Protein 7COI (pdb70)

Structure (mmCIF, N/CA/C/O backbone):
data_7COI
#
_entry.id   7COI
#
_cell.length_a   66.656
_cell.length_b   88.713
_cell.length_c   144.215
_cell.angle_alpha   90.000
_cell.angle_beta   90.000
_cell.angle_gamma   90.000
#
_symmetry.space_group_name_H-M   'P 2 21 21'
#
loop_
_entity.id
_entity.type
_entity.pdbx_description
1 polymer 'Carbonic anhydrase'
2 non-polymer 'ACETATE ION'
3 non-polymer 'ZINC ION'
4 water water
#
loop_
_atom_site.group_PDB
_atom_site.id
_atom_site.type_symbol
_atom_site.label_atom_id
_atom_site.label_alt_id
_atom_site.label_comp_id
_atom_site.label_asym_id
_atom_site.label_entity_id
_atom_site.label_seq_id
_atom_site.pdbx_PDB_ins_code
_atom_site.Cartn_x
_atom_site.Cartn_y
_atom_site.Cartn_z
_atom_site.occupancy
_atom_site.B_iso_or_equiv
_atom_site.auth_seq_id
_atom_site.auth_comp_id
_atom_site.auth_asym_id
_atom_site.auth_atom_id
_atom_site.pdbx_PDB_model_num
ATOM 1 N N . LEU A 1 77 ? -29.576 1.723 16.921 1.00 46.36 77 LEU A N 1
ATOM 2 C CA . LEU A 1 77 ? -28.450 0.809 16.521 1.00 42.32 77 LEU A CA 1
ATOM 3 C C . LEU A 1 77 ? -28.744 -0.564 17.160 1.00 42.63 77 LEU A C 1
ATOM 4 O O . LEU A 1 77 ? -29.678 -0.662 18.022 1.00 43.25 77 LEU A O 1
ATOM 9 N N . SER A 1 78 ? -28.056 -1.614 16.718 1.00 35.09 78 SER A N 1
ATOM 10 C CA . SER A 1 78 ? -28.603 -2.994 16.811 1.00 31.93 78 SER A CA 1
ATOM 11 C C . SER A 1 78 ? -28.497 -3.493 18.260 1.00 24.71 78 SER A C 1
ATOM 12 O O . SER A 1 78 ? -27.455 -3.310 18.928 1.00 24.95 78 SER A O 1
ATOM 15 N N . ASP A 1 79 ? -29.561 -4.109 18.725 1.00 24.50 79 ASP A N 1
ATOM 16 C CA . ASP A 1 79 ? -29.573 -4.950 19.943 1.00 23.14 79 ASP A CA 1
ATOM 17 C C . ASP A 1 79 ? -28.660 -6.155 19.666 1.00 19.82 79 ASP A C 1
ATOM 18 O O . ASP A 1 79 ? -29.015 -6.958 18.765 1.00 18.79 79 ASP A O 1
ATOM 23 N N . LYS A 1 80 ? -27.528 -6.295 20.352 1.00 19.78 80 LYS A N 1
ATOM 24 C CA . LYS A 1 80 ? -26.554 -7.395 20.071 1.00 20.14 80 LYS A CA 1
ATOM 25 C C . LYS A 1 80 ? -27.128 -8.764 20.436 1.00 16.85 80 LYS A C 1
ATOM 26 O O . LYS A 1 80 ? -26.712 -9.788 19.813 1.00 17.81 80 LYS A O 1
ATOM 32 N N . PHE A 1 81 ? -28.024 -8.814 21.404 1.00 17.35 81 PHE A N 1
ATOM 33 C CA . PHE A 1 81 ? -28.695 -10.081 21.798 1.00 18.18 81 PHE A CA 1
ATOM 34 C C . PHE A 1 81 ? -29.592 -10.549 20.639 1.00 16.94 81 PHE A C 1
ATOM 35 O O . PHE A 1 81 ? -29.484 -11.725 20.216 1.00 13.95 81 PHE A O 1
ATOM 43 N N . SER A 1 82 ? -30.504 -9.700 20.150 1.00 16.44 82 SER A N 1
ATOM 44 C CA . SER A 1 82 ? -31.366 -10.064 19.010 1.00 17.81 82 SER A CA 1
ATOM 45 C C . SER A 1 82 ? -30.508 -10.414 17.804 1.00 16.63 82 SER A C 1
ATOM 46 O O . SER A 1 82 ? -30.835 -11.399 17.100 1.00 16.27 82 SER A O 1
ATOM 49 N N . ALA A 1 83 ? -29.449 -9.637 17.534 1.00 16.70 83 ALA A N 1
ATOM 50 C CA . ALA A 1 83 ? -28.557 -9.885 16.377 1.00 15.12 83 ALA A CA 1
ATOM 51 C C . ALA A 1 83 ? -27.930 -11.286 16.526 1.00 16.06 83 ALA A C 1
ATOM 52 O O . ALA A 1 83 ? -27.819 -11.992 15.517 1.00 13.85 83 ALA A O 1
ATOM 54 N N . ALA A 1 84 ? -27.543 -11.670 17.755 1.00 14.10 84 ALA A N 1
ATOM 55 C CA . ALA A 1 84 ? -26.906 -12.985 18.020 1.00 15.02 84 ALA A CA 1
ATOM 56 C C . ALA A 1 84 ? -27.895 -14.119 17.742 1.00 12.48 84 ALA A C 1
ATOM 57 O O . ALA A 1 84 ? -27.469 -15.124 17.154 1.00 13.16 84 ALA A O 1
ATOM 59 N N . LEU A 1 85 ? -29.159 -13.982 18.132 1.00 14.02 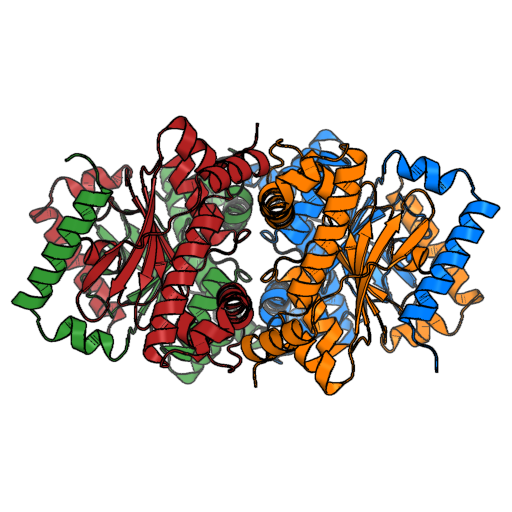85 LEU A N 1
ATOM 60 C CA . LEU A 1 85 ? -30.157 -15.074 17.894 1.00 14.94 85 LEU A CA 1
ATOM 61 C C . LEU A 1 85 ? -30.363 -15.221 16.366 1.00 16.44 85 LEU A C 1
ATOM 62 O O . LEU A 1 85 ? -30.501 -16.345 15.892 1.00 14.70 85 LEU A O 1
ATOM 67 N N . ALA A 1 86 ? -30.403 -14.132 15.605 1.00 15.88 86 ALA A N 1
ATOM 68 C CA . ALA A 1 86 ? -30.558 -14.185 14.133 1.00 16.80 86 ALA A CA 1
ATOM 69 C C . ALA A 1 86 ? -29.336 -14.846 13.501 1.00 14.85 86 ALA A C 1
ATOM 70 O O . ALA A 1 86 ? -29.525 -15.695 12.611 1.00 14.05 86 ALA A O 1
ATOM 72 N N . LYS A 1 87 ? -28.126 -14.541 13.984 1.00 12.85 87 LYS A N 1
ATOM 73 C CA . LYS A 1 87 ? -26.883 -15.159 13.462 1.00 13.57 87 LYS A CA 1
ATOM 74 C C . LYS A 1 87 ? -26.856 -16.642 13.851 1.00 13.50 87 LYS A C 1
ATOM 75 O O . LYS A 1 87 ? -26.366 -17.450 13.047 1.00 14.16 87 LYS A O 1
ATOM 81 N N . ASN A 1 88 ? -27.394 -16.990 15.014 1.00 13.14 88 ASN A N 1
ATOM 82 C CA . ASN A 1 88 ? -27.512 -18.426 15.400 1.00 13.15 88 ASN A CA 1
ATOM 83 C C . ASN A 1 88 ? -28.379 -19.162 14.339 1.00 11.98 88 ASN A C 1
ATOM 84 O O . ASN A 1 88 ? -28.017 -20.300 13.941 1.00 13.73 88 ASN A O 1
ATOM 89 N N . LYS A 1 89 ? -29.516 -18.595 13.960 1.00 13.33 89 LYS A N 1
ATOM 90 C CA . LYS A 1 89 ? -30.419 -19.261 12.983 1.00 14.22 89 LYS A CA 1
ATOM 91 C C . LYS A 1 89 ? -29.692 -19.416 11.646 1.00 14.68 89 LYS A C 1
ATOM 92 O O . LYS A 1 89 ? -29.846 -20.456 10.994 1.00 15.41 89 LYS A O 1
ATOM 98 N N . GLU A 1 90 ? -28.915 -18.418 11.241 1.00 15.27 90 GLU A N 1
ATOM 99 C CA . GLU A 1 90 ? -28.120 -18.466 9.983 1.00 16.87 90 GLU A CA 1
ATOM 100 C C . GLU A 1 90 ? -27.072 -19.574 10.094 1.00 16.72 90 GLU A C 1
ATOM 101 O O . GLU A 1 90 ? -26.882 -20.316 9.136 1.00 17.09 90 GLU A O 1
ATOM 107 N N . TRP A 1 91 ? -26.423 -19.689 11.262 1.00 16.34 91 TRP A N 1
ATOM 108 C CA . TRP A 1 91 ? -25.425 -20.751 11.496 1.00 16.01 91 TRP A CA 1
ATOM 109 C C . TRP A 1 91 ? -26.077 -22.143 11.432 1.00 17.49 91 TRP A C 1
ATOM 110 O O . TRP A 1 91 ? -25.502 -23.054 10.799 1.00 16.27 91 TRP A O 1
ATOM 121 N N . ALA A 1 92 ? -27.241 -22.327 12.046 1.00 15.17 92 ALA A N 1
ATOM 122 C CA . ALA A 1 92 ? -28.007 -23.599 12.008 1.00 17.36 92 ALA A CA 1
ATOM 123 C C . ALA A 1 92 ? -28.391 -23.920 10.547 1.00 16.78 92 ALA A C 1
ATOM 124 O O . ALA A 1 92 ? -28.301 -25.065 10.144 1.00 16.27 92 ALA A O 1
ATOM 126 N N . ALA A 1 93 ? -28.772 -22.919 9.768 1.00 15.89 93 ALA A N 1
ATOM 127 C CA . ALA A 1 93 ? -29.126 -23.117 8.338 1.00 16.68 93 ALA A CA 1
ATOM 128 C C . ALA A 1 93 ? -27.881 -23.590 7.587 1.00 16.53 93 ALA A C 1
ATOM 129 O O . ALA A 1 93 ? -27.988 -24.600 6.857 1.00 17.04 93 ALA A O 1
ATOM 131 N N . LYS A 1 94 ? -26.729 -22.964 7.827 1.00 17.56 94 LYS A N 1
ATOM 132 C CA . LYS A 1 94 ? -25.454 -23.321 7.155 1.00 20.93 94 LYS A CA 1
ATOM 133 C C . LYS A 1 94 ? -25.076 -24.767 7.518 1.00 22.33 94 LYS A C 1
ATOM 134 O O . LYS A 1 94 ? -24.681 -25.548 6.582 1.00 20.36 94 LYS A O 1
ATOM 140 N N . CYS A 1 95 ? -25.201 -25.152 8.795 1.00 20.94 95 CYS A N 1
ATOM 141 C CA . CYS A 1 95 ? -24.946 -26.547 9.244 1.00 22.19 95 CYS A CA 1
ATOM 142 C C . CYS A 1 95 ? -25.826 -27.537 8.462 1.00 17.76 95 CYS A C 1
ATOM 143 O O . CYS A 1 95 ? -25.303 -28.575 7.963 1.00 20.04 95 CYS A O 1
ATOM 146 N N . SER A 1 96 ? -27.119 -27.257 8.382 1.00 18.62 96 SER A N 1
ATOM 147 C CA . SER A 1 96 ? -28.131 -28.126 7.728 1.00 18.39 96 SER A CA 1
ATOM 148 C C . SER A 1 96 ? -27.783 -28.280 6.236 1.00 19.06 96 SER A C 1
ATOM 149 O O . SER A 1 96 ? -27.906 -29.434 5.698 1.00 19.63 96 SER A O 1
ATOM 152 N N . GLN A 1 97 ? -27.306 -27.218 5.608 1.00 18.75 97 GLN A N 1
ATOM 153 C CA . GLN A 1 97 ? -27.008 -27.160 4.153 1.00 21.55 97 GLN A CA 1
ATOM 154 C C . GLN A 1 97 ? -25.670 -27.840 3.860 1.00 25.46 97 GLN A C 1
ATOM 155 O O . GLN A 1 97 ? -25.637 -28.626 2.870 1.00 23.51 97 GLN A O 1
ATOM 161 N N . GLU A 1 98 ? -24.628 -27.576 4.645 1.00 23.81 98 GLU A N 1
ATOM 162 C CA . GLU A 1 98 ? -23.249 -27.973 4.291 1.00 28.54 98 GLU A CA 1
ATOM 163 C C . GLU A 1 98 ? -22.900 -29.292 4.970 1.00 34.63 98 GLU A C 1
ATOM 164 O O . GLU A 1 98 ? -22.100 -30.034 4.374 1.00 33.64 98 GLU A O 1
ATOM 170 N N . HIS A 1 99 ? -23.403 -29.585 6.178 1.00 29.46 99 HIS A N 1
ATOM 171 C CA . HIS A 1 99 ? -22.949 -30.770 6.956 1.00 33.32 99 HIS A CA 1
ATOM 172 C C . HIS A 1 99 ? -24.140 -31.354 7.690 1.00 29.86 99 HIS A C 1
ATOM 173 O O . HIS A 1 99 ? -24.179 -31.328 8.915 1.00 25.92 99 HIS A O 1
ATOM 180 N N . PRO A 1 100 ? -25.173 -31.844 6.964 1.00 27.74 100 PRO A N 1
ATOM 181 C CA . PRO A 1 100 ? -26.452 -32.163 7.587 1.00 28.34 100 PRO A CA 1
ATOM 182 C C . PRO A 1 100 ? -26.370 -33.297 8.629 1.00 26.92 100 PRO A C 1
ATOM 183 O O . PRO A 1 100 ? -27.260 -33.387 9.415 1.00 25.25 100 PRO A O 1
ATOM 187 N N . GLU A 1 101 ? -25.325 -34.120 8.578 1.00 31.82 101 GLU A N 1
ATOM 188 C CA . GLU A 1 101 ? -25.109 -35.236 9.528 1.00 35.08 101 GLU A CA 1
ATOM 189 C C . GLU A 1 101 ? -24.444 -34.748 10.828 1.00 30.85 101 GLU A C 1
ATOM 190 O O . GLU A 1 101 ? -24.569 -35.479 11.790 1.00 30.25 101 GLU A O 1
ATOM 196 N N . LEU A 1 102 ? -23.765 -33.590 10.860 1.00 27.08 102 LEU A N 1
ATOM 197 C CA . LEU A 1 102 ? -22.888 -33.219 11.988 1.00 26.76 102 LEU A CA 1
ATOM 198 C C . LEU A 1 102 ? -23.722 -33.107 13.280 1.00 24.30 102 LEU A C 1
ATOM 199 O O . LEU A 1 102 ? -23.454 -33.885 14.229 1.00 22.64 102 LEU A O 1
ATOM 204 N N . LEU A 1 103 ? -24.670 -32.174 13.351 1.00 21.78 103 LEU A N 1
ATOM 205 C CA . LEU A 1 103 ? -25.376 -31.892 14.630 1.00 20.51 103 LEU A CA 1
ATOM 206 C C . LEU A 1 103 ? -26.171 -33.122 15.074 1.00 22.96 103 LEU A C 1
ATOM 207 O O . LEU A 1 103 ? -26.064 -33.530 16.236 1.00 21.58 103 LEU A O 1
ATOM 212 N N . PRO A 1 104 ? -26.941 -33.813 14.203 1.00 22.22 104 PRO A N 1
ATOM 213 C CA . PRO A 1 104 ? -27.637 -35.032 14.618 1.00 25.09 104 PRO A CA 1
ATOM 214 C C . PRO A 1 104 ? -26.686 -36.120 15.144 1.00 22.44 104 PRO A C 1
ATOM 215 O O . PRO A 1 104 ? -27.067 -36.793 16.074 1.00 24.73 104 PRO A O 1
ATOM 219 N N . THR A 1 105 ? -25.487 -36.262 14.586 1.00 23.86 105 THR A N 1
ATOM 220 C CA . THR A 1 105 ? -24.525 -37.292 15.087 1.00 24.66 105 THR A CA 1
ATOM 221 C C . THR A 1 105 ? -23.978 -36.834 16.446 1.00 24.32 105 THR A C 1
ATOM 222 O O . THR A 1 105 ? -23.955 -37.672 17.371 1.00 21.69 105 THR A O 1
ATOM 226 N N . LEU A 1 106 ? -23.659 -35.540 16.602 1.00 21.99 106 LEU A N 1
ATOM 227 C CA . LEU A 1 106 ? -23.209 -35.020 17.924 1.00 22.32 106 LEU A CA 1
ATOM 228 C C . LEU A 1 106 ? -24.311 -35.165 18.978 1.00 19.26 106 LEU A C 1
ATOM 229 O O . LEU A 1 106 ? -23.945 -35.396 20.151 1.00 21.11 106 LEU A O 1
ATOM 234 N N . ALA A 1 107 ? -25.589 -35.061 18.618 1.00 18.47 107 ALA A N 1
ATOM 235 C CA . ALA A 1 107 ? -26.704 -35.174 19.592 1.00 20.37 107 ALA A CA 1
ATOM 236 C C . ALA A 1 107 ? -26.717 -36.575 20.233 1.00 23.38 107 ALA A C 1
ATOM 237 O O . ALA A 1 107 ? -27.289 -36.740 21.300 1.00 22.00 107 ALA A O 1
ATOM 239 N N . VAL A 1 108 ? -26.137 -37.564 19.566 1.00 24.08 108 VAL A N 1
ATOM 240 C CA . VAL A 1 108 ? -26.155 -38.956 20.110 1.00 25.62 108 VAL A CA 1
ATOM 241 C C . VAL A 1 108 ? -25.166 -39.034 21.266 1.00 23.22 108 VAL A C 1
ATOM 242 O O . VAL A 1 108 ? -25.402 -39.818 22.173 1.00 26.13 108 VAL A O 1
ATOM 246 N N . GLY A 1 109 ? -24.074 -38.283 21.221 1.00 20.94 109 GLY A N 1
ATOM 247 C CA . GLY A 1 109 ? -23.168 -38.186 22.385 1.00 22.70 109 GLY A CA 1
ATOM 248 C C . GLY A 1 109 ? -21.901 -37.461 22.019 1.00 22.22 109 GLY A C 1
ATOM 249 O O . GLY A 1 109 ? -21.454 -37.597 20.854 1.00 25.20 109 GLY A O 1
ATOM 250 N N . GLN A 1 110 ? -21.357 -36.676 22.946 1.00 20.90 110 GLN A N 1
ATOM 251 C CA . GLN A 1 110 ? -20.073 -35.994 22.710 1.00 18.52 110 GLN A CA 1
ATOM 252 C C . GLN A 1 110 ? -18.916 -36.943 23.036 1.00 18.99 110 GLN A C 1
ATOM 253 O O . GLN A 1 110 ? -19.052 -37.735 23.989 1.00 19.67 110 GLN A O 1
ATOM 259 N N . HIS A 1 111 ? -17.810 -36.792 22.330 1.00 18.97 111 HIS A N 1
ATOM 260 C CA . HIS A 1 111 ? -16.548 -37.547 22.534 1.00 22.11 111 HIS A CA 1
ATOM 261 C C . HIS A 1 111 ? -15.366 -36.616 22.348 1.00 20.22 111 HIS A C 1
ATOM 262 O O . HIS A 1 111 ? -14.457 -36.904 21.584 1.00 21.21 111 HIS A O 1
ATOM 269 N N . PRO A 1 112 ? -15.285 -35.459 23.046 1.00 18.29 112 PRO A N 1
ATOM 270 C CA . PRO A 1 112 ? -14.139 -34.587 22.872 1.00 17.61 112 PRO A CA 1
ATOM 271 C C . PRO A 1 112 ? -12.899 -35.259 23.457 1.00 17.89 112 PRO A C 1
ATOM 272 O O . PRO A 1 112 ? -13.010 -35.926 24.471 1.00 20.45 112 PRO A O 1
ATOM 276 N N . GLU A 1 113 ? -11.752 -34.982 22.883 1.00 18.57 113 GLU A N 1
ATOM 277 C CA . GLU A 1 113 ? -10.464 -35.529 23.377 1.00 22.30 113 GLU A CA 1
ATOM 278 C C . GLU A 1 113 ? -9.708 -34.472 24.184 1.00 19.93 113 GLU A C 1
ATOM 279 O O . GLU A 1 113 ? -8.614 -34.797 24.712 1.00 19.07 113 GLU A O 1
ATOM 285 N N . ILE A 1 114 ? -10.233 -33.231 24.219 1.00 19.23 114 ILE A N 1
ATOM 286 C CA . ILE A 1 114 ? -9.549 -32.065 24.825 1.00 17.21 114 ILE A CA 1
ATOM 287 C C . ILE A 1 114 ? -10.475 -31.446 25.883 1.00 15.98 114 ILE A C 1
ATOM 288 O O . ILE A 1 114 ? -11.665 -31.180 25.558 1.00 16.77 114 ILE A O 1
ATOM 293 N N . LEU A 1 115 ? -9.930 -31.241 27.080 1.00 14.48 115 LEU A N 1
ATOM 294 C CA . LEU A 1 115 ? -10.472 -30.302 28.090 1.00 15.34 115 LEU A CA 1
ATOM 295 C C . LEU A 1 115 ? -9.652 -29.030 27.990 1.00 15.34 115 LEU A C 1
ATOM 296 O O . LEU A 1 115 ? -8.416 -29.089 28.150 1.00 15.51 115 LEU A O 1
ATOM 301 N N . TRP A 1 116 ? -10.322 -27.898 27.778 1.00 14.71 116 TRP A N 1
ATOM 302 C CA . TRP A 1 116 ? -9.700 -26.562 27.737 1.00 14.35 116 TRP A CA 1
ATOM 303 C C . TRP A 1 116 ? -10.102 -25.809 28.998 1.00 15.77 116 TRP A C 1
ATOM 304 O O . TRP A 1 116 ? -11.295 -25.712 29.264 1.00 14.76 116 TRP A O 1
ATOM 315 N N . ILE A 1 117 ? -9.122 -25.334 29.750 1.00 15.28 117 ILE A N 1
ATOM 316 C CA . ILE A 1 117 ? -9.334 -24.396 30.877 1.00 15.40 117 ILE A CA 1
ATOM 317 C C . ILE A 1 117 ? -8.675 -23.091 30.449 1.00 15.25 117 ILE A C 1
ATOM 318 O O . ILE A 1 117 ? -7.430 -23.052 30.276 1.00 14.23 117 ILE A O 1
ATOM 323 N N . GLY A 1 118 ? -9.488 -22.082 30.187 1.00 13.66 118 GLY A N 1
ATOM 324 C CA . GLY A 1 118 ? -8.972 -20.774 29.788 1.00 12.73 118 GLY A CA 1
ATOM 325 C C . GLY A 1 118 ? -9.690 -19.614 30.455 1.00 12.33 118 GLY A C 1
ATOM 326 O O . GLY A 1 118 ? -10.513 -19.802 31.376 1.00 12.03 118 GLY A O 1
ATOM 327 N N . CYS A 1 119 ? -9.344 -18.421 30.009 1.00 12.41 119 CYS A N 1
ATOM 328 C CA . CYS A 1 119 ? -9.895 -17.184 30.571 1.00 12.70 119 CYS A CA 1
ATOM 329 C C . CYS A 1 119 ? -11.259 -16.906 29.922 1.00 11.84 119 CYS A C 1
ATOM 330 O O . CYS A 1 119 ? -11.442 -17.214 28.726 1.00 12.48 119 CYS A O 1
ATOM 333 N N . SER A 1 120 ? -12.167 -16.291 30.689 1.00 11.32 120 SER A N 1
ATOM 334 C CA . SER A 1 120 ? -13.458 -15.765 30.176 1.00 12.02 120 SER A CA 1
ATOM 335 C C . SER A 1 120 ? -13.283 -14.644 29.141 1.00 13.15 120 SER A C 1
ATOM 336 O O . SER A 1 120 ? -14.251 -14.355 28.421 1.00 12.37 120 SER A O 1
ATOM 339 N N . ASP A 1 121 ? -12.120 -13.995 29.111 1.00 14.13 121 ASP A N 1
ATOM 340 C CA . ASP A 1 121 ? -11.787 -12.918 28.128 1.00 13.79 121 ASP A CA 1
ATOM 341 C C . ASP A 1 121 ? -12.433 -13.254 26.781 1.00 13.47 121 ASP A C 1
ATOM 342 O O . ASP A 1 121 ? -12.241 -14.385 26.240 1.00 13.54 121 ASP A O 1
ATOM 347 N N . SER A 1 122 ? -13.227 -12.319 26.249 1.00 12.57 122 SER A N 1
ATOM 348 C CA . SER A 1 122 ? -14.026 -12.505 25.027 1.00 13.40 122 SER A CA 1
ATOM 349 C C . SER A 1 122 ? -13.115 -12.778 23.817 1.00 13.35 122 SER A C 1
ATOM 350 O O . SER A 1 122 ? -13.637 -13.295 22.808 1.00 14.75 122 SER A O 1
ATOM 353 N N . ARG A 1 123 ? -11.834 -12.456 23.909 1.00 13.64 123 ARG A N 1
ATOM 354 C CA . ARG A 1 123 ? -10.895 -12.638 22.781 1.00 14.75 123 ARG A CA 1
ATOM 355 C C . ARG A 1 123 ? -10.361 -14.068 22.721 1.00 16.73 123 ARG A C 1
ATOM 356 O O . ARG A 1 123 ? -9.622 -14.329 21.756 1.00 16.21 123 ARG A O 1
ATOM 364 N N . CYS A 1 124 ? -10.731 -14.963 23.648 1.00 16.57 124 CYS A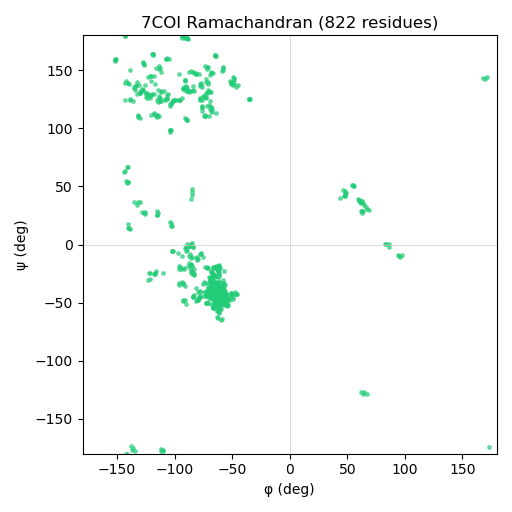 N 1
ATOM 365 C CA A CYS A 1 124 ? -10.159 -16.336 23.722 0.50 16.93 124 CYS A CA 1
ATOM 366 C CA B CYS A 1 124 ? -10.157 -16.337 23.713 0.50 16.62 124 CYS A CA 1
ATOM 367 C C . CYS A 1 124 ? -11.246 -17.403 23.592 1.00 17.04 124 CYS A C 1
ATOM 368 O O . CYS A 1 124 ? -11.315 -18.311 24.406 1.00 18.64 124 CYS A O 1
ATOM 373 N N . PRO A 1 125 ? -12.116 -17.390 22.541 1.00 16.76 125 PRO A N 1
ATOM 374 C CA . PRO A 1 125 ? -13.055 -18.508 22.302 1.00 16.38 125 PRO A CA 1
ATOM 375 C C . PRO A 1 125 ? -12.329 -19.745 21.753 1.00 17.26 125 PRO A C 1
ATOM 376 O O . PRO A 1 125 ? -11.860 -19.730 20.579 1.00 16.78 125 PRO A O 1
ATOM 380 N N . GLU A 1 126 ? -12.238 -20.790 22.571 1.00 16.39 126 GLU A N 1
ATOM 381 C CA . GLU A 1 126 ? -11.312 -21.935 22.313 1.00 17.20 126 GLU A CA 1
ATOM 382 C C . GLU A 1 126 ? -11.618 -22.562 20.952 1.00 16.48 126 GLU A C 1
ATOM 383 O O . GLU A 1 126 ? -10.660 -22.839 20.181 1.00 16.34 126 GLU A O 1
ATOM 389 N N . THR A 1 127 ? -12.870 -22.850 20.652 1.00 16.74 127 THR A N 1
ATOM 390 C CA . THR A 1 127 ? -13.246 -23.665 19.455 1.00 18.16 127 THR A CA 1
ATOM 391 C C . THR A 1 127 ? -12.890 -22.866 18.212 1.00 17.42 127 THR A C 1
ATOM 392 O O . THR A 1 127 ? -12.382 -23.466 17.244 1.00 17.51 127 THR A O 1
ATOM 396 N N . THR A 1 128 ? -13.125 -21.550 18.231 1.00 16.86 128 THR A N 1
ATOM 397 C CA . THR A 1 128 ? -12.781 -20.672 17.100 1.00 17.10 128 THR A CA 1
ATOM 398 C C . THR A 1 128 ? -11.250 -20.614 16.931 1.00 17.27 128 THR A C 1
ATOM 399 O O . THR A 1 128 ? -10.753 -20.820 15.769 1.00 17.62 128 THR A O 1
ATOM 403 N N . ILE A 1 129 ? -10.506 -20.308 17.985 1.00 15.87 129 ILE A N 1
ATOM 404 C CA . ILE A 1 129 ? -9.043 -20.017 17.812 1.00 17.86 129 ILE A CA 1
ATOM 405 C C . ILE A 1 129 ? -8.302 -21.321 17.495 1.00 18.28 129 ILE A C 1
ATOM 406 O O . ILE A 1 129 ? -7.171 -21.235 16.960 1.00 21.84 129 ILE A O 1
ATOM 411 N N . LEU A 1 130 ? -8.870 -22.478 17.807 1.00 18.29 130 LEU A N 1
ATOM 412 C CA . LEU A 1 130 ? -8.247 -23.796 17.502 1.00 19.46 130 LEU A CA 1
ATOM 413 C C . LEU A 1 130 ? -8.650 -24.308 16.103 1.00 20.43 130 LEU A C 1
ATOM 414 O O . LEU A 1 130 ? -8.187 -25.395 15.741 1.00 22.73 130 LEU A O 1
ATOM 419 N N . GLY A 1 131 ? -9.543 -23.620 15.395 1.00 21.33 131 GLY A N 1
ATOM 420 C CA . GLY A 1 131 ? -10.055 -24.082 14.092 1.00 21.08 131 GLY A CA 1
ATOM 421 C C . GLY A 1 131 ? -10.805 -25.384 14.223 1.00 22.80 131 GLY A C 1
ATOM 422 O O . GLY A 1 131 ? -10.690 -26.249 13.319 1.00 21.79 131 GLY A O 1
ATOM 423 N N . LEU A 1 132 ? -11.553 -25.564 15.319 1.00 19.96 132 LEU A N 1
ATOM 424 C CA . LEU A 1 132 ? -12.240 -26.835 15.604 1.00 18.08 132 LEU A CA 1
ATOM 425 C C . LEU A 1 132 ? -13.749 -26.626 15.482 1.00 18.46 132 LEU A C 1
ATOM 426 O O . LEU A 1 132 ? -14.212 -25.520 15.094 1.00 17.50 132 LEU A O 1
ATOM 431 N N . LEU A 1 133 ? -14.471 -27.691 15.758 1.00 19.96 133 LEU A N 1
ATOM 432 C CA . LEU A 1 133 ? -15.921 -27.774 15.569 1.00 18.41 133 LEU A CA 1
ATOM 433 C C . LEU A 1 133 ? -16.565 -28.019 16.917 1.00 18.63 133 LEU A C 1
ATOM 434 O O . LEU A 1 133 ? -15.921 -28.508 17.845 1.00 17.71 133 LEU A O 1
ATOM 439 N N . PRO A 1 134 ? -17.888 -27.784 17.018 1.00 15.68 134 PRO A N 1
ATOM 440 C CA . PRO A 1 134 ? -18.643 -28.277 18.151 1.00 16.54 134 PRO A CA 1
ATOM 441 C C . PRO A 1 134 ? -18.360 -29.774 18.347 1.00 17.33 134 PRO A C 1
ATOM 442 O O . PRO A 1 134 ? -18.209 -30.479 17.331 1.00 19.49 134 PRO A O 1
ATOM 446 N N . GLY A 1 135 ? -18.183 -30.212 19.603 1.00 16.39 135 GLY A N 1
ATOM 447 C CA . GLY A 1 135 ? -17.916 -31.613 19.946 1.00 17.01 135 GLY A CA 1
ATOM 448 C C . GLY A 1 135 ? -16.439 -31.895 20.158 1.00 17.09 135 GLY A C 1
ATOM 449 O O . GLY A 1 135 ? -16.106 -32.975 20.630 1.00 19.25 135 GLY A O 1
ATOM 450 N N . ASP A 1 136 ? -15.567 -30.957 19.845 1.00 17.16 136 ASP A N 1
ATOM 451 C CA . ASP A 1 136 ? -14.107 -31.170 19.899 1.00 18.13 136 ASP A CA 1
ATOM 452 C C . ASP A 1 136 ? -13.529 -30.800 21.265 1.00 17.34 136 ASP A C 1
ATOM 453 O O . ASP A 1 136 ? -12.525 -31.448 21.685 1.00 16.38 136 ASP A O 1
ATOM 458 N N . VAL A 1 137 ? -14.050 -29.761 21.926 1.00 16.80 137 VAL A N 1
ATOM 459 C CA . VAL A 1 137 ? -13.375 -29.182 23.118 1.00 16.10 137 VAL A CA 1
ATOM 460 C C . VAL A 1 137 ? -14.378 -29.003 24.273 1.00 14.88 137 VAL A C 1
ATOM 461 O O . VAL A 1 137 ? -15.216 -28.073 24.227 1.00 16.34 137 VAL A O 1
ATOM 465 N N . PHE A 1 138 ? -14.202 -29.796 25.311 1.00 12.81 138 PHE A N 1
ATOM 466 C CA . PHE A 1 138 ? -14.924 -29.634 26.599 1.00 13.50 138 PHE A CA 1
ATOM 467 C C . PHE A 1 138 ? -14.293 -28.447 27.314 1.00 13.50 138 PHE A C 1
ATOM 468 O O . PHE A 1 138 ? -13.052 -28.385 27.389 1.00 15.01 138 PHE A O 1
ATOM 476 N N . THR A 1 139 ? -15.087 -27.469 27.742 1.00 13.26 139 THR A N 1
ATOM 477 C CA . THR A 1 139 ? -14.544 -26.127 28.063 1.00 13.64 139 THR A CA 1
ATOM 478 C C . THR A 1 139 ? -14.944 -25.607 29.450 1.00 13.50 139 THR A C 1
ATOM 479 O O . THR A 1 139 ? -16.130 -25.611 29.788 1.00 12.85 139 THR A O 1
ATOM 483 N N . HIS A 1 140 ? -13.956 -25.120 30.190 1.00 13.53 140 HIS A N 1
ATOM 484 C CA . HIS A 1 140 ? -14.123 -24.277 31.391 1.00 13.44 140 HIS A CA 1
ATOM 485 C C . HIS A 1 140 ? -13.398 -22.958 31.172 1.00 12.13 140 HIS A C 1
ATOM 486 O O . HIS A 1 140 ? -12.182 -22.949 30.878 1.00 15.22 140 HIS A O 1
ATOM 493 N N . ARG A 1 141 ? -14.090 -21.859 31.383 1.00 12.33 141 ARG A N 1
ATOM 494 C CA . ARG A 1 141 ? -13.506 -20.498 31.282 1.00 12.42 141 ARG A CA 1
ATOM 495 C C . ARG A 1 141 ? -13.923 -19.706 32.512 1.00 11.52 141 ARG A C 1
ATOM 496 O O . ARG A 1 141 ? -15.124 -19.740 32.879 1.00 13.17 141 ARG A O 1
ATOM 504 N N . ASN A 1 142 ? -12.953 -19.092 33.175 1.00 11.21 142 ASN A N 1
ATOM 505 C CA . ASN A 1 142 ? -13.159 -18.345 34.429 1.00 11.35 142 ASN A CA 1
ATOM 506 C C . ASN A 1 142 ? -12.232 -17.128 34.380 1.00 11.68 142 ASN A C 1
ATOM 507 O O . ASN A 1 142 ? -11.463 -16.966 33.380 1.00 11.97 142 ASN A O 1
ATOM 512 N N . ILE A 1 143 ? -12.265 -16.300 35.412 1.00 12.62 143 ILE A N 1
ATOM 513 C CA . ILE A 1 143 ? -11.379 -15.100 35.454 1.00 12.31 143 ILE A CA 1
ATOM 514 C C . ILE A 1 143 ? -9.906 -15.537 35.581 1.00 11.83 143 ILE A C 1
ATOM 515 O O . ILE A 1 143 ? -9.516 -16.131 36.617 1.00 11.82 143 ILE A O 1
ATOM 520 N N . ALA A 1 144 ? -9.120 -15.258 34.542 1.00 12.60 144 ALA A N 1
ATOM 521 C CA . ALA A 1 144 ? -7.657 -15.484 34.489 1.00 13.63 144 ALA A CA 1
ATOM 522 C C . ALA A 1 144 ? -7.306 -16.964 34.605 1.00 14.37 144 ALA A C 1
ATOM 523 O O . ALA A 1 144 ? -6.167 -17.277 35.014 1.00 14.44 144 ALA A O 1
ATOM 525 N N . ASN A 1 145 ? -8.188 -17.867 34.159 1.00 14.36 145 ASN A N 1
ATOM 526 C CA . ASN A 1 145 ? -7.843 -19.311 34.027 1.00 15.04 145 ASN A CA 1
ATOM 527 C C . ASN A 1 145 ? -7.167 -19.762 35.336 1.00 15.69 145 ASN A C 1
ATOM 528 O O . ASN A 1 145 ? -6.200 -20.530 35.276 1.00 15.51 145 ASN A O 1
ATOM 533 N N . VAL A 1 146 ? -7.729 -19.400 36.493 1.00 15.51 146 VAL A N 1
ATOM 534 C CA . VAL A 1 146 ? -7.142 -19.712 37.826 1.00 16.45 146 VAL A CA 1
ATOM 535 C C . VAL A 1 146 ? -7.680 -21.060 38.290 1.00 18.17 146 VAL A C 1
ATOM 536 O O . VAL A 1 146 ? -8.893 -21.301 38.209 1.00 14.61 146 VAL A O 1
ATOM 540 N N . ILE A 1 147 ? -6.784 -21.929 38.746 1.00 15.79 147 ILE A N 1
ATOM 541 C CA . ILE A 1 147 ? -7.160 -23.211 39.392 1.00 18.12 147 ILE A CA 1
ATOM 542 C C . ILE A 1 147 ? -6.972 -23.070 40.889 1.00 19.65 147 ILE A C 1
ATOM 543 O O . ILE A 1 147 ? -5.829 -23.207 41.372 1.00 22.31 147 ILE A O 1
ATOM 548 N N . HIS A 1 148 ? -8.058 -22.808 41.615 1.00 18.01 148 HIS A N 1
ATOM 549 C CA . HIS A 1 148 ? -8.087 -22.933 43.086 1.00 17.72 148 HIS A CA 1
ATOM 550 C C . HIS A 1 148 ? -8.219 -24.415 43.360 1.00 19.25 148 HIS A C 1
ATOM 551 O O . HIS A 1 148 ? -9.152 -25.025 42.859 1.00 18.11 148 HIS A O 1
ATOM 558 N N . PRO A 1 149 ? -7.314 -25.023 44.150 1.00 20.59 149 PRO A N 1
ATOM 559 C CA . PRO A 1 149 ? -7.354 -26.466 44.375 1.00 20.97 149 PRO A CA 1
ATOM 560 C C . PRO A 1 149 ? -8.722 -27.009 44.799 1.00 20.87 149 PRO A C 1
ATOM 561 O O . PRO A 1 149 ? -9.103 -28.032 44.288 1.00 20.98 149 PRO A O 1
ATOM 565 N N . ALA A 1 150 ? -9.421 -26.323 45.687 1.00 18.31 150 ALA A N 1
ATOM 566 C CA . ALA A 1 150 ? -10.701 -26.817 46.240 1.00 20.44 150 ALA A CA 1
ATOM 567 C C . ALA A 1 150 ? -11.920 -26.128 45.608 1.00 19.50 150 ALA A C 1
ATOM 568 O O . ALA A 1 150 ? -13.026 -26.308 46.143 1.00 22.48 150 ALA A O 1
ATOM 570 N N . ASP A 1 151 ? -11.746 -25.453 44.473 1.00 16.66 151 ASP A N 1
ATOM 571 C CA . ASP A 1 151 ? -12.874 -24.841 43.718 1.00 16.34 151 ASP A CA 1
ATOM 572 C C . ASP A 1 151 ? -13.746 -25.950 43.139 1.00 15.38 151 ASP A C 1
ATOM 573 O O . ASP A 1 151 ? -13.256 -26.759 42.315 1.00 15.21 151 ASP A O 1
ATOM 578 N N . LEU A 1 152 ? -15.023 -26.028 43.522 1.00 13.73 152 LEU A N 1
ATOM 579 C CA . LEU A 1 152 ? -15.909 -27.071 42.960 1.00 15.53 152 LEU A CA 1
ATOM 580 C C . LEU A 1 152 ? -16.189 -26.821 41.485 1.00 13.73 152 LEU A C 1
ATOM 581 O O . LEU A 1 152 ? -16.489 -27.781 40.772 1.00 13.28 152 LEU A O 1
ATOM 586 N N . SER A 1 153 ? -16.178 -25.574 41.008 1.00 12.40 153 SER A N 1
ATOM 587 C CA . SER A 1 153 ? -16.515 -25.279 39.607 1.00 12.76 153 SER A CA 1
ATOM 588 C C . SER A 1 153 ? -15.494 -25.936 38.673 1.00 11.88 153 SER A C 1
ATOM 589 O O . SER A 1 153 ? -15.916 -26.802 37.829 1.00 14.72 153 SER A O 1
ATOM 592 N N . SER A 1 154 ? -14.209 -25.636 38.838 1.00 12.64 154 SER A N 1
ATOM 593 C CA . SER A 1 154 ? -13.157 -26.301 38.031 1.00 12.06 154 SER A CA 1
ATOM 594 C C . SER A 1 154 ? -13.089 -27.781 38.435 1.00 12.51 154 SER A C 1
ATOM 595 O O . SER A 1 154 ? -12.841 -28.618 37.552 1.00 13.65 154 SER A O 1
ATOM 598 N N . GLY A 1 155 ? -13.224 -28.094 39.725 1.00 13.38 155 GLY A N 1
ATOM 599 C CA . GLY A 1 155 ? -13.124 -29.483 40.235 1.00 15.43 155 GLY A CA 1
ATOM 600 C C . GLY A 1 155 ? -14.127 -30.392 39.530 1.00 15.02 155 GLY A C 1
ATOM 601 O O . GLY A 1 155 ? -13.757 -31.510 39.101 1.00 16.80 155 GLY A O 1
ATOM 602 N N . ALA A 1 156 ? -15.376 -29.946 39.417 1.00 13.83 156 ALA A N 1
ATOM 603 C CA . ALA A 1 156 ? -16.443 -30.740 38.773 1.00 13.75 156 ALA A CA 1
ATOM 604 C C . ALA A 1 156 ? -16.175 -30.888 37.269 1.00 15.01 156 ALA A C 1
ATOM 605 O O . ALA A 1 156 ? -16.365 -32.004 36.724 1.00 15.11 156 ALA A O 1
ATOM 607 N N . VAL A 1 157 ? -15.709 -29.833 36.604 1.00 14.21 157 VAL A N 1
ATOM 608 C CA . VAL A 1 157 ? -15.367 -29.910 35.166 1.00 14.43 157 VAL A CA 1
ATOM 609 C C . VAL A 1 157 ? -14.270 -30.970 34.978 1.00 15.49 157 VAL A C 1
ATOM 610 O O . VAL A 1 157 ? -14.378 -31.794 34.035 1.00 15.92 157 VAL A O 1
ATOM 614 N N . ILE A 1 158 ? -13.223 -30.907 35.799 1.00 15.04 158 ILE A N 1
ATOM 615 C CA . ILE A 1 158 ? -12.041 -31.805 35.630 1.00 14.97 158 ILE A CA 1
ATOM 616 C C . ILE A 1 158 ? -12.495 -33.248 35.879 1.00 16.62 158 ILE A C 1
ATOM 617 O O . ILE A 1 158 ? -12.134 -34.117 35.067 1.00 17.72 158 ILE A O 1
ATOM 622 N N . GLU A 1 159 ? -13.304 -33.484 36.904 1.00 15.73 159 GLU A N 1
ATOM 623 C CA . GLU A 1 159 ? -13.828 -34.833 37.220 1.00 18.35 159 GLU A CA 1
ATOM 624 C C . GLU A 1 159 ? -14.617 -35.355 36.017 1.00 19.55 159 GLU A C 1
ATOM 625 O O . GLU A 1 159 ? -14.379 -36.525 35.590 1.00 19.74 159 GLU A O 1
ATOM 631 N N . PHE A 1 160 ? -15.525 -34.538 35.474 1.00 19.40 160 PHE A N 1
ATOM 632 C CA . PHE A 1 160 ? -16.406 -34.977 34.366 1.00 18.97 160 PHE A CA 1
ATOM 633 C C . PHE A 1 160 ? -15.555 -35.261 33.118 1.00 18.65 160 PHE A C 1
ATOM 634 O O . PHE A 1 160 ? -15.702 -36.343 32.517 1.00 20.07 160 PHE A O 1
ATOM 642 N N . ALA A 1 161 ? -14.652 -34.348 32.756 1.00 18.26 161 ALA A N 1
ATOM 643 C CA . ALA A 1 161 ? -13.843 -34.483 31.532 1.00 17.58 161 ALA A CA 1
ATOM 644 C C . ALA A 1 161 ? -12.938 -35.728 31.655 1.00 18.13 161 ALA A C 1
ATOM 645 O O . ALA A 1 161 ? -12.799 -36.482 30.671 1.00 17.87 161 ALA A O 1
ATOM 647 N N . VAL A 1 162 ? -12.259 -35.868 32.781 1.00 18.29 162 VAL A N 1
ATOM 648 C CA . VAL A 1 162 ? -11.175 -36.875 32.922 1.00 19.47 162 VAL A CA 1
ATOM 649 C C . VAL A 1 162 ? -11.786 -38.255 33.171 1.00 21.09 162 VAL A C 1
ATOM 650 O O . VAL A 1 162 ? -11.392 -39.215 32.470 1.00 21.77 162 VAL A O 1
ATOM 654 N N . ARG A 1 163 ? -12.737 -38.383 34.090 1.00 19.14 163 ARG A N 1
ATOM 655 C CA . ARG A 1 163 ? -13.258 -39.714 34.467 1.00 22.39 163 ARG A CA 1
ATOM 656 C C . ARG A 1 163 ? -14.344 -40.144 33.484 1.00 24.99 163 ARG A C 1
ATOM 657 O O . ARG A 1 163 ? -14.336 -41.325 33.075 1.00 23.43 163 ARG A O 1
ATOM 665 N N . HIS A 1 164 ? -15.277 -39.256 33.133 1.00 20.46 164 HIS A N 1
ATOM 666 C CA . HIS A 1 164 ? -16.508 -39.631 32.408 1.00 21.98 164 HIS A CA 1
ATOM 667 C C . HIS A 1 164 ? -16.284 -39.519 30.890 1.00 23.50 164 HIS A C 1
ATOM 668 O O . HIS A 1 164 ? -16.567 -40.485 30.203 1.00 22.91 164 HIS A O 1
ATOM 675 N N . LEU A 1 165 ? -15.724 -38.432 30.368 1.00 17.84 165 LEU A N 1
ATOM 676 C CA . LEU A 1 165 ? -15.491 -38.323 28.912 1.00 19.89 165 LEU A CA 1
ATOM 677 C C . LEU A 1 165 ? -14.129 -38.931 28.540 1.00 18.36 165 LEU A C 1
ATOM 678 O O . LEU A 1 165 ? -13.904 -39.132 27.338 1.00 18.79 165 LEU A O 1
ATOM 683 N N . ARG A 1 166 ? -13.236 -39.161 29.495 1.00 20.21 166 ARG A N 1
ATOM 684 C CA . ARG A 1 166 ? -11.885 -39.731 29.251 1.00 21.14 166 ARG A CA 1
ATOM 685 C C . ARG A 1 166 ? -11.140 -38.920 28.194 1.00 21.84 166 ARG A C 1
ATOM 686 O O . ARG A 1 166 ? -10.558 -39.496 27.225 1.00 22.34 166 ARG A O 1
ATOM 694 N N . VAL A 1 167 ? -11.073 -37.606 28.373 1.00 19.94 167 VAL A N 1
ATOM 695 C CA . VAL A 1 167 ? -10.263 -36.764 27.467 1.00 18.82 167 VAL A CA 1
ATOM 696 C C . VAL A 1 167 ? -8.820 -37.257 27.5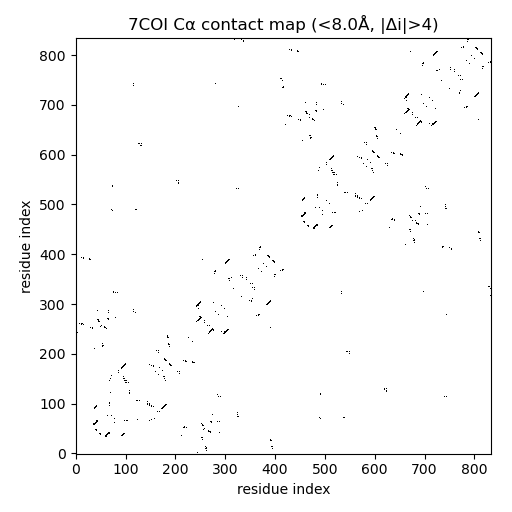01 1.00 19.75 167 VAL A C 1
ATOM 697 O O . VAL A 1 167 ? -8.365 -37.774 28.548 1.00 21.24 167 VAL A O 1
ATOM 701 N N . LYS A 1 168 ? -8.097 -37.038 26.424 1.00 21.41 168 LYS A N 1
ATOM 702 C CA . LYS A 1 168 ? -6.670 -37.436 26.320 1.00 25.33 168 LYS A CA 1
ATOM 703 C C . LYS A 1 168 ? -5.769 -36.270 26.691 1.00 24.90 168 LYS A C 1
ATOM 704 O O . LYS A 1 168 ? -4.574 -36.508 26.996 1.00 20.42 168 LYS A O 1
ATOM 710 N N . HIS A 1 169 ? -6.285 -35.033 26.623 1.00 20.42 169 HIS A N 1
ATOM 711 C CA . HIS A 1 169 ? -5.467 -33.822 26.819 1.00 20.63 169 HIS A CA 1
ATOM 712 C C . HIS A 1 169 ? -6.217 -32.854 27.731 1.00 19.25 169 HIS A C 1
ATOM 713 O O . HIS A 1 169 ? -7.435 -32.663 27.506 1.00 19.05 169 HIS A O 1
ATOM 720 N N . VAL A 1 170 ? -5.513 -32.294 28.697 1.00 18.98 170 VAL A N 1
ATOM 721 C CA . VAL A 1 170 ? -5.987 -31.100 29.466 1.00 19.78 170 VAL A CA 1
ATOM 722 C C . VAL A 1 170 ? -5.080 -29.947 29.111 1.00 21.47 170 VAL A C 1
ATOM 723 O O . VAL A 1 170 ? -3.863 -30.051 29.299 1.00 21.59 170 VAL A O 1
ATOM 727 N N . VAL A 1 171 ? -5.656 -28.853 28.621 1.00 17.10 171 VAL A N 1
ATOM 728 C CA . VAL A 1 171 ? -4.918 -27.654 28.230 1.00 17.48 171 VAL A CA 1
ATOM 729 C C . VAL A 1 171 ? -5.320 -26.536 29.186 1.00 18.97 171 VAL A C 1
ATOM 730 O O . VAL A 1 171 ? -6.524 -26.287 29.316 1.00 19.27 171 VAL A O 1
ATOM 734 N N . ILE A 1 172 ? -4.360 -25.895 29.814 1.00 16.24 172 ILE A N 1
ATOM 735 C CA . ILE A 1 172 ? -4.574 -24.616 30.519 1.00 16.90 172 ILE A CA 1
ATOM 736 C C . ILE A 1 172 ? -3.991 -23.559 29.615 1.00 18.18 172 ILE A C 1
ATOM 737 O O . ILE A 1 172 ? -2.779 -23.611 29.315 1.00 16.29 172 ILE A O 1
ATOM 742 N N . CYS A 1 173 ? -4.826 -22.612 29.212 1.00 16.01 173 CYS A N 1
ATOM 743 C CA . CYS A 1 173 ? -4.442 -21.528 28.299 1.00 16.41 173 CYS A CA 1
ATOM 744 C C . CYS A 1 173 ? -4.611 -20.206 29.022 1.00 16.03 173 CYS A C 1
ATOM 745 O O . CYS A 1 173 ? -5.745 -19.827 29.317 1.00 16.74 173 CYS A O 1
ATOM 748 N N . GLY A 1 174 ? -3.486 -19.542 29.289 1.00 15.38 174 GLY A N 1
ATOM 749 C CA . GLY A 1 174 ? -3.456 -18.123 29.681 1.00 14.59 174 GLY A CA 1
ATOM 750 C C . GLY A 1 174 ? -3.353 -17.239 28.457 1.00 14.88 174 GLY A C 1
ATOM 751 O O . GLY A 1 174 ? -3.313 -17.758 27.324 1.00 15.49 174 GLY A O 1
ATOM 752 N N . HIS A 1 175 ? -3.359 -15.920 28.628 1.00 14.56 175 HIS A N 1
ATOM 753 C CA . HIS A 1 175 ? -3.334 -15.055 27.424 1.00 16.92 175 HIS A CA 1
ATOM 754 C C . HIS A 1 175 ? -2.656 -13.741 27.787 1.00 16.47 175 HIS A C 1
ATOM 755 O O . HIS A 1 175 ? -2.544 -13.386 28.979 1.00 17.65 175 HIS A O 1
ATOM 762 N N . THR A 1 176 ? -2.157 -13.071 26.760 1.00 18.07 176 THR A N 1
ATOM 763 C CA . THR A 1 176 ? -1.573 -11.723 26.882 1.00 19.08 176 THR A CA 1
ATOM 764 C C . THR A 1 176 ? -2.715 -10.742 27.145 1.00 19.55 176 THR A C 1
ATOM 765 O O . THR A 1 176 ? -3.871 -10.986 26.675 1.00 19.17 176 THR A O 1
ATOM 769 N N . LYS A 1 177 ? -2.409 -9.639 27.822 1.00 18.75 177 LYS A N 1
ATOM 770 C CA . LYS A 1 177 ? -3.390 -8.557 28.124 1.00 21.45 177 LYS A CA 1
ATOM 771 C C . LYS A 1 177 ? -4.533 -9.101 29.003 1.00 19.32 177 LYS A C 1
ATOM 772 O O . LYS A 1 177 ? -5.674 -8.693 28.791 1.00 20.25 177 LYS A O 1
ATOM 778 N N . CYS A 1 178 ? -4.236 -10.019 29.914 1.00 19.07 178 CYS A N 1
ATOM 779 C CA . CYS A 1 178 ? -5.251 -10.608 30.847 1.00 19.34 178 CYS A CA 1
ATOM 780 C C . CYS A 1 178 ? -5.555 -9.604 31.947 1.00 19.54 178 CYS A C 1
ATOM 781 O O . CYS A 1 178 ? -4.666 -9.343 32.759 1.00 17.61 178 CYS A O 1
ATOM 784 N N . GLY A 1 179 ? -6.800 -9.108 32.000 1.00 22.77 179 GLY A N 1
ATOM 785 C CA . GLY A 1 179 ? -7.289 -8.173 33.037 1.00 21.48 179 GLY A CA 1
ATOM 786 C C . GLY A 1 179 ? -7.235 -8.746 34.441 1.00 18.75 179 GLY A C 1
ATOM 787 O O . GLY A 1 179 ? -7.039 -7.978 35.372 1.00 16.74 179 GLY A O 1
ATOM 788 N N . GLY A 1 180 ? -7.401 -10.052 34.631 1.00 19.49 180 GLY A N 1
ATOM 789 C CA . GLY A 1 180 ? -7.316 -10.670 35.960 1.00 19.63 180 GLY A CA 1
ATOM 790 C C . GLY A 1 180 ? -5.892 -10.705 36.433 1.00 19.49 180 GLY A C 1
ATOM 791 O O . GLY A 1 180 ? -5.607 -10.358 37.579 1.00 19.79 180 GLY A O 1
ATOM 792 N N . VAL A 1 181 ? -4.972 -11.069 35.548 1.00 17.52 181 VAL A N 1
ATOM 793 C CA . VAL A 1 181 ? -3.524 -11.035 35.892 1.00 18.30 181 VAL A CA 1
ATOM 794 C C . VAL A 1 181 ? -3.146 -9.579 36.220 1.00 18.67 181 VAL A C 1
ATOM 795 O O . VAL A 1 181 ? -2.475 -9.342 37.251 1.00 19.90 181 VAL A O 1
ATOM 799 N N . ALA A 1 182 ? -3.552 -8.619 35.395 1.00 20.38 182 ALA A N 1
ATOM 800 C CA . ALA A 1 182 ? -3.224 -7.184 35.639 1.00 20.50 182 ALA A CA 1
ATOM 801 C C . ALA A 1 182 ? -3.803 -6.721 36.992 1.00 21.90 182 ALA A C 1
ATOM 802 O O . ALA A 1 182 ? -3.115 -6.008 37.760 1.00 19.71 182 ALA A O 1
ATOM 804 N N . ALA A 1 183 ? -5.037 -7.106 37.318 1.00 20.76 183 ALA A N 1
ATOM 805 C CA . ALA A 1 183 ? -5.678 -6.743 38.603 1.00 19.34 183 ALA A CA 1
ATOM 806 C C . ALA A 1 183 ? -4.796 -7.222 39.764 1.00 19.57 183 ALA A C 1
ATOM 807 O O . ALA A 1 183 ? -4.613 -6.466 40.755 1.00 20.72 183 ALA A O 1
ATOM 809 N N . ALA A 1 184 ? -4.250 -8.446 39.677 1.00 17.64 184 ALA A N 1
ATOM 810 C CA . ALA A 1 184 ? -3.427 -9.028 40.751 1.00 17.22 184 ALA A CA 1
ATOM 811 C C . ALA A 1 184 ? -2.124 -8.229 40.941 1.00 18.77 184 ALA A C 1
ATOM 812 O O . ALA A 1 184 ? -1.563 -8.270 42.037 1.00 19.21 184 ALA A O 1
ATOM 814 N N . LEU A 1 185 ? -1.623 -7.574 39.891 1.00 20.97 185 LEU A N 1
ATOM 815 C CA . LEU A 1 185 ? -0.371 -6.764 39.968 1.00 23.46 185 LEU A CA 1
ATOM 816 C C . LEU A 1 185 ? -0.672 -5.337 40.464 1.00 23.05 185 LEU A C 1
ATOM 817 O O . LEU A 1 185 ? 0.303 -4.585 40.735 1.00 22.47 185 LEU A O 1
ATOM 822 N N . GLY A 1 186 ? -1.939 -4.950 40.539 1.00 24.78 186 GLY A N 1
ATOM 823 C CA . GLY A 1 186 ? -2.406 -3.670 41.136 1.00 24.34 186 GLY A CA 1
ATOM 824 C C . GLY A 1 186 ? -2.723 -3.819 42.621 1.00 26.40 186 GLY A C 1
ATOM 825 O O . GLY A 1 186 ? -2.604 -4.923 43.154 1.00 29.63 186 GLY A O 1
ATOM 826 N N . ASN A 1 187 ? -3.103 -2.753 43.294 1.00 25.80 187 ASN A N 1
ATOM 827 C CA . ASN A 1 187 ? -3.423 -2.810 44.741 1.00 29.52 187 ASN A CA 1
ATOM 828 C C . ASN A 1 187 ? -4.710 -2.029 44.974 1.00 32.11 187 ASN A C 1
ATOM 829 O O . ASN A 1 187 ? -4.876 -1.444 46.048 1.00 37.70 187 ASN A O 1
ATOM 834 N N . LYS A 1 188 ? -5.630 -2.126 44.016 1.00 28.10 188 LYS A N 1
ATOM 835 C CA . LYS A 1 188 ? -7.018 -1.645 44.147 1.00 29.39 188 LYS A CA 1
ATOM 836 C C . LYS A 1 188 ? -7.860 -2.820 44.662 1.00 27.51 188 LYS A C 1
ATOM 837 O O . LYS A 1 188 ? -7.689 -3.946 44.133 1.00 30.41 188 LYS A O 1
ATOM 843 N N . GLY A 1 189 ? -8.727 -2.560 45.647 1.00 27.87 189 GLY A N 1
ATOM 844 C CA . GLY A 1 189 ? -9.752 -3.523 46.117 1.00 24.52 189 GLY A CA 1
ATOM 845 C C . GLY A 1 189 ? -10.825 -3.693 45.063 1.00 23.80 189 GLY A C 1
ATOM 846 O O . GLY A 1 189 ? -11.263 -2.673 44.513 1.00 22.53 189 GLY A O 1
ATOM 847 N N . LEU A 1 190 ? -11.180 -4.925 44.716 1.00 20.45 190 LEU A N 1
ATOM 848 C CA . LEU A 1 190 ? -12.106 -5.215 43.591 1.00 19.55 190 LEU A CA 1
ATOM 849 C C . LEU A 1 190 ? -13.248 -6.104 44.084 1.00 17.19 190 LEU A C 1
ATOM 850 O O . LEU A 1 190 ? -13.879 -6.787 43.242 1.00 18.53 190 LEU A O 1
ATOM 855 N N . GLY A 1 191 ? -13.560 -6.014 45.361 1.00 16.84 191 GLY A N 1
ATOM 856 C CA . GLY A 1 191 ? -14.720 -6.693 45.951 1.00 16.58 191 GLY A CA 1
ATOM 857 C C . GLY A 1 191 ? -14.545 -8.180 45.839 1.00 16.04 191 GLY A C 1
ATOM 858 O O . GLY A 1 191 ? -13.516 -8.691 46.298 1.00 15.22 191 GLY A O 1
ATOM 859 N N . ILE A 1 192 ? -15.554 -8.869 45.314 1.00 16.50 192 ILE A N 1
ATOM 860 C CA . ILE A 1 192 ? -15.563 -10.357 45.241 1.00 15.76 192 ILE A CA 1
ATOM 861 C C . ILE A 1 192 ? -14.395 -10.864 44.391 1.00 14.99 192 ILE A C 1
ATOM 862 O O . ILE A 1 192 ? -14.014 -11.999 44.555 1.00 16.69 192 ILE A O 1
ATOM 867 N N . LEU A 1 193 ? -13.806 -10.041 43.521 1.00 14.87 193 LEU A N 1
ATOM 868 C CA . LEU A 1 193 ? -12.616 -10.460 42.746 1.00 14.64 193 LEU A CA 1
ATOM 869 C C . LEU A 1 193 ? -11.416 -10.688 43.662 1.00 15.13 193 LEU A C 1
ATOM 870 O O . LEU A 1 193 ? -10.584 -11.484 43.274 1.00 15.51 193 LEU A O 1
ATOM 875 N N . ASP A 1 194 ? -11.348 -10.039 44.822 1.00 16.78 194 ASP A N 1
ATOM 876 C CA . ASP A 1 194 ? -10.148 -10.116 45.689 1.00 17.29 194 ASP A CA 1
ATOM 877 C C . ASP A 1 194 ? -9.870 -11.556 46.102 1.00 15.82 194 ASP A C 1
ATOM 878 O O . ASP A 1 194 ? -8.759 -12.035 45.908 1.00 16.15 194 ASP A O 1
ATOM 883 N N . PRO A 1 195 ? -10.804 -12.315 46.715 1.00 14.56 195 PRO A N 1
ATOM 884 C CA . PRO A 1 195 ? -10.499 -13.703 47.054 1.00 13.40 195 PRO A CA 1
ATOM 885 C C . PRO A 1 195 ? -10.180 -14.540 45.815 1.00 13.91 195 PRO A C 1
ATOM 886 O O . PRO A 1 195 ? -9.320 -15.442 45.891 1.00 14.19 195 PRO A O 1
ATOM 890 N N . TRP A 1 196 ? -10.894 -14.297 44.731 1.00 14.91 196 TRP A N 1
ATOM 891 C CA . TRP A 1 196 ? -10.705 -15.057 43.484 1.00 14.09 196 TRP A CA 1
ATOM 892 C C . TRP A 1 196 ? -9.239 -14.923 43.025 1.00 15.24 196 TRP A C 1
ATOM 893 O O . TRP A 1 196 ? -8.651 -15.925 42.550 1.00 14.51 196 TRP A O 1
ATOM 904 N N . LEU A 1 197 ? -8.680 -13.723 43.147 1.00 15.67 197 LEU A N 1
ATOM 905 C CA . LEU A 1 197 ? -7.338 -13.410 42.589 1.00 18.09 197 LEU A CA 1
ATOM 906 C C . LEU A 1 197 ? -6.217 -13.775 43.552 1.00 18.31 197 LEU A C 1
ATOM 907 O O . LEU A 1 197 ? -5.054 -13.626 43.154 1.00 16.84 197 LEU A O 1
ATOM 912 N N . ILE A 1 198 ? -6.509 -14.285 44.740 1.00 18.05 198 ILE A N 1
ATOM 913 C CA . ILE A 1 198 ? -5.444 -14.549 45.750 1.00 18.95 198 ILE A CA 1
ATOM 914 C C . ILE A 1 198 ? -4.325 -15.404 45.138 1.00 18.86 198 ILE A C 1
ATOM 915 O O . ILE A 1 198 ? -3.148 -15.111 45.414 1.00 20.66 198 ILE A O 1
ATOM 920 N N . PRO A 1 199 ? -4.587 -16.504 44.390 1.00 18.78 199 PRO A N 1
ATOM 921 C CA . PRO A 1 199 ? -3.498 -17.325 43.851 1.00 20.60 199 PRO A CA 1
ATOM 922 C C . PRO A 1 199 ? -2.490 -16.559 42.990 1.00 20.07 199 PRO A C 1
ATOM 923 O O . PRO A 1 199 ? -1.301 -16.883 43.032 1.00 19.58 199 PRO A O 1
ATOM 927 N N . LEU A 1 200 ? -2.980 -15.565 42.249 1.00 17.24 200 LEU A N 1
ATOM 928 C CA . LEU A 1 200 ? -2.134 -14.686 41.424 1.00 17.57 200 LEU A CA 1
ATOM 929 C C . LEU A 1 200 ? -1.299 -13.792 42.344 1.00 19.51 200 LEU A C 1
ATOM 930 O O . LEU A 1 200 ? -0.111 -13.631 42.049 1.00 18.04 200 LEU A O 1
ATOM 935 N N . ARG A 1 201 ? -1.872 -13.259 43.427 1.00 17.29 201 ARG A N 1
ATOM 936 C CA . ARG A 1 201 ? -1.085 -12.439 44.398 1.00 16.24 201 ARG A CA 1
ATOM 937 C C . ARG A 1 201 ? -0.080 -13.312 45.145 1.00 18.45 201 ARG A C 1
ATOM 938 O O . ARG A 1 201 ? 1.005 -12.805 45.475 1.00 20.93 201 ARG A O 1
ATOM 946 N N . GLN A 1 202 ? -0.367 -14.602 45.353 1.00 18.83 202 GLN A N 1
ATOM 947 C CA . GLN A 1 202 ? 0.610 -15.502 46.003 1.00 20.87 202 GLN A CA 1
ATOM 948 C C . GLN A 1 202 ? 1.835 -15.646 45.072 1.00 21.39 202 GLN A C 1
ATOM 949 O O . GLN A 1 202 ? 2.998 -15.613 45.574 1.00 20.52 202 GLN A O 1
ATOM 955 N N . LEU A 1 203 ? 1.586 -15.819 43.769 1.00 18.99 203 LEU A N 1
ATOM 956 C CA . LEU A 1 203 ? 2.666 -15.906 42.758 1.00 19.37 203 LEU A CA 1
ATOM 957 C C . LEU A 1 203 ? 3.408 -14.572 42.695 1.00 21.08 203 LEU A C 1
ATOM 958 O O . LEU A 1 203 ? 4.661 -14.602 42.619 1.00 21.59 203 LEU A O 1
ATOM 963 N N . ARG A 1 204 ? 2.680 -13.460 42.761 1.00 20.26 204 ARG A N 1
ATOM 964 C CA . ARG A 1 204 ? 3.316 -12.120 42.764 1.00 23.65 204 ARG A CA 1
ATOM 965 C C . ARG A 1 204 ? 4.292 -12.000 43.956 1.00 24.98 204 ARG A C 1
ATOM 966 O O . ARG A 1 204 ? 5.461 -11.548 43.756 1.00 26.68 204 ARG A O 1
ATOM 974 N N . GLU A 1 205 ? 3.846 -12.378 45.156 1.00 26.33 205 GLU A N 1
ATOM 975 C CA . GLU A 1 205 ? 4.695 -12.353 46.378 1.00 26.69 205 GLU A CA 1
ATOM 976 C C . GLU A 1 205 ? 5.923 -13.232 46.146 1.00 28.54 205 GLU A C 1
ATOM 977 O O . GLU A 1 205 ? 7.034 -12.760 46.443 1.00 28.53 205 GLU A O 1
ATOM 983 N N . GLN A 1 206 ? 5.735 -14.461 45.665 1.00 26.15 206 GLN A N 1
ATOM 984 C CA . GLN A 1 206 ? 6.834 -15.434 45.531 1.00 30.75 206 GLN A CA 1
ATOM 985 C C . GLN A 1 206 ? 7.854 -14.935 44.502 1.00 30.06 206 GLN A C 1
ATOM 986 O O . GLN A 1 206 ? 9.038 -15.315 44.620 1.00 31.97 206 GLN A O 1
ATOM 992 N N . HIS A 1 207 ? 7.421 -14.212 43.473 1.00 27.99 207 HIS A N 1
ATOM 993 C CA . HIS A 1 207 ? 8.264 -13.813 42.313 1.00 27.90 207 HIS A CA 1
ATOM 994 C C . HIS A 1 207 ? 8.421 -12.286 42.278 1.00 29.77 207 HIS A C 1
ATOM 995 O O . HIS A 1 207 ? 8.609 -11.735 41.163 1.00 29.12 207 HIS A O 1
ATOM 1002 N N . LEU A 1 208 ? 8.302 -11.606 43.425 1.00 29.82 208 LEU A N 1
ATOM 1003 C CA . LEU A 1 208 ? 8.126 -10.127 43.438 1.00 31.24 208 LEU A CA 1
ATOM 1004 C C . LEU A 1 208 ? 9.331 -9.419 42.788 1.00 32.41 208 LEU A C 1
ATOM 1005 O O . LEU A 1 208 ? 9.112 -8.529 41.952 1.00 32.26 208 LEU A O 1
ATOM 1010 N N . ALA A 1 209 ? 10.553 -9.788 43.171 1.00 37.94 209 ALA A N 1
ATOM 1011 C CA . ALA A 1 209 ? 11.791 -9.152 42.650 1.00 42.84 209 ALA A CA 1
ATOM 1012 C C . ALA A 1 209 ? 11.841 -9.335 41.128 1.00 41.42 209 ALA A C 1
ATOM 1013 O O . ALA A 1 209 ? 12.055 -8.330 40.411 1.00 44.44 209 ALA A O 1
ATOM 1015 N N . GLU A 1 210 ? 11.619 -10.563 40.650 1.00 41.33 210 GLU A N 1
ATOM 1016 C CA . GLU A 1 210 ? 11.589 -10.902 39.195 1.00 39.53 210 GLU A CA 1
ATOM 1017 C C . GLU A 1 210 ? 10.560 -10.024 38.471 1.00 40.48 210 GLU A C 1
ATOM 1018 O O . GLU A 1 210 ? 10.893 -9.457 37.413 1.00 35.44 210 GLU A O 1
ATOM 1024 N N . LEU A 1 211 ? 9.335 -9.902 39.002 1.00 37.78 211 LEU A N 1
ATOM 1025 C CA . LEU A 1 211 ? 8.267 -9.133 38.318 1.00 40.20 211 LEU A CA 1
ATOM 1026 C C . LEU A 1 211 ? 8.591 -7.637 38.352 1.00 46.83 211 LEU A C 1
ATOM 1027 O O . LEU A 1 211 ? 8.273 -6.951 37.358 1.00 48.46 211 LEU A O 1
ATOM 1032 N N . GLN A 1 212 ? 9.163 -7.136 39.448 1.00 51.57 212 GLN A N 1
ATOM 1033 C CA . GLN A 1 212 ? 9.486 -5.688 39.573 1.00 55.22 212 GLN A CA 1
ATOM 1034 C C . GLN A 1 212 ? 10.602 -5.308 38.578 1.00 60.61 212 GLN A C 1
ATOM 1035 O O . GLN A 1 212 ? 10.665 -4.122 38.200 1.00 55.18 212 GLN A O 1
ATOM 1041 N N . SER A 1 213 ? 11.432 -6.273 38.153 1.00 60.58 213 SER A N 1
ATOM 1042 C CA . SER A 1 213 ? 12.556 -6.077 37.195 1.00 66.52 213 SER A CA 1
ATOM 1043 C C . SER A 1 213 ? 12.053 -5.952 35.745 1.00 67.68 213 SER A C 1
ATOM 1044 O O . SER A 1 213 ? 12.879 -5.678 34.860 1.00 69.13 213 SER A O 1
ATOM 1047 N N . LEU A 1 214 ? 10.761 -6.182 35.495 1.00 67.08 214 LEU A N 1
ATOM 1048 C CA . LEU A 1 214 ? 10.135 -6.187 34.141 1.00 61.85 214 LEU A CA 1
ATOM 1049 C C . LEU A 1 214 ? 9.279 -4.934 33.960 1.00 60.71 214 LEU A C 1
ATOM 1050 O O . LEU A 1 214 ? 8.853 -4.355 34.973 1.00 63.40 214 LEU A O 1
ATOM 1055 N N . SER A 1 215 ? 8.989 -4.576 32.709 1.00 60.72 215 SER A N 1
ATOM 1056 C CA . SER A 1 215 ? 7.979 -3.551 32.350 1.00 62.54 215 SER A CA 1
ATOM 1057 C C . SER A 1 215 ? 6.606 -4.046 32.799 1.00 67.07 215 SER A C 1
ATOM 1058 O O . SER A 1 215 ? 6.481 -5.257 33.024 1.00 73.62 215 SER A O 1
ATOM 1061 N N . ARG A 1 216 ? 5.620 -3.157 32.901 1.00 67.93 216 ARG A N 1
ATOM 1062 C CA . ARG A 1 216 ? 4.228 -3.538 33.262 1.00 73.37 216 ARG A CA 1
ATOM 1063 C C . ARG A 1 216 ? 3.766 -4.607 32.268 1.00 73.61 216 ARG A C 1
ATOM 1064 O O . ARG A 1 216 ? 3.207 -5.627 32.726 1.00 71.77 216 ARG A O 1
ATOM 1072 N N . ASP A 1 217 ? 3.983 -4.414 30.963 1.00 65.56 217 ASP A N 1
ATOM 1073 C CA . ASP A 1 217 ? 3.432 -5.366 29.962 1.00 57.87 217 ASP A CA 1
ATOM 1074 C C . ASP A 1 217 ? 4.154 -6.712 30.077 1.00 48.40 217 ASP A C 1
ATOM 1075 O O . ASP A 1 217 ? 3.461 -7.722 29.940 1.00 43.27 217 ASP A O 1
ATOM 1080 N N . GLU A 1 218 ? 5.463 -6.713 30.317 1.00 40.91 218 GLU A N 1
ATOM 1081 C CA . GLU A 1 218 ? 6.254 -7.963 30.472 1.00 44.30 218 GLU A CA 1
ATOM 1082 C C . GLU A 1 218 ? 5.808 -8.669 31.759 1.00 42.92 218 GLU A C 1
ATOM 1083 O O . GLU A 1 218 ? 5.755 -9.890 31.738 1.00 34.42 218 GLU A O 1
ATOM 1089 N N . ALA A 1 219 ? 5.537 -7.936 32.844 1.00 40.82 219 ALA A N 1
ATOM 1090 C CA . ALA A 1 219 ? 5.113 -8.506 34.149 1.00 41.54 219 ALA A CA 1
ATOM 1091 C C . ALA A 1 219 ? 3.765 -9.211 33.988 1.00 34.38 219 ALA A C 1
ATOM 1092 O O . ALA A 1 219 ? 3.605 -10.311 34.556 1.00 35.35 219 ALA A O 1
ATOM 1094 N N . VAL A 1 220 ? 2.849 -8.630 33.217 1.00 31.47 220 VAL A N 1
ATOM 1095 C CA . VAL A 1 220 ? 1.500 -9.212 32.975 1.00 36.72 220 VAL A CA 1
ATOM 1096 C C . VAL A 1 220 ? 1.695 -10.525 32.220 1.00 34.73 220 VAL A C 1
ATOM 1097 O O . VAL A 1 220 ? 1.059 -11.492 32.573 1.00 30.75 220 VAL A O 1
ATOM 1101 N N . VAL A 1 221 ? 2.595 -10.576 31.235 1.00 30.74 221 VAL A N 1
ATOM 1102 C CA . VAL A 1 221 ? 2.887 -11.837 30.507 1.00 26.90 221 VAL A CA 1
ATOM 1103 C C . VAL A 1 221 ? 3.552 -12.818 31.462 1.00 24.88 221 VAL A C 1
ATOM 1104 O O . VAL A 1 221 ? 3.153 -13.979 31.426 1.00 25.57 221 VAL A O 1
ATOM 1108 N N . ARG A 1 222 ? 4.547 -12.404 32.242 1.00 26.25 222 ARG A N 1
ATOM 1109 C CA . ARG A 1 222 ? 5.334 -13.323 33.099 1.00 25.47 222 ARG A CA 1
ATOM 1110 C C . ARG A 1 222 ? 4.389 -13.928 34.126 1.00 22.83 222 ARG A C 1
ATOM 1111 O O . ARG A 1 222 ? 4.415 -15.140 34.317 1.00 20.64 222 ARG A O 1
ATOM 1119 N N . LEU A 1 223 ? 3.574 -13.103 34.756 1.00 21.54 223 LEU A N 1
ATOM 1120 C CA . LEU A 1 223 ? 2.642 -13.610 35.797 1.00 20.87 223 LEU A CA 1
ATOM 1121 C C . LEU A 1 223 ? 1.602 -14.520 35.133 1.00 19.51 223 LEU A C 1
ATOM 1122 O O . LEU A 1 223 ? 1.217 -15.519 35.763 1.00 18.75 223 LEU A O 1
ATOM 1127 N N . ALA A 1 224 ? 1.150 -14.221 33.918 1.00 19.18 224 ALA A N 1
ATOM 1128 C CA . ALA A 1 224 ? 0.219 -15.093 33.160 1.00 19.94 224 ALA A CA 1
ATOM 1129 C C . ALA A 1 224 ? 0.864 -16.460 32.951 1.00 21.27 224 ALA A C 1
ATOM 1130 O O . ALA A 1 224 ? 0.211 -17.456 33.107 1.00 15.86 224 ALA A O 1
ATOM 1132 N N . GLU A 1 225 ? 2.154 -16.504 32.590 1.00 20.84 225 GLU A N 1
ATOM 1133 C CA . GLU A 1 225 ? 2.899 -17.783 32.405 1.00 23.06 225 GLU A CA 1
ATOM 1134 C C . GLU A 1 225 ? 3.033 -18.513 33.740 1.00 18.42 225 GLU A C 1
ATOM 1135 O O . GLU A 1 225 ? 2.844 -19.731 33.753 1.00 19.84 225 GLU A O 1
ATOM 1141 N N . LEU A 1 226 ? 3.424 -17.803 34.801 1.00 21.24 226 LEU A N 1
ATOM 1142 C CA . LEU A 1 226 ? 3.594 -18.411 36.143 1.00 21.31 226 LEU A CA 1
ATOM 1143 C C . LEU A 1 226 ? 2.244 -18.981 36.598 1.00 17.66 226 LEU A C 1
ATOM 1144 O O . LEU A 1 226 ? 2.222 -20.074 37.167 1.00 17.20 226 LEU A O 1
ATOM 1149 N N . ASN A 1 227 ? 1.151 -18.305 36.257 1.00 18.97 227 ASN A N 1
ATOM 1150 C CA . ASN A 1 227 ? -0.227 -18.751 36.618 1.00 17.18 227 ASN A CA 1
ATOM 1151 C C . ASN A 1 227 ? -0.574 -20.036 35.875 1.00 16.60 227 ASN A C 1
ATOM 1152 O O . ASN A 1 227 ? -1.178 -20.966 36.489 1.00 15.68 227 ASN A O 1
ATOM 1157 N N . VAL A 1 228 ? -0.237 -20.134 34.580 1.00 17.95 228 VAL A N 1
ATOM 1158 C CA . VAL A 1 228 ? -0.509 -21.370 33.802 1.00 16.50 228 VAL A CA 1
ATOM 1159 C C . VAL A 1 228 ? 0.305 -22.495 34.441 1.00 17.11 228 VAL A C 1
ATOM 1160 O O . VAL A 1 228 ? -0.227 -23.576 34.643 1.00 17.19 228 VAL A O 1
ATOM 1164 N N . LYS A 1 229 ? 1.565 -22.254 34.761 1.00 18.09 229 LYS A N 1
ATOM 1165 C CA . LYS A 1 229 ? 2.426 -23.349 35.301 1.00 20.55 229 LYS A CA 1
ATOM 1166 C C . LYS A 1 229 ? 1.905 -23.809 36.666 1.00 18.27 229 LYS A C 1
ATOM 1167 O O . LYS A 1 229 ? 1.882 -25.005 36.932 1.00 19.81 229 LYS A O 1
ATOM 1173 N N . GLU A 1 230 ? 1.506 -22.883 37.524 1.00 19.16 230 GLU A N 1
ATOM 1174 C CA . GLU A 1 230 ? 0.949 -23.176 38.861 1.00 19.81 230 GLU A CA 1
ATOM 1175 C C . GLU A 1 230 ? -0.374 -23.923 38.686 1.00 17.85 230 GLU A C 1
ATOM 1176 O O . GLU A 1 230 ? -0.637 -24.879 39.469 1.00 19.03 230 GLU A O 1
ATOM 1182 N N . GLY A 1 231 ? -1.169 -23.566 37.673 1.00 18.32 231 GLY A N 1
ATOM 1183 C CA . GLY A 1 231 ? -2.447 -24.259 37.406 1.00 15.68 231 GLY A CA 1
ATOM 1184 C C . GLY A 1 231 ? -2.191 -25.686 36.990 1.00 17.09 231 GLY A C 1
ATOM 1185 O O . GLY A 1 231 ? -2.937 -26.555 37.394 1.00 15.44 231 GLY A O 1
ATOM 1186 N N . LEU A 1 232 ? -1.134 -25.964 36.215 1.00 17.84 232 LEU A N 1
ATOM 1187 C CA . LEU A 1 232 ? -0.821 -27.350 35.786 1.00 18.55 232 LEU A CA 1
ATOM 1188 C C . LEU A 1 232 ? -0.410 -28.169 37.016 1.00 18.16 232 LEU A C 1
ATOM 1189 O O . LEU A 1 232 ? -0.758 -29.341 37.092 1.00 19.39 232 LEU A O 1
ATOM 1194 N N . LYS A 1 233 ? 0.281 -27.549 37.969 1.00 18.50 233 LYS A N 1
ATOM 1195 C CA . LYS A 1 233 ? 0.667 -28.210 39.235 1.00 20.76 233 LYS A CA 1
ATOM 1196 C C . LYS A 1 233 ? -0.615 -28.516 40.011 1.00 19.77 233 LYS A C 1
ATOM 1197 O O . LYS A 1 233 ? -0.811 -29.663 40.395 1.00 18.20 233 LYS A O 1
ATOM 1203 N N . ALA A 1 234 ? -1.505 -27.535 40.176 1.00 19.35 234 ALA A N 1
ATOM 1204 C CA . ALA A 1 234 ? -2.778 -27.719 40.905 1.00 18.93 234 ALA A CA 1
ATOM 1205 C C . ALA A 1 234 ? -3.600 -28.810 40.230 1.00 19.38 234 ALA A C 1
ATOM 1206 O O . ALA A 1 234 ? -4.235 -29.609 40.924 1.00 21.17 234 ALA A O 1
ATOM 1208 N N . LEU A 1 235 ? -3.615 -28.833 38.894 1.00 21.04 235 LEU A N 1
ATOM 1209 C CA . LEU A 1 235 ? -4.398 -29.802 38.099 1.00 20.33 235 LEU A CA 1
ATOM 1210 C C . LEU A 1 235 ? -3.896 -31.209 38.421 1.00 22.23 235 LEU A C 1
ATOM 1211 O O . LEU A 1 235 ? -4.735 -32.097 38.587 1.00 21.11 235 LEU A O 1
ATOM 1216 N N . THR A 1 236 ? -2.574 -31.402 38.528 1.00 20.26 236 THR A N 1
ATOM 1217 C CA . THR A 1 236 ? -1.984 -32.733 38.792 1.00 21.90 236 THR A CA 1
ATOM 1218 C C . THR A 1 236 ? -2.057 -33.118 40.273 1.00 22.99 236 THR A C 1
ATOM 1219 O O . THR A 1 236 ? -1.853 -34.304 40.544 1.00 22.53 236 THR A O 1
ATOM 1223 N N . GLN A 1 237 ? -2.382 -32.197 41.182 1.00 23.57 237 GLN A N 1
ATOM 1224 C CA . GLN A 1 237 ? -2.621 -32.480 42.628 1.00 25.21 237 GLN A CA 1
ATOM 1225 C C . GLN A 1 237 ? -4.064 -32.930 42.828 1.00 27.14 237 GLN A C 1
ATOM 1226 O O . GLN A 1 237 ? -4.743 -32.434 43.737 1.00 32.06 237 GLN A O 1
ATOM 1232 N N . LYS A 1 238 ? -4.529 -33.776 41.927 1.00 25.09 238 LYS A N 1
ATOM 1233 C CA . LYS A 1 238 ? -5.889 -34.334 41.924 1.00 21.89 238 LYS A CA 1
ATOM 1234 C C . LYS A 1 238 ? -5.735 -35.797 41.555 1.00 24.18 238 LYS A C 1
ATOM 1235 O O . LYS A 1 238 ? -5.158 -36.077 40.479 1.00 22.21 238 LYS A O 1
ATOM 1241 N N . SER A 1 239 ? -6.260 -36.680 42.382 1.00 23.46 239 SER A N 1
ATOM 1242 C CA . SER A 1 239 ? -6.128 -38.139 42.145 1.00 26.04 239 SER A CA 1
ATOM 1243 C C . SER A 1 239 ? -6.696 -38.501 40.767 1.00 23.14 239 SER A C 1
ATOM 1244 O O . SER A 1 239 ? -6.068 -39.339 40.056 1.00 22.80 239 SER A O 1
ATOM 1247 N N . VAL A 1 240 ? -7.809 -37.875 40.353 1.00 22.72 240 VAL A N 1
ATOM 1248 C CA . VAL A 1 240 ? -8.474 -38.276 39.079 1.00 21.14 240 VAL A CA 1
ATOM 1249 C C . VAL A 1 240 ? -7.510 -38.034 37.912 1.00 21.59 240 VAL A C 1
ATOM 1250 O O . VAL A 1 240 ? -7.471 -38.891 36.955 1.00 19.62 240 VAL A O 1
ATOM 1254 N N . VAL A 1 241 ? -6.763 -36.940 37.950 1.00 20.30 241 VAL A N 1
ATOM 1255 C CA . VAL A 1 241 ? -5.783 -36.608 36.891 1.00 20.09 241 VAL A CA 1
ATOM 1256 C C . VAL A 1 241 ? -4.586 -37.565 36.978 1.00 21.83 241 VAL A C 1
ATOM 1257 O O . VAL A 1 241 ? -4.176 -38.100 35.918 1.00 20.70 241 VAL A O 1
ATOM 1261 N N . LEU A 1 242 ? -4.002 -37.734 38.159 1.00 21.84 242 LEU A N 1
ATOM 1262 C CA . LEU A 1 242 ? -2.809 -38.627 38.311 1.00 24.30 242 LEU A CA 1
ATOM 1263 C C . LEU A 1 242 ? -3.158 -40.043 37.835 1.00 23.90 242 LEU A C 1
ATOM 1264 O O . LEU A 1 242 ? -2.314 -40.648 37.130 1.00 24.34 242 LEU A O 1
ATOM 1269 N N . GLU A 1 243 ? -4.335 -40.549 38.187 1.00 22.94 243 GLU A N 1
ATOM 1270 C CA . GLU A 1 243 ? -4.819 -41.886 37.763 1.00 27.23 243 GLU A CA 1
ATOM 1271 C C . GLU A 1 243 ? -4.821 -41.968 36.221 1.00 29.15 243 GLU A C 1
ATOM 1272 O O . GLU A 1 243 ? -4.324 -42.966 35.644 1.00 20.94 243 GLU A O 1
ATOM 1278 N N . ALA A 1 244 ? -5.360 -40.955 35.535 1.00 23.43 244 ALA A N 1
ATOM 1279 C CA . ALA A 1 244 ? -5.484 -40.927 34.056 1.00 23.06 244 ALA A CA 1
ATOM 1280 C C . ALA A 1 244 ? -4.103 -40.809 33.415 1.00 20.70 244 ALA A C 1
ATOM 1281 O O . ALA A 1 244 ? -3.896 -41.370 32.309 1.00 22.68 244 ALA A O 1
ATOM 1283 N N . MET A 1 245 ? -3.185 -40.086 34.045 1.00 22.07 245 MET A N 1
ATOM 1284 C CA . MET A 1 245 ? -1.813 -39.952 33.510 1.00 25.65 245 MET A CA 1
ATOM 1285 C C . MET A 1 245 ? -1.140 -41.342 33.539 1.00 26.86 245 MET A C 1
ATOM 1286 O O . MET A 1 245 ? -0.520 -41.697 32.546 1.00 26.49 245 MET A O 1
ATOM 1291 N N . GLN A 1 246 ? -1.300 -42.107 34.607 1.00 27.37 246 GLN A N 1
ATOM 1292 C CA . GLN A 1 246 ? -0.728 -43.486 34.753 1.00 30.11 246 GLN A CA 1
ATOM 1293 C C . GLN A 1 246 ? -1.469 -44.508 33.868 1.00 32.93 246 GLN A C 1
ATOM 1294 O O . GLN A 1 246 ? -0.793 -45.344 33.216 1.00 29.13 246 GLN A O 1
ATOM 1300 N N . GLU A 1 247 ? -2.801 -44.461 33.836 1.00 27.50 247 GLU A N 1
ATOM 1301 C CA . GLU A 1 247 ? -3.659 -45.458 33.161 1.00 31.58 247 GLU A CA 1
ATOM 1302 C C . GLU A 1 247 ? -3.638 -45.296 31.627 1.00 32.41 247 GLU A C 1
ATOM 1303 O O . GLU A 1 247 ? -3.620 -46.353 30.936 1.00 26.88 247 GLU A O 1
ATOM 1309 N N . ARG A 1 248 ? -3.670 -44.071 31.084 1.00 27.42 248 ARG A N 1
ATOM 1310 C CA . ARG A 1 248 ? -3.848 -43.897 29.622 1.00 27.00 248 ARG A CA 1
ATOM 1311 C C . ARG A 1 248 ? -2.955 -42.812 29.037 1.00 23.53 248 ARG A C 1
ATOM 1312 O O . ARG A 1 248 ? -3.162 -42.457 27.871 1.00 24.87 248 ARG A O 1
ATOM 1320 N N . GLY A 1 249 ? -1.954 -42.342 29.772 1.00 22.75 249 GLY A N 1
ATOM 1321 C CA . GLY A 1 249 ? -1.029 -41.322 29.277 1.00 23.01 249 GLY A CA 1
ATOM 1322 C C . GLY A 1 249 ? -1.764 -40.006 29.028 1.00 23.69 249 GLY A C 1
ATOM 1323 O O . GLY A 1 249 ? -1.354 -39.290 28.096 1.00 23.55 249 GLY A O 1
ATOM 1324 N N . LEU A 1 250 ? -2.791 -39.675 29.829 1.00 24.80 250 LEU A N 1
ATOM 1325 C CA . LEU A 1 250 ? -3.389 -38.308 29.776 1.00 22.83 250 LEU A CA 1
ATOM 1326 C C . LEU A 1 250 ? -2.248 -37.313 29.796 1.00 22.88 250 LEU A C 1
ATOM 1327 O O . LEU A 1 250 ? -1.283 -37.448 30.635 1.00 23.12 250 LEU A O 1
ATOM 1332 N N . GLN A 1 251 ? -2.322 -36.302 28.937 1.00 21.71 251 GLN A N 1
ATOM 1333 C CA . GLN A 1 251 ? -1.275 -35.278 28.881 1.00 22.23 251 GLN A CA 1
ATOM 1334 C C . GLN A 1 251 ? -1.867 -33.968 29.376 1.00 23.46 251 GLN A C 1
ATOM 1335 O O . GLN A 1 251 ? -3.068 -33.745 29.121 1.00 23.28 251 GLN A O 1
ATOM 1341 N N . VAL A 1 252 ? -1.024 -33.154 30.001 1.00 22.64 252 VAL A N 1
ATOM 1342 C CA . VAL A 1 252 ? -1.405 -31.771 30.387 1.00 24.49 252 VAL A CA 1
ATOM 1343 C C . VAL A 1 252 ? -0.495 -30.799 29.664 1.00 25.22 252 VAL A C 1
ATOM 1344 O O . VAL A 1 252 ? 0.667 -31.129 29.423 1.00 26.51 252 VAL A O 1
ATOM 1348 N N . HIS A 1 253 ? -1.029 -29.651 29.273 1.00 20.43 253 HIS A N 1
ATOM 1349 C CA . HIS A 1 253 ? -0.303 -28.677 28.418 1.00 22.70 253 HIS A CA 1
ATOM 1350 C C . HIS A 1 253 ? -0.593 -27.272 28.906 1.00 20.48 253 HIS A C 1
ATOM 1351 O O . HIS A 1 253 ? -1.780 -27.002 29.173 1.00 19.32 253 HIS A O 1
ATOM 1358 N N . GLY A 1 254 ? 0.434 -26.439 28.948 1.00 20.68 254 GLY A N 1
ATOM 1359 C CA . GLY A 1 254 ? 0.306 -25.006 29.221 1.00 20.16 254 GLY A CA 1
ATOM 1360 C C . GLY A 1 254 ? 0.505 -24.228 27.953 1.00 24.78 254 GLY A C 1
ATOM 1361 O O . GLY A 1 254 ? 1.521 -24.484 27.243 1.00 22.55 254 GLY A O 1
ATOM 1362 N N . LEU A 1 255 ? -0.426 -23.307 27.659 1.00 22.10 255 LEU A N 1
ATOM 1363 C CA . LEU A 1 255 ? -0.354 -22.432 26.474 1.00 20.18 255 LEU A CA 1
ATOM 1364 C C . LEU A 1 255 ? -0.480 -20.995 26.926 1.00 20.12 255 LEU A C 1
ATOM 1365 O O . LEU A 1 255 ? -1.124 -20.737 27.976 1.00 16.92 255 LEU A O 1
ATOM 1370 N N . ILE A 1 256 ? 0.061 -20.091 26.107 1.00 19.49 256 ILE A N 1
ATOM 1371 C CA . ILE A 1 256 ? -0.282 -18.648 26.126 1.00 17.73 256 ILE A CA 1
ATOM 1372 C C . ILE A 1 256 ? -0.849 -18.272 24.762 1.00 21.02 256 ILE A C 1
ATOM 1373 O O . ILE A 1 256 ? -0.224 -18.579 23.713 1.00 19.20 256 ILE A O 1
ATOM 1378 N N . TYR A 1 257 ? -2.007 -17.611 24.779 1.00 20.20 257 TYR A N 1
ATOM 1379 C CA . TYR A 1 257 ? -2.701 -17.077 23.591 1.00 18.23 257 TYR A CA 1
ATOM 1380 C C . TYR A 1 257 ? -2.324 -15.618 23.460 1.00 19.32 257 TYR A C 1
ATOM 1381 O O . TYR A 1 257 ? -2.540 -14.862 24.397 1.00 17.72 257 TYR A O 1
ATOM 1390 N N . ASP A 1 258 ? -1.795 -15.225 22.295 1.00 20.79 258 ASP A N 1
ATOM 1391 C CA . ASP A 1 258 ? -1.446 -13.810 22.013 1.00 20.41 258 ASP A CA 1
ATOM 1392 C C . ASP A 1 258 ? -2.682 -13.181 21.372 1.00 21.37 258 ASP A C 1
ATOM 1393 O O . ASP A 1 258 ? -3.007 -13.524 20.194 1.00 22.63 258 ASP A O 1
ATOM 1398 N N . VAL A 1 259 ? -3.376 -12.306 22.095 1.00 20.61 259 VAL A N 1
ATOM 1399 C CA . VAL A 1 259 ? -4.663 -11.733 21.603 1.00 23.90 259 VAL A CA 1
ATOM 1400 C C . VAL A 1 259 ? -4.404 -10.839 20.386 1.00 25.19 259 VAL A C 1
ATOM 1401 O O . VAL A 1 259 ? -5.370 -10.564 19.662 1.00 33.91 259 VAL A O 1
ATOM 1405 N N . GLY A 1 260 ? -3.167 -10.380 20.193 1.00 27.94 260 GLY A N 1
ATOM 1406 C CA . GLY A 1 260 ? -2.794 -9.471 19.086 1.00 29.39 260 GLY A CA 1
ATOM 1407 C C . GLY A 1 260 ? -2.498 -10.198 17.779 1.00 28.10 260 GLY A C 1
ATOM 1408 O O . GLY A 1 260 ? -2.661 -9.572 16.732 1.00 25.82 260 GLY A O 1
ATOM 1409 N N . SER A 1 261 ? -2.107 -11.477 17.818 1.00 25.98 261 SER A N 1
ATOM 1410 C CA . SER A 1 261 ? -1.658 -12.247 16.630 1.00 23.98 261 SER A CA 1
ATOM 1411 C C . SER A 1 261 ? -2.595 -13.434 16.344 1.00 23.55 261 SER A C 1
ATOM 1412 O O . SER A 1 261 ? -2.645 -13.893 15.212 1.00 22.80 261 SER A O 1
ATOM 1415 N N . GLY A 1 262 ? -3.312 -13.956 17.346 1.00 20.97 262 GLY A N 1
ATOM 1416 C CA . GLY A 1 262 ? -4.141 -15.153 17.186 1.00 19.51 262 GLY A CA 1
ATOM 1417 C C . GLY A 1 262 ? -3.374 -16.441 17.394 1.00 18.36 262 GLY A C 1
ATOM 1418 O O . GLY A 1 262 ? -3.982 -17.537 17.244 1.00 19.57 262 GLY A O 1
ATOM 1419 N N . PHE A 1 263 ? -2.061 -16.365 17.643 1.00 19.86 263 PHE A N 1
ATOM 1420 C CA . PHE A 1 263 ? -1.229 -17.577 17.829 1.00 20.87 263 PHE A CA 1
ATOM 1421 C C . PHE A 1 263 ? -1.177 -18.004 19.307 1.00 18.26 263 PHE A C 1
ATOM 1422 O O . PHE A 1 263 ? -0.872 -17.214 20.207 1.00 18.72 263 PHE A O 1
ATOM 1430 N N . LEU A 1 264 ? -1.314 -19.302 19.483 1.00 20.37 264 LEU A N 1
ATOM 1431 C CA . LEU A 1 264 ? -0.974 -20.046 20.719 1.00 20.72 264 LEU A CA 1
ATOM 1432 C C . LEU A 1 264 ? 0.518 -20.381 20.717 1.00 23.46 264 LEU A C 1
ATOM 1433 O O . LEU A 1 264 ? 1.026 -20.818 19.639 1.00 22.43 264 LEU A O 1
ATOM 1438 N N . ARG A 1 265 ? 1.172 -20.200 21.861 1.00 22.87 265 ARG A N 1
ATOM 1439 C CA . ARG A 1 265 ? 2.551 -20.728 22.098 1.00 25.00 265 ARG A CA 1
ATOM 1440 C C . ARG A 1 265 ? 2.550 -21.680 23.289 1.00 27.16 265 ARG A C 1
ATOM 1441 O O . ARG A 1 265 ? 1.798 -21.458 24.291 1.00 23.65 265 ARG A O 1
ATOM 1449 N N . GLN A 1 266 ? 3.326 -22.770 23.170 1.00 26.57 266 GLN A N 1
ATOM 1450 C CA . GLN A 1 266 ? 3.512 -23.755 24.268 1.00 26.81 266 GLN A CA 1
ATOM 1451 C C . GLN A 1 266 ? 4.477 -23.183 25.310 1.00 27.61 266 GLN A C 1
ATOM 1452 O O . GLN A 1 266 ? 5.485 -22.561 24.933 1.00 25.94 266 GLN A O 1
ATOM 1458 N N . LEU A 1 267 ? 4.171 -23.398 26.584 1.00 25.02 267 LEU A N 1
ATOM 1459 C CA . LEU A 1 267 ? 5.116 -23.155 27.699 1.00 27.54 267 LEU A CA 1
ATOM 1460 C C . LEU A 1 267 ? 5.893 -24.438 27.974 1.00 34.74 267 LEU A C 1
ATOM 1461 O O . LEU A 1 267 ? 5.255 -25.547 27.911 1.00 32.07 267 LEU A O 1
ATOM 1466 N N . ASP A 1 268 ? 7.192 -24.285 28.269 1.00 42.14 268 ASP A N 1
ATOM 1467 C CA . ASP A 1 268 ? 8.113 -25.390 28.662 1.00 53.91 268 ASP A CA 1
ATOM 1468 C C . ASP A 1 268 ? 7.538 -26.159 29.848 1.00 54.30 268 ASP A C 1
ATOM 1469 O O . ASP A 1 268 ? 7.465 -27.403 29.780 1.00 62.94 268 ASP A O 1
ATOM 1474 N N . ALA A 1 269 ? 7.152 -25.445 30.900 1.00 56.40 269 ALA A N 1
ATOM 1475 C CA . ALA A 1 269 ? 6.359 -26.009 32.016 1.00 75.52 269 ALA A CA 1
ATOM 1476 C C . ALA A 1 269 ? 6.988 -27.345 32.467 1.00 80.46 269 ALA A C 1
ATOM 1477 O O . ALA A 1 269 ? 6.239 -28.318 32.731 1.00 78.98 269 ALA A O 1
ATOM 1479 N N . ALA A 1 270 ? 8.325 -27.389 32.546 1.00 81.42 270 ALA A N 1
ATOM 1480 C CA . ALA A 1 270 ? 9.108 -28.552 33.015 1.00 81.32 270 ALA A CA 1
ATOM 1481 C C . ALA A 1 270 ? 8.944 -28.694 34.535 1.00 80.30 270 ALA A C 1
ATOM 1482 O O . ALA A 1 270 ? 8.900 -27.666 35.245 1.00 79.74 270 ALA A O 1
ATOM 1484 N N . GLU A 1 271 ? 8.816 -29.935 35.001 1.00 70.60 271 GLU A N 1
ATOM 1485 C CA . GLU A 1 271 ? 9.028 -30.339 36.414 1.00 66.33 271 GLU A CA 1
ATOM 1486 C C . GLU A 1 271 ? 9.947 -31.558 36.397 1.00 68.80 271 GLU A C 1
ATOM 1487 O O . GLU A 1 271 ? 9.768 -32.472 35.591 1.00 64.48 271 GLU A O 1
ATOM 1493 N N . PRO A 1 272 ? 10.954 -31.644 37.296 1.00 78.67 272 PRO A N 1
ATOM 1494 C CA . PRO A 1 272 ? 11.682 -32.900 37.488 1.00 80.98 272 PRO A CA 1
ATOM 1495 C C . PRO A 1 272 ? 10.681 -34.059 37.661 1.00 84.84 272 PRO A C 1
ATOM 1496 O O . PRO A 1 272 ? 9.649 -33.863 38.282 1.00 86.11 272 PRO A O 1
ATOM 1500 N N . GLU A 1 273 ? 10.992 -35.240 37.121 1.00 81.86 273 GLU A N 1
ATOM 1501 C CA . GLU A 1 273 ? 10.143 -36.451 37.259 1.00 82.71 273 GLU A CA 1
ATOM 1502 C C . GLU A 1 273 ? 10.032 -36.816 38.749 1.00 81.14 273 GLU A C 1
ATOM 1503 O O . GLU A 1 273 ? 8.998 -37.409 39.135 1.00 77.55 273 GLU A O 1
ATOM 1509 N N . GLU A 1 274 ? 11.046 -36.450 39.550 1.00 71.25 274 GLU A N 1
ATOM 1510 C CA . GLU A 1 274 ? 11.049 -36.480 41.045 1.00 69.55 274 GLU A CA 1
ATOM 1511 C C . GLU A 1 274 ? 9.745 -35.865 41.588 1.00 59.82 274 GLU A C 1
ATOM 1512 O O . GLU A 1 274 ? 9.182 -36.385 42.607 1.00 53.17 274 GLU A O 1
ATOM 1518 N N . ALA A 1 275 ? 9.330 -34.748 40.974 1.00 51.87 275 ALA A N 1
ATOM 1519 C CA . ALA A 1 275 ? 8.156 -33.938 41.371 1.00 48.32 275 ALA A CA 1
ATOM 1520 C C . ALA A 1 275 ? 6.900 -34.804 41.288 1.00 40.54 275 ALA A C 1
ATOM 1521 O O . ALA A 1 275 ? 6.160 -34.819 42.265 1.00 41.57 275 ALA A O 1
ATOM 1523 N N . LEU A 1 276 ? 6.675 -35.493 40.166 1.00 40.02 276 LEU A N 1
ATOM 1524 C CA . LEU A 1 276 ? 5.438 -36.286 39.942 1.00 42.39 276 LEU A CA 1
ATOM 1525 C C . LEU A 1 276 ? 5.438 -37.496 40.881 1.00 45.51 276 LEU A C 1
ATOM 1526 O O . LEU A 1 276 ? 4.332 -37.909 41.299 1.00 41.52 276 LEU A O 1
ATOM 1531 N N . LYS A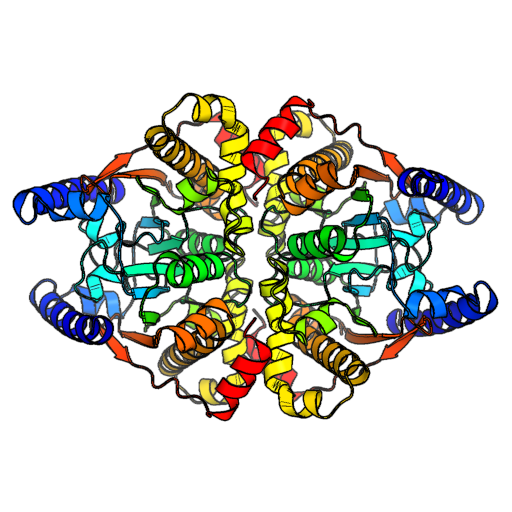 1 277 ? 6.608 -38.047 41.227 1.00 38.63 277 LYS A N 1
ATOM 1532 C CA . LYS A 1 277 ? 6.685 -39.211 42.153 1.00 41.70 277 LYS A CA 1
ATOM 1533 C C . LYS A 1 277 ? 6.165 -38.782 43.535 1.00 32.88 277 LYS A C 1
ATOM 1534 O O . LYS A 1 277 ? 5.331 -39.514 44.097 1.00 29.90 277 LYS A O 1
ATOM 1540 N N . ALA A 1 278 ? 6.645 -37.656 44.061 1.00 29.53 278 ALA A N 1
ATOM 1541 C CA . ALA A 1 278 ? 6.201 -37.111 45.367 1.00 30.66 278 ALA A CA 1
ATOM 1542 C C . ALA A 1 278 ? 4.691 -36.804 45.309 1.00 28.49 278 ALA A C 1
ATOM 1543 O O . ALA A 1 278 ? 3.965 -37.042 46.306 1.00 26.05 278 ALA A O 1
ATOM 1545 N N . ARG A 1 279 ? 4.231 -36.285 44.163 1.00 28.30 279 ARG A N 1
ATOM 1546 C CA . ARG A 1 279 ? 2.802 -35.889 43.994 1.00 28.37 279 ARG A CA 1
ATOM 1547 C C . ARG A 1 279 ? 1.932 -37.143 44.016 1.00 27.40 279 ARG A C 1
ATOM 1548 O O . ARG A 1 279 ? 0.922 -37.168 44.697 1.00 24.29 279 ARG A O 1
ATOM 1556 N N . LEU A 1 280 ? 2.346 -38.191 43.301 1.00 29.54 280 LEU A N 1
ATOM 1557 C CA . LEU A 1 280 ? 1.646 -39.507 43.283 1.00 29.35 280 LEU A CA 1
ATOM 1558 C C . LEU A 1 280 ? 1.488 -40.007 44.723 1.00 27.56 280 LEU A C 1
ATOM 1559 O O . LEU A 1 280 ? 0.361 -40.370 45.140 1.00 27.51 280 LEU A O 1
ATOM 1564 N N . THR A 1 281 ? 2.599 -40.045 45.471 1.00 26.37 281 THR A N 1
ATOM 1565 C CA . THR A 1 281 ? 2.625 -40.548 46.864 1.00 26.82 281 THR A CA 1
ATOM 1566 C C . THR A 1 281 ? 1.646 -39.724 47.704 1.00 25.09 281 THR A C 1
ATOM 1567 O O . THR A 1 281 ? 0.935 -40.317 48.524 1.00 25.50 281 THR A O 1
ATOM 1571 N N . SER A 1 282 ? 1.636 -38.406 47.491 1.00 24.11 282 SER A N 1
ATOM 1572 C CA . SER A 1 282 ? 0.946 -37.424 48.367 1.00 24.22 282 SER A CA 1
ATOM 1573 C C . SER A 1 282 ? -0.539 -37.315 48.008 1.00 23.65 282 SER A C 1
ATOM 1574 O O . SER A 1 282 ? -1.304 -36.952 48.914 1.00 22.35 282 SER A O 1
ATOM 1577 N N . PHE A 1 283 ? -0.935 -37.625 46.760 1.00 23.14 283 PHE A N 1
ATOM 1578 C CA . PHE A 1 283 ? -2.298 -37.314 46.261 1.00 24.84 283 PHE A CA 1
ATOM 1579 C C . PHE A 1 283 ? -3.099 -38.514 45.774 1.00 32.04 283 PHE A C 1
ATOM 1580 O O . PHE A 1 283 ? -4.365 -38.383 45.780 1.00 30.22 283 PHE A O 1
ATOM 1588 N N . LYS A 1 284 ? -2.477 -39.622 45.346 1.00 33.73 284 LYS A N 1
ATOM 1589 C CA . LYS A 1 284 ? -3.288 -40.749 44.803 1.00 37.10 284 LYS A CA 1
ATOM 1590 C C . LYS A 1 284 ? -4.099 -41.392 45.946 1.00 37.25 284 LYS A C 1
ATOM 1591 O O . LYS A 1 284 ? -3.484 -41.647 47.001 1.00 36.97 284 LYS A O 1
ATOM 1597 N N . THR A 1 285 ? -5.421 -41.621 45.793 1.00 31.98 285 THR A N 1
ATOM 1598 C CA . THR A 1 285 ? -6.297 -42.203 46.855 1.00 36.71 285 THR A CA 1
ATOM 1599 C C . THR A 1 285 ? -6.936 -43.523 46.406 1.00 38.74 285 THR A C 1
ATOM 1600 O O . THR A 1 285 ? -7.336 -43.511 45.237 1.00 43.25 285 THR A O 1
ATOM 1604 N N . ASP B 1 79 ? -2.938 -37.332 17.207 1.00 34.91 79 ASP B N 1
ATOM 1605 C CA . ASP B 1 79 ? -2.747 -36.441 18.370 1.00 35.78 79 ASP B CA 1
ATOM 1606 C C . ASP B 1 79 ? -3.582 -35.167 18.138 1.00 32.07 79 ASP B C 1
ATOM 1607 O O . ASP B 1 79 ? -3.144 -34.282 17.364 1.00 28.17 79 ASP B O 1
ATOM 1612 N N . LYS B 1 80 ? -4.741 -35.068 18.808 1.00 31.10 80 LYS B N 1
ATOM 1613 C CA . LYS B 1 80 ? -5.694 -33.934 18.638 1.00 31.46 80 LYS B CA 1
ATOM 1614 C C . LYS B 1 80 ? -5.076 -32.632 19.151 1.00 27.91 80 LYS B C 1
ATOM 1615 O O . LYS B 1 80 ? -5.449 -31.554 18.644 1.00 26.98 80 LYS B O 1
ATOM 1621 N N . PHE B 1 81 ? -4.201 -32.699 20.156 1.00 26.91 81 PHE B N 1
ATOM 1622 C CA . PHE B 1 81 ? -3.524 -31.494 20.683 1.00 26.71 81 PHE B CA 1
ATOM 1623 C C . PHE B 1 81 ? -2.600 -30.913 19.601 1.00 27.40 81 PHE B C 1
ATOM 1624 O O . PHE B 1 81 ? -2.706 -29.706 19.303 1.00 22.42 81 PHE B O 1
ATOM 1632 N N . SER B 1 82 ? -1.684 -31.706 19.031 1.00 27.41 82 SER B N 1
ATOM 1633 C CA . SER B 1 82 ? -0.771 -31.154 17.992 1.00 28.70 82 SER B CA 1
ATOM 1634 C C . SER B 1 82 ? -1.595 -30.733 16.767 1.00 24.94 82 SER B C 1
ATOM 1635 O O . SER B 1 82 ? -1.286 -29.681 16.194 1.00 26.31 82 SER B O 1
ATOM 1638 N N . ALA B 1 83 ? -2.638 -31.485 16.409 1.00 23.89 83 ALA B N 1
ATOM 1639 C CA . ALA B 1 83 ? -3.528 -31.120 15.283 1.00 24.26 83 ALA B CA 1
ATOM 1640 C C . ALA B 1 83 ? -4.172 -29.752 15.559 1.00 26.44 83 ALA B C 1
ATOM 1641 O O . ALA B 1 83 ? -4.265 -28.939 14.636 1.00 27.93 83 ALA B O 1
ATOM 1643 N N . ALA B 1 84 ? -4.580 -29.486 16.809 1.00 25.30 84 ALA B N 1
ATOM 1644 C CA . ALA B 1 84 ? -5.264 -28.221 17.193 1.00 23.97 84 ALA B CA 1
ATOM 1645 C C . ALA B 1 84 ? -4.272 -27.069 17.094 1.00 22.88 84 ALA B C 1
ATOM 1646 O O . ALA B 1 84 ? -4.679 -26.001 16.628 1.00 20.79 84 ALA B O 1
ATOM 1648 N N . LEU B 1 85 ? -3.008 -27.245 17.489 1.00 23.95 85 LEU B N 1
ATOM 1649 C CA . LEU B 1 85 ? -2.021 -26.139 17.383 1.00 24.06 85 LEU B CA 1
ATOM 1650 C C . LEU B 1 85 ? -1.799 -25.789 15.897 1.00 22.86 85 LEU B C 1
ATOM 1651 O O . LEU B 1 85 ? -1.687 -24.614 15.601 1.00 22.23 85 LEU B O 1
ATOM 1656 N N . ALA B 1 86 ? -1.726 -26.784 15.010 1.00 24.34 86 ALA B N 1
ATOM 1657 C CA . ALA B 1 86 ? -1.556 -26.554 13.560 1.00 23.39 86 ALA B CA 1
ATOM 1658 C C . ALA B 1 86 ? -2.788 -25.811 13.021 1.00 22.72 86 ALA B C 1
ATOM 1659 O O . ALA B 1 86 ? -2.611 -24.825 12.289 1.00 22.89 86 ALA B O 1
ATOM 1661 N N . LYS B 1 87 ? -3.998 -26.229 13.420 1.00 22.02 87 LYS B N 1
ATOM 1662 C CA . LYS B 1 87 ? -5.260 -25.566 12.979 1.00 23.12 87 LYS B CA 1
ATOM 1663 C C . LYS B 1 87 ? -5.303 -24.136 13.529 1.00 21.69 87 LYS B C 1
ATOM 1664 O O . LYS B 1 87 ? -5.751 -23.251 12.781 1.00 21.41 87 LYS B O 1
ATOM 1670 N N . ASN B 1 88 ? -4.808 -23.910 14.749 1.00 21.23 88 ASN B N 1
ATOM 1671 C CA . ASN B 1 88 ? -4.723 -22.543 15.317 1.00 21.41 88 ASN B CA 1
ATOM 1672 C C . ASN B 1 88 ? -3.863 -21.659 14.393 1.00 22.27 88 ASN B C 1
ATOM 1673 O O . ASN B 1 88 ? -4.245 -20.499 14.127 1.00 19.46 88 ASN B O 1
ATOM 1678 N N . LYS B 1 89 ? -2.688 -22.140 13.977 1.00 21.89 89 LYS B N 1
ATOM 1679 C CA . LYS B 1 89 ? -1.762 -21.304 13.169 1.00 23.47 89 LYS B CA 1
ATOM 1680 C C . LYS B 1 89 ? -2.449 -20.939 11.842 1.00 21.47 89 LYS B C 1
ATOM 1681 O O . LYS B 1 89 ? -2.372 -19.751 11.440 1.00 23.28 89 LYS B O 1
ATOM 1687 N N . GLU B 1 90 ? -3.148 -21.904 11.249 1.00 25.02 90 GLU B N 1
ATOM 1688 C CA . GLU B 1 90 ? -3.862 -21.754 9.952 1.00 28.15 90 GLU B CA 1
ATOM 1689 C C . GLU B 1 90 ? -4.975 -20.724 10.168 1.00 26.90 90 GLU B C 1
ATOM 1690 O O . GLU B 1 90 ? -5.115 -19.811 9.335 1.00 23.01 90 GLU B O 1
ATOM 1696 N N . TRP B 1 91 ? -5.715 -20.871 11.281 1.00 22.21 91 TRP B N 1
ATOM 1697 C CA . TRP B 1 91 ? -6.824 -19.947 11.610 1.00 20.46 91 TRP B CA 1
ATOM 1698 C C . TRP B 1 91 ? -6.291 -18.527 11.763 1.00 18.45 91 TRP B C 1
ATOM 1699 O O . TRP B 1 91 ? -6.913 -17.597 11.199 1.00 22.67 91 TRP B O 1
ATOM 1710 N N . ALA B 1 92 ? -5.208 -18.325 12.511 1.00 20.39 92 ALA B N 1
ATOM 1711 C CA . ALA B 1 92 ? -4.654 -16.988 12.796 1.00 20.44 92 ALA B CA 1
ATOM 1712 C C . ALA B 1 92 ? -4.185 -16.367 11.474 1.00 21.73 92 ALA B C 1
ATOM 1713 O O . ALA B 1 92 ? -4.426 -15.153 11.257 1.00 21.88 92 ALA B O 1
ATOM 1715 N N . ALA B 1 93 ? -3.582 -17.180 10.600 1.00 23.32 93 ALA B N 1
ATOM 1716 C CA . ALA B 1 93 ? -3.095 -16.668 9.289 1.00 26.19 93 ALA B CA 1
ATOM 1717 C C . ALA B 1 93 ? -4.297 -16.197 8.461 1.00 26.12 93 ALA B C 1
ATOM 1718 O O . ALA B 1 93 ? -4.274 -15.026 7.974 1.00 30.29 93 ALA B O 1
ATOM 1720 N N . LYS B 1 94 ? -5.346 -17.016 8.410 1.00 26.71 94 LYS B N 1
ATOM 1721 C CA . LYS B 1 94 ? -6.576 -16.716 7.639 1.00 31.03 94 LYS B CA 1
ATOM 1722 C C . LYS B 1 94 ? -7.260 -15.451 8.182 1.00 31.84 94 LYS B C 1
ATOM 1723 O O . LYS B 1 94 ? -7.727 -14.624 7.380 1.00 32.68 94 LYS B O 1
ATOM 1729 N N . CYS B 1 95 ? -7.332 -15.303 9.500 1.00 30.46 95 CYS B N 1
ATOM 1730 C CA . CYS B 1 95 ? -7.915 -14.108 10.176 1.00 30.07 95 CYS B CA 1
ATOM 1731 C C . CYS B 1 95 ? -7.158 -12.854 9.742 1.00 32.81 95 CYS B C 1
ATOM 1732 O O . CYS B 1 95 ? -7.827 -11.827 9.485 1.00 33.30 95 CYS B O 1
ATOM 1735 N N . SER B 1 96 ? -5.827 -12.883 9.712 1.00 31.54 96 SER B N 1
ATOM 1736 C CA . SER B 1 96 ? -4.996 -11.717 9.318 1.00 36.67 96 SER B CA 1
ATOM 1737 C C . SER B 1 96 ? -5.329 -11.279 7.867 1.00 43.28 96 SER B C 1
ATOM 1738 O O . SER B 1 96 ? -5.393 -10.062 7.599 1.00 40.82 96 SER B O 1
ATOM 1741 N N . GLN B 1 97 ? -5.613 -12.234 6.987 1.00 49.66 97 GLN B N 1
ATOM 1742 C CA . GLN B 1 97 ? -5.938 -12.016 5.543 1.00 51.29 97 GLN B CA 1
ATOM 1743 C C . GLN B 1 97 ? -7.386 -11.534 5.384 1.00 49.92 97 GLN B C 1
ATOM 1744 O O . GLN B 1 97 ? -7.594 -10.560 4.654 1.00 56.05 97 GLN B O 1
ATOM 1750 N N . GLU B 1 98 ? -8.348 -12.143 6.078 1.00 51.50 98 GLU B N 1
ATOM 1751 C CA . GLU B 1 98 ? -9.800 -11.917 5.861 1.00 55.51 98 GLU B CA 1
ATOM 1752 C C . GLU B 1 98 ? -10.423 -10.870 6.813 1.00 62.84 98 GLU B C 1
ATOM 1753 O O . GLU B 1 98 ? -11.504 -10.325 6.497 1.00 55.88 98 GLU B O 1
ATOM 1759 N N . HIS B 1 99 ? -9.781 -10.578 7.940 1.00 59.83 99 HIS B N 1
ATOM 1760 C CA . HIS B 1 99 ? -10.185 -9.485 8.855 1.00 57.04 99 HIS B CA 1
ATOM 1761 C C . HIS B 1 99 ? -8.928 -8.797 9.376 1.00 56.69 99 HIS B C 1
ATOM 1762 O O . HIS B 1 99 ? -8.612 -8.903 10.557 1.00 46.86 99 HIS B O 1
ATOM 1769 N N . PRO B 1 100 ? -8.150 -8.100 8.517 1.00 52.61 100 PRO B N 1
ATOM 1770 C CA . PRO B 1 100 ? -6.817 -7.619 8.894 1.00 50.54 100 PRO B CA 1
ATOM 1771 C C . PRO B 1 100 ? -6.803 -6.637 10.076 1.00 42.58 100 PRO B C 1
ATOM 1772 O O . PRO B 1 100 ? -5.786 -6.537 10.744 1.00 39.36 100 PRO B O 1
ATOM 1776 N N . GLU B 1 101 ? -7.912 -5.935 10.316 1.00 45.49 101 GLU B N 1
ATOM 1777 C CA . GLU B 1 101 ? -7.986 -4.949 11.431 1.00 50.26 101 GLU B CA 1
ATOM 1778 C C . GLU B 1 101 ? -8.443 -5.629 12.735 1.00 45.16 101 GLU B C 1
ATOM 1779 O O . GLU B 1 101 ? -8.209 -5.029 13.788 1.00 38.96 101 GLU B O 1
ATOM 1785 N N . LEU B 1 102 ? -9.058 -6.818 12.683 1.00 37.21 102 LEU B N 1
ATOM 1786 C CA . LEU B 1 102 ? -9.726 -7.431 13.863 1.00 32.66 102 LEU B CA 1
ATOM 1787 C C . LEU B 1 102 ? -8.718 -7.647 14.993 1.00 27.19 102 LEU B C 1
ATOM 1788 O O . LEU B 1 102 ? -8.898 -7.038 16.041 1.00 25.77 102 LEU B O 1
ATOM 1793 N N . LEU B 1 103 ? -7.709 -8.516 14.815 1.00 27.97 103 LEU B N 1
ATOM 1794 C CA . LEU B 1 1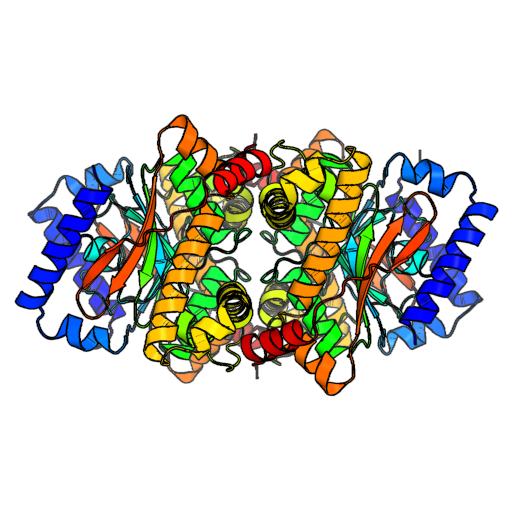03 ? -6.836 -8.917 15.951 1.00 29.53 103 LEU B CA 1
ATOM 1795 C C . LEU B 1 103 ? -6.076 -7.706 16.493 1.00 32.38 103 LEU B C 1
ATOM 1796 O O . LEU B 1 103 ? -6.070 -7.501 17.712 1.00 32.91 103 LEU B O 1
ATOM 1801 N N . PRO B 1 104 ? -5.463 -6.830 15.657 1.00 38.97 104 PRO B N 1
ATOM 1802 C CA . PRO B 1 104 ? -4.809 -5.635 16.192 1.00 39.08 104 PRO B CA 1
ATOM 1803 C C . PRO B 1 104 ? -5.761 -4.729 16.992 1.00 34.13 104 PRO B C 1
ATOM 1804 O O . PRO B 1 104 ? -5.336 -4.204 17.986 1.00 31.95 104 PRO B O 1
ATOM 1808 N N . THR B 1 105 ? -7.026 -4.588 16.591 1.00 28.99 105 THR B N 1
ATOM 1809 C CA . THR B 1 105 ? -7.987 -3.740 17.353 1.00 30.22 105 THR B CA 1
ATOM 1810 C C . THR B 1 105 ? -8.347 -4.454 18.659 1.00 24.69 105 THR B C 1
ATOM 1811 O O . THR B 1 105 ? -8.375 -3.785 19.690 1.00 25.75 105 THR B O 1
ATOM 1815 N N . LEU B 1 106 ? -8.544 -5.772 18.636 1.00 24.47 106 LEU B N 1
ATOM 1816 C CA . LEU B 1 106 ? -8.840 -6.544 19.877 1.00 25.48 106 LEU B CA 1
ATOM 1817 C C . LEU B 1 106 ? -7.679 -6.465 20.858 1.00 28.46 106 LEU B C 1
ATOM 1818 O O . LEU B 1 106 ? -7.976 -6.374 22.074 1.00 33.53 106 LEU B O 1
ATOM 1823 N N . ALA B 1 107 ? -6.438 -6.420 20.378 1.00 29.57 107 ALA B N 1
ATOM 1824 C CA . ALA B 1 107 ? -5.243 -6.330 21.249 1.00 31.27 107 ALA B CA 1
ATOM 1825 C C . ALA B 1 107 ? -5.276 -5.029 22.069 1.00 29.43 107 ALA B C 1
ATOM 1826 O O . ALA B 1 107 ? -4.653 -4.982 23.142 1.00 33.23 107 ALA B O 1
ATOM 1828 N N . VAL B 1 108 ? -5.957 -4.002 21.585 1.00 26.25 108 VAL B N 1
ATOM 1829 C CA . VAL B 1 108 ? -5.993 -2.690 22.297 1.00 27.95 108 VAL B CA 1
ATOM 1830 C C . VAL B 1 108 ? -6.921 -2.825 23.509 1.00 27.89 108 VAL B C 1
ATOM 1831 O O . VAL B 1 108 ? -6.670 -2.193 24.529 1.00 24.14 108 VAL B O 1
ATOM 1835 N N . GLY B 1 109 ? -7.983 -3.626 23.390 1.00 24.78 109 GLY B N 1
ATOM 1836 C CA . GLY B 1 109 ? -8.961 -3.755 24.478 1.00 25.03 109 GLY B CA 1
ATOM 1837 C C . GLY B 1 109 ? -10.186 -4.508 24.024 1.00 27.25 109 GLY B C 1
ATOM 1838 O O . GLY B 1 109 ? -10.604 -4.291 22.891 1.00 35.48 109 GLY B O 1
ATOM 1839 N N . GLN B 1 110 ? -10.761 -5.342 24.891 1.00 22.02 110 GLN B N 1
ATOM 1840 C CA . GLN B 1 110 ? -12.035 -6.020 24.551 1.00 19.67 110 GLN B CA 1
ATOM 1841 C C . GLN B 1 110 ? -13.209 -5.128 24.954 1.00 17.37 110 GLN B C 1
ATOM 1842 O O . GLN B 1 110 ? -13.115 -4.442 26.001 1.00 18.21 110 GLN B O 1
ATOM 1848 N N . HIS B 1 111 ? -14.306 -5.212 24.207 1.00 19.58 111 HIS B N 1
ATOM 1849 C CA . HIS B 1 111 ? -15.576 -4.481 24.480 1.00 20.61 111 HIS B CA 1
ATOM 1850 C C . HIS B 1 111 ? -16.763 -5.388 24.187 1.00 17.50 111 HIS B C 1
ATOM 1851 O O . HIS B 1 111 ? -17.650 -5.041 23.420 1.00 15.72 111 HIS B O 1
ATOM 1858 N N . PRO B 1 112 ? -16.838 -6.607 24.762 1.00 16.16 112 PRO B N 1
ATOM 1859 C CA . PRO B 1 112 ? -17.955 -7.491 24.454 1.00 15.16 112 PRO B CA 1
ATOM 1860 C C . PRO B 1 112 ? -19.224 -6.900 25.063 1.00 14.00 112 PRO B C 1
ATOM 1861 O O . PRO B 1 112 ? -19.154 -6.353 26.140 1.00 15.89 112 PRO B O 1
ATOM 1865 N N . GLU B 1 113 ? -20.339 -7.090 24.392 1.00 15.13 113 GLU B N 1
ATOM 1866 C CA . GLU B 1 113 ? -21.642 -6.620 24.883 1.00 15.11 113 GLU B CA 1
ATOM 1867 C C . GLU B 1 113 ? -22.416 -7.737 25.587 1.00 13.40 113 GLU B C 1
ATOM 1868 O O . GLU B 1 113 ? -23.474 -7.430 26.131 1.00 12.65 113 GLU B O 1
ATOM 1874 N N . ILE B 1 114 ? -21.914 -8.966 25.528 1.00 13.46 114 ILE B N 1
ATOM 1875 C CA . ILE B 1 114 ? -22.624 -10.173 26.030 1.00 12.06 114 ILE B CA 1
ATOM 1876 C C . ILE B 1 114 ? -21.692 -10.913 26.982 1.00 11.69 114 ILE B C 1
ATOM 1877 O O . ILE B 1 114 ? -20.526 -11.169 26.614 1.00 10.96 114 ILE B O 1
ATOM 1882 N N . LEU B 1 115 ? -22.246 -11.283 28.139 1.00 11.43 115 LEU B N 1
ATOM 1883 C CA . LEU B 1 115 ? -21.708 -12.310 29.052 1.00 11.72 115 LEU B CA 1
ATOM 1884 C C . LEU B 1 115 ? -22.565 -13.556 28.798 1.00 11.07 115 LEU B C 1
ATOM 1885 O O . LEU B 1 115 ? -23.798 -13.484 28.947 1.00 12.16 115 LEU B O 1
ATOM 1890 N N . TRP B 1 116 ? -21.930 -14.648 28.440 1.00 10.92 116 TRP B N 1
ATOM 1891 C CA . TRP B 1 116 ? -22.562 -15.971 28.232 1.00 10.48 116 TRP B CA 1
ATOM 1892 C C . TRP B 1 116 ? -22.190 -16.863 29.398 1.00 11.15 116 TRP B C 1
ATOM 1893 O O . TRP B 1 116 ? -20.994 -16.994 29.677 1.00 11.85 116 TRP B O 1
ATOM 1904 N N . ILE B 1 117 ? -23.184 -17.433 30.068 1.00 11.09 117 ILE B N 1
ATOM 1905 C CA . ILE B 1 117 ? -22.976 -18.477 31.091 1.00 11.15 117 ILE B CA 1
ATOM 1906 C C . ILE B 1 117 ? -23.631 -19.737 30.515 1.00 10.96 117 ILE B C 1
ATOM 1907 O O . ILE B 1 117 ? -24.853 -19.776 30.380 1.00 11.96 117 ILE B O 1
ATOM 1912 N N . GLY B 1 118 ? -22.817 -20.711 30.175 1.00 11.70 118 GLY B N 1
ATOM 1913 C CA . GLY B 1 118 ? -23.283 -21.964 29.558 1.00 11.69 118 GLY B CA 1
ATOM 1914 C C . GLY B 1 118 ? -22.622 -23.200 30.114 1.00 12.13 118 GLY B C 1
ATOM 1915 O O . GLY B 1 118 ? -21.802 -23.118 31.055 1.00 11.80 118 GLY B O 1
ATOM 1916 N N . CYS B 1 119 ? -22.977 -24.326 29.517 1.00 11.73 119 CYS B N 1
ATOM 1917 C CA . CYS B 1 119 ? -22.404 -25.640 29.922 1.00 12.05 119 CYS B CA 1
ATOM 1918 C C . CYS B 1 119 ? -21.037 -25.830 29.276 1.00 11.90 119 CYS B C 1
ATOM 1919 O O . CYS B 1 119 ? -20.821 -25.385 28.149 1.00 12.11 119 CYS B O 1
ATOM 1922 N N . SER B 1 120 ? -20.133 -26.514 29.965 1.00 11.78 120 SER B N 1
ATOM 1923 C CA . SER B 1 120 ? -18.821 -26.962 29.422 1.00 12.39 120 SER B CA 1
ATOM 1924 C C . SER B 1 120 ? -18.974 -27.977 28.268 1.00 11.74 120 SER B C 1
ATOM 1925 O O . SER B 1 120 ? -18.003 -28.141 27.524 1.00 12.68 120 SER B O 1
ATOM 1928 N N . ASP B 1 121 ? -20.139 -28.610 28.138 1.00 13.25 121 ASP B N 1
ATOM 1929 C CA . ASP B 1 121 ? -20.455 -29.565 27.040 1.00 12.27 121 ASP B CA 1
ATOM 1930 C C . ASP B 1 121 ? -19.774 -29.107 25.748 1.00 13.88 121 ASP B C 1
ATOM 1931 O O . ASP B 1 121 ? -19.978 -27.916 25.340 1.00 12.52 121 ASP B O 1
ATOM 1936 N N . SER B 1 122 ? -18.977 -29.987 25.124 1.00 12.27 122 SER B N 1
ATOM 1937 C CA . SER B 1 122 ? -18.172 -29.659 23.920 1.00 13.11 122 SER B CA 1
ATOM 1938 C C . SER B 1 122 ? -19.066 -29.220 22.757 1.00 13.97 122 SER B C 1
ATOM 1939 O O . SER B 1 122 ? -18.551 -28.561 21.848 1.00 14.54 122 SER B O 1
ATOM 1942 N N . ARG B 1 123 ? -20.351 -29.555 22.789 1.00 13.41 123 ARG B N 1
ATOM 1943 C CA . ARG B 1 123 ? -21.279 -29.229 21.676 1.00 14.55 123 ARG B CA 1
ATOM 1944 C C . ARG B 1 123 ? -21.853 -27.806 21.809 1.00 14.51 123 ARG B C 1
ATOM 1945 O O . ARG B 1 123 ? -22.609 -27.426 20.898 1.00 16.11 123 ARG B O 1
ATOM 1953 N N . CYS B 1 124 ? -21.475 -27.036 22.835 1.00 14.39 124 CYS B N 1
ATOM 1954 C CA A CYS B 1 124 ? -22.039 -25.678 23.084 0.50 13.32 124 CYS B CA 1
ATOM 1955 C CA B CYS B 1 124 ? -22.039 -25.675 23.064 0.50 15.79 124 CYS B CA 1
ATOM 1956 C C . CYS B 1 124 ? -20.963 -24.587 23.072 1.00 14.39 124 CYS B C 1
ATOM 1957 O O . CYS B 1 124 ? -20.912 -23.767 23.980 1.00 15.07 124 CYS B O 1
ATOM 1962 N N . PRO B 1 125 ? -20.102 -24.468 22.031 1.00 14.55 125 PRO B N 1
ATOM 1963 C CA . PRO B 1 125 ? -19.154 -23.345 21.918 1.00 14.42 125 PRO B CA 1
ATOM 1964 C C . PRO B 1 125 ? -19.865 -22.046 21.499 1.00 13.13 125 PRO B C 1
ATOM 1965 O O . PRO B 1 125 ? -20.382 -21.935 20.339 1.00 12.97 125 PRO B O 1
ATOM 1969 N N . GLU B 1 126 ? -19.927 -21.097 22.435 1.00 14.34 126 GLU B N 1
ATOM 1970 C CA . GLU B 1 126 ? -20.849 -19.931 22.331 1.00 13.72 126 GLU B CA 1
ATOM 1971 C C . GLU B 1 126 ? -20.555 -19.146 21.036 1.00 13.45 126 GLU B C 1
ATOM 1972 O O . GLU B 1 126 ? -21.515 -18.747 20.319 1.00 14.27 126 GLU B O 1
ATOM 1978 N N . THR B 1 127 ? -19.292 -18.854 20.762 1.00 13.55 127 THR B N 1
ATOM 1979 C CA . THR B 1 127 ? -18.925 -17.904 19.680 1.00 13.21 127 THR B CA 1
ATOM 1980 C C . THR B 1 127 ? -19.307 -18.547 18.348 1.00 13.51 127 THR B C 1
ATOM 1981 O O . THR B 1 127 ? -19.794 -17.827 17.456 1.00 15.03 127 THR B O 1
ATOM 1985 N N . THR B 1 128 ? -19.088 -19.858 18.186 1.00 14.61 128 THR B N 1
ATOM 1986 C CA . THR B 1 128 ? -19.475 -20.525 16.930 1.00 14.34 128 THR B CA 1
ATOM 1987 C C . THR B 1 128 ? -20.988 -20.611 16.806 1.00 13.99 128 THR B C 1
ATOM 1988 O O . THR B 1 128 ? -21.481 -20.267 15.695 1.00 15.13 128 THR B O 1
ATOM 1992 N N . ILE B 1 129 ? -21.734 -21.029 17.827 1.00 14.01 129 ILE B N 1
ATOM 1993 C CA . ILE B 1 129 ? -23.190 -21.240 17.637 1.00 14.74 129 ILE B CA 1
ATOM 1994 C C . ILE B 1 129 ? -23.918 -19.902 17.472 1.00 14.83 129 ILE B C 1
ATOM 1995 O O . ILE B 1 129 ? -25.032 -19.929 16.932 1.00 16.72 129 ILE B O 1
ATOM 2000 N N . LEU B 1 130 ? -23.329 -18.795 17.909 1.00 14.34 130 LEU B N 1
ATOM 2001 C CA . LEU B 1 130 ? -23.939 -17.442 17.749 1.00 14.42 130 LEU B CA 1
ATOM 2002 C C . LEU B 1 130 ? -23.490 -16.775 16.431 1.00 14.79 130 LEU B C 1
ATOM 2003 O O . LEU B 1 130 ? -23.937 -15.661 16.173 1.00 16.18 130 LEU B O 1
ATOM 2008 N N . GLY B 1 131 ? -22.624 -17.400 15.651 1.00 14.74 131 GLY B N 1
ATOM 2009 C CA . GLY B 1 131 ? -22.046 -16.804 14.427 1.00 15.13 131 GLY B CA 1
ATOM 2010 C C . GLY B 1 131 ? -21.296 -15.530 14.720 1.00 16.13 131 GLY B C 1
ATOM 2011 O O . GLY B 1 131 ? -21.372 -14.602 13.897 1.00 16.59 131 GLY B O 1
ATOM 2012 N N . LEU B 1 132 ? -20.561 -15.472 15.839 1.00 15.22 132 LEU B N 1
ATOM 2013 C CA . LEU B 1 132 ? -19.843 -14.255 16.257 1.00 14.88 132 LEU B CA 1
ATOM 2014 C C . LEU B 1 132 ? -18.335 -14.462 16.104 1.00 15.73 132 LEU B C 1
ATOM 2015 O O . LEU B 1 132 ? -17.894 -15.518 15.598 1.00 15.66 132 LEU B O 1
ATOM 2020 N N . LEU B 1 133 ? -17.598 -13.449 16.511 1.00 17.42 133 LEU B N 1
ATOM 2021 C CA . LEU B 1 133 ? -16.140 -13.371 16.359 1.00 18.96 133 LEU B CA 1
ATOM 2022 C C . LEU B 1 133 ? -15.526 -13.279 17.741 1.00 16.10 133 LEU B C 1
ATOM 2023 O O . LEU B 1 133 ? -16.176 -12.881 18.706 1.00 15.66 133 LEU B O 1
ATOM 2028 N N . PRO B 1 134 ? -14.208 -13.534 17.844 1.00 16.61 134 PRO B N 1
ATOM 2029 C CA . PRO B 1 134 ? -13.464 -13.173 19.044 1.00 16.23 134 PRO B CA 1
ATOM 2030 C C . PRO B 1 134 ? -13.731 -11.702 19.392 1.00 15.45 134 PRO B C 1
ATOM 2031 O O . PRO B 1 134 ? -13.873 -10.885 18.459 1.00 16.14 134 PRO B O 1
ATOM 2035 N N . GLY B 1 135 ? -13.882 -11.411 20.689 1.00 15.24 135 GLY B N 1
ATOM 2036 C CA . GLY B 1 135 ? -14.211 -10.080 21.209 1.00 14.53 135 GLY B CA 1
ATOM 2037 C C . GLY B 1 135 ? -15.684 -9.855 21.458 1.00 16.43 135 GLY B C 1
ATOM 2038 O O . GLY B 1 135 ? -16.015 -8.828 22.059 1.00 17.00 135 GLY B O 1
ATOM 2039 N N . ASP B 1 136 ? -16.563 -10.756 21.019 1.00 15.03 136 ASP B N 1
ATOM 2040 C CA . ASP B 1 136 ? -18.023 -10.479 21.066 1.00 15.26 136 ASP B CA 1
ATOM 2041 C C . ASP B 1 136 ? -18.631 -11.034 22.372 1.00 14.76 136 ASP B C 1
ATOM 2042 O O . ASP B 1 136 ? -19.627 -10.438 22.855 1.00 13.28 136 ASP B O 1
ATOM 2047 N N . VAL B 1 137 ? -18.109 -12.148 22.908 1.00 14.68 137 VAL B N 1
ATOM 2048 C CA . VAL B 1 137 ? -18.799 -12.861 24.027 1.00 13.32 137 VAL B CA 1
ATOM 2049 C C . VAL B 1 137 ? -17.802 -13.170 25.160 1.00 11.67 137 VAL B C 1
ATOM 2050 O O . VAL B 1 137 ? -16.986 -14.110 25.025 1.00 14.70 137 VAL B O 1
ATOM 2054 N N . PHE B 1 138 ? -17.967 -12.503 26.277 1.00 10.38 138 PHE B N 1
ATOM 2055 C CA . PHE B 1 138 ? -17.285 -12.807 27.555 1.00 10.70 138 PHE B CA 1
ATOM 2056 C C . PHE B 1 138 ? -17.945 -14.064 28.128 1.00 11.13 138 PHE B C 1
ATOM 2057 O O . PHE B 1 138 ? -19.179 -14.118 28.160 1.00 12.45 138 PHE B O 1
ATOM 2065 N N . THR B 1 139 ? -17.165 -15.087 28.453 1.00 11.38 139 THR B N 1
ATOM 2066 C CA . THR B 1 139 ? -17.723 -16.462 28.578 1.00 11.04 139 THR B CA 1
ATOM 2067 C C . THR B 1 139 ? -17.361 -17.120 29.908 1.00 11.01 139 THR B C 1
ATOM 2068 O O . THR B 1 139 ? -16.204 -17.186 30.278 1.00 11.74 139 THR B O 1
ATOM 2072 N N . HIS B 1 140 ? -18.365 -17.730 30.540 1.00 11.96 140 HIS B N 1
ATOM 2073 C CA . HIS B 1 140 ? -18.201 -18.687 31.657 1.00 11.52 140 HIS B CA 1
ATOM 2074 C C . HIS B 1 140 ? -18.915 -19.973 31.270 1.00 11.48 140 HIS B C 1
ATOM 2075 O O . HIS B 1 140 ? -20.127 -19.925 30.958 1.00 11.85 140 HIS B O 1
ATOM 2082 N N . ARG B 1 141 ? -18.204 -21.082 31.340 1.00 11.08 141 ARG B N 1
ATOM 2083 C CA . ARG B 1 141 ? -18.802 -22.418 31.089 1.00 11.22 141 ARG B CA 1
ATOM 2084 C C . ARG B 1 141 ? -18.412 -23.333 32.240 1.00 11.63 141 ARG B C 1
ATOM 2085 O O . ARG B 1 141 ? -17.210 -23.388 32.601 1.00 11.43 141 ARG B O 1
ATOM 2093 N N . ASN B 1 142 ? -19.409 -24.012 32.802 1.00 11.28 142 ASN B N 1
ATOM 2094 C CA . ASN B 1 142 ? -19.228 -24.918 33.958 1.00 10.10 142 ASN B CA 1
ATOM 2095 C C . ASN B 1 142 ? -20.150 -26.127 33.732 1.00 10.29 142 ASN B C 1
ATOM 2096 O O . ASN B 1 142 ? -20.891 -26.173 32.708 1.00 10.12 142 ASN B O 1
ATOM 2101 N N . ILE B 1 143 ? -20.149 -27.066 34.652 1.00 10.14 143 ILE B N 1
ATOM 2102 C CA . ILE B 1 143 ? -21.032 -28.258 34.521 1.00 11.48 143 ILE B CA 1
ATOM 2103 C C . ILE B 1 143 ? -22.504 -27.845 34.676 1.00 11.34 143 ILE B C 1
ATOM 2104 O O . ILE B 1 143 ? -22.918 -27.363 35.757 1.00 11.66 143 ILE B O 1
ATOM 2109 N N . ALA B 1 144 ? -23.267 -28.004 33.605 1.00 11.04 144 ALA B N 1
ATOM 2110 C CA . ALA B 1 144 ? -24.726 -27.774 33.558 1.00 11.46 144 ALA B CA 1
ATOM 2111 C C . ALA B 1 144 ? -25.090 -26.302 33.836 1.00 10.70 144 ALA B C 1
ATOM 2112 O O . ALA B 1 144 ? -26.224 -26.034 34.233 1.00 10.16 144 ALA B O 1
ATOM 2114 N N . ASN B 1 145 ? -24.202 -25.372 33.511 1.00 11.27 145 ASN B N 1
ATOM 2115 C CA . ASN B 1 145 ? -24.535 -23.920 33.557 1.00 11.21 145 ASN B CA 1
ATOM 2116 C C . ASN B 1 145 ? -25.224 -23.599 34.890 1.00 12.71 145 ASN B C 1
ATOM 2117 O O . ASN B 1 145 ? -26.209 -22.841 34.904 1.00 11.00 145 ASN B O 1
ATOM 2122 N N . VAL B 1 146 ? -24.706 -24.123 36.014 1.00 11.62 146 VAL B N 1
ATOM 2123 C CA . VAL B 1 146 ? -25.331 -23.965 37.344 1.00 13.91 146 VAL B CA 1
ATOM 2124 C C . VAL B 1 146 ? -24.817 -22.664 37.975 1.00 14.21 146 VAL B C 1
ATOM 2125 O O . VAL B 1 146 ? -23.578 -22.415 37.964 1.00 13.49 146 VAL B O 1
ATOM 2129 N N . ILE B 1 147 ? -25.730 -21.864 38.495 1.00 12.25 147 ILE B N 1
ATOM 2130 C CA . ILE B 1 147 ? -25.371 -20.666 39.299 1.00 14.96 147 ILE B CA 1
ATOM 2131 C C . ILE B 1 147 ? -25.597 -20.972 40.780 1.00 15.53 147 ILE B C 1
ATOM 2132 O O . ILE B 1 147 ? -26.762 -20.938 41.244 1.00 16.41 147 ILE B O 1
ATOM 2137 N N . HIS B 1 148 ? -24.538 -21.317 41.495 1.00 14.22 148 HIS B N 1
ATOM 2138 C CA . HIS B 1 148 ? -24.570 -21.382 42.970 1.00 15.37 148 HIS B CA 1
ATOM 2139 C C . HIS B 1 148 ? -24.465 -19.943 43.441 1.00 16.03 148 HIS B C 1
ATOM 2140 O O . HIS B 1 148 ? -23.535 -19.254 43.024 1.00 16.38 148 HIS B O 1
ATOM 2147 N N . PRO B 1 149 ? -25.383 -19.449 44.284 1.00 17.93 149 PRO B N 1
ATOM 2148 C CA . PRO B 1 149 ? -25.364 -18.044 44.692 1.00 19.02 149 PRO B CA 1
ATOM 2149 C C . PRO B 1 149 ? -24.012 -17.538 45.194 1.00 17.67 149 PRO B C 1
ATOM 2150 O O . PRO B 1 149 ? -23.622 -16.455 44.826 1.00 18.26 149 PRO B O 1
ATOM 2154 N N . ALA B 1 150 ? -23.331 -18.322 46.003 1.00 15.41 150 ALA B N 1
ATOM 2155 C CA . ALA B 1 150 ? -22.068 -17.897 46.644 1.00 17.94 150 ALA B CA 1
ATOM 2156 C C . ALA B 1 150 ? -20.841 -18.529 45.969 1.00 16.97 150 ALA B C 1
ATOM 2157 O O . ALA B 1 150 ? -19.730 -18.502 46.571 1.00 16.49 150 ALA B O 1
ATOM 2159 N N . ASP B 1 151 ? -20.986 -19.001 44.738 1.00 13.88 151 ASP B N 1
ATOM 2160 C CA . ASP B 1 151 ? -19.840 -19.576 43.972 1.00 14.39 151 ASP B CA 1
ATOM 2161 C C . ASP B 1 151 ? -18.921 -18.409 43.577 1.00 13.29 151 ASP B C 1
ATOM 2162 O O . ASP B 1 151 ? -19.381 -17.504 42.852 1.00 13.04 151 ASP B O 1
ATOM 2167 N N . LEU B 1 152 ? -17.660 -18.397 44.012 1.00 14.50 152 LEU B N 1
ATOM 2168 C CA . LEU B 1 152 ? -16.767 -17.285 43.618 1.00 15.07 152 LEU B CA 1
ATOM 2169 C C . LEU B 1 152 ? -16.418 -17.351 42.137 1.00 13.48 152 LEU B C 1
ATOM 2170 O O . LEU B 1 152 ? -16.081 -16.326 41.574 1.00 14.32 152 LEU B O 1
ATOM 2175 N N . SER B 1 153 ? -16.413 -18.537 41.505 1.00 12.37 153 SER B N 1
ATOM 2176 C CA . SER B 1 153 ? -16.032 -18.656 40.085 1.00 12.16 153 SER B CA 1
ATOM 2177 C C . SER B 1 153 ? -17.032 -17.864 39.211 1.00 11.67 153 SER B C 1
ATOM 2178 O O . SER B 1 153 ? -16.609 -16.939 38.498 1.00 11.36 153 SER B O 1
ATOM 2181 N N . SER B 1 154 ? -18.318 -18.173 39.297 1.00 10.95 154 SER B N 1
ATOM 2182 C CA . SER B 1 154 ? -19.351 -17.406 38.556 1.00 10.83 154 SER B CA 1
ATOM 2183 C C . SER B 1 154 ? -19.438 -15.988 39.150 1.00 11.10 154 SER B C 1
ATOM 2184 O O . SER B 1 154 ? -19.673 -15.041 38.369 1.00 11.89 154 SER B O 1
ATOM 2187 N N . GLY B 1 155 ? -19.288 -15.823 40.469 1.00 10.70 155 GLY B N 1
ATOM 2188 C CA . GLY B 1 155 ? -19.373 -14.512 41.131 1.00 11.56 155 GLY B CA 1
ATOM 2189 C C . GLY B 1 155 ? -18.364 -13.528 40.554 1.00 11.02 155 GLY B C 1
ATOM 2190 O O . GLY B 1 155 ? -18.708 -12.373 40.260 1.00 11.29 155 GLY B O 1
ATOM 2191 N N . ALA B 1 156 ? -17.120 -13.965 40.431 1.00 10.78 156 ALA B N 1
ATOM 2192 C CA . ALA B 1 156 ? -16.016 -13.142 39.891 1.00 11.01 156 ALA B CA 1
ATOM 2193 C C . ALA B 1 156 ? -16.256 -12.841 38.421 1.00 10.57 156 ALA B C 1
ATOM 2194 O O . ALA B 1 156 ? -16.043 -11.694 37.998 1.00 10.23 156 ALA B O 1
ATOM 2196 N N . VAL B 1 157 ? -16.719 -13.815 37.627 1.00 10.66 157 VAL B N 1
ATOM 2197 C CA . VAL B 1 157 ? -17.029 -13.570 36.214 1.00 10.94 157 VAL B CA 1
ATOM 2198 C C . VAL B 1 157 ? -18.104 -12.469 36.108 1.00 11.74 157 VAL B C 1
ATOM 2199 O O . VAL B 1 157 ? -17.960 -11.538 35.277 1.00 11.85 157 VAL B O 1
ATOM 2203 N N . ILE B 1 158 ? -19.168 -12.587 36.886 1.00 11.62 158 ILE B N 1
ATOM 2204 C CA . ILE B 1 158 ? -20.323 -11.655 36.800 1.00 11.36 158 ILE B CA 1
ATOM 2205 C C . ILE B 1 158 ? -19.875 -10.259 37.237 1.00 11.43 158 ILE B C 1
ATOM 2206 O O . ILE B 1 158 ? -20.197 -9.319 36.525 1.00 12.56 158 ILE B O 1
ATOM 2211 N N . GLU B 1 159 ? -19.076 -10.170 38.286 1.00 12.63 159 GLU B N 1
ATOM 2212 C CA . GLU B 1 159 ? -18.533 -8.890 38.784 1.00 12.98 159 GLU B CA 1
ATOM 2213 C C . GLU B 1 159 ? -17.706 -8.242 37.674 1.00 13.40 159 GLU B C 1
ATOM 2214 O O . GLU B 1 159 ? -17.918 -7.043 37.390 1.00 13.66 159 GLU B O 1
ATOM 2220 N N . PHE B 1 160 ? -16.796 -8.996 37.076 1.00 14.19 160 PHE B N 1
ATOM 2221 C CA . PHE B 1 160 ? -15.884 -8.463 36.035 1.00 14.89 160 PHE B CA 1
ATOM 2222 C C . PHE B 1 160 ? -16.686 -8.034 34.803 1.00 13.51 160 PHE B C 1
ATOM 2223 O O . PHE B 1 160 ? -16.517 -6.903 34.322 1.00 14.19 160 PHE B O 1
ATOM 2231 N N . ALA B 1 161 ? -17.596 -8.885 34.320 1.00 12.34 161 ALA B N 1
ATOM 2232 C CA . ALA B 1 161 ? -18.376 -8.632 33.100 1.00 12.85 161 ALA B CA 1
ATOM 2233 C C . ALA B 1 161 ? -19.249 -7.402 33.314 1.00 12.85 161 ALA B C 1
ATOM 2234 O O . ALA B 1 161 ? -19.315 -6.547 32.402 1.00 13.76 161 ALA B O 1
ATOM 2236 N N . VAL B 1 162 ? -19.958 -7.358 34.435 1.00 12.76 162 VAL B N 1
ATOM 2237 C CA . VAL B 1 162 ? -21.024 -6.355 34.635 1.00 13.33 162 VAL B CA 1
ATOM 2238 C C . VAL B 1 162 ? -20.377 -5.029 35.067 1.00 14.81 162 VAL B C 1
ATOM 2239 O O . VAL B 1 162 ? -20.738 -3.983 34.488 1.00 14.42 162 VAL B O 1
ATOM 2243 N N . ARG B 1 163 ? -19.488 -5.034 36.040 1.00 14.29 163 ARG B N 1
ATOM 2244 C CA . ARG B 1 163 ? -18.970 -3.766 36.598 1.00 16.23 163 ARG B CA 1
ATOM 2245 C C . ARG B 1 163 ? -17.821 -3.230 35.735 1.00 18.83 163 ARG B C 1
ATOM 2246 O O . ARG B 1 163 ? -17.780 -2.013 35.509 1.00 18.62 163 ARG B O 1
ATOM 2254 N N . HIS B 1 164 ? -16.894 -4.077 35.300 1.00 18.38 164 HIS B N 1
ATOM 2255 C CA . HIS B 1 164 ? -15.648 -3.633 34.617 1.00 18.49 164 HIS B CA 1
ATOM 2256 C C . HIS B 1 164 ? -15.872 -3.550 33.100 1.00 18.94 164 HIS B C 1
ATOM 2257 O O . HIS B 1 164 ? -15.559 -2.538 32.535 1.00 17.48 164 HIS B O 1
ATOM 2264 N N . LEU B 1 165 ? -16.392 -4.586 32.440 1.00 15.19 165 LEU B N 1
ATOM 2265 C CA . LEU B 1 165 ? -16.590 -4.537 30.975 1.00 16.19 165 LEU B CA 1
ATOM 2266 C C . LEU B 1 165 ? -17.909 -3.874 30.612 1.00 14.40 165 LEU B C 1
ATOM 2267 O O . LEU B 1 165 ? -18.071 -3.480 29.458 1.00 16.81 165 LEU B O 1
ATOM 2272 N N . ARG B 1 166 ? -18.851 -3.768 31.546 1.00 13.96 166 ARG B N 1
ATOM 2273 C CA . ARG B 1 166 ? -20.172 -3.170 31.321 1.00 13.73 166 ARG B CA 1
ATOM 2274 C C . ARG B 1 166 ? -20.871 -3.856 30.161 1.00 15.10 166 ARG B C 1
ATOM 2275 O O . ARG B 1 166 ? -21.447 -3.193 29.263 1.00 14.90 166 ARG B O 1
ATOM 2283 N N . VAL B 1 167 ? -20.933 -5.192 30.187 1.00 13.64 167 VAL B N 1
ATOM 2284 C CA . VAL B 1 167 ? -21.734 -5.915 29.158 1.00 13.34 167 VAL B CA 1
ATOM 2285 C C . VAL B 1 167 ? -23.177 -5.412 29.249 1.00 11.87 167 VAL B C 1
ATOM 2286 O O . VAL B 1 167 ? -23.630 -5.047 30.353 1.00 12.86 167 VAL B O 1
ATOM 2290 N N . LYS B 1 168 ? -23.883 -5.429 28.132 1.00 13.06 168 LYS B N 1
ATOM 2291 C CA . LYS B 1 168 ? -25.297 -4.984 28.083 1.00 14.82 168 LYS B CA 1
ATOM 2292 C C . LYS B 1 168 ? -26.239 -6.154 28.320 1.00 14.69 168 LYS B C 1
ATOM 2293 O O . LYS B 1 168 ? -27.383 -5.933 28.683 1.00 13.72 168 LYS B O 1
ATOM 2299 N N . HIS B 1 169 ? -25.754 -7.382 28.094 1.00 13.72 169 HIS B N 1
ATOM 2300 C CA . HIS B 1 169 ? -26.609 -8.571 28.166 1.00 12.89 169 HIS B CA 1
ATOM 2301 C C . HIS B 1 169 ? -25.905 -9.648 28.966 1.00 12.30 169 HIS B C 1
ATOM 2302 O O . HIS B 1 169 ? -24.695 -9.864 28.718 1.00 13.10 169 HIS B O 1
ATOM 2309 N N . VAL B 1 170 ? -26.640 -10.301 29.846 1.00 11.59 170 VAL B N 1
ATOM 2310 C CA . VAL B 1 170 ? -26.195 -11.585 30.462 1.00 11.28 170 VAL B CA 1
ATOM 2311 C C . VAL B 1 170 ? -27.120 -12.681 29.944 1.00 10.74 170 VAL B C 1
ATOM 2312 O O . VAL B 1 170 ? -28.344 -12.544 30.105 1.00 11.78 170 VAL B O 1
ATOM 2316 N N . VAL B 1 171 ? -26.548 -13.712 29.345 1.00 10.39 171 VAL B N 1
ATOM 2317 C CA . VAL B 1 171 ? -27.318 -14.838 28.774 1.00 11.10 171 VAL B CA 1
ATOM 2318 C C . VAL B 1 171 ? -26.955 -16.077 29.583 1.00 11.97 171 VAL B C 1
ATOM 2319 O O . VAL B 1 171 ? -25.752 -16.402 29.659 1.00 12.41 171 VAL B O 1
ATOM 2323 N N . ILE B 1 172 ? -27.944 -16.757 30.151 1.00 9.97 172 ILE B N 1
ATOM 2324 C CA . ILE B 1 172 ? -27.711 -18.124 30.681 1.00 11.63 172 ILE B CA 1
ATOM 2325 C C . ILE B 1 172 ? -28.281 -19.077 29.635 1.00 11.12 172 ILE B C 1
ATOM 2326 O O . ILE B 1 172 ? -29.488 -18.945 29.285 1.00 12.11 172 ILE B O 1
ATOM 2331 N N . CYS B 1 173 ? -27.446 -19.987 29.176 1.00 11.20 173 CYS B N 1
ATOM 2332 C CA . CYS B 1 173 ? -27.791 -20.933 28.118 1.00 11.78 173 CYS B CA 1
ATOM 2333 C C . CYS B 1 173 ? -27.644 -22.345 28.665 1.00 11.52 173 CYS B C 1
ATOM 2334 O O . CYS B 1 173 ? -26.504 -22.766 28.931 1.00 10.83 173 CYS B O 1
ATOM 2337 N N . GLY B 1 174 ? -28.766 -23.028 28.820 1.00 11.61 174 GLY B N 1
ATOM 2338 C CA . GLY B 1 174 ? -28.805 -24.487 29.044 1.00 12.14 174 GLY B CA 1
ATOM 2339 C C . GLY B 1 174 ? -28.884 -25.214 27.723 1.00 12.95 174 GLY B C 1
ATOM 2340 O O . GLY B 1 174 ? -28.871 -24.558 26.670 1.00 13.15 174 GLY B O 1
ATOM 2341 N N . HIS B 1 175 ? -28.887 -26.537 27.715 1.00 12.93 175 HIS B N 1
ATOM 2342 C CA . HIS B 1 175 ? -28.897 -27.268 26.439 1.00 12.72 175 HIS B CA 1
ATOM 2343 C C . HIS B 1 175 ? -29.582 -28.621 26.638 1.00 13.05 175 HIS B C 1
ATOM 2344 O O . HIS B 1 175 ? -29.698 -29.111 27.758 1.00 13.32 175 HIS B O 1
ATOM 2351 N N . THR B 1 176 ? -30.050 -29.170 25.518 1.00 14.23 176 THR B N 1
ATOM 2352 C CA . THR B 1 176 ? -30.633 -30.521 25.469 1.00 15.39 176 THR B CA 1
ATOM 2353 C C . THR B 1 176 ? -29.501 -31.524 25.632 1.00 14.94 176 THR B C 1
ATOM 2354 O O . THR B 1 176 ? -28.336 -31.235 25.231 1.00 14.60 176 THR B O 1
ATOM 2358 N N . LYS B 1 177 ? -29.823 -32.710 26.158 1.00 15.53 177 LYS B N 1
ATOM 2359 C CA . LYS B 1 177 ? -28.852 -33.821 26.333 1.00 17.48 177 LYS B CA 1
ATOM 2360 C C . LYS B 1 177 ? -27.719 -33.399 27.271 1.00 16.48 177 LYS B C 1
ATOM 2361 O O . LYS B 1 177 ? -26.559 -33.755 27.012 1.00 17.33 177 LYS B O 1
ATOM 2367 N N . CYS B 1 178 ? -28.028 -32.605 28.294 1.00 14.63 178 CYS B N 1
ATOM 2368 C CA . CYS B 1 178 ? -27.036 -32.146 29.294 1.00 15.50 178 CYS B CA 1
ATOM 2369 C C . CYS B 1 178 ? -26.733 -33.315 30.251 1.00 15.77 178 CYS B C 1
ATOM 2370 O O . CYS B 1 178 ? -27.655 -33.717 30.972 1.00 14.61 178 CYS B O 1
ATOM 2373 N N . GLY B 1 179 ? -25.474 -33.737 30.289 1.00 16.13 179 GLY B N 1
ATOM 2374 C CA . GLY B 1 179 ? -24.983 -34.803 31.187 1.00 17.23 179 GLY B CA 1
ATOM 2375 C C . GLY B 1 179 ? -25.137 -34.446 32.661 1.00 17.08 179 GLY B C 1
ATOM 2376 O O . GLY B 1 179 ? -25.365 -35.339 33.458 1.00 13.96 179 GLY B O 1
ATOM 2377 N N . GLY B 1 180 ? -24.977 -33.165 33.028 1.00 15.81 180 GLY B N 1
ATOM 2378 C CA . GLY B 1 180 ? -25.163 -32.731 34.416 1.00 16.46 180 GLY B CA 1
ATOM 2379 C C . GLY B 1 180 ? -26.603 -32.827 34.819 1.00 15.04 180 GLY B C 1
ATOM 2380 O O . GLY B 1 180 ? -26.909 -33.304 35.913 1.00 17.08 180 GLY B O 1
ATOM 2381 N N . VAL B 1 181 ? -27.505 -32.375 33.951 1.00 14.68 181 VAL B N 1
ATOM 2382 C CA . VAL B 1 181 ? -28.965 -32.486 34.209 1.00 14.56 181 VAL B CA 1
ATOM 2383 C C . VAL B 1 181 ? -29.320 -33.975 34.351 1.00 14.19 181 VAL B C 1
ATOM 2384 O O . VAL B 1 181 ? -29.998 -34.323 35.319 1.00 16.07 181 VAL B O 1
ATOM 2388 N N . ALA B 1 182 ? -28.872 -34.816 33.428 1.00 13.85 182 ALA B N 1
ATOM 2389 C CA . ALA B 1 182 ? -29.174 -36.279 33.493 1.00 14.09 182 ALA B CA 1
ATOM 2390 C C . ALA B 1 182 ? -28.630 -36.887 34.796 1.00 14.50 182 ALA B C 1
ATOM 2391 O O . ALA B 1 182 ? -29.386 -37.703 35.456 1.00 16.14 182 ALA B O 1
ATOM 2393 N N . ALA B 1 183 ? -27.404 -36.527 35.198 1.00 15.62 183 ALA B N 1
ATOM 2394 C CA . ALA B 1 183 ? -26.790 -37.027 36.442 1.00 14.26 183 ALA B CA 1
ATOM 2395 C C . ALA B 1 183 ? -27.708 -36.718 37.621 1.00 16.12 183 ALA B C 1
ATOM 2396 O O . ALA B 1 183 ? -27.922 -37.597 38.499 1.00 17.51 183 ALA B O 1
ATOM 2398 N N . ALA B 1 184 ? -28.259 -35.509 37.670 1.00 14.04 184 ALA B N 1
ATOM 2399 C CA . ALA B 1 184 ? -29.104 -35.042 38.784 1.00 13.65 184 ALA B CA 1
ATOM 2400 C C . ALA B 1 184 ? -30.412 -35.823 38.843 1.00 13.89 184 ALA B C 1
ATOM 2401 O O . ALA B 1 184 ? -30.964 -35.921 39.931 1.00 15.42 184 ALA B O 1
ATOM 2403 N N . LEU B 1 185 ? -30.888 -36.362 37.730 1.00 14.01 185 LEU B N 1
ATOM 2404 C CA . LEU B 1 185 ? -32.146 -37.152 37.688 1.00 15.92 185 LEU B CA 1
ATOM 2405 C C . LEU B 1 185 ? -31.885 -38.632 38.045 1.00 15.38 185 LEU B C 1
ATOM 2406 O O . LEU B 1 185 ? -32.881 -39.328 38.252 1.00 17.91 185 LEU B O 1
ATOM 2411 N N . GLY B 1 186 ? -30.634 -39.038 38.095 1.00 16.83 186 GLY B N 1
ATOM 2412 C CA . GLY B 1 186 ? -30.216 -40.384 38.540 1.00 18.16 186 GLY B CA 1
ATOM 2413 C C . GLY B 1 186 ? -29.867 -40.392 40.026 1.00 20.67 186 GLY B C 1
ATOM 2414 O O . GLY B 1 186 ? -29.956 -39.329 40.696 1.00 21.04 186 GLY B O 1
ATOM 2415 N N . ASN B 1 187 ? -29.482 -41.546 40.557 1.00 21.44 187 ASN B N 1
ATOM 2416 C CA . ASN B 1 187 ? -29.133 -41.636 41.995 1.00 21.42 187 ASN B CA 1
ATOM 2417 C C . ASN B 1 187 ? -27.809 -42.385 42.131 1.00 22.40 187 ASN B C 1
ATOM 2418 O O . ASN B 1 187 ? -27.612 -43.008 43.173 1.00 25.69 187 ASN B O 1
ATOM 2423 N N . LYS B 1 188 ? -26.911 -42.207 41.169 1.00 20.77 188 LYS B N 1
ATOM 2424 C CA . LYS B 1 188 ? -25.510 -42.669 41.260 1.00 24.84 188 LYS B CA 1
ATOM 2425 C C . LYS B 1 188 ? -24.661 -41.556 41.890 1.00 27.05 188 LYS B C 1
ATOM 2426 O O . LYS B 1 188 ? -24.823 -40.381 41.482 1.00 27.22 188 LYS B O 1
ATOM 2432 N N . GLY B 1 189 ? -23.805 -41.916 42.849 1.00 22.14 189 GLY B N 1
ATOM 2433 C CA . GLY B 1 189 ? -22.822 -41.020 43.479 1.00 24.05 189 GLY B CA 1
ATOM 2434 C C . GLY B 1 189 ? -21.705 -40.736 42.506 1.00 24.29 189 GLY B C 1
ATOM 2435 O O . GLY B 1 189 ? -21.222 -41.689 41.894 1.00 23.91 189 GLY B O 1
ATOM 2436 N N . LEU B 1 190 ? -21.339 -39.468 42.309 1.00 21.28 190 LEU B N 1
ATOM 2437 C CA . LEU B 1 190 ? -20.375 -39.044 41.283 1.00 20.99 190 LEU B CA 1
ATOM 2438 C C . LEU B 1 190 ? -19.258 -38.229 41.917 1.00 19.87 190 LEU B C 1
ATOM 2439 O O . LEU B 1 190 ? -18.616 -37.424 41.184 1.00 18.11 190 LEU B O 1
ATOM 2444 N N . GLY B 1 191 ? -18.997 -38.468 43.204 1.00 18.33 191 GLY B N 1
ATOM 2445 C CA . GLY B 1 191 ? -17.833 -37.874 43.873 1.00 20.12 191 GLY B CA 1
ATOM 2446 C C . GLY B 1 191 ? -18.025 -36.363 43.964 1.00 18.94 191 GLY B C 1
ATOM 2447 O O . GLY B 1 191 ? -19.089 -35.927 44.436 1.00 18.07 191 GLY B O 1
ATOM 2448 N N . ILE B 1 192 ? -17.020 -35.610 43.523 1.00 18.73 192 ILE B N 1
ATOM 2449 C CA . ILE B 1 192 ? -17.007 -34.127 43.648 1.00 17.29 192 ILE B CA 1
ATOM 2450 C C . ILE B 1 192 ? -18.153 -33.526 42.843 1.00 16.63 192 ILE B C 1
ATOM 2451 O O . ILE B 1 192 ? -18.556 -32.403 43.163 1.00 18.00 192 ILE B O 1
ATOM 2456 N N . LEU B 1 193 ? -18.706 -34.235 41.861 1.00 15.62 193 LEU B N 1
ATOM 2457 C CA . LEU B 1 193 ? -19.892 -33.723 41.121 1.00 17.00 193 LEU B CA 1
ATOM 2458 C C . LEU B 1 193 ? -21.095 -33.595 42.042 1.00 16.32 193 LEU B C 1
ATOM 2459 O O . LEU B 1 193 ? -21.955 -32.782 41.725 1.00 16.39 193 LEU B O 1
ATOM 2464 N N . ASP B 1 194 ? -21.197 -34.375 43.114 1.00 15.84 194 ASP B N 1
ATOM 2465 C CA . ASP B 1 194 ? -22.444 -34.441 43.917 1.00 16.66 194 ASP B CA 1
ATOM 2466 C C . ASP B 1 194 ? -22.743 -33.084 44.535 1.00 13.96 194 ASP B C 1
ATOM 2467 O O . ASP B 1 194 ? -23.845 -32.565 44.367 1.00 15.28 194 ASP B O 1
ATOM 2472 N N . PRO B 1 195 ? -21.815 -32.423 45.271 1.00 14.92 195 PRO B N 1
ATOM 2473 C CA . PRO B 1 195 ? -22.131 -31.093 45.799 1.00 13.52 195 PRO B CA 1
ATOM 2474 C C . PRO B 1 195 ? -22.394 -30.084 44.659 1.00 13.27 195 PRO B C 1
ATOM 2475 O O . PRO B 1 195 ? -23.250 -29.204 44.814 1.00 12.52 195 PRO B O 1
ATOM 2479 N N . TRP B 1 196 ? -21.645 -30.188 43.566 1.00 12.38 196 TRP B N 1
ATOM 2480 C CA . TRP B 1 196 ? -21.822 -29.259 42.419 1.00 12.91 196 TRP B CA 1
ATOM 2481 C C . TRP B 1 196 ? -23.270 -29.328 41.912 1.00 13.99 196 TRP B C 1
ATOM 2482 O O . TRP B 1 196 ? -23.845 -28.277 41.569 1.00 14.75 196 TRP B O 1
ATOM 2493 N N . LEU B 1 197 ? -23.852 -30.527 41.873 1.00 13.05 197 LEU B N 1
ATOM 2494 C CA . LEU B 1 197 ? -25.169 -30.739 41.219 1.00 14.33 197 LEU B CA 1
ATOM 2495 C C . LEU B 1 197 ? -26.315 -30.519 42.207 1.00 14.04 197 LEU B C 1
ATOM 2496 O O . LEU B 1 197 ? -27.480 -30.639 41.799 1.00 13.15 197 LEU B O 1
ATOM 2501 N N . ILE B 1 198 ? -26.045 -30.168 43.468 1.00 14.61 198 ILE B N 1
ATOM 2502 C CA . ILE B 1 198 ? -27.132 -29.969 44.466 1.00 14.35 198 ILE B CA 1
ATOM 2503 C C . ILE B 1 198 ? -28.235 -29.057 43.934 1.00 13.89 198 ILE B C 1
ATOM 2504 O O . ILE B 1 198 ? -29.414 -29.362 44.164 1.00 13.17 198 ILE B O 1
ATOM 2509 N N . PRO B 1 199 ? -27.970 -27.895 43.280 1.00 13.67 199 PRO B N 1
ATOM 2510 C CA . PRO B 1 199 ? -29.053 -27.011 42.836 1.00 13.81 199 PRO B CA 1
ATOM 2511 C C . PRO B 1 199 ? -30.047 -27.677 41.874 1.00 13.36 199 PRO B C 1
ATOM 2512 O O . PRO B 1 199 ? -31.195 -27.374 41.954 1.00 12.93 199 PRO B O 1
ATOM 2516 N N . LEU B 1 200 ? -29.548 -28.597 41.038 1.00 12.65 200 LEU B N 1
ATOM 2517 C CA . LEU B 1 200 ? -30.364 -29.399 40.118 1.00 13.32 200 LEU B CA 1
ATOM 2518 C C . LEU B 1 200 ? -31.221 -30.378 40.928 1.00 13.11 200 LEU B C 1
ATOM 2519 O O . LEU B 1 200 ? -32.392 -30.462 40.610 1.00 12.95 200 LEU B O 1
ATOM 2524 N N . ARG B 1 201 ? -30.674 -31.013 41.952 1.00 12.09 201 ARG B N 1
ATOM 2525 C CA . ARG B 1 201 ? -31.461 -31.921 42.829 1.00 13.29 201 ARG B CA 1
ATOM 2526 C C . ARG B 1 201 ? -32.453 -31.132 43.665 1.00 13.08 201 ARG B C 1
ATOM 2527 O O . ARG B 1 201 ? -33.518 -31.647 43.911 1.00 13.77 201 ARG B O 1
ATOM 2535 N N . GLN B 1 202 ? -32.159 -29.884 44.030 1.00 12.94 202 GLN B N 1
ATOM 2536 C CA . GLN B 1 202 ? -33.150 -29.039 44.760 1.00 13.65 202 GLN B CA 1
ATOM 2537 C C . GLN B 1 202 ? -34.356 -28.778 43.847 1.00 12.96 202 GLN B C 1
ATOM 2538 O O . GLN B 1 202 ? -35.503 -28.849 44.313 1.00 13.15 202 GLN B O 1
ATOM 2544 N N . LEU B 1 203 ? -34.100 -28.449 42.577 1.00 12.94 203 LEU B N 1
ATOM 2545 C CA . LEU B 1 203 ? -35.162 -28.254 41.565 1.00 12.83 203 LEU B CA 1
ATOM 2546 C C . LEU B 1 203 ? -35.891 -29.581 41.336 1.00 13.08 203 LEU B C 1
ATOM 2547 O O . LEU B 1 203 ? -37.137 -29.550 41.223 1.00 12.54 203 LEU B O 1
ATOM 2552 N N . ARG B 1 204 ? -35.167 -30.686 41.308 1.00 12.66 204 ARG B N 1
ATOM 2553 C CA . ARG B 1 204 ? -35.804 -32.032 41.142 1.00 13.52 204 ARG B CA 1
ATOM 2554 C C . ARG B 1 204 ? -36.794 -32.276 42.298 1.00 15.55 204 ARG B C 1
ATOM 2555 O O . ARG B 1 204 ? -37.968 -32.667 42.042 1.00 13.91 204 ARG B O 1
ATOM 2563 N N . GLU B 1 205 ? -36.354 -32.035 43.523 1.00 14.62 205 GLU B N 1
ATOM 2564 C CA . GLU B 1 205 ? -37.225 -32.172 44.718 1.00 15.32 205 GLU B CA 1
ATOM 2565 C C . GLU B 1 205 ? -38.433 -31.250 44.595 1.00 15.70 205 GLU B C 1
ATOM 2566 O O . GLU B 1 205 ? -39.557 -31.721 44.834 1.00 14.97 205 GLU B O 1
ATOM 2572 N N . GLN B 1 206 ? -38.225 -29.981 44.255 1.00 14.73 206 GLN B N 1
ATOM 2573 C CA . GLN B 1 206 ? -39.307 -28.979 44.228 1.00 15.82 206 GLN B CA 1
ATOM 2574 C C . GLN B 1 206 ? -40.332 -29.337 43.154 1.00 15.44 206 GLN B C 1
ATOM 2575 O O . GLN B 1 206 ? -41.527 -28.987 43.308 1.00 16.24 206 GLN B O 1
ATOM 2581 N N . HIS B 1 207 ? -39.888 -29.929 42.052 1.00 13.76 207 HIS B N 1
ATOM 2582 C CA . HIS B 1 207 ? -40.721 -30.184 40.847 1.00 14.24 207 HIS B CA 1
ATOM 2583 C C . HIS B 1 207 ? -40.858 -31.703 40.634 1.00 15.06 207 HIS B C 1
ATOM 2584 O O . HIS B 1 207 ? -41.037 -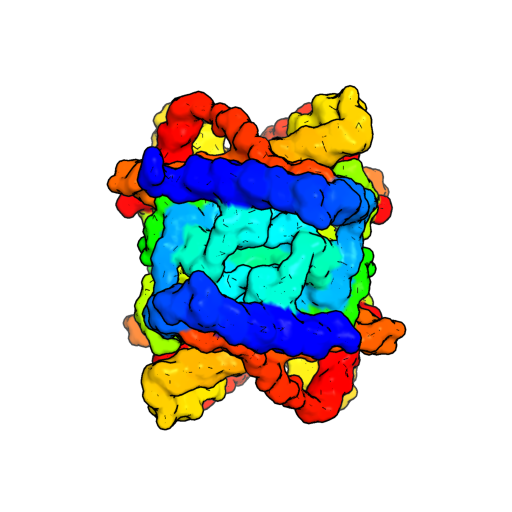32.105 39.465 1.00 15.90 207 HIS B O 1
ATOM 2591 N N . LEU B 1 208 ? -40.802 -32.495 41.710 1.00 15.70 208 LEU B N 1
ATOM 2592 C CA . LEU B 1 208 ? -40.646 -33.969 41.580 1.00 15.35 208 LEU B CA 1
ATOM 2593 C C . LEU B 1 208 ? -41.860 -34.562 40.831 1.00 17.56 208 LEU B C 1
ATOM 2594 O O . LEU B 1 208 ? -41.638 -35.364 39.935 1.00 16.19 208 LEU B O 1
ATOM 2599 N N . ALA B 1 209 ? -43.086 -34.200 41.197 1.00 19.46 209 ALA B N 1
ATOM 2600 C CA . ALA B 1 209 ? -44.306 -34.768 40.556 1.00 19.08 209 ALA B CA 1
ATOM 2601 C C . ALA B 1 209 ? -44.289 -34.443 39.065 1.00 18.55 209 ALA B C 1
ATOM 2602 O O . ALA B 1 209 ? -44.490 -35.357 38.240 1.00 17.39 209 ALA B O 1
ATOM 2604 N N . GLU B 1 210 ? -44.016 -33.184 38.702 1.00 16.94 210 GLU B N 1
ATOM 2605 C CA . GLU B 1 210 ? -43.936 -32.734 37.287 1.00 17.41 210 GLU B CA 1
ATOM 2606 C C . GLU B 1 210 ? -42.866 -33.538 36.538 1.00 14.90 210 GLU B C 1
ATOM 2607 O O . GLU B 1 210 ? -43.146 -34.036 35.418 1.00 15.32 210 GLU B O 1
ATOM 2613 N N . LEU B 1 211 ? -41.680 -33.714 37.121 1.00 13.82 211 LEU B N 1
ATOM 2614 C CA . LEU B 1 211 ? -40.581 -34.432 36.430 1.00 14.12 211 LEU B CA 1
ATOM 2615 C C . LEU B 1 211 ? -40.906 -35.932 36.323 1.00 13.13 211 LEU B C 1
ATOM 2616 O O . LEU B 1 211 ? -40.569 -36.512 35.267 1.00 13.85 211 LEU B O 1
ATOM 2621 N N . GLN B 1 212 ? -41.524 -36.496 37.344 1.00 14.44 212 GLN B N 1
ATOM 2622 C CA . GLN B 1 212 ? -41.870 -37.956 37.326 1.00 15.93 212 GLN B CA 1
ATOM 2623 C C . GLN B 1 212 ? -42.962 -38.223 36.275 1.00 16.74 212 GLN B C 1
ATOM 2624 O O . GLN B 1 212 ? -43.077 -39.370 35.845 1.00 16.88 212 GLN B O 1
ATOM 2630 N N . SER B 1 213 ? -43.753 -37.230 35.883 1.00 16.22 213 SER B N 1
ATOM 2631 C CA . SER B 1 213 ? -44.859 -37.349 34.873 1.00 16.31 213 SER B CA 1
ATOM 2632 C C . SER B 1 213 ? -44.289 -37.424 33.444 1.00 17.98 213 SER B C 1
ATOM 2633 O O . SER B 1 213 ? -45.065 -37.652 32.496 1.00 16.26 213 SER B O 1
ATOM 2636 N N . LEU B 1 214 ? -42.988 -37.166 33.268 1.00 14.79 214 LEU B N 1
ATOM 2637 C CA . LEU B 1 214 ? -42.302 -37.115 31.970 1.00 16.08 214 LEU B CA 1
ATOM 2638 C C . LEU B 1 214 ? -41.452 -38.374 31.757 1.00 16.18 214 LEU B C 1
ATOM 2639 O O . LEU B 1 214 ? -41.028 -38.980 32.741 1.00 16.66 214 LEU B O 1
ATOM 2644 N N . SER B 1 215 ? -41.128 -38.666 30.503 1.00 16.89 215 SER B N 1
ATOM 2645 C CA . SER B 1 215 ? -40.082 -39.639 30.121 1.00 17.86 215 SER B CA 1
ATOM 2646 C C . SER B 1 215 ? -38.735 -39.106 30.599 1.00 18.30 215 SER B C 1
ATOM 2647 O O . SER B 1 215 ? -38.656 -37.894 30.851 1.00 18.31 215 SER B O 1
ATOM 2650 N N . ARG B 1 216 ? -37.710 -39.967 30.683 1.00 17.60 216 ARG B N 1
ATOM 2651 C CA . ARG B 1 216 ? -36.345 -39.508 31.034 1.00 20.13 216 ARG B CA 1
ATOM 2652 C C . ARG B 1 216 ? -35.931 -38.407 30.045 1.00 19.19 216 ARG B C 1
ATOM 2653 O O . ARG B 1 216 ? -35.413 -37.411 30.506 1.00 16.02 216 ARG B O 1
ATOM 2661 N N . ASP B 1 217 ? -36.165 -38.556 28.739 1.00 20.46 217 ASP B N 1
ATOM 2662 C CA . ASP B 1 217 ? -35.657 -37.570 27.743 1.00 21.78 217 ASP B CA 1
ATOM 2663 C C . ASP B 1 217 ? -36.408 -36.249 27.927 1.00 17.59 217 ASP B C 1
ATOM 2664 O O . ASP B 1 217 ? -35.748 -35.175 27.853 1.00 15.36 217 ASP B O 1
ATOM 2669 N N . GLU B 1 218 ? -37.723 -36.305 28.181 1.00 16.48 218 GLU B N 1
ATOM 2670 C CA . GLU B 1 218 ? -38.526 -35.075 28.414 1.00 17.11 218 GLU B CA 1
ATOM 2671 C C . GLU B 1 218 ? -38.086 -34.397 29.730 1.00 16.20 218 GLU B C 1
ATOM 2672 O O . GLU B 1 218 ? -38.033 -33.165 29.793 1.00 14.65 218 GLU B O 1
ATOM 2678 N N . ALA B 1 219 ? -37.794 -35.182 30.763 1.00 16.04 219 ALA B N 1
ATOM 2679 C CA . ALA B 1 219 ? -37.370 -34.661 32.098 1.00 14.99 219 ALA B CA 1
ATOM 2680 C C . ALA B 1 219 ? -36.017 -33.953 31.958 1.00 14.72 219 ALA B C 1
ATOM 2681 O O . ALA B 1 219 ? -35.822 -32.935 32.647 1.00 13.62 219 ALA B O 1
ATOM 2683 N N . VAL B 1 220 ? -35.113 -34.462 31.133 1.00 13.85 220 VAL B N 1
ATOM 2684 C CA . VAL B 1 220 ? -33.775 -33.847 30.939 1.00 14.93 220 VAL B CA 1
ATOM 2685 C C . VAL B 1 220 ? -33.991 -32.461 30.299 1.00 16.48 220 VAL B C 1
ATOM 2686 O O . VAL B 1 220 ? -33.334 -31.518 30.742 1.00 17.97 220 VAL B O 1
ATOM 2690 N N . VAL B 1 221 ? -34.893 -32.331 29.328 1.00 14.68 221 VAL B N 1
ATOM 2691 C CA . VAL B 1 221 ? -35.229 -30.982 28.758 1.00 14.82 221 VAL B CA 1
ATOM 2692 C C . VAL B 1 221 ? -35.845 -30.107 29.857 1.00 14.90 221 VAL B C 1
ATOM 2693 O O . VAL B 1 221 ? -35.449 -28.914 29.992 1.00 14.31 221 VAL B O 1
ATOM 2697 N N . ARG B 1 222 ? -36.843 -30.626 30.592 1.00 12.80 222 ARG B N 1
ATOM 2698 C CA . ARG B 1 222 ? -37.628 -29.817 31.535 1.00 13.76 222 ARG B CA 1
ATOM 2699 C C . ARG B 1 222 ? -36.715 -29.316 32.666 1.00 14.41 222 ARG B C 1
ATOM 2700 O O . ARG B 1 222 ? -36.769 -28.132 33.029 1.00 12.51 222 ARG B O 1
ATOM 2708 N N . LEU B 1 223 ? -35.887 -30.202 33.195 1.00 13.25 223 LEU B N 1
ATOM 2709 C CA . LEU B 1 223 ? -35.020 -29.804 34.339 1.00 13.72 223 LEU B CA 1
ATOM 2710 C C . LEU B 1 223 ? -33.960 -28.831 33.788 1.00 12.03 223 LEU B C 1
ATOM 2711 O O . LEU B 1 223 ? -33.577 -27.883 34.563 1.00 13.57 223 LEU B O 1
ATOM 2716 N N . ALA B 1 224 ? -33.507 -28.992 32.551 1.00 12.94 224 ALA B N 1
ATOM 2717 C CA . ALA B 1 224 ? -32.575 -28.009 31.936 1.00 12.83 224 ALA B CA 1
ATOM 2718 C C . ALA B 1 224 ? -33.225 -26.618 31.927 1.00 13.48 224 ALA B C 1
ATOM 2719 O O . ALA B 1 224 ? -32.535 -25.596 32.253 1.00 12.91 224 ALA B O 1
ATOM 2721 N N . GLU B 1 225 ? -34.500 -26.531 31.553 1.00 13.21 225 GLU B N 1
ATOM 2722 C CA . GLU B 1 225 ? -35.252 -25.246 31.524 1.00 13.97 225 GLU B CA 1
ATOM 2723 C C . GLU B 1 225 ? -35.403 -24.693 32.929 1.00 13.55 225 GLU B C 1
ATOM 2724 O O . GLU B 1 225 ? -35.220 -23.471 33.092 1.00 13.02 225 GLU B O 1
ATOM 2730 N N . LEU B 1 226 ? -35.796 -25.533 33.898 1.00 12.70 226 LEU B N 1
ATOM 2731 C CA . LEU B 1 226 ? -35.977 -25.092 35.293 1.00 12.79 226 LEU B CA 1
ATOM 2732 C C . LEU B 1 226 ? -34.637 -24.543 35.826 1.00 11.17 226 LEU B C 1
ATOM 2733 O O . LEU B 1 226 ? -34.674 -23.506 36.530 1.00 12.02 226 LEU B O 1
ATOM 2738 N N . ASN B 1 227 ? -33.533 -25.178 35.448 1.00 10.68 227 ASN B N 1
ATOM 2739 C CA . ASN B 1 227 ? -32.168 -24.750 35.899 1.00 10.57 227 ASN B CA 1
ATOM 2740 C C . ASN B 1 227 ? -31.833 -23.367 35.314 1.00 11.10 227 ASN B C 1
ATOM 2741 O O . ASN B 1 227 ? -31.262 -22.507 36.052 1.00 10.95 227 ASN B O 1
ATOM 2746 N N . VAL B 1 228 ? -32.138 -23.113 34.047 1.00 10.72 228 VAL B N 1
ATOM 2747 C CA . VAL B 1 228 ? -31.885 -21.792 33.421 1.00 11.99 228 VAL B CA 1
ATOM 2748 C C . VAL B 1 228 ? -32.725 -20.762 34.154 1.00 11.99 228 VAL B C 1
ATOM 2749 O O . VAL B 1 228 ? -32.211 -19.688 34.512 1.00 11.43 228 VAL B O 1
ATOM 2753 N N . LYS B 1 229 ? -33.995 -21.042 34.392 1.00 12.36 229 LYS B N 1
ATOM 2754 C CA . LYS B 1 229 ? -34.862 -20.031 35.040 1.00 13.99 229 LYS B CA 1
ATOM 2755 C C . LYS B 1 229 ? -34.388 -19.727 36.472 1.00 14.54 229 LYS B C 1
ATOM 2756 O O . LYS B 1 229 ? -34.401 -18.553 36.882 1.00 14.05 229 LYS B O 1
ATOM 2762 N N . GLU B 1 230 ? -33.977 -20.744 37.217 1.00 12.24 230 GLU B N 1
ATOM 2763 C CA . GLU B 1 230 ? -33.468 -20.584 38.603 1.00 14.88 230 GLU B CA 1
ATOM 2764 C C . GLU B 1 230 ? -32.140 -19.817 38.560 1.00 12.63 230 GLU B C 1
ATOM 2765 O O . GLU B 1 230 ? -31.913 -18.953 39.453 1.00 12.56 230 GLU B O 1
ATOM 2771 N N . GLY B 1 231 ? -31.329 -20.066 37.536 1.00 11.69 231 GLY B N 1
ATOM 2772 C CA . GLY B 1 231 ? -30.063 -19.347 37.337 1.00 12.03 231 GLY B CA 1
ATOM 2773 C C . GLY B 1 231 ? -30.298 -17.874 37.130 1.00 10.75 231 GLY B C 1
ATOM 2774 O O . GLY B 1 231 ? -29.549 -17.085 37.705 1.00 9.87 231 GLY B O 1
ATOM 2775 N N . LEU B 1 232 ? -31.337 -17.497 36.371 1.00 11.99 232 LEU B N 1
ATOM 2776 C CA . LEU B 1 232 ? -31.642 -16.066 36.127 1.00 12.36 232 LEU B CA 1
ATOM 2777 C C . LEU B 1 232 ? -32.065 -15.400 37.431 1.00 12.84 232 LEU B C 1
ATOM 2778 O O . LEU B 1 232 ? -31.715 -14.212 37.639 1.00 12.03 232 LEU B O 1
ATOM 2783 N N . LYS B 1 233 ? -32.776 -16.119 38.286 1.00 14.37 233 LYS B N 1
ATOM 2784 C CA . LYS B 1 233 ? -33.163 -15.603 39.617 1.00 15.57 233 LYS B CA 1
ATOM 2785 C C . LYS B 1 233 ? -31.890 -15.394 40.451 1.00 15.37 233 LYS B C 1
ATOM 2786 O O . LYS B 1 233 ? -31.714 -14.291 40.986 1.00 15.96 233 LYS B O 1
ATOM 2792 N N . ALA B 1 234 ? -31.017 -16.394 40.522 1.00 13.58 234 ALA B N 1
ATOM 2793 C CA . ALA B 1 234 ? -29.773 -16.318 41.303 1.00 12.64 234 ALA B CA 1
ATOM 2794 C C . ALA B 1 234 ? -28.923 -15.147 40.765 1.00 12.84 234 ALA B C 1
ATOM 2795 O O . ALA B 1 234 ? -28.295 -14.437 41.569 1.00 14.00 234 ALA B O 1
ATOM 2797 N N . LEU B 1 235 ? -28.882 -14.982 39.440 1.00 13.32 235 LEU B N 1
ATOM 2798 C CA . LEU B 1 235 ? -28.096 -13.936 38.760 1.00 14.21 235 LEU B CA 1
ATOM 2799 C C . LEU B 1 235 ? -28.584 -12.575 39.245 1.00 15.40 235 LEU B C 1
ATOM 2800 O O . LEU B 1 235 ? -27.731 -11.701 39.520 1.00 15.71 235 LEU B O 1
ATOM 2805 N N . THR B 1 236 ? -29.895 -12.385 39.359 1.00 14.78 236 THR B N 1
ATOM 2806 C CA . THR B 1 236 ? -30.483 -11.078 39.746 1.00 15.98 236 THR B CA 1
ATOM 2807 C C . THR B 1 236 ? -30.431 -10.849 41.260 1.00 17.01 236 THR B C 1
ATOM 2808 O O . THR B 1 236 ? -30.641 -9.683 41.659 1.00 18.68 236 THR B O 1
ATOM 2812 N N . GLN B 1 237 ? -30.148 -11.873 42.077 1.00 15.10 237 GLN B N 1
ATOM 2813 C CA . GLN B 1 237 ? -29.965 -11.726 43.554 1.00 15.09 237 GLN B CA 1
ATOM 2814 C C . GLN B 1 237 ? -28.523 -11.315 43.849 1.00 15.36 237 GLN B C 1
ATOM 2815 O O . GLN B 1 237 ? -27.841 -11.987 44.667 1.00 17.83 237 GLN B O 1
ATOM 2821 N N . LYS B 1 238 ? -28.038 -10.363 43.078 1.00 13.50 238 LYS B N 1
ATOM 2822 C CA . LYS B 1 238 ? -26.665 -9.860 43.156 1.00 13.78 238 LYS B CA 1
ATOM 2823 C C . LYS B 1 238 ? -26.760 -8.355 43.003 1.00 12.71 238 LYS B C 1
ATOM 2824 O O . LYS B 1 238 ? -27.285 -7.940 41.971 1.00 12.45 238 LYS B O 1
ATOM 2830 N N . SER B 1 239 ? -26.237 -7.618 43.957 1.00 12.75 239 SER B N 1
ATOM 2831 C CA . SER B 1 239 ? -26.332 -6.126 43.891 1.00 14.11 239 SER B CA 1
ATOM 2832 C C . SER B 1 239 ? -25.697 -5.620 42.583 1.00 12.63 239 SER B C 1
ATOM 2833 O O . SER B 1 239 ? -26.267 -4.679 41.957 1.00 12.99 239 SER B O 1
ATOM 2836 N N . VAL B 1 240 ? -24.580 -6.189 42.129 1.00 11.42 240 VAL B N 1
ATOM 2837 C CA . VAL B 1 240 ? -23.899 -5.699 40.909 1.00 12.12 240 VAL B CA 1
ATOM 2838 C C . VAL B 1 240 ? -24.838 -5.749 39.691 1.00 12.72 240 VAL B C 1
ATOM 2839 O O . VAL B 1 240 ? -24.823 -4.825 38.840 1.00 12.38 240 VAL B O 1
ATOM 2843 N N . VAL B 1 241 ? -25.625 -6.794 39.582 1.00 11.79 241 VAL B N 1
ATOM 2844 C CA . VAL B 1 241 ? -26.592 -6.973 38.484 1.00 12.21 241 VAL B CA 1
ATOM 2845 C C . VAL B 1 241 ? -27.768 -6.010 38.673 1.00 11.95 241 VAL B C 1
ATOM 2846 O O . VAL B 1 241 ? -28.148 -5.354 37.684 1.00 11.69 241 VAL B O 1
ATOM 2850 N N . LEU B 1 242 ? -28.361 -5.974 39.852 1.00 13.51 242 LEU B N 1
ATOM 2851 C CA . LEU B 1 242 ? -29.540 -5.085 40.103 1.00 13.28 242 LEU B CA 1
ATOM 2852 C C . LEU B 1 242 ? -29.141 -3.616 39.862 1.00 14.27 242 LEU B C 1
ATOM 2853 O O . LEU B 1 242 ? -29.939 -2.875 39.220 1.00 15.02 242 LEU B O 1
ATOM 2858 N N . GLU B 1 243 ? -27.951 -3.239 40.278 1.00 14.02 243 GLU B N 1
ATOM 2859 C CA . GLU B 1 243 ? -27.378 -1.877 40.049 1.00 14.51 243 GLU B CA 1
ATOM 2860 C C . GLU B 1 243 ? -27.364 -1.602 38.545 1.00 14.72 243 GLU 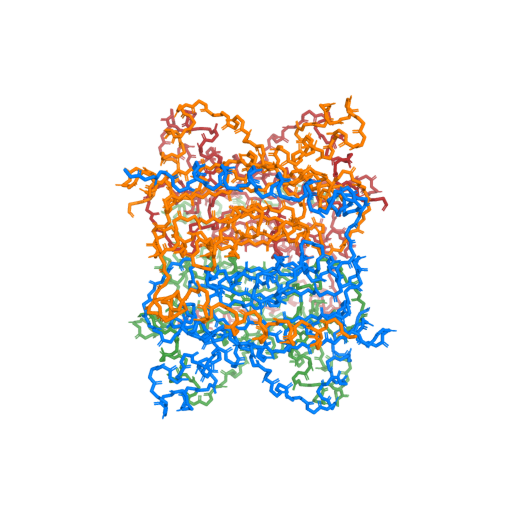B C 1
ATOM 2861 O O . GLU B 1 243 ? -27.858 -0.528 38.105 1.00 14.85 243 GLU B O 1
ATOM 2867 N N . ALA B 1 244 ? -26.793 -2.508 37.738 1.00 13.12 244 ALA B N 1
ATOM 2868 C CA . ALA B 1 244 ? -26.622 -2.321 36.287 1.00 13.07 244 ALA B CA 1
ATOM 2869 C C . ALA B 1 244 ? -27.997 -2.301 35.609 1.00 12.93 244 ALA B C 1
ATOM 2870 O O . ALA B 1 244 ? -28.128 -1.568 34.632 1.00 14.00 244 ALA B O 1
ATOM 2872 N N . MET B 1 245 ? -28.961 -3.082 36.080 1.00 13.87 245 MET B N 1
ATOM 2873 C CA . MET B 1 245 ? -30.306 -3.109 35.482 1.00 14.29 245 MET B CA 1
ATOM 2874 C C . MET B 1 245 ? -30.932 -1.704 35.629 1.00 16.02 245 MET B C 1
ATOM 2875 O O . MET B 1 245 ? -31.446 -1.183 34.624 1.00 15.51 245 MET B O 1
ATOM 2880 N N . GLN B 1 246 ? -30.831 -1.097 36.807 1.00 15.06 246 GLN B N 1
ATOM 2881 C CA . GLN B 1 246 ? -31.444 0.250 37.061 1.00 16.02 246 GLN B CA 1
ATOM 2882 C C . GLN B 1 246 ? -30.607 1.371 36.463 1.00 16.55 246 GLN B C 1
ATOM 2883 O O . GLN B 1 246 ? -31.187 2.317 35.887 1.00 17.80 246 GLN B O 1
ATOM 2889 N N . GLU B 1 247 ? -29.285 1.290 36.562 1.00 14.49 247 GLU B N 1
ATOM 2890 C CA . GLU B 1 247 ? -28.372 2.399 36.179 1.00 15.42 247 GLU B CA 1
ATOM 2891 C C . GLU B 1 247 ? -28.199 2.482 34.666 1.00 16.74 247 GLU B C 1
ATOM 2892 O O . GLU B 1 247 ? -28.201 3.635 34.137 1.00 16.97 247 GLU B O 1
ATOM 2898 N N . ARG B 1 248 ? -28.074 1.353 33.956 1.00 15.80 248 ARG B N 1
ATOM 2899 C CA . ARG B 1 248 ? -27.679 1.359 32.530 1.00 16.11 248 ARG B CA 1
ATOM 2900 C C . ARG B 1 248 ? -28.449 0.335 31.695 1.00 17.81 248 ARG B C 1
ATOM 2901 O O . ARG B 1 248 ? -28.055 0.120 30.560 1.00 17.40 248 ARG B O 1
ATOM 2909 N N . GLY B 1 249 ? -29.572 -0.166 32.188 1.00 16.14 249 GLY B N 1
ATOM 2910 C CA . GLY B 1 249 ? -30.486 -1.009 31.405 1.00 16.94 249 GLY B CA 1
ATOM 2911 C C . GLY B 1 249 ? -29.866 -2.364 31.028 1.00 16.87 249 GLY B C 1
ATOM 2912 O O . GLY B 1 249 ? -30.206 -2.904 29.980 1.00 15.34 249 GLY B O 1
ATOM 2913 N N . LEU B 1 250 ? -29.008 -2.913 31.868 1.00 15.67 250 LEU B N 1
ATOM 2914 C CA . LEU B 1 250 ? -28.545 -4.317 31.659 1.00 16.07 250 LEU B CA 1
ATOM 2915 C C . LEU B 1 250 ? -29.765 -5.219 31.464 1.00 14.90 250 LEU B C 1
ATOM 2916 O O . LEU B 1 250 ? -30.725 -5.097 32.227 1.00 12.70 250 LEU B O 1
ATOM 2921 N N . GLN B 1 251 ? -29.701 -6.164 30.526 1.00 15.82 251 GLN B N 1
ATOM 2922 C CA . GLN B 1 251 ? -30.791 -7.155 30.358 1.00 14.45 251 GLN B CA 1
ATOM 2923 C C . GLN B 1 251 ? -30.276 -8.548 30.659 1.00 15.12 251 GLN B C 1
ATOM 2924 O O . GLN B 1 251 ? -29.062 -8.800 30.400 1.00 13.94 251 GLN B O 1
ATOM 2930 N N . VAL B 1 252 ? -31.177 -9.423 31.121 1.00 13.39 252 VAL B N 1
ATOM 2931 C CA . VAL B 1 252 ? -30.783 -10.853 31.371 1.00 13.48 252 VAL B CA 1
ATOM 2932 C C . VAL B 1 252 ? -31.711 -11.741 30.550 1.00 12.38 252 VAL B C 1
ATOM 2933 O O . VAL B 1 252 ? -32.894 -11.339 30.332 1.00 12.80 252 VAL B O 1
ATOM 2937 N N . HIS B 1 253 ? -31.203 -12.845 30.024 1.00 12.06 253 HIS B N 1
ATOM 2938 C CA . HIS B 1 253 ? -31.938 -13.694 29.058 1.00 13.00 253 HIS B CA 1
ATOM 2939 C C . HIS B 1 253 ? -31.644 -15.174 29.333 1.00 13.08 253 HIS B C 1
ATOM 2940 O O . HIS B 1 253 ? -30.488 -15.482 29.606 1.00 11.60 253 HIS B O 1
ATOM 2947 N N . GLY B 1 254 ? -32.652 -16.028 29.211 1.00 11.49 254 GLY B N 1
ATOM 2948 C CA . GLY B 1 254 ? -32.489 -17.485 29.324 1.00 11.77 254 GLY B CA 1
ATOM 2949 C C . GLY B 1 254 ? -32.722 -18.134 27.974 1.00 11.89 254 GLY B C 1
ATOM 2950 O O . GLY B 1 254 ? -33.742 -17.768 27.290 1.00 13.18 254 GLY B O 1
ATOM 2951 N N . LEU B 1 255 ? -31.824 -19.032 27.574 1.00 11.85 255 LEU B N 1
ATOM 2952 C CA . LEU B 1 255 ? -31.905 -19.790 26.325 1.00 11.37 255 LEU B CA 1
ATOM 2953 C C . LEU B 1 255 ? -31.767 -21.277 26.638 1.00 11.14 255 LEU B C 1
ATOM 2954 O O . LEU B 1 255 ? -31.098 -21.642 27.655 1.00 10.86 255 LEU B O 1
ATOM 2959 N N . ILE B 1 256 ? -32.272 -22.095 25.738 1.00 12.19 256 ILE B N 1
ATOM 2960 C CA . ILE B 1 256 ? -31.918 -23.536 25.624 1.00 13.33 256 ILE B CA 1
ATOM 2961 C C . ILE B 1 256 ? -31.381 -23.783 24.224 1.00 13.23 256 ILE B C 1
ATOM 2962 O O . ILE B 1 256 ? -32.074 -23.403 23.218 1.00 12.50 256 ILE B O 1
ATOM 2967 N N . TYR B 1 257 ? -30.206 -24.406 24.147 1.00 11.56 257 TYR B N 1
ATOM 2968 C CA . TYR B 1 257 ? -29.548 -24.792 22.898 1.00 12.04 257 TYR B CA 1
ATOM 2969 C C . TYR B 1 257 ? -29.937 -26.245 22.584 1.00 12.76 257 TYR B C 1
ATOM 2970 O O . TYR B 1 257 ? -29.648 -27.102 23.416 1.00 13.62 257 TYR B O 1
ATOM 2979 N N . ASP B 1 258 ? -30.470 -26.501 21.394 1.00 12.94 258 ASP B N 1
ATOM 2980 C CA . ASP B 1 258 ? -30.754 -27.883 20.912 1.00 13.98 258 ASP B CA 1
ATOM 2981 C C . ASP B 1 258 ? -29.519 -28.385 20.197 1.00 14.89 258 ASP B C 1
ATOM 2982 O O . ASP B 1 258 ? -29.246 -27.925 19.088 1.00 14.75 258 ASP B O 1
ATOM 2987 N N . VAL B 1 259 ? -28.777 -29.321 20.803 1.00 13.41 259 VAL B N 1
ATOM 2988 C CA . VAL B 1 259 ? -27.506 -29.815 20.233 1.00 15.63 259 VAL B CA 1
ATOM 2989 C C . VAL B 1 259 ? -27.773 -30.575 18.921 1.00 15.71 259 VAL B C 1
ATOM 2990 O O . VAL B 1 259 ? -26.816 -30.715 18.149 1.00 18.96 259 VAL B O 1
ATOM 2994 N N . GLY B 1 260 ? -28.991 -31.032 18.685 1.00 17.00 260 GLY B N 1
ATOM 2995 C CA . GLY B 1 260 ? -29.378 -31.801 17.486 1.00 17.31 260 GLY B CA 1
ATOM 2996 C C . GLY B 1 260 ? -29.755 -30.941 16.292 1.00 18.63 260 GLY B C 1
ATOM 2997 O O . GLY B 1 260 ? -29.716 -31.462 15.149 1.00 18.96 260 GLY B O 1
ATOM 2998 N N . SER B 1 261 ? -30.156 -29.685 16.498 1.00 16.78 261 SER B N 1
ATOM 2999 C CA . SER B 1 261 ? -30.667 -28.791 15.422 1.00 17.81 261 SER B CA 1
ATOM 3000 C C . SER B 1 261 ? -29.755 -27.572 15.237 1.00 17.15 261 SER B C 1
ATOM 3001 O O . SER B 1 261 ? -29.801 -26.952 14.151 1.00 16.77 261 SER B O 1
ATOM 3004 N N . GLY B 1 262 ? -28.995 -27.182 16.264 1.00 14.94 262 GLY B N 1
ATOM 3005 C CA . GLY B 1 262 ? -28.176 -25.966 16.253 1.00 14.47 262 GLY B CA 1
ATOM 3006 C C . GLY B 1 262 ? -28.973 -24.724 16.627 1.00 13.80 262 GLY B C 1
ATOM 3007 O O . GLY B 1 262 ? -28.390 -23.641 16.586 1.00 15.06 262 GLY B O 1
ATOM 3008 N N . PHE B 1 263 ? -30.265 -24.836 16.926 1.00 13.62 263 PHE B N 1
ATOM 3009 C CA . PHE B 1 263 ? -31.084 -23.664 17.278 1.00 14.27 263 PHE B CA 1
ATOM 3010 C C . PHE B 1 263 ? -31.096 -23.371 18.776 1.00 13.03 263 PHE B C 1
ATOM 3011 O O . PHE B 1 263 ? -31.398 -24.269 19.577 1.00 12.46 263 PHE B O 1
ATOM 3019 N N . LEU B 1 264 ? -30.944 -22.068 19.088 1.00 13.10 264 LEU B N 1
ATOM 3020 C CA . LEU B 1 264 ? -31.227 -21.487 20.407 1.00 14.09 264 LEU B CA 1
ATOM 3021 C C . LEU B 1 264 ? -32.709 -21.134 20.481 1.00 14.99 264 LEU B C 1
ATOM 3022 O O . LEU B 1 264 ? -33.240 -20.487 19.539 1.00 16.93 264 LEU B O 1
ATOM 3027 N N . ARG B 1 265 ? -33.366 -21.526 21.565 1.00 14.21 265 ARG B N 1
ATOM 3028 C CA . ARG B 1 265 ? -34.765 -21.211 21.893 1.00 16.01 265 ARG B CA 1
ATOM 3029 C C . ARG B 1 265 ? -34.748 -20.278 23.098 1.00 17.50 265 ARG B C 1
ATOM 3030 O O . ARG B 1 265 ? -34.069 -20.608 24.109 1.00 15.38 265 ARG B O 1
ATOM 3038 N N . GLN B 1 266 ? -35.485 -19.174 23.023 1.00 17.82 266 GLN B N 1
ATOM 3039 C CA . GLN B 1 266 ? -35.661 -18.263 24.177 1.00 18.61 266 GLN B CA 1
ATOM 3040 C C . GLN B 1 266 ? -36.658 -18.877 25.156 1.00 19.02 266 GLN B C 1
ATOM 3041 O O . GLN B 1 266 ? -37.688 -19.412 24.702 1.00 18.32 266 GLN B O 1
ATOM 3047 N N . LEU B 1 267 ? -36.367 -18.794 26.453 1.00 17.27 267 LEU B N 1
ATOM 3048 C CA . LEU B 1 267 ? -37.320 -19.207 27.506 1.00 21.77 267 LEU B CA 1
ATOM 3049 C C . LEU B 1 267 ? -38.149 -17.982 27.904 1.00 25.25 267 LEU B C 1
ATOM 3050 O O . LEU B 1 267 ? -37.565 -16.886 28.002 1.00 29.25 267 LEU B O 1
ATOM 3055 N N . ASP B 1 268 ? -39.431 -18.214 28.159 1.00 38.06 268 ASP B N 1
ATOM 3056 C CA . ASP B 1 268 ? -40.429 -17.235 28.679 1.00 46.80 268 ASP B CA 1
ATOM 3057 C C . ASP B 1 268 ? -39.897 -16.625 29.972 1.00 46.99 268 ASP B C 1
ATOM 3058 O O . ASP B 1 268 ? -39.879 -15.387 30.084 1.00 47.87 268 ASP B O 1
ATOM 3063 N N . ALA B 1 269 ? -39.482 -17.470 30.916 1.00 45.89 269 ALA B N 1
ATOM 3064 C CA . ALA B 1 269 ? -38.705 -17.044 32.103 1.00 64.27 269 ALA B CA 1
ATOM 3065 C C . ALA B 1 269 ? -39.388 -15.818 32.741 1.00 68.71 269 ALA B C 1
ATOM 3066 O O . ALA B 1 269 ? -38.669 -14.861 33.129 1.00 86.54 269 ALA B O 1
ATOM 3068 N N . ALA B 1 270 ? -40.724 -15.849 32.831 1.00 69.55 270 ALA B N 1
ATOM 3069 C CA . ALA B 1 270 ? -41.563 -14.786 33.429 1.00 70.42 270 ALA B CA 1
ATOM 3070 C C . ALA B 1 270 ? -41.382 -14.778 34.953 1.00 67.48 270 ALA B C 1
ATOM 3071 O O . ALA B 1 270 ? -41.281 -15.869 35.564 1.00 59.08 270 ALA B O 1
ATOM 3073 N N . GLU B 1 271 ? -41.279 -13.574 35.516 1.00 59.90 271 GLU B N 1
ATOM 3074 C CA . GLU B 1 271 ? -41.485 -13.273 36.950 1.00 57.97 271 GLU B CA 1
ATOM 3075 C C . GLU B 1 271 ? -42.373 -12.028 37.003 1.00 61.91 271 GLU B C 1
ATOM 3076 O O . GLU B 1 271 ? -42.147 -11.063 36.266 1.00 62.88 271 GLU B O 1
ATOM 3082 N N . PRO B 1 272 ? -43.385 -11.971 37.900 1.00 62.44 272 PRO B N 1
ATOM 3083 C CA . PRO B 1 272 ? -44.070 -10.707 38.164 1.00 65.29 272 PRO B CA 1
ATOM 3084 C C . PRO B 1 272 ? -43.027 -9.597 38.429 1.00 72.16 272 PRO B C 1
ATOM 3085 O O . PRO B 1 272 ? -42.006 -9.860 39.041 1.00 68.43 272 PRO B O 1
ATOM 3089 N N . GLU B 1 273 ? -43.291 -8.368 37.982 1.00 71.64 273 GLU B N 1
ATOM 3090 C CA . GLU B 1 273 ? -42.462 -7.162 38.253 1.00 70.15 273 GLU B CA 1
ATOM 3091 C C . GLU B 1 273 ? -42.360 -6.960 39.777 1.00 66.91 273 GLU B C 1
ATOM 3092 O O . GLU B 1 273 ? -41.338 -6.422 40.233 1.00 65.35 273 GLU B O 1
ATOM 3098 N N . GLU B 1 274 ? -43.394 -7.366 40.513 1.00 60.51 274 GLU B N 1
ATOM 3099 C CA . GLU B 1 274 ? -43.441 -7.470 42.001 1.00 63.60 274 GLU B CA 1
ATOM 3100 C C . GLU B 1 274 ? -42.182 -8.182 42.520 1.00 55.75 274 GLU B C 1
ATOM 3101 O O . GLU B 1 274 ? -41.658 -7.805 43.618 1.00 49.61 274 GLU B O 1
ATOM 3107 N N . ALA B 1 275 ? -41.759 -9.232 41.804 1.00 46.74 275 ALA B N 1
ATOM 3108 C CA . ALA B 1 275 ? -40.604 -10.081 42.152 1.00 38.86 275 ALA B CA 1
ATOM 3109 C C . ALA B 1 275 ? -39.344 -9.219 42.192 1.00 34.02 275 ALA B C 1
ATOM 3110 O O . ALA B 1 275 ? -38.637 -9.314 43.227 1.00 34.10 275 ALA B O 1
ATOM 3112 N N . LEU B 1 276 ? -39.070 -8.431 41.144 1.00 33.46 276 LEU B N 1
ATOM 3113 C CA . LEU B 1 276 ? -37.816 -7.614 41.074 1.00 34.00 276 LEU B CA 1
ATOM 3114 C C . LEU B 1 276 ? -37.855 -6.510 42.142 1.00 33.05 276 LEU B C 1
ATOM 3115 O O . LEU B 1 276 ? -36.778 -6.156 42.651 1.00 29.32 276 LEU B O 1
ATOM 3120 N N . LYS B 1 277 ? -39.043 -5.991 42.484 1.00 31.19 277 LYS B N 1
ATOM 3121 C CA . LYS B 1 277 ? -39.172 -4.945 43.529 1.00 32.10 277 LYS B CA 1
ATOM 3122 C C . LYS B 1 277 ? -38.684 -5.497 44.879 1.00 25.03 277 LYS B C 1
ATOM 3123 O O . LYS B 1 277 ? -37.863 -4.807 45.553 1.00 23.65 277 LYS B O 1
ATOM 3129 N N . ALA B 1 278 ? -39.158 -6.682 45.269 1.00 23.18 278 ALA B N 1
ATOM 3130 C CA . ALA B 1 278 ? -38.771 -7.322 46.548 1.00 23.64 278 ALA B CA 1
ATOM 3131 C C . ALA B 1 278 ? -37.271 -7.641 46.509 1.00 21.05 278 ALA B C 1
ATOM 3132 O O . ALA B 1 278 ? -36.579 -7.531 47.544 1.00 20.87 278 ALA B O 1
ATOM 3134 N N . ARG B 1 279 ? -36.767 -8.037 45.335 1.00 21.71 279 ARG B N 1
ATOM 3135 C CA . ARG B 1 279 ? -35.345 -8.437 45.177 1.00 22.31 279 ARG B CA 1
ATOM 3136 C C . ARG B 1 279 ? -34.472 -7.204 45.362 1.00 19.79 279 ARG B C 1
ATOM 3137 O O . ARG B 1 279 ? -33.490 -7.267 46.092 1.00 21.50 279 ARG B O 1
ATOM 3145 N N . LEU B 1 280 ? -34.839 -6.096 44.731 1.00 21.61 280 LEU B N 1
ATOM 3146 C CA . LEU B 1 280 ? -34.140 -4.783 44.889 1.00 21.87 280 LEU B CA 1
ATOM 3147 C C . LEU B 1 280 ? -34.061 -4.436 46.380 1.00 22.05 280 LEU B C 1
ATOM 3148 O O . LEU B 1 280 ? -32.960 -4.145 46.890 1.00 19.27 280 LEU B O 1
ATOM 3153 N N . THR B 1 281 ? -35.198 -4.481 47.084 1.00 19.71 281 THR B N 1
ATOM 3154 C CA . THR B 1 281 ? -35.264 -4.138 48.526 1.00 22.12 281 THR B CA 1
ATOM 3155 C C . THR B 1 281 ? -34.313 -5.036 49.317 1.00 21.62 281 THR B C 1
ATOM 3156 O O . THR B 1 281 ? -33.634 -4.536 50.234 1.00 20.80 281 THR B O 1
ATOM 3160 N N . SER B 1 282 ? -34.290 -6.317 48.967 1.00 19.72 282 SER B N 1
ATOM 3161 C CA . SER B 1 282 ? -33.635 -7.389 49.752 1.00 19.24 282 SER B CA 1
ATOM 3162 C C . SER B 1 282 ? -32.146 -7.478 49.432 1.00 20.23 282 SER B C 1
ATOM 3163 O O . SER B 1 282 ? -31.427 -7.943 50.315 1.00 19.77 282 SER B O 1
ATOM 3166 N N . PHE B 1 283 ? -31.704 -7.051 48.243 1.00 19.20 283 PHE B N 1
ATOM 3167 C CA . PHE B 1 283 ? -30.325 -7.310 47.754 1.00 19.28 283 PHE B CA 1
ATOM 3168 C C . PHE B 1 283 ? -29.524 -6.066 47.389 1.00 22.41 283 PHE B C 1
ATOM 3169 O O . PHE B 1 283 ? -28.265 -6.155 47.474 1.00 22.89 283 PHE B O 1
ATOM 3177 N N . LYS B 1 284 ? -30.151 -4.977 46.935 1.00 24.84 284 LYS B N 1
ATOM 3178 C CA . LYS B 1 284 ? -29.375 -3.807 46.442 1.00 27.06 284 LYS B CA 1
ATOM 3179 C C . LYS B 1 284 ? -28.759 -3.129 47.667 1.00 25.11 284 LYS B C 1
ATOM 3180 O O . LYS B 1 284 ? -29.481 -2.888 48.633 1.00 24.25 284 LYS B O 1
ATOM 3186 N N . THR B 1 285 ? -27.438 -2.928 47.676 1.00 25.78 285 THR B N 1
ATOM 3187 C CA . THR B 1 285 ? -26.705 -2.248 48.773 1.00 27.31 285 THR B CA 1
ATOM 3188 C C . THR B 1 285 ? -26.132 -0.919 48.270 1.00 29.93 285 THR B C 1
ATOM 3189 O O . THR B 1 285 ? -25.872 -0.804 47.053 1.00 35.17 285 THR B O 1
ATOM 3193 N N . ASP B 1 286 ? -25.945 0.029 49.186 1.00 31.56 286 ASP B N 1
ATOM 3194 C CA . ASP B 1 286 ? -25.606 1.454 48.933 1.00 40.81 286 ASP B CA 1
ATOM 3195 C C . ASP B 1 286 ? -24.135 1.529 48.539 1.00 40.31 286 ASP B C 1
ATOM 3196 O O . ASP B 1 286 ? -23.362 0.748 49.073 1.00 47.02 286 ASP B O 1
ATOM 3201 N N . LEU C 1 77 ? -34.076 -41.123 78.443 1.00 39.18 77 LEU C N 1
ATOM 3202 C CA . LEU C 1 77 ? -33.035 -41.039 79.532 1.00 35.09 77 LEU C CA 1
ATOM 3203 C C . LEU C 1 77 ? -31.624 -41.177 78.944 1.00 33.57 77 LEU C C 1
ATOM 3204 O O . LEU C 1 77 ? -30.691 -40.696 79.598 1.00 31.73 77 LEU C O 1
ATOM 3209 N N . SER C 1 78 ? -31.444 -41.888 77.825 1.00 31.22 78 SER C N 1
ATOM 3210 C CA . SER C 1 78 ? -30.118 -42.065 77.167 1.00 37.19 78 SER C CA 1
ATOM 3211 C C . SER C 1 78 ? -29.902 -41.002 76.082 1.00 34.74 78 SER C C 1
ATOM 3212 O O . SER C 1 78 ? -28.771 -40.923 75.544 1.00 35.29 78 SER C O 1
ATOM 3215 N N . ASP C 1 79 ? -30.950 -40.253 75.745 1.00 29.97 79 ASP C N 1
ATOM 3216 C CA . ASP C 1 79 ? -30.939 -39.287 74.616 1.00 29.35 79 ASP C CA 1
ATOM 3217 C C . ASP C 1 79 ? -30.023 -38.107 74.996 1.00 27.71 79 ASP C C 1
ATOM 3218 O O . ASP C 1 79 ? -30.420 -37.283 75.859 1.00 26.80 79 ASP C O 1
ATOM 3223 N N . LYS C 1 80 ? -28.866 -37.984 74.344 1.00 24.96 80 LYS C N 1
ATOM 3224 C CA . LYS C 1 80 ? -27.851 -36.927 74.646 1.00 27.34 80 LYS C CA 1
ATOM 3225 C C . LYS C 1 80 ? -28.379 -35.544 74.276 1.00 23.68 80 LYS C C 1
ATOM 3226 O O . LYS C 1 80 ? -27.938 -34.546 74.901 1.00 21.79 80 LYS C O 1
ATOM 3232 N N . PHE C 1 81 ? -29.255 -35.450 73.278 1.00 22.10 81 PHE C N 1
ATOM 3233 C CA . PHE C 1 81 ? -29.858 -34.155 72.872 1.00 23.22 81 PHE C CA 1
ATOM 3234 C C . PHE C 1 81 ? -30.752 -33.660 74.012 1.00 21.85 81 PHE C C 1
ATOM 3235 O O . PHE C 1 81 ? -30.608 -32.496 74.434 1.00 20.14 81 PHE C O 1
ATOM 3243 N N . SER C 1 82 ? -31.708 -34.466 74.478 1.00 23.79 82 SER C N 1
ATOM 3244 C CA . SER C 1 82 ? -32.614 -34.010 75.562 1.00 24.38 82 SER C CA 1
ATOM 3245 C C . SER C 1 82 ? -31.780 -33.764 76.828 1.00 22.07 82 SER C C 1
ATOM 3246 O O . SER C 1 82 ? -32.058 -32.772 77.512 1.00 23.85 82 SER C O 1
ATOM 3249 N N . ALA C 1 83 ? -30.762 -34.581 77.097 1.00 21.92 83 ALA C N 1
ATOM 3250 C CA . ALA C 1 83 ? -29.879 -34.387 78.270 1.00 23.51 83 ALA C CA 1
ATOM 3251 C C . ALA C 1 83 ? -29.172 -33.021 78.150 1.00 23.74 83 ALA C C 1
ATOM 3252 O O . ALA C 1 83 ? -29.042 -32.326 79.168 1.00 20.12 83 ALA C O 1
ATOM 3254 N N . ALA C 1 84 ? -28.751 -32.626 76.940 1.00 19.91 84 ALA C N 1
ATOM 3255 C CA . ALA C 1 84 ? -28.028 -31.355 76.712 1.00 19.41 84 ALA C CA 1
ATOM 3256 C C . ALA C 1 84 ? -28.975 -30.188 76.934 1.00 18.38 84 ALA C C 1
ATOM 3257 O O . ALA C 1 84 ? -28.530 -29.189 77.529 1.00 19.51 84 ALA C O 1
ATOM 3259 N N . LEU C 1 85 ? -30.244 -30.271 76.512 1.00 18.01 85 LEU C N 1
ATOM 3260 C CA . LEU C 1 85 ? -31.201 -29.154 76.744 1.00 18.68 85 LEU C CA 1
ATOM 3261 C C . LEU C 1 85 ? -31.445 -28.996 78.250 1.00 18.49 85 LEU C C 1
ATOM 3262 O O . LEU C 1 85 ? -31.542 -27.851 78.703 1.00 16.86 85 LEU C O 1
ATOM 3267 N N . ALA C 1 86 ? -31.537 -30.085 78.996 1.00 20.52 86 ALA C N 1
ATOM 3268 C CA . ALA C 1 86 ? -31.732 -30.037 80.473 1.00 19.20 86 ALA C CA 1
ATOM 3269 C C . ALA C 1 86 ? -30.503 -29.394 81.112 1.00 19.36 86 ALA C C 1
ATOM 3270 O O . ALA C 1 86 ? -30.695 -28.534 81.970 1.00 18.10 86 ALA C O 1
ATOM 3272 N N . LYS C 1 87 ? -29.300 -29.763 80.684 1.00 18.46 87 LYS C N 1
ATOM 3273 C CA . LYS C 1 87 ? -28.045 -29.190 81.223 1.00 19.85 87 LYS C CA 1
ATOM 3274 C C . LYS C 1 87 ? -27.948 -27.719 80.831 1.00 18.43 87 LYS C C 1
ATOM 3275 O O . LYS C 1 87 ? -27.410 -26.941 81.604 1.00 18.34 87 LYS C O 1
ATOM 3281 N N . ASN C 1 88 ? -28.417 -27.344 79.653 1.00 17.02 88 ASN C N 1
ATOM 3282 C CA . ASN C 1 88 ? -28.494 -25.911 79.268 1.00 17.27 88 ASN C CA 1
ATOM 3283 C C . ASN C 1 88 ? -29.331 -25.137 80.312 1.00 16.85 88 ASN C C 1
ATOM 3284 O O . ASN C 1 88 ? -28.962 -24.013 80.707 1.00 17.77 88 ASN C O 1
ATOM 3289 N N . LYS C 1 89 ? -30.486 -25.650 80.682 1.00 16.97 89 LYS C N 1
ATOM 3290 C CA . LYS C 1 89 ? -31.371 -24.929 81.636 1.00 17.26 89 LYS C CA 1
ATOM 3291 C C . LYS C 1 89 ? -30.670 -24.849 83.004 1.00 16.12 89 LYS C C 1
ATOM 3292 O O . LYS C 1 89 ? -30.804 -23.840 83.669 1.00 17.09 89 LYS C O 1
ATOM 3298 N N . GLU C 1 90 ? -29.929 -25.871 83.393 1.00 16.32 90 GLU C N 1
ATOM 3299 C CA . GLU C 1 90 ? -29.147 -25.893 84.657 1.00 19.23 90 GLU C CA 1
ATOM 3300 C C . GLU C 1 90 ? -28.065 -24.820 84.553 1.00 20.71 90 GLU C C 1
ATOM 3301 O O . GLU C 1 90 ? -27.810 -24.108 85.529 1.00 17.91 90 GLU C O 1
ATOM 3307 N N . TRP C 1 91 ? -27.412 -24.710 83.393 1.00 19.76 91 TRP C N 1
ATOM 3308 C CA . TRP C 1 91 ? -26.374 -23.679 83.175 1.00 18.93 91 TRP C CA 1
ATOM 3309 C C . TRP C 1 91 ? -26.986 -22.281 83.229 1.00 18.08 91 TRP C C 1
ATOM 3310 O O . TRP C 1 91 ? -26.382 -21.389 83.873 1.00 19.49 91 TRP C O 1
ATOM 3321 N N . ALA C 1 92 ? -28.152 -22.043 82.608 1.00 17.35 92 ALA C N 1
ATOM 3322 C CA . ALA C 1 92 ? -28.881 -20.757 82.674 1.00 16.25 92 ALA C CA 1
ATOM 3323 C C . ALA C 1 92 ? -29.213 -20.443 84.161 1.00 17.24 92 ALA C C 1
ATOM 3324 O O . ALA C 1 92 ? -29.095 -19.309 84.578 1.00 18.49 92 ALA C O 1
ATOM 3326 N N . ALA C 1 93 ? -29.628 -21.442 84.925 1.00 18.10 93 ALA C N 1
ATOM 3327 C CA . ALA C 1 93 ? -29.944 -21.271 86.376 1.00 17.67 93 ALA C CA 1
ATOM 3328 C C . ALA C 1 93 ? -28.676 -20.848 87.114 1.00 19.37 93 ALA C C 1
ATOM 3329 O O . ALA C 1 93 ? -28.728 -19.861 87.866 1.00 21.51 93 ALA C O 1
ATOM 3331 N N . LYS C 1 94 ? -27.552 -21.501 86.858 1.00 19.64 94 LYS C N 1
ATOM 3332 C CA . LYS C 1 94 ? -26.254 -21.207 87.512 1.00 22.80 94 LYS C CA 1
ATOM 3333 C C . LYS C 1 94 ? -25.821 -19.776 87.174 1.00 23.00 94 LYS C C 1
ATOM 3334 O O . LYS C 1 94 ? -25.406 -19.043 88.128 1.00 21.27 94 LYS C O 1
ATOM 3340 N N . CYS C 1 95 ? -25.947 -19.350 85.912 1.00 22.70 95 CYS C N 1
ATOM 3341 C CA . CYS C 1 95 ? -25.655 -17.955 85.500 1.00 22.22 95 CYS C CA 1
ATOM 3342 C C . CYS C 1 95 ? -26.509 -16.964 86.302 1.00 23.60 95 CYS C C 1
ATOM 3343 O O . CYS C 1 95 ? -25.966 -15.951 86.815 1.00 23.65 95 CYS C O 1
ATOM 3346 N N . SER C 1 96 ? -27.815 -17.215 86.380 1.00 19.40 96 SER C N 1
ATOM 3347 C CA . SER C 1 96 ? -28.803 -16.329 87.054 1.00 19.60 96 SER C CA 1
ATOM 3348 C C . SER C 1 96 ? -28.430 -16.207 88.544 1.00 19.28 96 SER C C 1
ATOM 3349 O O . SER C 1 96 ? -28.549 -15.088 89.107 1.00 22.60 96 SER C O 1
ATOM 3352 N N . GLN C 1 97 ? -27.989 -17.306 89.145 1.00 19.89 97 GLN C N 1
ATOM 3353 C CA . GLN C 1 97 ? -27.688 -17.413 90.599 1.00 21.58 97 GLN C CA 1
ATOM 3354 C C . GLN C 1 97 ? -26.334 -16.778 90.906 1.00 23.82 97 GLN C C 1
ATOM 3355 O O . GLN C 1 97 ? -26.273 -16.029 91.895 1.00 23.92 97 GLN C O 1
ATOM 3361 N N . GLU C 1 98 ? -25.314 -17.059 90.110 1.00 25.28 98 GLU C N 1
ATOM 3362 C CA . GLU C 1 98 ? -23.907 -16.743 90.455 1.00 28.59 98 GLU C CA 1
ATOM 3363 C C . GLU C 1 98 ? -23.521 -15.421 89.803 1.00 31.45 98 GLU C C 1
ATOM 3364 O O . GLU C 1 98 ? -22.702 -14.745 90.419 1.00 32.96 98 GLU C O 1
ATOM 3370 N N . HIS C 1 99 ? -24.008 -15.077 88.605 1.00 29.17 99 HIS C N 1
ATOM 3371 C CA . HIS C 1 99 ? -23.522 -13.888 87.850 1.00 31.67 99 HIS C CA 1
ATOM 3372 C C . HIS C 1 99 ? -24.695 -13.251 87.111 1.00 29.41 99 HIS C C 1
ATOM 3373 O O . HIS C 1 99 ? -24.720 -13.234 85.886 1.00 26.34 99 HIS C O 1
ATOM 3380 N N . PRO C 1 100 ? -25.730 -12.761 87.826 1.00 29.09 100 PRO C N 1
ATOM 3381 C CA . PRO C 1 100 ? -27.010 -12.414 87.197 1.00 29.13 100 PRO C CA 1
ATOM 3382 C C . PRO C 1 100 ? -26.906 -11.280 86.158 1.00 28.66 100 PRO C C 1
ATOM 3383 O O . PRO C 1 100 ? -27.784 -11.165 85.353 1.00 26.72 100 PRO C O 1
ATOM 3387 N N . GLU C 1 101 ? -25.860 -10.449 86.222 1.00 29.36 101 GLU C N 1
ATOM 3388 C CA . GLU C 1 101 ? -25.666 -9.334 85.262 1.00 32.34 101 GLU C CA 1
ATOM 3389 C C . GLU C 1 101 ? -24.937 -9.804 83.987 1.00 28.43 101 GLU C C 1
ATOM 3390 O O . GLU C 1 101 ? -25.012 -9.056 83.036 1.00 27.52 101 GLU C O 1
ATOM 3396 N N . LEU C 1 102 ? -24.260 -10.951 83.970 1.00 25.13 102 LEU C N 1
ATOM 3397 C CA . LEU C 1 102 ? -23.391 -11.366 82.837 1.00 27.72 102 LEU C CA 1
ATOM 3398 C C . LEU C 1 102 ? -24.216 -11.431 81.538 1.00 26.88 102 LEU C C 1
ATOM 3399 O O . LEU C 1 102 ? -23.908 -10.657 80.604 1.00 24.67 102 LEU C O 1
ATOM 3404 N N . LEU C 1 103 ? -25.203 -12.320 81.445 1.00 24.43 103 LEU C N 1
ATOM 3405 C CA . LEU C 1 103 ? -25.905 -12.570 80.158 1.00 23.55 103 LEU C CA 1
ATOM 3406 C C . LEU C 1 103 ? -26.639 -11.310 79.712 1.00 26.51 103 LEU C C 1
ATOM 3407 O O . LEU C 1 103 ? -26.495 -10.898 78.558 1.00 26.58 103 LEU C O 1
ATOM 3412 N N . PRO C 1 104 ? -27.395 -10.589 80.573 1.00 28.93 104 PRO C N 1
ATOM 3413 C CA . PRO C 1 104 ? -28.029 -9.343 80.139 1.00 26.67 104 PRO C CA 1
ATOM 3414 C C . PRO C 1 104 ? -27.013 -8.297 79.645 1.00 25.12 104 PRO C C 1
ATOM 3415 O O . PRO C 1 104 ? -27.327 -7.572 78.751 1.00 27.28 104 PRO C O 1
ATOM 3419 N N . THR C 1 105 ? -25.826 -8.206 80.228 1.00 23.81 105 THR C N 1
ATOM 3420 C CA . THR C 1 105 ? -24.811 -7.219 79.757 1.00 24.77 105 THR C CA 1
ATOM 3421 C C . THR C 1 105 ? -24.237 -7.702 78.414 1.00 24.87 105 THR C C 1
ATOM 3422 O O . THR C 1 105 ? -24.098 -6.867 77.502 1.00 23.86 105 THR C O 1
ATOM 3426 N N . LEU C 1 106 ? -23.998 -9.004 78.248 1.00 24.62 106 LEU C N 1
ATOM 3427 C CA . LEU C 1 106 ? -23.535 -9.538 76.924 1.00 27.28 106 LEU C CA 1
ATOM 3428 C C . LEU C 1 106 ? -24.603 -9.299 75.851 1.00 25.22 106 LEU C C 1
ATOM 3429 O O . LEU C 1 106 ? -24.213 -9.039 74.694 1.00 28.10 106 LEU C O 1
ATOM 3434 N N . ALA C 1 107 ? -25.889 -9.365 76.193 1.00 22.07 107 ALA C N 1
ATOM 3435 C CA . ALA C 1 107 ? -26.989 -9.168 75.224 1.00 25.44 107 ALA C CA 1
ATOM 3436 C C . ALA C 1 107 ? -26.945 -7.752 74.639 1.00 27.50 107 ALA C C 1
ATOM 3437 O O . ALA C 1 107 ? -27.521 -7.538 73.580 1.00 24.81 107 ALA C O 1
ATOM 3439 N N . VAL C 1 108 ? -26.306 -6.800 75.319 1.00 29.86 108 VAL C N 1
ATOM 3440 C CA . VAL C 1 108 ? -26.239 -5.397 74.803 1.00 30.40 108 VAL C CA 1
ATOM 3441 C C . VAL C 1 108 ? -25.281 -5.365 73.611 1.00 28.37 108 VAL C C 1
ATOM 3442 O O . VAL C 1 108 ? -25.490 -4.563 72.717 1.00 29.66 108 VAL C O 1
ATOM 3446 N N . GLY C 1 109 ? -24.240 -6.192 73.622 1.00 28.73 109 GLY C N 1
ATOM 3447 C CA . GLY C 1 109 ? -23.302 -6.257 72.484 1.00 27.44 109 GLY C CA 1
ATOM 3448 C C . GLY C 1 109 ? -22.063 -7.031 72.838 1.00 24.79 109 GLY C C 1
ATOM 3449 O O . GLY C 1 109 ? -21.638 -6.965 73.988 1.00 27.81 109 GLY C O 1
ATOM 3450 N N . GLN C 1 110 ? -21.524 -7.801 71.892 1.00 24.64 110 GLN C N 1
ATOM 3451 C CA . GLN C 1 110 ? -20.300 -8.591 72.155 1.00 21.96 110 GLN C CA 1
ATOM 3452 C C . GLN C 1 110 ? -19.062 -7.716 71.906 1.00 20.65 110 GLN C C 1
ATOM 3453 O O . GLN C 1 110 ? -19.115 -6.900 71.004 1.00 24.76 110 GLN C O 1
ATOM 3459 N N . HIS C 1 111 ? -17.994 -7.973 72.640 1.00 23.56 111 HIS C N 1
ATOM 3460 C CA . HIS C 1 111 ? -16.681 -7.281 72.531 1.00 26.53 111 HIS C CA 1
ATOM 3461 C C . HIS C 1 111 ? -15.557 -8.279 72.716 1.00 25.10 111 HIS C C 1
ATOM 3462 O O . HIS C 1 111 ? -14.657 -8.071 73.529 1.00 25.19 111 HIS C O 1
ATOM 3469 N N . PRO C 1 112 ? -15.519 -9.405 71.968 1.00 19.49 112 PRO C N 1
ATOM 3470 C CA . PRO C 1 112 ? -14.422 -10.344 72.138 1.00 20.56 112 PRO C CA 1
ATOM 3471 C C . PRO C 1 112 ? -13.133 -9.705 71.623 1.00 20.29 112 PRO C C 1
ATOM 3472 O O . PRO C 1 112 ? -13.196 -9.002 70.652 1.00 22.83 112 PRO C O 1
ATOM 3476 N N . GLU C 1 113 ? -12.004 -10.040 72.229 1.00 21.98 113 GLU C N 1
ATOM 3477 C CA . GLU C 1 113 ? -10.681 -9.557 71.773 1.00 23.54 113 GLU C CA 1
ATOM 3478 C C . GLU C 1 113 ? -9.947 -10.638 70.989 1.00 24.51 113 GLU C C 1
ATOM 3479 O O . GLU C 1 113 ? -8.819 -10.353 70.494 1.00 21.66 113 GLU C O 1
ATOM 3485 N N . ILE C 1 114 ? -10.523 -11.844 70.924 1.00 23.50 114 ILE C N 1
ATOM 3486 C CA . ILE C 1 114 ? -9.870 -13.028 70.308 1.00 20.14 114 ILE C CA 1
ATOM 3487 C C . ILE C 1 114 ? -10.785 -13.585 69.224 1.00 21.62 114 ILE C C 1
ATOM 3488 O O . ILE C 1 114 ? -11.981 -13.816 69.524 1.00 20.81 114 ILE C O 1
ATOM 3493 N N . LEU C 1 115 ? -10.214 -13.806 68.039 1.00 19.56 115 LEU C N 1
ATOM 3494 C CA . LEU C 1 115 ? -10.765 -14.737 67.018 1.00 18.42 115 LEU C CA 1
ATOM 3495 C C . LEU C 1 115 ? -9.985 -16.030 67.137 1.00 18.74 115 LEU C C 1
ATOM 3496 O O . LEU C 1 115 ? -8.734 -16.011 67.009 1.00 17.23 115 LEU C O 1
ATOM 3501 N N . TRP C 1 116 ? -10.697 -17.127 67.347 1.00 16.09 116 TRP C N 1
ATOM 3502 C CA . TRP C 1 116 ? -10.127 -18.480 67.395 1.00 17.74 116 TRP C CA 1
ATOM 3503 C C . TRP C 1 116 ? -10.517 -19.205 66.109 1.00 18.24 116 TRP C C 1
ATOM 3504 O O . TRP C 1 116 ? -11.713 -19.245 65.814 1.00 18.51 116 TRP C O 1
ATOM 3515 N N . ILE C 1 117 ? -9.538 -19.733 65.389 1.00 17.71 117 ILE C N 1
ATOM 3516 C CA . ILE C 1 117 ? -9.771 -20.651 64.246 1.00 17.36 117 ILE C CA 1
ATOM 3517 C C . ILE C 1 117 ? -9.178 -21.980 64.669 1.00 18.84 117 ILE C C 1
ATOM 3518 O O . ILE C 1 117 ? -7.943 -22.072 64.834 1.00 18.25 117 ILE C O 1
ATOM 3523 N N . GLY C 1 118 ? -10.034 -22.952 64.924 1.00 16.72 118 GLY C N 1
ATOM 3524 C CA . GLY C 1 118 ? -9.624 -24.286 65.371 1.00 17.59 118 GLY C CA 1
ATOM 3525 C C . GLY C 1 118 ? -10.327 -25.397 64.646 1.00 17.04 118 GLY C C 1
ATOM 3526 O O . GLY C 1 118 ? -11.118 -25.166 63.707 1.00 15.91 118 GLY C O 1
ATOM 3527 N N . CYS C 1 119 ? -10.012 -26.600 65.058 1.00 15.65 119 CYS C N 1
ATOM 3528 C CA . CYS C 1 119 ? -10.619 -27.832 64.517 1.00 17.53 119 CYS C CA 1
ATOM 3529 C C . CYS C 1 119 ? -12.002 -28.026 65.144 1.00 16.70 119 CYS C C 1
ATOM 3530 O O . CYS C 1 119 ? -12.212 -27.697 66.332 1.00 17.67 119 CYS C O 1
ATOM 3533 N N . SER C 1 120 ? -12.923 -28.592 64.361 1.00 16.77 120 SER C N 1
ATOM 3534 C CA . SER C 1 120 ? -14.241 -29.083 64.828 1.00 16.20 120 SER C CA 1
ATOM 3535 C C . SER C 1 120 ? -14.129 -30.196 65.867 1.00 15.54 120 SER C C 1
ATOM 3536 O O . SER C 1 120 ? -15.119 -30.453 66.542 1.00 15.82 120 SER C O 1
ATOM 3539 N N . ASP C 1 121 ? -12.991 -30.886 65.934 1.00 16.89 121 ASP C N 1
ATOM 3540 C CA . ASP C 1 121 ? -12.721 -31.958 66.924 1.00 17.35 121 ASP C CA 1
ATOM 3541 C C . ASP C 1 121 ? -13.393 -31.596 68.259 1.00 18.08 121 ASP C C 1
ATOM 3542 O O . ASP C 1 121 ? -13.179 -30.473 68.777 1.00 19.11 121 ASP C O 1
ATOM 3547 N N . SER C 1 122 ? -14.222 -32.495 68.774 1.00 18.21 122 SER C N 1
ATOM 3548 C CA . SER C 1 122 ? -15.034 -32.303 69.989 1.00 19.13 122 SER C CA 1
ATOM 3549 C C . SER C 1 122 ? -14.118 -32.071 71.207 1.00 19.47 122 SER C C 1
ATOM 3550 O O . SER C 1 122 ? -14.622 -31.508 72.199 1.00 20.88 122 SER C O 1
ATOM 3553 N N . ARG C 1 123 ? -12.846 -32.414 71.105 1.00 20.98 123 ARG C N 1
ATOM 3554 C CA . ARG C 1 123 ? -11.916 -32.263 72.258 1.00 22.83 123 ARG C CA 1
ATOM 3555 C C . ARG C 1 123 ? -11.353 -30.849 72.337 1.00 22.32 123 ARG C C 1
ATOM 3556 O O . ARG C 1 123 ? -10.619 -30.613 73.299 1.00 21.71 123 ARG C O 1
ATOM 3564 N N . CYS C 1 124 ? -11.686 -29.939 71.410 1.00 22.13 124 CYS C N 1
ATOM 3565 C CA A CYS C 1 124 ? -11.068 -28.590 71.328 0.50 20.01 124 CYS C CA 1
ATOM 3566 C CA B CYS C 1 124 ? -11.061 -28.580 71.362 0.50 21.15 124 CYS C CA 1
ATOM 3567 C C . CYS C 1 124 ? -12.117 -27.483 71.446 1.00 20.21 124 CYS C C 1
ATOM 3568 O O . CYS C 1 124 ? -12.132 -26.564 70.642 1.00 23.30 124 CYS C O 1
ATOM 3573 N N . PRO C 1 125 ? -13.000 -27.466 72.481 1.00 20.62 125 PRO C N 1
ATOM 3574 C CA . PRO C 1 125 ? -13.889 -26.320 72.724 1.00 19.80 125 PRO C CA 1
ATOM 3575 C C . PRO C 1 125 ? -13.143 -25.111 73.299 1.00 21.34 125 PRO C C 1
ATOM 3576 O O . PRO C 1 125 ? -12.707 -25.146 74.472 1.00 22.22 125 PRO C O 1
ATOM 3580 N N . GLU C 1 126 ? -13.018 -24.060 72.495 1.00 18.54 126 GLU C N 1
ATOM 3581 C CA . GLU C 1 126 ? -12.054 -22.959 72.743 1.00 20.95 126 GLU C CA 1
ATOM 3582 C C . GLU C 1 126 ? -12.342 -22.304 74.108 1.00 21.94 126 GLU C C 1
ATOM 3583 O O . GLU C 1 126 ? -11.381 -22.078 74.899 1.00 23.04 126 GLU C O 1
ATOM 3589 N N . THR C 1 127 ? -13.591 -21.972 74.386 1.00 21.85 127 THR C N 1
ATOM 3590 C CA . THR C 1 127 ? -13.943 -21.154 75.574 1.00 21.11 127 THR C CA 1
ATOM 3591 C C . THR C 1 127 ? -13.636 -21.980 76.827 1.00 22.27 127 THR C C 1
ATOM 3592 O O . THR C 1 127 ? -13.119 -21.415 77.810 1.00 23.76 127 THR C O 1
ATOM 3596 N N . THR C 1 128 ? -13.932 -23.283 76.813 1.00 21.38 128 THR C N 1
ATOM 3597 C CA . THR C 1 128 ? -13.650 -24.183 77.940 1.00 22.37 128 THR C CA 1
ATOM 3598 C C . THR C 1 128 ? -12.124 -24.294 78.140 1.00 25.74 128 THR C C 1
ATOM 3599 O O . THR C 1 128 ? -11.640 -24.139 79.284 1.00 23.35 128 THR C O 1
ATOM 3603 N N . ILE C 1 129 ? -11.362 -24.606 77.087 1.00 22.19 129 ILE C N 1
ATOM 3604 C CA . ILE C 1 129 ? -9.927 -24.973 77.289 1.00 24.66 129 ILE C CA 1
ATOM 3605 C C . ILE C 1 129 ? -9.123 -23.714 77.617 1.00 24.11 129 ILE C C 1
ATOM 3606 O O . ILE C 1 129 ? -8.010 -23.873 78.156 1.00 27.06 129 ILE C O 1
ATOM 3611 N N . LEU C 1 130 ? -9.636 -22.526 77.311 1.00 21.16 130 LEU C N 1
ATOM 3612 C CA . LEU C 1 130 ? -8.959 -21.249 77.641 1.00 24.11 130 LEU C CA 1
ATOM 3613 C C . LEU C 1 130 ? -9.390 -20.731 79.024 1.00 25.57 130 LEU C C 1
ATOM 3614 O O . LEU C 1 130 ? -8.905 -19.641 79.405 1.00 25.22 130 LEU C O 1
ATOM 3619 N N . GLY C 1 131 ? -10.302 -21.417 79.715 1.00 24.79 131 GLY C N 1
ATOM 3620 C CA . GLY C 1 131 ? -10.851 -20.936 81.001 1.00 28.04 131 GLY C CA 1
ATOM 3621 C C . GLY C 1 131 ? -11.544 -19.594 80.861 1.00 28.06 131 GLY C C 1
ATOM 3622 O O . GLY C 1 131 ? -11.431 -18.765 81.783 1.00 27.04 131 GLY C O 1
ATOM 3623 N N . LEU C 1 132 ? -12.256 -19.365 79.756 1.00 23.55 132 LEU C N 1
ATOM 3624 C CA . LEU C 1 132 ? -12.901 -18.064 79.482 1.00 21.53 132 LEU C CA 1
ATOM 3625 C C . LEU C 1 132 ? -14.422 -18.213 79.559 1.00 21.51 132 LEU C C 1
ATOM 3626 O O . LEU C 1 132 ? -14.910 -19.283 79.909 1.00 24.68 132 LEU C O 1
ATOM 3631 N N . LEU C 1 133 ? -15.115 -17.135 79.254 1.00 22.85 133 LEU C N 1
ATOM 3632 C CA . LEU C 1 133 ? -16.572 -17.009 79.421 1.00 23.77 133 LEU C CA 1
ATOM 3633 C C . LEU C 1 133 ? -17.178 -16.744 78.054 1.00 24.67 133 LEU C C 1
ATOM 3634 O O . LEU C 1 133 ? -16.502 -16.279 77.138 1.00 21.86 133 LEU C O 1
ATOM 3639 N N . PRO C 1 134 ? -18.506 -16.931 77.923 1.00 20.61 134 PRO C N 1
ATOM 3640 C CA . PRO C 1 134 ? -19.233 -16.387 76.790 1.00 19.75 134 PRO C CA 1
ATOM 3641 C C . PRO C 1 134 ? -18.882 -14.910 76.613 1.00 20.83 134 PRO C C 1
ATOM 3642 O O . PRO C 1 134 ? -18.706 -14.200 77.618 1.00 20.64 134 PRO C O 1
ATOM 3646 N N . GLY C 1 135 ? -18.726 -14.476 75.358 1.00 19.27 135 GLY C N 1
ATOM 3647 C CA . GLY C 1 135 ? -18.342 -13.105 74.981 1.00 19.12 135 GLY C CA 1
ATOM 3648 C C . GLY C 1 135 ? -16.849 -12.929 74.782 1.00 17.55 135 GLY C C 1
ATOM 3649 O O . GLY C 1 135 ? -16.471 -11.878 74.324 1.00 21.39 135 GLY C O 1
ATOM 3650 N N . ASP C 1 136 ? -16.022 -13.898 75.127 1.00 20.75 136 ASP C N 1
ATOM 3651 C CA . ASP C 1 136 ? -14.552 -13.702 75.121 1.00 20.94 136 ASP C CA 1
ATOM 3652 C C . ASP C 1 136 ? -13.944 -14.125 73.775 1.00 22.81 136 ASP C C 1
ATOM 3653 O O . ASP C 1 136 ? -12.912 -13.509 73.387 1.00 20.81 136 ASP C O 1
ATOM 3658 N N . VAL C 1 137 ? -14.501 -15.146 73.106 1.00 21.11 137 VAL C N 1
ATOM 3659 C CA . VAL C 1 137 ? -13.836 -15.751 71.919 1.00 19.18 137 VAL C CA 1
ATOM 3660 C C . VAL C 1 137 ? -14.793 -15.875 70.729 1.00 18.39 137 VAL C C 1
ATOM 3661 O O . VAL C 1 137 ? -15.695 -16.729 70.751 1.00 20.00 137 VAL C O 1
ATOM 3665 N N . PHE C 1 138 ? -14.579 -15.057 69.710 1.00 17.02 138 PHE C N 1
ATOM 3666 C CA . PHE C 1 138 ? -15.265 -15.178 68.392 1.00 15.87 138 PHE C CA 1
ATOM 3667 C C . PHE C 1 138 ? -14.667 -16.384 67.683 1.00 16.15 138 PHE C C 1
ATOM 3668 O O . PHE C 1 138 ? -13.432 -16.501 67.641 1.00 15.66 138 PHE C O 1
ATOM 3676 N N . THR C 1 139 ? -15.494 -17.327 67.218 1.00 14.88 139 THR C N 1
ATOM 3677 C CA . THR C 1 139 ? -14.984 -18.692 66.926 1.00 15.96 139 THR C CA 1
ATOM 3678 C C . THR C 1 139 ? -15.360 -19.184 65.519 1.00 16.62 139 THR C C 1
ATOM 3679 O O . THR C 1 139 ? -16.511 -19.101 65.149 1.00 15.77 139 THR C O 1
ATOM 3683 N N . HIS C 1 140 ? -14.363 -19.704 64.811 1.00 15.28 140 HIS C N 1
ATOM 3684 C CA . HIS C 1 140 ? -14.526 -20.547 63.603 1.00 15.54 140 HIS C CA 1
ATOM 3685 C C . HIS C 1 140 ? -13.874 -21.893 63.837 1.00 15.26 140 HIS C C 1
ATOM 3686 O O . HIS C 1 140 ? -12.680 -21.954 64.199 1.00 15.93 140 HIS C O 1
ATOM 3693 N N . ARG C 1 141 ? -14.627 -22.966 63.629 1.00 15.24 141 ARG C N 1
ATOM 3694 C CA . ARG C 1 141 ? -14.092 -24.335 63.732 1.00 15.75 141 ARG C CA 1
ATOM 3695 C C . ARG C 1 141 ? -14.491 -25.100 62.474 1.00 16.16 141 ARG C C 1
ATOM 3696 O O . ARG C 1 141 ? -15.678 -25.030 62.090 1.00 16.66 141 ARG C O 1
ATOM 3704 N N . ASN C 1 142 ? -13.507 -25.764 61.858 1.00 14.91 142 ASN C N 1
ATOM 3705 C CA . ASN C 1 142 ? -13.704 -26.512 60.595 1.00 14.77 142 ASN C CA 1
ATOM 3706 C C . ASN C 1 142 ? -12.847 -27.764 60.678 1.00 15.39 142 ASN C C 1
ATOM 3707 O O . ASN C 1 142 ? -12.140 -27.988 61.692 1.00 14.39 142 ASN C O 1
ATOM 3712 N N . ILE C 1 143 ? -12.889 -28.593 59.647 1.00 15.96 143 ILE C N 1
ATOM 3713 C CA . ILE C 1 143 ? -12.049 -29.821 59.627 1.00 16.62 143 ILE C CA 1
ATOM 3714 C C . ILE C 1 143 ? -10.566 -29.443 59.535 1.00 16.34 143 ILE C C 1
ATOM 3715 O O . ILE C 1 143 ? -10.138 -28.872 58.532 1.00 17.05 143 ILE C O 1
ATOM 3720 N N . ALA C 1 144 ? -9.810 -29.803 60.579 1.00 18.79 144 ALA C N 1
ATOM 3721 C CA . ALA C 1 144 ? -8.340 -29.631 60.653 1.00 18.89 144 ALA C CA 1
ATOM 3722 C C . ALA C 1 144 ? -7.925 -28.169 60.567 1.00 17.37 144 ALA C C 1
ATOM 3723 O O . ALA C 1 144 ? -6.762 -27.906 60.198 1.00 20.58 144 ALA C O 1
ATOM 3725 N N . ASN C 1 145 ? -8.773 -27.232 61.008 1.00 18.10 145 ASN C N 1
ATOM 3726 C CA . ASN C 1 145 ? -8.377 -25.806 61.136 1.00 19.05 145 ASN C CA 1
ATOM 3727 C C . ASN C 1 145 ? -7.640 -25.375 59.851 1.00 19.94 145 ASN C C 1
ATOM 3728 O O . ASN C 1 145 ? -6.651 -24.646 59.931 1.00 18.47 145 ASN C O 1
ATOM 3733 N N . VAL C 1 146 ? -8.191 -25.712 58.681 1.00 19.95 146 VAL C N 1
ATOM 3734 C CA . VAL C 1 146 ? -7.573 -25.405 57.370 1.00 19.84 146 VAL C CA 1
ATOM 3735 C C . VAL C 1 146 ? -8.035 -24.033 56.909 1.00 21.29 146 VAL C C 1
ATOM 3736 O O . VAL C 1 146 ? -9.235 -23.742 56.960 1.00 19.10 146 VAL C O 1
ATOM 3740 N N . ILE C 1 147 ? -7.098 -23.199 56.478 1.00 20.64 147 ILE C N 1
ATOM 3741 C CA . ILE C 1 147 ? -7.397 -21.896 55.839 1.00 20.26 147 ILE C CA 1
ATOM 3742 C C . ILE C 1 147 ? -7.168 -22.038 54.345 1.00 23.25 147 ILE C C 1
ATOM 3743 O O . ILE C 1 147 ? -6.007 -21.943 53.896 1.00 21.80 147 ILE C O 1
ATOM 3748 N N . HIS C 1 148 ? -8.238 -22.281 53.595 1.00 20.34 148 HIS C N 1
ATOM 3749 C CA . HIS C 1 148 ? -8.235 -22.146 52.120 1.00 21.63 148 HIS C CA 1
ATOM 3750 C C . HIS C 1 148 ? -8.301 -20.669 51.853 1.00 20.24 148 HIS C C 1
ATOM 3751 O O . HIS C 1 148 ? -9.230 -20.010 52.332 1.00 20.49 148 HIS C O 1
ATOM 3758 N N . PRO C 1 149 ? -7.347 -20.095 51.085 1.00 22.94 149 PRO C N 1
ATOM 3759 C CA . PRO C 1 149 ? -7.331 -18.647 50.873 1.00 22.34 149 PRO C CA 1
ATOM 3760 C C . PRO C 1 149 ? -8.667 -18.051 50.414 1.00 21.17 149 PRO C C 1
ATOM 3761 O O . PRO C 1 149 ? -9.038 -17.018 50.912 1.00 24.69 149 PRO C O 1
ATOM 3765 N N . ALA C 1 150 ? -9.361 -18.709 49.499 1.00 18.92 150 ALA C N 1
ATOM 3766 C CA . ALA C 1 150 ? -10.599 -18.182 48.891 1.00 19.20 150 ALA C CA 1
ATOM 3767 C C . ALA C 1 150 ? -11.859 -18.840 49.474 1.00 19.11 150 ALA C C 1
ATOM 3768 O O . ALA C 1 150 ? -12.964 -18.694 48.874 1.00 21.94 150 ALA C O 1
ATOM 3770 N N . ASP C 1 151 ? -11.747 -19.511 50.612 1.00 17.56 151 ASP C N 1
ATOM 3771 C CA . ASP C 1 151 ? -12.922 -20.055 51.351 1.00 16.47 151 ASP C CA 1
ATOM 3772 C C . ASP C 1 151 ? -13.739 -18.872 51.901 1.00 16.49 151 ASP C C 1
ATOM 3773 O O . ASP C 1 151 ? -13.226 -18.091 52.724 1.00 16.19 151 ASP C O 1
ATOM 3778 N N . LEU C 1 152 ? -14.984 -18.728 51.483 1.00 14.63 152 LEU C N 1
ATOM 3779 C CA . LEU C 1 152 ? -15.852 -17.647 51.996 1.00 16.58 152 LEU C CA 1
ATOM 3780 C C . LEU C 1 152 ? -16.226 -17.875 53.453 1.00 15.61 152 LEU C C 1
ATOM 3781 O O . LEU C 1 152 ? -16.495 -16.890 54.132 1.00 16.42 152 LEU C O 1
ATOM 3786 N N . SER C 1 153 ? -16.300 -19.118 53.925 1.00 14.05 153 SER C N 1
ATOM 3787 C CA . SER C 1 153 ? -16.684 -19.403 55.332 1.00 14.67 153 SER C CA 1
ATOM 3788 C C . SER C 1 153 ? -15.665 -18.775 56.281 1.00 15.33 153 SER C C 1
ATOM 3789 O O . SER C 1 153 ? -16.060 -17.885 57.101 1.00 15.72 153 SER C O 1
ATOM 3792 N N . SER C 1 154 ? -14.393 -19.142 56.166 1.00 13.98 154 SER C N 1
ATOM 3793 C CA . SER C 1 154 ? -13.331 -18.530 56.999 1.00 13.79 154 SER C CA 1
ATOM 3794 C C . SER C 1 154 ? -13.160 -17.065 56.605 1.00 13.82 154 SER C C 1
ATOM 3795 O O . SER C 1 154 ? -12.910 -16.252 57.513 1.00 14.86 154 SER C O 1
ATOM 3798 N N . GLY C 1 155 ? -13.259 -16.731 55.311 1.00 15.38 155 GLY C N 1
ATOM 3799 C CA . GLY C 1 155 ? -13.088 -15.353 54.827 1.00 16.01 155 GLY C CA 1
ATOM 3800 C C . GLY C 1 155 ? -14.050 -14.399 55.506 1.00 16.53 155 GLY C C 1
ATOM 3801 O O . GLY C 1 155 ? -13.641 -13.292 55.940 1.00 15.80 155 GLY C O 1
ATOM 3802 N N . ALA C 1 156 ? -15.321 -14.773 55.567 1.00 16.10 156 ALA C N 1
ATOM 3803 C CA . ALA C 1 156 ? -16.380 -13.942 56.182 1.00 16.53 156 ALA C CA 1
ATOM 3804 C C . ALA C 1 156 ? -16.138 -13.819 57.699 1.00 15.58 156 ALA C C 1
ATOM 3805 O O . ALA C 1 156 ? -16.308 -12.720 58.245 1.00 18.75 156 ALA C O 1
ATOM 3807 N N . VAL C 1 157 ? -15.731 -14.884 58.368 1.00 15.59 157 VAL C N 1
ATOM 3808 C CA . VAL C 1 157 ? -15.439 -14.853 59.829 1.00 15.97 157 VAL C CA 1
ATOM 3809 C C . VAL C 1 157 ? -14.305 -13.860 60.071 1.00 17.68 157 VAL C C 1
ATOM 3810 O O . VAL C 1 157 ? -14.414 -13.021 60.992 1.00 16.03 157 VAL C O 1
ATOM 3814 N N . ILE C 1 158 ? -13.241 -13.968 59.276 1.00 15.70 158 ILE C N 1
ATOM 3815 C CA . ILE C 1 158 ? -12.039 -13.111 59.470 1.00 17.22 158 ILE C CA 1
ATOM 3816 C C . ILE C 1 158 ? -12.421 -11.654 59.230 1.00 17.59 158 ILE C C 1
ATOM 3817 O O . ILE C 1 158 ? -12.031 -10.798 60.043 1.00 18.16 158 ILE C O 1
ATOM 3822 N N . GLU C 1 159 ? -13.176 -11.375 58.185 1.00 17.08 159 GLU C N 1
ATOM 3823 C CA . GLU C 1 159 ? -13.607 -10.003 57.844 1.00 19.75 159 GLU C CA 1
ATOM 3824 C C . GLU C 1 159 ? -14.411 -9.442 59.018 1.00 22.05 159 GLU C C 1
ATOM 3825 O O . GLU C 1 159 ? -14.140 -8.291 59.449 1.00 20.65 159 GLU C O 1
ATOM 3831 N N . PHE C 1 160 ? -15.386 -10.205 59.505 1.00 21.42 160 PHE C N 1
ATOM 3832 C CA . PHE C 1 160 ? -16.283 -9.741 60.594 1.00 22.03 160 PHE C CA 1
ATOM 3833 C C . PHE C 1 160 ? -15.481 -9.507 61.874 1.00 20.84 160 PHE C C 1
ATOM 3834 O O . PHE C 1 160 ? -15.619 -8.410 62.484 1.00 22.63 160 PHE C O 1
ATOM 3842 N N . ALA C 1 161 ? -14.631 -10.456 62.258 1.00 19.15 161 ALA C N 1
ATOM 3843 C CA . ALA C 1 161 ? -13.878 -10.382 63.518 1.00 20.24 161 ALA C CA 1
ATOM 3844 C C . ALA C 1 161 ? -12.912 -9.195 63.447 1.00 20.71 161 ALA C C 1
ATOM 3845 O O . ALA C 1 161 ? -12.806 -8.446 64.431 1.00 21.93 161 ALA C O 1
ATOM 3847 N N . VAL C 1 162 ? -12.184 -9.075 62.346 1.00 20.92 162 VAL C N 1
ATOM 3848 C CA . VAL C 1 162 ? -11.048 -8.116 62.271 1.00 21.68 162 VAL C CA 1
ATOM 3849 C C . VAL C 1 162 ? -11.590 -6.707 62.007 1.00 20.78 162 VAL C C 1
ATOM 3850 O O . VAL C 1 162 ? -11.172 -5.779 62.730 1.00 24.84 162 VAL C O 1
ATOM 3854 N N . ARG C 1 163 ? -12.494 -6.530 61.047 1.00 21.43 163 ARG C N 1
ATOM 3855 C CA . ARG C 1 163 ? -12.921 -5.182 60.645 1.00 23.64 163 ARG C CA 1
ATOM 3856 C C . ARG C 1 163 ? -14.019 -4.688 61.589 1.00 26.36 163 ARG C C 1
ATOM 3857 O O . ARG C 1 163 ? -13.980 -3.490 61.951 1.00 26.03 163 ARG C O 1
ATOM 3865 N N . HIS C 1 164 ? -15.003 -5.524 61.911 1.00 26.61 164 HIS C N 1
ATOM 3866 C CA . HIS C 1 164 ? -16.236 -5.068 62.611 1.00 26.96 164 HIS C CA 1
ATOM 3867 C C . HIS C 1 164 ? -16.073 -5.219 64.133 1.00 26.33 164 HIS C C 1
ATOM 3868 O O . HIS C 1 164 ? -16.318 -4.256 64.818 1.00 28.85 164 HIS C O 1
ATOM 3875 N N . LEU C 1 165 ? -15.615 -6.341 64.657 1.00 22.98 165 LEU C N 1
ATOM 3876 C CA . LEU C 1 165 ? -15.432 -6.500 66.125 1.00 23.05 165 LEU C CA 1
ATOM 3877 C C . LEU C 1 165 ? -14.062 -5.960 66.563 1.00 20.92 165 LEU C C 1
ATOM 3878 O O . LEU C 1 165 ? -13.864 -5.758 67.758 1.00 21.81 165 LEU C O 1
ATOM 3883 N N . ARG C 1 166 ? -13.119 -5.777 65.640 1.00 22.14 166 ARG C N 1
ATOM 3884 C CA . ARG C 1 166 ? -11.758 -5.259 65.942 1.00 24.49 166 ARG C CA 1
ATOM 3885 C C . ARG C 1 166 ? -11.093 -6.135 66.995 1.00 23.89 166 ARG C C 1
ATOM 3886 O O . ARG C 1 166 ? -10.509 -5.628 67.979 1.00 26.36 166 ARG C O 1
ATOM 3894 N N . VAL C 1 167 ? -11.087 -7.448 66.783 1.00 21.59 167 VAL C N 1
ATOM 3895 C CA . VAL C 1 167 ? -10.343 -8.346 67.694 1.00 21.46 167 VAL C CA 1
ATOM 3896 C C . VAL C 1 167 ? -8.870 -7.903 67.698 1.00 22.46 167 VAL C C 1
ATOM 3897 O O . VAL C 1 167 ? -8.377 -7.406 66.669 1.00 25.96 167 VAL C O 1
ATOM 3901 N N . LYS C 1 168 ? -8.177 -8.143 68.786 1.00 23.43 168 LYS C N 1
ATOM 3902 C CA . LYS C 1 168 ? -6.752 -7.777 68.949 1.00 25.25 168 LYS C CA 1
ATOM 3903 C C . LYS C 1 168 ? -5.882 -8.978 68.616 1.00 24.81 168 LYS C C 1
ATOM 3904 O O . LYS C 1 168 ? -4.687 -8.785 68.340 1.00 22.88 168 LYS C O 1
ATOM 3910 N N . HIS C 1 169 ? -6.435 -10.195 68.673 1.00 22.88 169 HIS C N 1
ATOM 3911 C CA . HIS C 1 169 ? -5.664 -11.438 68.491 1.00 22.31 169 HIS C CA 1
ATOM 3912 C C . HIS C 1 169 ? -6.422 -12.368 67.546 1.00 23.46 169 HIS C C 1
ATOM 3913 O O . HIS C 1 169 ? -7.639 -12.511 67.736 1.00 23.83 169 HIS C O 1
ATOM 3920 N N . VAL C 1 170 ? -5.714 -12.931 66.566 1.00 23.29 170 VAL C N 1
ATOM 3921 C CA . VAL C 1 170 ? -6.212 -14.084 65.777 1.00 21.17 170 VAL C CA 1
ATOM 3922 C C . VAL C 1 170 ? -5.362 -15.292 66.130 1.00 21.09 170 VAL C C 1
ATOM 3923 O O . VAL C 1 170 ? -4.142 -15.246 65.979 1.00 23.47 170 VAL C O 1
ATOM 3927 N N . VAL C 1 171 ? -5.996 -16.357 66.584 1.00 19.17 171 VAL C N 1
ATOM 3928 C CA . VAL C 1 171 ? -5.299 -17.599 66.989 1.00 21.08 171 VAL C CA 1
ATOM 3929 C C . VAL C 1 171 ? -5.708 -18.677 65.997 1.00 22.47 171 VAL C C 1
ATOM 3930 O O . VAL C 1 171 ? -6.923 -18.877 65.836 1.00 21.75 171 VAL C O 1
ATOM 3934 N N . ILE C 1 172 ? -4.750 -19.359 65.397 1.00 21.21 172 ILE C N 1
ATOM 3935 C CA . ILE C 1 172 ? -5.016 -20.627 64.683 1.00 20.09 172 ILE C CA 1
ATOM 3936 C C . ILE C 1 172 ? -4.504 -21.722 65.593 1.00 20.56 172 ILE C C 1
ATOM 3937 O O . ILE C 1 172 ? -3.285 -21.729 65.927 1.00 20.60 172 ILE C O 1
ATOM 3942 N N . CYS C 1 173 ? -5.406 -22.602 66.003 1.00 20.57 173 CYS C N 1
ATOM 3943 C CA . CYS C 1 173 ? -5.103 -23.692 66.924 1.00 21.44 173 CYS C CA 1
ATOM 3944 C C . CYS C 1 173 ? -5.290 -25.014 66.207 1.00 22.97 173 CYS C C 1
ATOM 3945 O O . CYS C 1 173 ? -6.448 -25.364 65.900 1.00 20.46 173 CYS C O 1
ATOM 3948 N N . GLY C 1 174 ? -4.181 -25.717 65.975 1.00 20.16 174 GLY C N 1
ATOM 3949 C CA . GLY C 1 174 ? -4.183 -27.134 65.593 1.00 22.23 174 GLY C CA 1
ATOM 3950 C C . GLY C 1 174 ? -4.162 -28.013 66.818 1.00 22.63 174 GLY C C 1
ATOM 3951 O O . GLY C 1 174 ? -4.143 -27.483 67.931 1.00 23.95 174 GLY C O 1
ATOM 3952 N N . HIS C 1 175 ? -4.223 -29.328 66.660 1.00 21.83 175 HIS C N 1
ATOM 3953 C CA . HIS C 1 175 ? -4.241 -30.200 67.846 1.00 25.54 175 HIS C CA 1
ATOM 3954 C C . HIS C 1 175 ? -3.603 -31.530 67.496 1.00 27.98 175 HIS C C 1
ATOM 3955 O O . HIS C 1 175 ? -3.464 -31.876 66.304 1.00 23.80 175 HIS C O 1
ATOM 3962 N N . THR C 1 176 ? -3.179 -32.229 68.545 1.00 26.32 176 THR C N 1
ATOM 3963 C CA . THR C 1 176 ? -2.638 -33.594 68.441 1.00 30.44 176 THR C CA 1
ATOM 3964 C C . THR C 1 176 ? -3.800 -34.538 68.133 1.00 28.59 176 THR C C 1
ATOM 3965 O O . THR C 1 176 ? -4.944 -34.251 68.532 1.00 30.49 176 THR C O 1
ATOM 3969 N N . LYS C 1 177 ? -3.502 -35.635 67.448 1.00 28.16 177 LYS C N 1
ATOM 3970 C CA . LYS C 1 177 ? -4.494 -36.687 67.095 1.00 30.75 177 LYS C CA 1
ATOM 3971 C C . LYS C 1 177 ? -5.598 -36.097 66.202 1.00 26.34 177 LYS C C 1
ATOM 3972 O O . LYS C 1 177 ? -6.784 -36.453 66.381 1.00 25.52 177 LYS C O 1
ATOM 3978 N N . CYS C 1 178 ? -5.233 -35.196 65.304 1.00 27.42 178 CYS C N 1
ATOM 3979 C CA . CYS C 1 178 ? -6.198 -34.590 64.341 1.00 26.77 178 CYS C CA 1
ATOM 3980 C C . CYS C 1 178 ? -6.505 -35.611 63.235 1.00 27.87 178 CYS C C 1
ATOM 3981 O O . CYS C 1 178 ? -5.572 -35.947 62.468 1.00 24.73 178 CYS C O 1
ATOM 3984 N N . GLY C 1 179 ? -7.770 -36.026 63.138 1.00 29.15 179 GLY C N 1
ATOM 3985 C CA . GLY C 1 179 ? -8.260 -36.965 62.108 1.00 30.24 179 GLY C CA 1
ATOM 3986 C C . GLY C 1 179 ? -8.104 -36.420 60.693 1.00 27.47 179 GLY C C 1
ATOM 3987 O O . GLY C 1 179 ? -7.875 -37.223 59.786 1.00 28.79 179 GLY C O 1
ATOM 3988 N N . GLY C 1 180 ? -8.229 -35.107 60.487 1.00 23.94 180 GLY C N 1
ATOM 3989 C CA . GLY C 1 180 ? -8.051 -34.503 59.162 1.00 24.23 180 GLY C CA 1
ATOM 3990 C C . GLY C 1 180 ? -6.590 -34.552 58.755 1.00 26.27 180 GLY C C 1
ATOM 3991 O O . GLY C 1 180 ? -6.288 -34.902 57.619 1.00 24.65 180 GLY C O 1
ATOM 3992 N N . VAL C 1 181 ? -5.688 -34.230 59.677 1.00 24.62 181 VAL C N 1
ATOM 3993 C CA . VAL C 1 181 ? -4.226 -34.314 59.389 1.00 24.48 181 VAL C CA 1
ATOM 3994 C C . VAL C 1 181 ? -3.895 -35.784 59.080 1.00 23.52 181 VAL C C 1
ATOM 3995 O O . VAL C 1 181 ? -3.201 -36.055 58.057 1.00 25.19 181 VAL C O 1
ATOM 3999 N N . ALA C 1 182 ? -4.368 -36.732 59.891 1.00 22.07 182 ALA C N 1
ATOM 4000 C CA . ALA C 1 182 ? -4.085 -38.172 59.658 1.00 25.60 182 ALA C CA 1
ATOM 4001 C C . ALA C 1 182 ? -4.637 -38.624 58.288 1.00 26.96 182 ALA C C 1
ATOM 4002 O O . ALA C 1 182 ? -3.930 -39.347 57.554 1.00 24.08 182 ALA C O 1
ATOM 4004 N N . ALA C 1 183 ? -5.848 -38.197 57.925 1.00 26.57 183 ALA C N 1
ATOM 4005 C CA . ALA C 1 183 ? -6.475 -38.527 56.627 1.00 26.06 183 ALA C CA 1
ATOM 4006 C C . ALA C 1 183 ? -5.546 -38.091 55.493 1.00 25.48 183 ALA C C 1
ATOM 4007 O O . ALA C 1 183 ? -5.371 -38.854 54.520 1.00 27.61 183 ALA C O 1
ATOM 4009 N N . ALA C 1 184 ? -4.948 -36.913 55.595 1.00 23.88 184 ALA C N 1
ATOM 4010 C CA . ALA C 1 184 ? -4.096 -36.342 54.530 1.00 24.17 184 ALA C CA 1
ATOM 4011 C C . ALA C 1 184 ? -2.814 -37.181 54.364 1.00 27.27 184 ALA C C 1
ATOM 4012 O O . ALA C 1 184 ? -2.241 -37.166 53.276 1.00 24.01 184 ALA C O 1
ATOM 4014 N N . LEU C 1 185 ? -2.360 -37.862 55.427 1.00 27.41 185 LEU C N 1
ATOM 4015 C CA . LEU C 1 185 ? -1.141 -38.710 55.377 1.00 28.76 185 LEU C CA 1
ATOM 4016 C C . LEU C 1 185 ? -1.476 -40.134 54.916 1.00 30.08 185 LEU C C 1
ATOM 4017 O O . LEU C 1 185 ? -0.516 -40.906 54.666 1.00 31.45 185 LEU C O 1
ATOM 4022 N N . GLY C 1 186 ? -2.759 -40.479 54.819 1.00 30.33 186 GLY C N 1
ATOM 4023 C CA . GLY C 1 186 ? -3.246 -41.757 54.262 1.00 34.47 186 GLY C CA 1
ATOM 4024 C C . GLY C 1 186 ? -3.570 -41.620 52.776 1.00 31.76 186 GLY C C 1
ATOM 4025 O O . GLY C 1 186 ? -3.418 -40.495 52.218 1.00 29.30 186 GLY C O 1
ATOM 4026 N N . ASN C 1 187 ? -4.007 -42.697 52.123 1.00 32.81 187 ASN C N 1
ATOM 4027 C CA . ASN C 1 187 ? -4.368 -42.599 50.681 1.00 34.45 187 ASN C CA 1
ATOM 4028 C C . ASN C 1 187 ? -5.736 -43.251 50.476 1.00 33.93 187 ASN C C 1
ATOM 4029 O O . ASN C 1 187 ? -5.956 -43.871 49.435 1.00 35.21 187 ASN C O 1
ATOM 4034 N N . LYS C 1 188 ? -6.624 -43.088 51.453 1.00 31.74 188 LYS C N 1
ATOM 4035 C CA . LYS C 1 188 ? -8.050 -43.491 51.349 1.00 34.82 188 LYS C CA 1
ATOM 4036 C C . LYS C 1 188 ? -8.854 -42.285 50.830 1.00 33.21 188 LYS C C 1
ATOM 4037 O O . LYS C 1 188 ? -8.657 -41.170 51.356 1.00 30.57 188 LYS C O 1
ATOM 4043 N N . GLY C 1 189 ? -9.727 -42.512 49.845 1.00 31.62 189 GLY C N 1
ATOM 4044 C CA . GLY C 1 189 ? -10.685 -41.519 49.327 1.00 31.01 189 GLY C CA 1
ATOM 4045 C C . GLY C 1 189 ? -11.779 -41.280 50.346 1.00 32.62 189 GLY C C 1
ATOM 4046 O O . GLY C 1 189 ? -12.304 -42.282 50.870 1.00 33.11 189 GLY C O 1
ATOM 4047 N N . LEU C 1 190 ? -12.087 -40.015 50.668 1.00 27.00 190 LEU C N 1
ATOM 4048 C CA . LEU C 1 190 ? -13.053 -39.671 51.745 1.00 26.67 190 LEU C CA 1
ATOM 4049 C C . LEU C 1 190 ? -14.148 -38.754 51.206 1.00 26.90 190 LEU C C 1
ATOM 4050 O O . LEU C 1 190 ? -14.776 -38.009 52.003 1.00 24.77 190 LEU C O 1
ATOM 4055 N N . GLY C 1 191 ? -14.422 -38.876 49.915 1.00 23.54 191 GLY C N 1
ATOM 4056 C CA . GLY C 1 191 ? -15.508 -38.133 49.260 1.00 23.30 191 GLY C CA 1
ATOM 4057 C C . GLY C 1 191 ? -15.253 -36.640 49.362 1.00 20.05 191 GLY C C 1
ATOM 4058 O O . GLY C 1 191 ? -14.200 -36.193 48.926 1.00 19.88 191 GLY C O 1
ATOM 4059 N N . ILE C 1 192 ? -16.222 -35.881 49.859 1.00 22.15 192 ILE C N 1
ATOM 4060 C CA . ILE C 1 192 ? -16.179 -34.397 49.890 1.00 20.25 192 ILE C CA 1
ATOM 4061 C C . ILE C 1 192 ? -15.020 -33.920 50.760 1.00 18.85 192 ILE C C 1
ATOM 4062 O O . ILE C 1 192 ? -14.569 -32.808 50.545 1.00 16.53 192 ILE C O 1
ATOM 4067 N N . LEU C 1 193 ? -14.501 -34.755 51.663 1.00 18.23 193 LEU C N 1
ATOM 4068 C CA . LEU C 1 193 ? -13.292 -34.388 52.449 1.00 18.74 193 LEU C CA 1
ATOM 4069 C C . LEU C 1 193 ? -12.075 -34.238 51.542 1.00 18.01 193 LEU C C 1
ATOM 4070 O O . LEU C 1 193 ? -11.180 -33.499 51.938 1.00 20.00 193 LEU C O 1
ATOM 4075 N N . ASP C 1 194 ? -12.019 -34.904 50.390 1.00 19.93 194 ASP C N 1
ATOM 4076 C CA . ASP C 1 194 ? -10.788 -34.920 49.554 1.00 18.39 194 ASP C CA 1
ATOM 4077 C C . ASP C 1 194 ? -10.431 -33.499 49.123 1.00 17.86 194 ASP C C 1
ATOM 4078 O O . ASP C 1 194 ? -9.315 -33.057 49.343 1.00 17.15 194 ASP C O 1
ATOM 4083 N N . PRO C 1 195 ? -11.314 -32.710 48.468 1.00 17.29 195 PRO C N 1
ATOM 4084 C CA . PRO C 1 195 ? -10.924 -31.344 48.104 1.00 17.63 195 PRO C CA 1
ATOM 4085 C C . PRO C 1 195 ? -10.601 -30.486 49.330 1.00 16.27 195 PRO C C 1
ATOM 4086 O O . PRO C 1 195 ? -9.687 -29.649 49.274 1.00 17.59 195 PRO C O 1
ATOM 4090 N N . TRP C 1 196 ? -11.365 -30.682 50.404 1.00 16.66 196 TRP C N 1
ATOM 4091 C CA . TRP C 1 196 ? -11.148 -29.897 51.646 1.00 16.72 196 TRP C CA 1
ATOM 4092 C C . TRP C 1 196 ? -9.706 -30.100 52.147 1.00 17.98 196 TRP C C 1
ATOM 4093 O O . TRP C 1 196 ? -9.081 -29.115 52.613 1.00 16.47 196 TRP C O 1
ATOM 4104 N N . LEU C 1 197 ? -9.194 -31.331 52.054 1.00 18.61 197 LEU C N 1
ATOM 4105 C CA . LEU C 1 197 ? -7.878 -31.699 52.654 1.00 19.38 197 LEU C CA 1
ATOM 4106 C C . LEU C 1 197 ? -6.729 -31.412 51.703 1.00 20.72 197 LEU C C 1
ATOM 4107 O O . LEU C 1 197 ? -5.575 -31.608 52.125 1.00 19.92 197 LEU C O 1
ATOM 4112 N N . ILE C 1 198 ? -6.970 -30.917 50.496 1.00 20.58 198 ILE C N 1
ATOM 4113 C CA . ILE C 1 198 ? -5.868 -30.694 49.522 1.00 21.36 198 ILE C CA 1
ATOM 4114 C C . ILE C 1 198 ? -4.723 -29.878 50.149 1.00 22.56 198 ILE C C 1
ATOM 4115 O O . ILE C 1 198 ? -3.556 -30.207 49.901 1.00 19.11 198 ILE C O 1
ATOM 4120 N N . PRO C 1 199 ? -4.952 -28.765 50.888 1.00 20.76 199 PRO C N 1
ATOM 4121 C CA . PRO C 1 199 ? -3.833 -27.988 51.441 1.00 21.72 199 PRO C CA 1
ATOM 4122 C C . PRO C 1 199 ? -2.891 -28.796 52.347 1.00 20.84 199 PRO C C 1
ATOM 4123 O O . PRO C 1 199 ? -1.709 -28.521 52.334 1.00 24.71 199 PRO C O 1
ATOM 4127 N N . LEU C 1 200 ? -3.429 -29.764 53.067 1.00 20.34 200 LEU C N 1
ATOM 4128 C CA . LEU C 1 200 ? -2.646 -30.697 53.908 1.00 21.78 200 LEU C CA 1
ATOM 4129 C C . LEU C 1 200 ? -1.822 -31.627 53.014 1.00 23.53 200 LEU C C 1
ATOM 4130 O O . LEU C 1 200 ? -0.635 -31.825 53.328 1.00 21.33 200 LEU C O 1
ATOM 4135 N N . ARG C 1 201 ? -2.392 -32.140 51.924 1.00 21.94 201 ARG C N 1
ATOM 4136 C CA . ARG C 1 201 ? -1.638 -32.983 50.959 1.00 20.84 201 ARG C CA 1
ATOM 4137 C C . ARG C 1 201 ? -0.590 -32.133 50.240 1.00 23.26 201 ARG C C 1
ATOM 4138 O O . ARG C 1 201 ? 0.468 -32.664 49.918 1.00 22.36 201 ARG C O 1
ATOM 4146 N N . GLN C 1 202 ? -0.820 -30.835 50.017 1.00 21.16 202 GLN C N 1
ATOM 4147 C CA . GLN C 1 202 ? 0.195 -29.961 49.393 1.00 22.73 202 GLN C CA 1
ATOM 4148 C C . GLN C 1 202 ? 1.401 -29.858 50.343 1.00 23.53 202 GLN C C 1
ATOM 4149 O O . GLN C 1 202 ? 2.554 -29.925 49.855 1.00 21.31 202 GLN C O 1
ATOM 4155 N N . LEU C 1 203 ? 1.148 -29.680 51.642 1.00 20.66 203 LEU C N 1
ATOM 4156 C CA . LEU C 1 203 ? 2.213 -29.643 52.674 1.00 22.00 203 LEU C CA 1
ATOM 4157 C C . LEU C 1 203 ? 2.910 -31.002 52.731 1.00 24.25 203 LEU C C 1
ATOM 4158 O O . LEU C 1 203 ? 4.181 -31.004 52.810 1.00 24.33 203 LEU C O 1
ATOM 4163 N N . ARG C 1 204 ? 2.154 -32.092 52.653 1.00 21.03 204 ARG C N 1
ATOM 4164 C CA . ARG C 1 204 ? 2.742 -33.460 52.634 1.00 25.45 204 ARG C CA 1
ATOM 4165 C C . ARG C 1 204 ? 3.724 -33.581 51.449 1.00 28.48 204 ARG C C 1
ATOM 4166 O O . ARG C 1 204 ? 4.878 -34.053 51.645 1.00 26.39 204 ARG C O 1
ATOM 4174 N N . GLU C 1 205 ? 3.290 -33.189 50.254 1.00 26.28 205 GLU C N 1
ATOM 4175 C CA . GLU C 1 205 ? 4.150 -33.221 49.037 1.00 27.50 205 GLU C CA 1
ATOM 4176 C C . GLU C 1 205 ? 5.386 -32.355 49.261 1.00 27.77 205 GLU C C 1
ATOM 4177 O O . GLU C 1 205 ? 6.488 -32.831 48.947 1.00 26.57 205 GLU C O 1
ATOM 4183 N N . GLN C 1 206 ? 5.229 -31.132 49.757 1.00 25.25 206 GLN C N 1
ATOM 4184 C CA . GLN C 1 206 ? 6.355 -30.175 49.886 1.00 28.90 206 GLN C CA 1
ATOM 4185 C C . GLN C 1 206 ? 7.372 -30.705 50.908 1.00 29.74 206 GLN C C 1
ATOM 4186 O O . GLN C 1 206 ? 8.563 -30.347 50.784 1.00 31.02 206 GLN C O 1
ATOM 4192 N N . HIS C 1 207 ? 6.913 -31.419 51.935 1.00 27.69 207 HIS C N 1
ATOM 4193 C CA . HIS C 1 207 ? 7.747 -31.866 53.088 1.00 29.04 207 HIS C CA 1
ATOM 4194 C C . HIS C 1 207 ? 7.843 -33.393 53.084 1.00 26.88 207 HIS C C 1
ATOM 4195 O O . HIS C 1 207 ? 8.031 -33.964 54.164 1.00 29.25 207 HIS C O 1
ATOM 4202 N N . LEU C 1 208 ? 7.727 -34.043 51.917 1.00 26.57 208 LEU C N 1
ATOM 4203 C CA . LEU C 1 208 ? 7.522 -35.517 51.865 1.00 26.56 208 LEU C CA 1
ATOM 4204 C C . LEU C 1 208 ? 8.732 -36.235 52.479 1.00 31.54 208 LEU C C 1
ATOM 4205 O O . LEU C 1 208 ? 8.501 -37.145 53.303 1.00 30.64 208 LEU C O 1
ATOM 4210 N N . ALA C 1 209 ? 9.957 -35.872 52.091 1.00 34.81 209 ALA C N 1
ATOM 4211 C CA . ALA C 1 209 ? 11.197 -36.504 52.614 1.00 36.04 209 ALA C CA 1
ATOM 4212 C C . ALA C 1 209 ? 11.229 -36.381 54.145 1.00 37.71 209 ALA C C 1
ATOM 4213 O O . ALA C 1 209 ? 11.433 -37.391 54.826 1.00 38.57 209 ALA C O 1
ATOM 4215 N N . GLU C 1 210 ? 11.029 -35.168 54.668 1.00 36.50 210 GLU C N 1
ATOM 4216 C CA . GLU C 1 210 ? 10.981 -34.866 56.125 1.00 35.33 210 GLU C CA 1
ATOM 4217 C C . GLU C 1 210 ? 9.931 -35.758 56.811 1.00 36.19 210 GLU C C 1
ATOM 4218 O O . GLU C 1 210 ? 10.237 -36.358 57.843 1.00 35.29 210 GLU C O 1
ATOM 4224 N N . LEU C 1 211 ? 8.713 -35.861 56.269 1.00 33.15 211 LEU C N 1
ATOM 4225 C CA . LEU C 1 211 ? 7.631 -36.637 56.923 1.00 31.93 211 LEU C CA 1
ATOM 4226 C C . LEU C 1 211 ? 7.933 -38.138 56.833 1.00 33.57 211 LEU C C 1
ATOM 4227 O O . LEU C 1 211 ? 7.607 -38.848 57.794 1.00 33.34 211 LEU C O 1
ATOM 4232 N N . GLN C 1 212 ? 8.514 -38.612 55.728 1.00 36.49 212 GLN C N 1
ATOM 4233 C CA . GLN C 1 212 ? 8.856 -40.053 55.556 1.00 42.09 212 GLN C CA 1
ATOM 4234 C C . GLN C 1 212 ? 9.957 -40.456 56.558 1.00 45.23 212 GLN C C 1
ATOM 4235 O O . GLN C 1 212 ? 10.012 -41.647 56.901 1.00 47.44 212 GLN C O 1
ATOM 4241 N N . SER C 1 213 ? 10.780 -39.510 57.021 1.00 48.15 213 SER C N 1
ATOM 4242 C CA . SER C 1 213 ? 11.910 -39.734 57.970 1.00 50.72 213 SER C CA 1
ATOM 4243 C C . SER C 1 213 ? 11.400 -39.884 59.414 1.00 50.77 213 SER C C 1
ATOM 4244 O O . SER C 1 213 ? 12.215 -40.198 60.298 1.00 51.29 213 SER C O 1
ATOM 4247 N N . LEU C 1 214 ? 10.109 -39.638 59.661 1.00 47.22 214 LEU C N 1
ATOM 4248 C CA . LEU C 1 214 ? 9.478 -39.646 61.010 1.00 44.49 214 LEU C CA 1
ATOM 4249 C C . LEU C 1 214 ? 8.615 -40.899 61.151 1.00 41.22 214 LEU C C 1
ATOM 4250 O O . LEU C 1 214 ? 8.201 -41.454 60.118 1.00 40.36 214 LEU C O 1
ATOM 4255 N N . SER C 1 215 ? 8.298 -41.284 62.384 1.00 45.42 215 SER C N 1
ATOM 4256 C CA . SER C 1 215 ? 7.274 -42.322 62.682 1.00 46.46 215 SER C CA 1
ATOM 4257 C C . SER C 1 215 ? 5.915 -41.784 62.227 1.00 46.69 215 SER C C 1
ATOM 4258 O O . SER C 1 215 ? 5.816 -40.549 62.053 1.00 47.78 215 SER C O 1
ATOM 4261 N N . ARG C 1 216 ? 4.917 -42.658 62.076 1.00 50.83 216 ARG C N 1
ATOM 4262 C CA . ARG C 1 216 ? 3.522 -42.257 61.745 1.00 59.32 216 ARG C CA 1
ATOM 4263 C C . ARG C 1 216 ? 3.087 -41.184 62.754 1.00 53.76 216 ARG C C 1
ATOM 4264 O O . ARG C 1 216 ? 2.543 -40.144 62.327 1.00 56.43 216 ARG C O 1
ATOM 4272 N N . ASP C 1 217 ? 3.314 -41.405 64.046 1.00 51.13 217 ASP C N 1
ATOM 4273 C CA . ASP C 1 217 ? 2.748 -40.518 65.093 1.00 48.52 217 ASP C CA 1
ATOM 4274 C C . ASP C 1 217 ? 3.484 -39.184 65.035 1.00 45.38 217 ASP C C 1
ATOM 4275 O O . ASP C 1 217 ? 2.806 -38.158 65.204 1.00 42.52 217 ASP C O 1
ATOM 4280 N N . GLU C 1 218 ? 4.804 -39.186 64.795 1.00 37.76 218 GLU C N 1
ATOM 4281 C CA . GLU C 1 218 ? 5.601 -37.936 64.700 1.00 39.53 218 GLU C CA 1
ATOM 4282 C C . GLU C 1 218 ? 5.168 -37.165 63.441 1.00 34.17 218 GLU C C 1
ATOM 4283 O O . GLU C 1 218 ? 5.128 -35.944 63.499 1.00 32.10 218 GLU C O 1
ATOM 4289 N N . ALA C 1 219 ? 4.908 -37.858 62.328 1.00 36.12 219 ALA C N 1
ATOM 4290 C CA . ALA C 1 219 ? 4.485 -37.217 61.054 1.00 36.21 219 ALA C CA 1
ATOM 4291 C C . ALA C 1 219 ? 3.143 -36.493 61.249 1.00 31.27 219 ALA C C 1
ATOM 4292 O O . ALA C 1 219 ? 3.001 -35.360 60.713 1.00 30.98 219 ALA C O 1
ATOM 4294 N N . VAL C 1 220 ? 2.215 -37.097 61.998 1.00 29.09 220 VAL C N 1
ATOM 4295 C CA . VAL C 1 220 ? 0.880 -36.489 62.261 1.00 32.42 220 VAL C CA 1
ATOM 4296 C C . VAL C 1 220 ? 1.088 -35.188 63.047 1.00 32.00 220 VAL C C 1
ATOM 4297 O O . VAL C 1 220 ? 0.450 -34.178 62.712 1.00 33.95 220 VAL C O 1
ATOM 4301 N N . VAL C 1 221 ? 1.978 -35.194 64.047 1.00 31.84 221 VAL C N 1
ATOM 4302 C CA . VAL C 1 221 ? 2.302 -33.960 64.816 1.00 29.29 221 VAL C CA 1
ATOM 4303 C C . VAL C 1 221 ? 2.944 -32.929 63.880 1.00 26.33 221 VAL C C 1
ATOM 4304 O O . VAL C 1 221 ? 2.555 -31.736 63.938 1.00 27.39 221 VAL C O 1
ATOM 4308 N N . ARG C 1 222 ? 3.941 -33.348 63.082 1.00 28.77 222 ARG C N 1
ATOM 4309 C CA . ARG C 1 222 ? 4.734 -32.406 62.261 1.00 26.65 222 ARG C CA 1
ATOM 4310 C C . ARG C 1 222 ? 3.786 -31.749 61.237 1.00 22.34 222 ARG C C 1
ATOM 4311 O O . ARG C 1 222 ? 3.827 -30.520 61.071 1.00 21.91 222 ARG C O 1
ATOM 4319 N N . LEU C 1 223 ? 2.988 -32.558 60.566 1.00 22.43 223 LEU C N 1
ATOM 4320 C CA . LEU C 1 223 ? 2.041 -31.998 59.558 1.00 21.61 223 LEU C CA 1
ATOM 4321 C C . LEU C 1 223 ? 1.032 -31.055 60.235 1.00 22.87 223 LEU C C 1
ATOM 4322 O O . LEU C 1 223 ? 0.662 -30.026 59.617 1.00 23.17 223 LEU C O 1
ATOM 4327 N N . ALA C 1 224 ? 0.580 -31.374 61.456 1.00 23.21 224 ALA C N 1
ATOM 4328 C CA . ALA C 1 224 ? -0.344 -30.502 62.214 1.00 24.95 224 ALA C CA 1
ATOM 4329 C C . ALA C 1 224 ? 0.310 -29.135 62.434 1.00 24.33 224 ALA C C 1
ATOM 4330 O O . ALA C 1 224 ? -0.349 -28.074 62.257 1.00 22.03 224 ALA C O 1
ATOM 4332 N N . GLU C 1 225 ? 1.603 -29.120 62.777 1.00 22.85 225 GLU C N 1
ATOM 4333 C CA . GLU C 1 225 ? 2.338 -27.851 62.996 1.00 25.15 225 GLU C CA 1
ATOM 4334 C C . GLU C 1 225 ? 2.533 -27.095 61.681 1.00 21.52 225 GLU C C 1
ATOM 4335 O O . GLU C 1 225 ? 2.353 -25.872 61.668 1.00 22.32 225 GLU C O 1
ATOM 4341 N N . LEU C 1 226 ? 2.924 -27.803 60.620 1.00 22.34 226 LEU C N 1
ATOM 4342 C CA . LEU C 1 226 ? 3.113 -27.189 59.281 1.00 20.97 226 LEU C CA 1
ATOM 4343 C C . LEU C 1 226 ? 1.774 -26.572 58.826 1.00 20.42 226 LEU C C 1
ATOM 4344 O O . LEU C 1 226 ? 1.802 -25.469 58.281 1.00 20.17 226 LEU C O 1
ATOM 4349 N N . ASN C 1 227 ? 0.667 -27.220 59.149 1.00 21.03 227 ASN C N 1
ATOM 4350 C CA . ASN C 1 227 ? -0.701 -26.734 58.773 1.00 20.56 227 ASN C CA 1
ATOM 4351 C C . ASN C 1 227 ? -1.025 -25.425 59.505 1.00 21.19 227 ASN C C 1
ATOM 4352 O O . ASN C 1 227 ? -1.558 -24.461 58.891 1.00 20.68 227 ASN C O 1
ATOM 4357 N N . VAL C 1 228 ? -0.699 -25.339 60.797 1.00 21.73 228 VAL C N 1
ATOM 4358 C CA . VAL C 1 228 ? -0.939 -24.089 61.563 1.00 20.68 228 VAL C CA 1
ATOM 4359 C C . VAL C 1 228 ? -0.077 -22.987 60.960 1.00 22.23 228 VAL C C 1
ATOM 4360 O O . VAL C 1 228 ? -0.554 -21.864 60.761 1.00 18.72 228 VAL C O 1
ATOM 4364 N N . LYS C 1 229 ? 1.192 -23.275 60.681 1.00 20.74 229 LYS C N 1
ATOM 4365 C CA . LYS C 1 229 ? 2.081 -22.211 60.164 1.00 23.36 229 LYS C CA 1
ATOM 4366 C C . LYS C 1 229 ? 1.609 -21.738 58.784 1.00 21.34 229 LYS C C 1
ATOM 4367 O O . LYS C 1 229 ? 1.656 -20.532 58.515 1.00 21.19 229 LYS C O 1
ATOM 4373 N N . GLU C 1 230 ? 1.199 -22.658 57.919 1.00 22.21 230 GLU C N 1
ATOM 4374 C CA . GLU C 1 230 ? 0.673 -22.325 56.561 1.00 23.68 230 GLU C CA 1
ATOM 4375 C C . GLU C 1 230 ? -0.616 -21.504 56.710 1.00 21.92 230 GLU C C 1
ATOM 4376 O O . GLU C 1 230 ? -0.820 -20.535 55.929 1.00 18.52 230 GLU C O 1
ATOM 4382 N N . GLY C 1 231 ? -1.444 -21.844 57.702 1.00 19.94 231 GLY C N 1
ATOM 4383 C CA . GLY C 1 231 ? -2.681 -21.085 57.972 1.00 19.77 231 GLY C CA 1
ATOM 4384 C C . GLY C 1 231 ? -2.374 -19.655 58.356 1.00 19.05 231 GLY C C 1
ATOM 4385 O O . GLY C 1 231 ? -3.067 -18.755 57.905 1.00 16.98 231 GLY C O 1
ATOM 4386 N N . LEU C 1 232 ? -1.317 -19.423 59.155 1.00 22.17 232 LEU C N 1
ATOM 4387 C CA . LEU C 1 232 ? -0.953 -18.040 59.570 1.00 21.27 232 LEU C CA 1
ATOM 4388 C C . LEU C 1 232 ? -0.492 -17.243 58.361 1.00 20.93 232 LEU C C 1
ATOM 4389 O O . LEU C 1 232 ? -0.756 -16.029 58.291 1.00 19.57 232 LEU C O 1
ATOM 4394 N N . LYS C 1 233 ? 0.196 -17.903 57.428 1.00 22.99 233 LYS C N 1
ATOM 4395 C CA . LYS C 1 233 ? 0.627 -17.267 56.162 1.00 26.02 233 LYS C CA 1
ATOM 4396 C C . LYS C 1 233 ? -0.626 -16.883 55.365 1.00 24.92 233 LYS C C 1
ATOM 4397 O O . LYS C 1 233 ? -0.751 -15.716 54.966 1.00 21.70 233 LYS C O 1
ATOM 4403 N N . ALA C 1 234 ? -1.557 -17.815 55.186 1.00 24.71 234 ALA C N 1
ATOM 4404 C CA . ALA C 1 234 ? -2.802 -17.563 54.425 1.00 22.31 234 ALA C CA 1
ATOM 4405 C C . ALA C 1 234 ? -3.582 -16.429 55.087 1.00 20.67 234 ALA C C 1
ATOM 4406 O O . ALA C 1 234 ? -4.135 -15.594 54.379 1.00 20.49 234 ALA C O 1
ATOM 4408 N N . LEU C 1 235 ? -3.620 -16.422 56.421 1.00 23.49 235 LEU C N 1
ATOM 4409 C CA . LEU C 1 235 ? -4.351 -15.410 57.207 1.00 22.05 235 LEU C CA 1
ATOM 4410 C C . LEU C 1 235 ? -3.768 -14.026 56.921 1.00 25.20 235 LEU C C 1
ATOM 4411 O O . LEU C 1 235 ? -4.540 -13.103 56.763 1.00 24.56 235 LEU C O 1
ATOM 4416 N N . THR C 1 236 ? -2.445 -13.892 56.815 1.00 24.44 236 THR C N 1
ATOM 4417 C CA . THR C 1 236 ? -1.777 -12.589 56.554 1.00 24.73 236 THR C CA 1
ATOM 4418 C C . THR C 1 236 ? -1.802 -12.209 55.058 1.00 25.56 236 THR C C 1
ATOM 4419 O O . THR C 1 236 ? -1.522 -11.050 54.760 1.00 30.61 236 THR C O 1
ATOM 4423 N N . GLN C 1 237 ? -2.185 -13.110 54.152 1.00 24.35 237 GLN C N 1
ATOM 4424 C CA . GLN C 1 237 ? -2.377 -12.805 52.697 1.00 23.88 237 GLN C CA 1
ATOM 4425 C C . GLN C 1 237 ? -3.795 -12.275 52.473 1.00 27.24 237 GLN C C 1
ATOM 4426 O O . GLN C 1 237 ? -4.498 -12.740 51.546 1.00 33.58 237 GLN C O 1
ATOM 4432 N N . LYS C 1 238 ? -4.254 -11.461 53.407 1.00 25.15 238 LYS C N 1
ATOM 4433 C CA . LYS C 1 238 ? -5.608 -10.866 53.406 1.00 23.13 238 LYS C CA 1
ATOM 4434 C C . LYS C 1 238 ? -5.426 -9.406 53.796 1.00 21.12 238 LYS C C 1
ATOM 4435 O O . LYS C 1 238 ? -4.851 -9.166 54.856 1.00 19.93 238 LYS C O 1
ATOM 4441 N N . SER C 1 239 ? -5.889 -8.499 52.961 1.00 21.37 239 SER C N 1
ATOM 4442 C CA . SER C 1 239 ? -5.687 -7.047 53.195 1.00 24.41 239 SER C CA 1
ATOM 4443 C C . SER C 1 239 ? -6.266 -6.644 54.548 1.00 21.86 239 SER C C 1
ATOM 4444 O O . SER C 1 239 ? -5.630 -5.850 55.281 1.00 25.29 239 SER C O 1
ATOM 4447 N N . VAL C 1 240 ? -7.425 -7.180 54.912 1.00 21.13 240 VAL C N 1
ATOM 4448 C CA . VAL C 1 240 ? -8.086 -6.793 56.193 1.00 20.64 240 VAL C CA 1
ATOM 4449 C C . VAL C 1 240 ? -7.172 -7.109 57.380 1.00 19.00 240 VAL C C 1
ATOM 4450 O O . VAL C 1 240 ? -7.122 -6.289 58.344 1.00 21.93 240 VAL C O 1
ATOM 4454 N N . VAL C 1 241 ? -6.465 -8.232 57.356 1.00 19.78 241 VAL C N 1
ATOM 4455 C CA . VAL C 1 241 ? -5.527 -8.609 58.437 1.00 20.50 241 VAL C CA 1
ATOM 4456 C C . VAL C 1 241 ? -4.296 -7.694 58.373 1.00 23.21 241 VAL C C 1
ATOM 4457 O O . VAL C 1 241 ? -3.905 -7.177 59.449 1.00 23.79 241 VAL C O 1
ATOM 4461 N N . LEU C 1 242 ? -3.680 -7.540 57.200 1.00 22.90 242 LEU C N 1
ATOM 4462 C CA . LEU C 1 242 ? -2.450 -6.699 57.086 1.00 23.31 242 LEU C CA 1
ATOM 4463 C C . LEU C 1 242 ? -2.764 -5.275 57.559 1.00 24.19 242 LEU C C 1
ATOM 4464 O O . LEU C 1 242 ? -1.919 -4.701 58.272 1.00 26.85 242 LEU C O 1
ATOM 4469 N N . GLU C 1 243 ? -3.904 -4.717 57.165 1.00 24.80 243 GLU C N 1
ATOM 4470 C CA . GLU C 1 243 ? -4.351 -3.360 57.568 1.00 27.48 243 GLU C CA 1
ATOM 4471 C C . GLU C 1 243 ? -4.394 -3.273 59.100 1.00 31.12 243 GLU C C 1
ATOM 4472 O O . GLU C 1 243 ? -3.820 -2.290 59.665 1.00 28.68 243 GLU C O 1
ATOM 4478 N N . ALA C 1 244 ? -5.013 -4.258 59.770 1.00 27.72 244 ALA C N 1
ATOM 4479 C CA . ALA C 1 244 ? -5.155 -4.259 61.243 1.00 27.48 244 ALA C CA 1
ATOM 4480 C C . ALA C 1 244 ? -3.780 -4.414 61.903 1.00 28.07 244 ALA C C 1
ATOM 4481 O O . ALA C 1 244 ? -3.565 -3.818 62.973 1.00 27.87 244 ALA C O 1
ATOM 4483 N N . MET C 1 245 ? -2.894 -5.223 61.334 1.00 26.47 245 MET C N 1
ATOM 4484 C CA . MET C 1 245 ? -1.545 -5.422 61.910 1.00 28.87 245 MET C CA 1
ATOM 4485 C C . MET C 1 245 ? -0.790 -4.079 61.888 1.00 32.77 245 MET C C 1
ATOM 4486 O O . MET C 1 245 ? -0.224 -3.728 62.946 1.00 30.81 245 MET C O 1
ATOM 4491 N N . GLN C 1 246 ? -0.867 -3.330 60.788 1.00 33.65 246 GLN C N 1
ATOM 4492 C CA . GLN C 1 246 ? -0.169 -2.021 60.625 1.00 41.53 246 GLN C CA 1
ATOM 4493 C C . GLN C 1 246 ? -0.856 -0.915 61.431 1.00 38.19 246 GLN C C 1
ATOM 4494 O O . GLN C 1 246 ? -0.149 -0.121 62.087 1.00 39.51 246 GLN C O 1
ATOM 4500 N N . GLU C 1 247 ? -2.180 -0.845 61.385 1.00 37.57 247 GLU C N 1
ATOM 4501 C CA . GLU C 1 247 ? -2.955 0.305 61.918 1.00 38.32 247 GLU C CA 1
ATOM 4502 C C . GLU C 1 247 ? -3.124 0.185 63.440 1.00 37.53 247 GLU C C 1
ATOM 4503 O O . GLU C 1 247 ? -3.114 1.237 64.076 1.00 41.36 247 GLU C O 1
ATOM 4509 N N . ARG C 1 248 ? -3.326 -1.012 64.010 1.00 36.65 248 ARG C N 1
ATOM 4510 C CA . ARG C 1 248 ? -3.747 -1.147 65.433 1.00 32.42 248 ARG C CA 1
ATOM 4511 C C . ARG C 1 248 ? -3.044 -2.316 66.130 1.00 30.19 248 ARG C C 1
ATOM 4512 O O . ARG C 1 248 ? -3.463 -2.654 67.228 1.00 31.24 248 ARG C O 1
ATOM 4520 N N . GLY C 1 249 ? -1.984 -2.869 65.541 1.00 27.03 249 GLY C N 1
ATOM 4521 C CA . GLY C 1 249 ? -1.133 -3.863 66.213 1.00 29.00 249 GLY C CA 1
ATOM 4522 C C . GLY C 1 249 ? -1.861 -5.182 66.430 1.00 27.20 249 GLY C C 1
ATOM 4523 O O . GLY C 1 249 ? -1.529 -5.868 67.376 1.00 24.87 249 GLY C O 1
ATOM 4524 N N . LEU C 1 250 ? -2.808 -5.547 65.559 1.00 30.11 250 LEU C N 1
ATOM 4525 C CA . LEU C 1 250 ? -3.406 -6.914 65.599 1.00 27.03 250 LEU C CA 1
ATOM 4526 C C . LEU C 1 250 ? -2.261 -7.923 65.649 1.00 27.44 250 LEU C C 1
ATOM 4527 O O . LEU C 1 250 ? -1.267 -7.774 64.884 1.00 26.39 250 LEU C O 1
ATOM 4532 N N . GLN C 1 251 ? -2.379 -8.952 66.472 1.00 22.74 251 GLN C N 1
ATOM 4533 C CA . GLN C 1 251 ? -1.382 -10.039 66.511 1.00 26.19 251 GLN C CA 1
ATOM 4534 C C . GLN C 1 251 ? -2.018 -11.326 66.006 1.00 24.69 251 GLN C C 1
ATOM 4535 O O . GLN C 1 251 ? -3.209 -11.523 66.239 1.00 25.07 251 GLN C O 1
ATOM 4541 N N . VAL C 1 252 ? -1.204 -12.196 65.445 1.00 26.82 252 VAL C N 1
ATOM 4542 C CA . VAL C 1 252 ? -1.610 -13.554 65.010 1.00 26.77 252 VAL C CA 1
ATOM 4543 C C . VAL C 1 252 ? -0.738 -14.559 65.742 1.00 26.59 252 VAL C C 1
ATOM 4544 O O . VAL C 1 252 ? 0.450 -14.263 66.017 1.00 28.26 252 VAL C O 1
ATOM 4548 N N . HIS C 1 253 ? -1.304 -15.703 66.085 1.00 23.37 253 HIS C N 1
ATOM 4549 C CA . HIS C 1 253 ? -0.643 -16.726 66.930 1.00 23.65 253 HIS C CA 1
ATOM 4550 C C . HIS C 1 253 ? -0.972 -18.113 66.412 1.00 22.46 253 HIS C C 1
ATOM 4551 O O . HIS C 1 253 ? -2.144 -18.341 66.080 1.00 22.73 253 HIS C O 1
ATOM 4558 N N . GLY C 1 254 ? 0.026 -18.994 66.398 1.00 22.56 254 GLY C N 1
ATOM 4559 C CA . GLY C 1 254 ? -0.152 -20.417 66.097 1.00 24.31 254 GLY C CA 1
ATOM 4560 C C . GLY C 1 254 ? -0.022 -21.214 67.365 1.00 25.22 254 GLY C C 1
ATOM 4561 O O . GLY C 1 254 ? 0.991 -20.982 68.094 1.00 23.91 254 GLY C O 1
ATOM 4562 N N . LEU C 1 255 ? -0.994 -22.086 67.649 1.00 23.83 255 LEU C N 1
ATOM 4563 C CA . LEU C 1 255 ? -0.975 -22.968 68.837 1.00 22.86 255 LEU C CA 1
ATOM 4564 C C . LEU C 1 255 ? -1.168 -24.399 68.389 1.00 25.39 255 LEU C C 1
ATOM 4565 O O . LEU C 1 255 ? -1.793 -24.633 67.335 1.00 23.01 255 LEU C O 1
ATOM 4570 N N . ILE C 1 256 ? -0.664 -25.317 69.201 1.00 22.29 256 ILE C N 1
ATOM 4571 C CA . ILE C 1 256 ? -1.066 -26.744 69.179 1.00 23.82 256 ILE C CA 1
ATOM 4572 C C . ILE C 1 256 ? -1.681 -27.077 70.534 1.00 25.35 256 ILE C C 1
ATOM 4573 O O . ILE C 1 256 ? -1.054 -26.782 71.587 1.00 25.28 256 ILE C O 1
ATOM 4578 N N . TYR C 1 257 ? -2.867 -27.675 70.491 1.00 24.48 257 TYR C N 1
ATOM 4579 C CA . TYR C 1 257 ? -3.606 -28.164 71.658 1.00 23.64 257 TYR C CA 1
ATOM 4580 C C . TYR C 1 257 ? -3.306 -29.640 71.810 1.00 26.99 257 TYR C C 1
ATOM 4581 O O . TYR C 1 257 ? -3.571 -30.400 70.883 1.00 25.22 257 TYR C O 1
ATOM 4590 N N . ASP C 1 258 ? -2.806 -30.059 72.985 1.00 26.52 258 ASP C N 1
ATOM 4591 C CA . ASP C 1 258 ? -2.560 -31.494 73.279 1.00 26.95 258 ASP C CA 1
ATOM 4592 C C . ASP C 1 258 ? -3.845 -32.034 73.892 1.00 27.20 258 ASP C C 1
ATOM 4593 O O . ASP C 1 258 ? -4.165 -31.689 75.027 1.00 31.08 258 ASP C O 1
ATOM 4598 N N . VAL C 1 259 ? -4.586 -32.855 73.158 1.00 31.07 259 VAL C N 1
ATOM 4599 C CA . VAL C 1 259 ? -5.924 -33.339 73.589 1.00 30.48 259 VAL C CA 1
ATOM 4600 C C . VAL C 1 259 ? -5.764 -34.254 74.814 1.00 31.98 259 VAL C C 1
ATOM 4601 O O . VAL C 1 259 ? -6.774 -34.449 75.503 1.00 33.67 259 VAL C O 1
ATOM 4605 N N . GLY C 1 260 ? -4.566 -34.800 75.045 1.00 31.99 260 GLY C N 1
ATOM 4606 C CA . GLY C 1 260 ? -4.294 -35.730 76.157 1.00 35.04 260 GLY C CA 1
ATOM 4607 C C . GLY C 1 260 ? -3.953 -35.027 77.469 1.00 30.92 260 GLY C C 1
ATOM 4608 O O . GLY C 1 260 ? -4.187 -35.620 78.520 1.00 35.91 260 GLY C O 1
ATOM 4609 N N . SER C 1 261 ? -3.456 -33.799 77.423 1.00 29.41 261 SER C N 1
ATOM 4610 C CA . SER C 1 261 ? -2.939 -33.056 78.605 1.00 31.77 261 SER C CA 1
ATOM 4611 C C . SER C 1 261 ? -3.780 -31.805 78.895 1.00 33.22 261 SER C C 1
ATOM 4612 O O . SER C 1 261 ? -3.772 -31.326 80.052 1.00 28.65 261 SER C O 1
ATOM 4615 N N . GLY C 1 262 ? -4.491 -31.277 77.892 1.00 27.65 262 GLY C N 1
ATOM 4616 C CA . GLY C 1 262 ? -5.231 -30.022 78.045 1.00 22.30 262 GLY C CA 1
ATOM 4617 C C . GLY C 1 262 ? -4.395 -28.787 77.858 1.00 22.08 262 GLY C C 1
ATOM 4618 O O . GLY C 1 262 ? -4.948 -27.690 77.997 1.00 24.29 262 GLY C O 1
ATOM 4619 N N . PHE C 1 263 ? -3.104 -28.935 77.569 1.00 23.46 263 PHE C N 1
ATOM 4620 C CA . PHE C 1 263 ? -2.193 -27.773 77.433 1.00 26.36 263 PHE C CA 1
ATOM 4621 C C . PHE C 1 263 ? -2.104 -27.308 75.980 1.00 23.31 263 PHE C C 1
ATOM 4622 O O . PHE C 1 263 ? -1.821 -28.123 75.079 1.00 27.78 263 PHE C O 1
ATOM 4630 N N . LEU C 1 264 ? -2.189 -26.006 75.808 1.00 21.96 264 LEU C N 1
ATOM 4631 C CA . LEU C 1 264 ? -1.806 -25.268 74.586 1.00 24.83 264 LEU C CA 1
ATOM 4632 C C . LEU C 1 264 ? -0.297 -24.990 74.588 1.00 29.00 264 LEU C C 1
ATOM 4633 O O . LEU C 1 264 ? 0.193 -24.491 75.630 1.00 30.20 264 LEU C O 1
ATOM 4638 N N . ARG C 1 265 ? 0.390 -25.266 73.479 1.00 26.66 265 ARG C N 1
ATOM 4639 C CA . ARG C 1 265 ? 1.794 -24.821 73.251 1.00 29.62 265 ARG C CA 1
ATOM 4640 C C . ARG C 1 265 ? 1.872 -23.879 72.044 1.00 33.61 265 ARG C C 1
ATOM 4641 O O . ARG C 1 265 ? 1.150 -24.069 71.022 1.00 30.98 265 ARG C O 1
ATOM 4649 N N . GLN C 1 266 ? 2.655 -22.817 72.183 1.00 32.04 266 GLN C N 1
ATOM 4650 C CA . GLN C 1 266 ? 2.878 -21.805 71.113 1.00 33.34 266 GLN C CA 1
ATOM 4651 C C . GLN C 1 266 ? 3.869 -22.338 70.074 1.00 33.15 266 GLN C C 1
ATOM 4652 O O . GLN C 1 266 ? 4.837 -23.002 70.461 1.00 28.17 266 GLN C O 1
ATOM 4658 N N . LEU C 1 267 ? 3.595 -22.101 68.791 1.00 30.76 267 LEU C N 1
ATOM 4659 C CA . LEU C 1 267 ? 4.530 -22.372 67.671 1.00 34.06 267 LEU C CA 1
ATOM 4660 C C . LEU C 1 267 ? 5.280 -21.079 67.325 1.00 38.23 267 LEU C C 1
ATOM 4661 O O . LEU C 1 267 ? 4.654 -19.982 67.398 1.00 35.65 267 LEU C O 1
ATOM 4666 N N . ASP C 1 268 ? 6.540 -21.208 66.894 1.00 44.44 268 ASP C N 1
ATOM 4667 C CA . ASP C 1 268 ? 7.434 -20.080 66.520 1.00 53.72 268 ASP C CA 1
ATOM 4668 C C . ASP C 1 268 ? 6.809 -19.295 65.357 1.00 55.44 268 ASP C C 1
ATOM 4669 O O . ASP C 1 268 ? 6.729 -18.055 65.434 1.00 68.19 268 ASP C O 1
ATOM 4674 N N . ALA C 1 269 ? 6.473 -19.978 64.279 1.00 59.15 269 ALA C N 1
ATOM 4675 C CA . ALA C 1 269 ? 5.906 -19.352 63.058 1.00 66.88 269 ALA C CA 1
ATOM 4676 C C . ALA C 1 269 ? 6.662 -18.056 62.699 1.00 67.76 269 ALA C C 1
ATOM 4677 O O . ALA C 1 269 ? 6.018 -17.086 62.280 1.00 61.29 269 ALA C O 1
ATOM 4679 N N . ALA C 1 270 ? 7.994 -18.042 62.831 1.00 65.07 270 ALA C N 1
ATOM 4680 C CA . ALA C 1 270 ? 8.873 -16.943 62.359 1.00 64.23 270 ALA C CA 1
ATOM 4681 C C . ALA C 1 270 ? 8.956 -16.995 60.826 1.00 54.94 270 ALA C C 1
ATOM 4682 O O . ALA C 1 270 ? 8.961 -18.109 60.248 1.00 50.11 270 ALA C O 1
ATOM 4684 N N . GLU C 1 271 ? 8.982 -15.833 60.172 1.00 52.84 271 GLU C N 1
ATOM 4685 C CA . GLU C 1 271 ? 9.182 -15.730 58.694 1.00 57.10 271 GLU C CA 1
ATOM 4686 C C . GLU C 1 271 ? 10.342 -14.790 58.389 1.00 58.80 271 GLU C C 1
ATOM 4687 O O . GLU C 1 271 ? 10.432 -13.737 59.004 1.00 48.11 271 GLU C O 1
ATOM 4693 N N . PRO C 1 272 ? 11.233 -15.129 57.428 1.00 69.25 272 PRO C N 1
ATOM 4694 C CA . PRO C 1 272 ? 12.254 -14.177 56.979 1.00 74.84 272 PRO C CA 1
ATOM 4695 C C . PRO C 1 272 ? 11.612 -12.809 56.668 1.00 76.96 272 PRO C C 1
ATOM 4696 O O . PRO C 1 272 ? 10.503 -12.820 56.143 1.00 79.29 272 PRO C O 1
ATOM 4700 N N . GLU C 1 273 ? 12.246 -11.695 57.062 1.00 74.03 273 GLU C N 1
ATOM 4701 C CA . GLU C 1 273 ? 11.515 -10.395 57.134 1.00 78.25 273 GLU C CA 1
ATOM 4702 C C . GLU C 1 273 ? 11.195 -9.934 55.708 1.00 81.08 273 GLU C C 1
ATOM 4703 O O . GLU C 1 273 ? 10.156 -9.256 55.521 1.00 78.58 273 GLU C O 1
ATOM 4709 N N . GLU C 1 274 ? 12.045 -10.336 54.745 1.00 84.02 274 GLU C N 1
ATOM 4710 C CA . GLU C 1 274 ? 11.817 -10.239 53.270 1.00 83.88 274 GLU C CA 1
ATOM 4711 C C . GLU C 1 274 ? 10.410 -10.714 52.903 1.00 77.79 274 GLU C C 1
ATOM 4712 O O . GLU C 1 274 ? 9.785 -10.077 52.015 1.00 56.83 274 GLU C O 1
ATOM 4718 N N . ALA C 1 275 ? 9.988 -11.828 53.519 1.00 71.18 275 ALA C N 1
ATOM 4719 C CA . ALA C 1 275 ? 8.696 -12.503 53.248 1.00 63.84 275 ALA C CA 1
ATOM 4720 C C . ALA C 1 275 ? 7.550 -11.527 53.534 1.00 49.50 275 ALA C C 1
ATOM 4721 O O . ALA C 1 275 ? 6.699 -11.387 52.672 1.00 44.74 275 ALA C O 1
ATOM 4723 N N . LEU C 1 276 ? 7.533 -10.899 54.709 1.00 43.90 276 LEU C N 1
ATOM 4724 C CA . LEU C 1 276 ? 6.419 -10.031 55.160 1.00 45.89 276 LEU C CA 1
ATOM 4725 C C . LEU C 1 276 ? 6.379 -8.761 54.302 1.00 43.46 276 LEU C C 1
ATOM 4726 O O . LEU C 1 276 ? 5.252 -8.227 54.018 1.00 37.71 276 LEU C O 1
ATOM 4731 N N . LYS C 1 277 ? 7.559 -8.285 53.881 1.00 41.77 277 LYS C N 1
ATOM 4732 C CA . LYS C 1 277 ? 7.660 -7.061 53.052 1.00 42.48 277 LYS C CA 1
ATOM 4733 C C . LYS C 1 277 ? 6.971 -7.319 51.705 1.00 34.04 277 LYS C C 1
ATOM 4734 O O . LYS C 1 277 ? 6.172 -6.478 51.275 1.00 29.85 277 LYS C O 1
ATOM 4740 N N . ALA C 1 278 ? 7.303 -8.432 51.061 1.00 33.03 278 ALA C N 1
ATOM 4741 C CA . ALA C 1 278 ? 6.739 -8.856 49.764 1.00 32.47 278 ALA C CA 1
ATOM 4742 C C . ALA C 1 278 ? 5.237 -9.078 49.933 1.00 29.07 278 ALA C C 1
ATOM 4743 O O . ALA C 1 278 ? 4.504 -8.739 49.004 1.00 28.10 278 ALA C O 1
ATOM 4745 N N . ARG C 1 279 ? 4.789 -9.621 51.072 1.00 29.80 279 ARG C N 1
ATOM 4746 C CA . ARG C 1 279 ? 3.349 -9.915 51.311 1.00 27.32 279 ARG C CA 1
ATOM 4747 C C . ARG C 1 279 ? 2.604 -8.588 51.395 1.00 27.26 279 ARG C C 1
ATOM 4748 O O . ARG C 1 279 ? 1.553 -8.442 50.724 1.00 26.22 279 ARG C O 1
ATOM 4756 N N . LEU C 1 280 ? 3.142 -7.622 52.153 1.00 26.52 280 LEU C N 1
ATOM 4757 C CA . LEU C 1 280 ? 2.521 -6.277 52.240 1.00 28.59 280 LEU C CA 1
ATOM 4758 C C . LEU C 1 280 ? 2.367 -5.682 50.831 1.00 27.99 280 LEU C C 1
ATOM 4759 O O . LEU C 1 280 ? 1.257 -5.193 50.477 1.00 28.48 280 LEU C O 1
ATOM 4764 N N . THR C 1 281 ? 3.452 -5.681 50.056 1.00 27.46 281 THR C N 1
ATOM 4765 C CA . THR C 1 281 ? 3.457 -5.107 48.687 1.00 26.75 281 THR C CA 1
ATOM 4766 C C . THR C 1 281 ? 2.377 -5.799 47.839 1.00 24.77 281 THR C C 1
ATOM 4767 O O . THR C 1 281 ? 1.685 -5.117 47.082 1.00 23.97 281 THR C O 1
ATOM 4771 N N . SER C 1 282 ? 2.287 -7.125 47.969 1.00 24.41 282 SER C N 1
ATOM 4772 C CA . SER C 1 282 ? 1.536 -8.007 47.047 1.00 24.89 282 SER C CA 1
ATOM 4773 C C . SER C 1 282 ? 0.062 -8.055 47.439 1.00 27.03 282 SER C C 1
ATOM 4774 O O . SER C 1 282 ? -0.756 -8.324 46.526 1.00 25.91 282 SER C O 1
ATOM 4777 N N . PHE C 1 283 ? -0.276 -7.794 48.710 1.00 26.32 283 PHE C N 1
ATOM 4778 C CA . PHE C 1 283 ? -1.662 -8.017 49.209 1.00 28.40 283 PHE C CA 1
ATOM 4779 C C . PHE C 1 283 ? -2.334 -6.769 49.781 1.00 29.20 283 PHE C C 1
ATOM 4780 O O . PHE C 1 283 ? -3.566 -6.798 49.809 1.00 29.01 283 PHE C O 1
ATOM 4788 N N . LYS C 1 284 ? -1.618 -5.751 50.257 1.00 31.67 284 LYS C N 1
ATOM 4789 C CA . LYS C 1 284 ? -2.317 -4.605 50.907 1.00 36.38 284 LYS C CA 1
ATOM 4790 C C . LYS C 1 284 ? -3.056 -3.790 49.829 1.00 35.30 284 LYS C C 1
ATOM 4791 O O . LYS C 1 284 ? -2.452 -3.481 48.842 1.00 34.48 284 LYS C O 1
ATOM 4797 N N . THR C 1 285 ? -4.331 -3.442 50.051 1.00 35.14 285 THR C N 1
ATOM 4798 C CA . THR C 1 285 ? -5.239 -2.687 49.129 1.00 38.04 285 THR C CA 1
ATOM 4799 C C . THR C 1 285 ? -4.977 -1.176 49.169 1.00 37.52 285 THR C C 1
ATOM 4800 O O . THR C 1 285 ? -4.569 -0.803 50.257 1.00 42.31 285 THR C O 1
ATOM 4804 N N . ASP D 1 79 ? -1.783 -8.725 76.691 1.00 62.11 79 ASP D N 1
ATOM 4805 C CA . ASP D 1 79 ? -2.914 -8.773 77.673 1.00 62.23 79 ASP D CA 1
ATOM 4806 C C . ASP D 1 79 ? -3.694 -10.085 77.461 1.00 56.26 79 ASP D C 1
ATOM 4807 O O . ASP D 1 79 ? -3.259 -11.047 78.059 1.00 57.05 79 ASP D O 1
ATOM 4812 N N . LYS D 1 80 ? -4.821 -10.084 76.736 1.00 57.80 80 LYS D N 1
ATOM 4813 C CA . LYS D 1 80 ? -5.864 -11.148 76.819 1.00 57.49 80 LYS D CA 1
ATOM 4814 C C . LYS D 1 80 ? -5.337 -12.480 76.273 1.00 58.56 80 LYS D C 1
ATOM 4815 O O . LYS D 1 80 ? -5.788 -13.546 76.769 1.00 60.95 80 LYS D O 1
ATOM 4821 N N . PHE D 1 81 ? -4.447 -12.445 75.282 1.00 49.48 81 PHE D N 1
ATOM 4822 C CA . PHE D 1 81 ? -3.872 -13.686 74.712 1.00 47.58 81 PHE D CA 1
ATOM 4823 C C . PHE D 1 81 ? -2.989 -14.377 75.765 1.00 44.53 81 PHE D C 1
ATOM 4824 O O . PHE D 1 81 ? -3.183 -15.581 76.033 1.00 37.79 81 PHE D O 1
ATOM 4832 N N . SER D 1 82 ? -2.018 -13.670 76.345 1.00 46.65 82 SER D N 1
ATOM 4833 C CA . SER D 1 82 ? -1.124 -14.298 77.357 1.00 47.15 82 SER D CA 1
ATOM 4834 C C . SER D 1 82 ? -1.965 -14.694 78.583 1.00 40.99 82 SER D C 1
ATOM 4835 O O . SER D 1 82 ? -1.714 -15.775 79.152 1.00 44.12 82 SER D O 1
ATOM 4838 N N . ALA D 1 83 ? -2.957 -13.889 78.959 1.00 38.98 83 ALA D N 1
ATOM 4839 C CA . ALA D 1 83 ? -3.855 -14.210 80.093 1.00 40.22 83 ALA D CA 1
ATOM 4840 C C . ALA D 1 83 ? -4.587 -15.532 79.800 1.00 41.00 83 ALA D C 1
ATOM 4841 O O . ALA D 1 83 ? -4.718 -16.368 80.724 1.00 36.86 83 ALA D O 1
ATOM 4843 N N . ALA D 1 84 ? -5.025 -15.733 78.545 1.00 40.99 84 ALA D N 1
ATOM 4844 C CA . ALA D 1 84 ? -5.794 -16.939 78.143 1.00 32.74 84 ALA D CA 1
ATOM 4845 C C . ALA D 1 84 ? -4.877 -18.160 78.222 1.00 30.12 84 ALA D C 1
ATOM 4846 O O . ALA D 1 84 ? -5.363 -19.209 78.654 1.00 31.11 84 ALA D O 1
ATOM 4848 N N . LEU D 1 85 ? -3.598 -18.054 77.829 1.00 31.48 85 LEU D N 1
ATOM 4849 C CA . LEU D 1 85 ? -2.674 -19.220 77.892 1.00 29.91 85 LEU D CA 1
ATOM 4850 C C . LEU D 1 85 ? -2.479 -19.638 79.354 1.00 29.18 85 LEU D C 1
ATOM 4851 O O . LEU D 1 85 ? -2.451 -20.843 79.625 1.00 24.08 85 LEU D O 1
ATOM 4856 N N . ALA D 1 86 ? -2.352 -18.680 80.270 1.00 34.62 86 ALA D N 1
ATOM 4857 C CA . ALA D 1 86 ? -2.171 -18.980 81.708 1.00 34.51 86 ALA D CA 1
ATOM 4858 C C . ALA D 1 86 ? -3.444 -19.651 82.248 1.00 30.44 86 ALA D C 1
ATOM 4859 O O . ALA D 1 86 ? -3.330 -20.685 82.956 1.00 32.17 86 ALA D O 1
ATOM 4861 N N . LYS D 1 87 ? -4.618 -19.146 81.865 1.00 31.59 87 LYS D N 1
ATOM 4862 C CA . LYS D 1 87 ? -5.921 -19.719 82.289 1.00 29.40 87 LYS D CA 1
ATOM 4863 C C . LYS D 1 87 ? -6.083 -21.112 81.694 1.00 26.63 87 LYS D C 1
ATOM 4864 O O . LYS D 1 87 ? -6.638 -21.954 82.385 1.00 26.42 87 LYS D O 1
ATOM 4870 N N . ASN D 1 88 ? -5.578 -21.352 80.478 1.00 25.61 88 ASN D N 1
ATOM 4871 C CA . ASN D 1 88 ? -5.602 -22.712 79.886 1.00 23.13 88 ASN D CA 1
ATOM 4872 C C . ASN D 1 88 ? -4.850 -23.680 80.812 1.00 25.49 88 ASN D C 1
ATOM 4873 O O . ASN D 1 88 ? -5.349 -24.805 81.045 1.00 23.71 88 ASN D O 1
ATOM 4878 N N . LYS D 1 89 ? -3.645 -23.312 81.260 1.00 25.84 89 LYS D N 1
ATOM 4879 C CA . LYS D 1 89 ? -2.829 -24.261 82.065 1.00 29.65 89 LYS D CA 1
ATOM 4880 C C . LYS D 1 89 ? -3.574 -24.554 83.376 1.00 27.19 89 LYS D C 1
ATOM 4881 O O . LYS D 1 89 ? -3.606 -25.744 83.788 1.00 25.39 89 LYS D O 1
ATOM 4887 N N . GLU D 1 90 ? -4.205 -23.527 83.960 1.00 28.21 90 GLU D N 1
ATOM 4888 C CA . GLU D 1 90 ? -4.966 -23.657 85.217 1.00 30.55 90 GLU D CA 1
ATOM 4889 C C . GLU D 1 90 ? -6.169 -24.564 84.972 1.00 31.71 90 GLU D C 1
ATOM 4890 O O . GLU D 1 90 ? -6.434 -25.452 85.806 1.00 28.52 90 GLU D O 1
ATOM 4896 N N . TRP D 1 91 ? -6.861 -24.366 83.840 1.00 28.30 91 TRP D N 1
ATOM 4897 C CA . TRP D 1 91 ? -8.042 -25.190 83.487 1.00 27.73 91 TRP D CA 1
ATOM 4898 C C . TRP D 1 91 ? -7.583 -26.652 83.347 1.00 26.80 91 TRP D C 1
ATOM 4899 O O . TRP D 1 91 ? -8.259 -27.501 83.918 1.00 28.53 91 TRP D O 1
ATOM 4910 N N . ALA D 1 92 ? -6.493 -26.936 82.617 1.00 25.99 92 ALA D N 1
ATOM 4911 C CA . ALA D 1 92 ? -6.017 -28.322 82.395 1.00 29.45 92 ALA D CA 1
ATOM 4912 C C . ALA D 1 92 ? -5.641 -28.959 83.745 1.00 29.91 92 ALA D C 1
ATOM 4913 O O . ALA D 1 92 ? -5.980 -30.151 83.965 1.00 30.15 92 ALA D O 1
ATOM 4915 N N . ALA D 1 93 ? -5.015 -28.191 84.640 1.00 33.86 93 ALA D N 1
ATOM 4916 C CA . ALA D 1 93 ? -4.640 -28.713 85.987 1.00 38.38 93 ALA D CA 1
ATOM 4917 C C . ALA D 1 93 ? -5.911 -29.091 86.766 1.00 36.78 93 ALA D C 1
ATOM 4918 O O . ALA D 1 93 ? -6.006 -30.238 87.276 1.00 39.91 93 ALA D O 1
ATOM 4920 N N . LYS D 1 94 ? -6.905 -28.203 86.749 1.00 41.78 94 LYS D N 1
ATOM 4921 C CA . LYS D 1 94 ? -8.191 -28.405 87.472 1.00 42.99 94 LYS D CA 1
ATOM 4922 C C . LYS D 1 94 ? -8.930 -29.614 86.885 1.00 47.80 94 LYS D C 1
ATOM 4923 O O . LYS D 1 94 ? -9.502 -30.404 87.659 1.00 45.64 94 LYS D O 1
ATOM 4929 N N . CYS D 1 95 ? -8.942 -29.759 85.555 1.00 40.58 95 CYS D N 1
ATOM 4930 C CA . CYS D 1 95 ? -9.581 -30.901 84.855 1.00 41.51 95 CYS D CA 1
ATOM 4931 C C . CYS D 1 95 ? -8.933 -32.208 85.327 1.00 42.55 95 CYS D C 1
ATOM 4932 O O . CYS D 1 95 ? -9.675 -33.180 85.521 1.00 44.66 95 CYS D O 1
ATOM 4935 N N . SER D 1 96 ? -7.605 -32.271 85.452 1.00 47.40 96 SER D N 1
ATOM 4936 C CA . SER D 1 96 ? -6.881 -33.495 85.890 1.00 49.04 96 SER D CA 1
ATOM 4937 C C . SER D 1 96 ? -7.345 -33.915 87.305 1.00 49.40 96 SER D C 1
ATOM 4938 O O . SER D 1 96 ? -7.528 -35.134 87.555 1.00 52.80 96 SER D O 1
ATOM 4941 N N . GLN D 1 97 ? -7.620 -32.945 88.173 1.00 46.16 97 GLN D N 1
ATOM 4942 C CA . GLN D 1 97 ? -8.080 -33.147 89.580 1.00 53.58 97 GLN D CA 1
ATOM 4943 C C . GLN D 1 97 ? -9.574 -33.505 89.625 1.00 52.52 97 GLN D C 1
ATOM 4944 O O . GLN D 1 97 ? -9.919 -34.446 90.323 1.00 57.89 97 GLN D O 1
ATOM 4950 N N . GLU D 1 98 ? -10.431 -32.827 88.865 1.00 56.53 98 GLU D N 1
ATOM 4951 C CA . GLU D 1 98 ? -11.919 -32.932 88.963 1.00 54.70 98 GLU D CA 1
ATOM 4952 C C . GLU D 1 98 ? -12.554 -33.916 87.950 1.00 57.39 98 GLU D C 1
ATOM 4953 O O . GLU D 1 98 ? -13.707 -34.345 88.143 1.00 60.19 98 GLU D O 1
ATOM 4959 N N . HIS D 1 99 ? -11.838 -34.277 86.892 1.00 53.15 99 HIS D N 1
ATOM 4960 C CA . HIS D 1 99 ? -12.248 -35.326 85.923 1.00 51.28 99 HIS D CA 1
ATOM 4961 C C . HIS D 1 99 ? -11.002 -36.115 85.528 1.00 50.70 99 HIS D C 1
ATOM 4962 O O . HIS D 1 99 ? -10.551 -36.035 84.385 1.00 40.61 99 HIS D O 1
ATOM 4969 N N . PRO D 1 100 ? -10.380 -36.872 86.463 1.00 50.02 100 PRO D N 1
ATOM 4970 C CA . PRO D 1 100 ? -9.064 -37.469 86.223 1.00 47.06 100 PRO D CA 1
ATOM 4971 C C . PRO D 1 100 ? -9.023 -38.472 85.063 1.00 44.22 100 PRO D C 1
ATOM 4972 O O . PRO D 1 100 ? -7.944 -38.657 84.528 1.00 41.80 100 PRO D O 1
ATOM 4976 N N . GLU D 1 101 ? -10.162 -39.057 84.685 1.00 45.33 101 GLU D N 1
ATOM 4977 C CA . GLU D 1 101 ? -10.225 -40.037 83.562 1.00 50.48 101 GLU D CA 1
ATOM 4978 C C . GLU D 1 101 ? -10.409 -39.321 82.204 1.00 46.49 101 GLU D C 1
ATOM 4979 O O . GLU D 1 101 ? -10.119 -39.948 81.149 1.00 51.77 101 GLU D O 1
ATOM 4985 N N . LEU D 1 102 ? -10.881 -38.073 82.196 1.00 39.04 102 LEU D N 1
ATOM 4986 C CA . LEU D 1 102 ? -11.337 -37.404 80.947 1.00 40.46 102 LEU D CA 1
ATOM 4987 C C . LEU D 1 102 ? -10.170 -37.247 79.978 1.00 36.28 102 LEU D C 1
ATOM 4988 O O . LEU D 1 102 ? -10.246 -37.804 78.889 1.00 39.40 102 LEU D O 1
ATOM 4993 N N . LEU D 1 103 ? -9.132 -36.493 80.341 1.00 35.60 103 LEU D N 1
ATOM 4994 C CA . LEU D 1 103 ? -8.032 -36.167 79.394 1.00 36.99 103 LEU D CA 1
ATOM 4995 C C . LEU D 1 103 ? -7.322 -37.438 78.937 1.00 39.36 103 LEU D C 1
ATOM 4996 O O . LEU D 1 103 ? -7.109 -37.595 77.742 1.00 40.73 103 LEU D O 1
ATOM 5001 N N . PRO D 1 104 ? -6.959 -38.410 79.801 1.00 44.41 104 PRO D N 1
ATOM 5002 C CA . PRO D 1 104 ? -6.371 -39.662 79.317 1.00 42.19 104 PRO D CA 1
ATOM 5003 C C . PRO D 1 104 ? -7.273 -40.416 78.325 1.00 38.05 104 PRO D C 1
ATOM 5004 O O . PRO D 1 104 ? -6.730 -40.976 77.397 1.00 37.83 104 PRO D O 1
ATOM 5008 N N . THR D 1 105 ? -8.594 -40.400 78.481 1.00 38.18 105 THR D N 1
ATOM 5009 C CA . THR D 1 105 ? -9.493 -41.077 77.498 1.00 40.17 105 THR D CA 1
ATOM 5010 C C . THR D 1 105 ? -9.486 -40.276 76.182 1.00 37.92 105 THR D C 1
ATOM 5011 O O . THR D 1 105 ? -9.365 -40.880 75.111 1.00 40.81 105 THR D O 1
ATOM 5015 N N . LEU D 1 106 ? -9.521 -38.949 76.258 1.00 34.03 106 LEU D N 1
ATOM 5016 C CA . LEU D 1 106 ? -9.527 -38.085 75.057 1.00 34.70 106 LEU D CA 1
ATOM 5017 C C . LEU D 1 106 ? -8.177 -38.163 74.332 1.00 37.89 106 LEU D C 1
ATOM 5018 O O . LEU D 1 106 ? -8.125 -37.765 73.150 1.00 36.99 106 LEU D O 1
ATOM 5023 N N . ALA D 1 107 ? -7.072 -38.517 75.005 1.00 34.14 107 ALA D N 1
ATOM 5024 C CA . ALA D 1 107 ? -5.722 -38.582 74.396 1.00 36.27 107 ALA D CA 1
ATOM 5025 C C . ALA D 1 107 ? -5.702 -39.527 73.192 1.00 38.93 107 ALA D C 1
ATOM 5026 O O . ALA D 1 107 ? -4.809 -39.357 72.329 1.00 34.78 107 ALA D O 1
ATOM 5028 N N . VAL D 1 108 ? -6.650 -40.472 73.141 1.00 37.40 108 VAL D N 1
ATOM 5029 C CA . VAL D 1 108 ? -6.623 -41.635 72.216 1.00 45.29 108 VAL D CA 1
ATOM 5030 C C . VAL D 1 108 ? -7.722 -41.476 71.162 1.00 43.86 108 VAL D C 1
ATOM 5031 O O . VAL D 1 108 ? -7.578 -42.089 70.100 1.00 49.27 108 VAL D O 1
ATOM 5035 N N . GLY D 1 109 ? -8.784 -40.729 71.444 1.00 38.44 109 GLY D N 1
ATOM 5036 C CA . GLY D 1 109 ? -9.860 -40.552 70.456 1.00 37.40 109 GLY D CA 1
ATOM 5037 C C . GLY D 1 109 ? -11.047 -39.805 71.011 1.00 36.77 109 GLY D C 1
ATOM 5038 O O . GLY D 1 109 ? -10.974 -39.297 72.149 1.00 34.92 109 GLY D O 1
ATOM 5039 N N . GLN D 1 110 ? -12.114 -39.705 70.218 1.00 32.19 110 GLN D N 1
ATOM 5040 C CA . GLN D 1 110 ? -13.345 -38.948 70.569 1.00 30.38 110 GLN D CA 1
ATOM 5041 C C . GLN D 1 110 ? -14.582 -39.739 70.133 1.00 29.95 110 GLN D C 1
ATOM 5042 O O . GLN D 1 110 ? -14.501 -40.418 69.068 1.00 31.37 110 GLN D O 1
ATOM 5048 N N . HIS D 1 111 ? -15.699 -39.581 70.851 1.00 29.79 111 HIS D N 1
ATOM 5049 C CA . HIS D 1 111 ? -16.996 -40.223 70.551 1.00 30.09 111 HIS D CA 1
ATOM 5050 C C . HIS D 1 111 ? -18.123 -39.256 70.843 1.00 28.10 111 HIS D C 1
ATOM 5051 O O . HIS D 1 111 ? -19.069 -39.585 71.562 1.00 24.76 111 HIS D O 1
ATOM 5058 N N . PRO D 1 112 ? -18.119 -38.027 70.268 1.00 19.97 112 PRO D N 1
ATOM 5059 C CA . PRO D 1 112 ? -19.232 -37.132 70.489 1.00 21.12 112 PRO D CA 1
ATOM 5060 C C . PRO D 1 112 ? -20.488 -37.703 69.827 1.00 21.50 112 PRO D C 1
ATOM 5061 O O . PRO D 1 112 ? -20.379 -38.291 68.777 1.00 24.03 112 PRO D O 1
ATOM 5065 N N . GLU D 1 113 ? -21.646 -37.456 70.413 1.00 21.15 113 GLU D N 1
ATOM 5066 C CA . GLU D 1 113 ? -22.933 -37.909 69.848 1.00 23.99 113 GLU D CA 1
ATOM 5067 C C . GLU D 1 113 ? -23.647 -36.748 69.160 1.00 18.36 113 GLU D C 1
ATOM 5068 O O . GLU D 1 113 ? -24.773 -36.990 68.616 1.00 17.89 113 GLU D O 1
ATOM 5074 N N . ILE D 1 114 ? -23.084 -35.533 69.265 1.00 18.86 114 ILE D N 1
ATOM 5075 C CA . ILE D 1 114 ? -23.731 -34.288 68.785 1.00 18.24 114 ILE D CA 1
ATOM 5076 C C . ILE D 1 114 ? -22.769 -33.580 67.819 1.00 16.20 114 ILE D C 1
ATOM 5077 O O . ILE D 1 114 ? -21.593 -33.378 68.197 1.00 14.72 114 ILE D O 1
ATOM 5082 N N . LEU D 1 115 ? -23.304 -33.205 66.664 1.00 15.16 115 LEU D N 1
ATOM 5083 C CA . LEU D 1 115 ? -22.714 -32.185 65.759 1.00 15.99 115 LEU D CA 1
ATOM 5084 C C . LEU D 1 115 ? -23.505 -30.912 65.987 1.00 15.92 115 LEU D C 1
ATOM 5085 O O . LEU D 1 115 ? -24.743 -30.922 65.798 1.00 15.07 115 LEU D O 1
ATOM 5090 N N . TRP D 1 116 ? -22.824 -29.841 66.350 1.00 13.97 116 TRP D N 1
ATOM 5091 C CA . TRP D 1 116 ? -23.409 -28.510 66.565 1.00 14.14 116 TRP D CA 1
ATOM 5092 C C . TRP D 1 116 ? -22.967 -27.618 65.413 1.00 15.29 116 TRP D C 1
ATOM 5093 O O . TRP D 1 116 ? -21.745 -27.535 65.185 1.00 14.34 116 TRP D O 1
ATOM 5104 N N . ILE D 1 117 ? -23.913 -27.006 64.722 1.00 14.47 117 ILE D N 1
ATOM 5105 C CA . ILE D 1 117 ? -23.632 -25.964 63.703 1.00 15.12 117 ILE D CA 1
ATOM 5106 C C . ILE D 1 117 ? -24.257 -24.683 64.240 1.00 15.41 117 ILE D C 1
ATOM 5107 O O . ILE D 1 117 ? -25.530 -24.612 64.357 1.00 14.28 117 ILE D O 1
ATOM 5112 N N . GLY D 1 118 ? -23.418 -23.743 64.625 1.00 13.85 118 GLY D N 1
ATOM 5113 C CA . GLY D 1 118 ? -23.866 -22.484 65.216 1.00 14.32 118 GLY D CA 1
ATOM 5114 C C . GLY D 1 118 ? -23.144 -21.269 64.682 1.00 15.99 118 GLY D C 1
ATOM 5115 O O . GLY D 1 118 ? -22.293 -21.379 63.749 1.00 14.76 118 GLY D O 1
ATOM 5116 N N . CYS D 1 119 ? -23.461 -20.123 65.273 1.00 14.55 119 CYS D N 1
ATOM 5117 C CA . CYS D 1 119 ? -22.839 -18.844 64.883 1.00 14.50 119 CYS D CA 1
ATOM 5118 C C . CYS D 1 119 ? -21.478 -18.714 65.569 1.00 14.66 119 CYS D C 1
ATOM 5119 O O . CYS D 1 119 ? -21.316 -19.184 66.700 1.00 13.97 119 CYS D O 1
ATOM 5122 N N . SER D 1 120 ? -20.521 -18.066 64.901 1.00 13.80 120 SER D N 1
ATOM 5123 C CA . SER D 1 120 ? -19.211 -17.668 65.480 1.00 14.51 120 SER D CA 1
ATOM 5124 C C . SER D 1 120 ? -19.363 -16.680 66.642 1.00 15.08 120 SER D C 1
ATOM 5125 O O . SER D 1 120 ? -18.393 -16.537 67.383 1.00 15.63 120 SER D O 1
ATOM 5128 N N . ASP D 1 121 ? -20.502 -15.994 66.746 1.00 15.96 121 ASP D N 1
ATOM 5129 C CA . ASP D 1 121 ? -20.810 -15.034 67.843 1.00 15.79 121 ASP D CA 1
ATOM 5130 C C . ASP D 1 121 ? -20.171 -15.533 69.141 1.00 17.05 121 ASP D C 1
ATOM 5131 O O . ASP D 1 121 ? -20.410 -16.704 69.545 1.00 16.30 121 ASP D O 1
ATOM 5136 N N . SER D 1 122 ? -19.359 -14.680 69.787 1.00 15.25 122 SER D N 1
ATOM 5137 C CA . SER D 1 122 ? -18.590 -15.063 70.995 1.00 15.78 122 SER D CA 1
ATOM 5138 C C . SER D 1 122 ? -19.534 -15.465 72.149 1.00 14.81 122 SER D C 1
ATOM 5139 O O . SER D 1 122 ? -19.075 -16.147 73.066 1.00 17.07 122 SER D O 1
ATOM 5142 N N . ARG D 1 123 ? -20.792 -15.081 72.080 1.00 17.00 123 ARG D N 1
ATOM 5143 C CA . ARG D 1 123 ? -21.757 -15.360 73.173 1.00 18.82 123 ARG D CA 1
ATOM 5144 C C . ARG D 1 123 ? -22.385 -16.748 73.016 1.00 19.66 123 ARG D C 1
ATOM 5145 O O . ARG D 1 123 ? -23.200 -17.106 73.907 1.00 18.96 123 ARG D O 1
ATOM 5153 N N . CYS D 1 124 ? -22.029 -17.533 71.989 1.00 19.00 124 CYS D N 1
ATOM 5154 C CA A CYS D 1 124 ? -22.662 -18.859 71.738 0.50 17.70 124 CYS D CA 1
ATOM 5155 C CA B CYS D 1 124 ? -22.681 -18.867 71.784 0.50 20.35 124 CYS D CA 1
ATOM 5156 C C . CYS D 1 124 ? -21.637 -19.986 71.755 1.00 18.38 124 CYS D C 1
ATOM 5157 O O . CYS D 1 124 ? -21.611 -20.812 70.838 1.00 20.16 124 CYS D O 1
ATOM 5162 N N . PRO D 1 125 ? -20.787 -20.145 72.813 1.00 19.05 125 PRO D N 1
ATOM 5163 C CA . PRO D 1 125 ? -19.908 -21.309 72.934 1.00 18.06 125 PRO D CA 1
ATOM 5164 C C . PRO D 1 125 ? -20.683 -22.569 73.327 1.00 19.64 125 PRO D C 1
ATOM 5165 O O . PRO D 1 125 ? -21.186 -22.670 74.462 1.00 18.36 125 PRO D O 1
ATOM 5169 N N . GLU D 1 126 ? -20.764 -23.519 72.399 1.00 16.54 126 GLU D N 1
ATOM 5170 C CA . GLU D 1 126 ? -21.726 -24.656 72.486 1.00 18.09 126 GLU D CA 1
ATOM 5171 C C . GLU D 1 126 ? -21.465 -25.458 73.769 1.00 17.73 126 GLU D C 1
ATOM 5172 O O . GLU D 1 126 ? -22.448 -25.780 74.504 1.00 18.82 126 GLU D O 1
ATOM 5178 N N . THR D 1 127 ? -20.209 -25.789 74.062 1.00 18.85 127 THR D N 1
ATOM 5179 C CA . THR D 1 127 ? -19.876 -26.732 75.157 1.00 19.45 127 THR D CA 1
ATOM 5180 C C . THR D 1 127 ? -20.261 -26.066 76.478 1.00 20.82 127 THR D C 1
ATOM 5181 O O . THR D 1 127 ? -20.776 -26.753 77.363 1.00 20.30 127 THR D O 1
ATOM 5185 N N . THR D 1 128 ? -20.011 -24.772 76.616 1.00 19.40 128 THR D N 1
ATOM 5186 C CA . THR D 1 128 ? -20.326 -24.015 77.838 1.00 18.60 128 THR D CA 1
ATOM 5187 C C . THR D 1 128 ? -21.850 -23.909 77.993 1.00 20.31 128 THR D C 1
ATOM 5188 O O . THR D 1 128 ? -22.350 -24.212 79.094 1.00 20.71 128 THR D O 1
ATOM 5192 N N . ILE D 1 129 ? -22.580 -23.478 76.961 1.00 16.64 129 ILE D N 1
ATOM 5193 C CA . ILE D 1 129 ? -24.032 -23.182 77.146 1.00 18.57 129 ILE D CA 1
ATOM 5194 C C . ILE D 1 129 ? -24.821 -24.493 77.315 1.00 17.58 129 ILE D C 1
ATOM 5195 O O . ILE D 1 129 ? -25.935 -24.419 77.826 1.00 20.63 129 ILE D O 1
ATOM 5200 N N . LEU D 1 130 ? -24.267 -25.619 76.903 1.00 18.28 130 LEU D N 1
ATOM 5201 C CA . LEU D 1 130 ? -24.889 -26.959 77.049 1.00 18.86 130 LEU D CA 1
ATOM 5202 C C . LEU D 1 130 ? -24.497 -27.614 78.373 1.00 20.82 130 LEU D C 1
ATOM 5203 O O . LEU D 1 130 ? -24.981 -28.733 78.622 1.00 22.63 130 LEU D O 1
ATOM 5208 N N . GLY D 1 131 ? -23.603 -27.012 79.158 1.00 21.31 131 GLY D N 1
ATOM 5209 C CA . GLY D 1 131 ? -23.073 -27.637 80.389 1.00 22.59 131 GLY D CA 1
ATOM 5210 C C . GLY D 1 131 ? -22.364 -28.947 80.122 1.00 24.31 131 GLY D C 1
ATOM 5211 O O . GLY D 1 131 ? -22.475 -29.860 80.944 1.00 21.48 131 GLY D O 1
ATOM 5212 N N . LEU D 1 132 ? -21.635 -29.054 79.010 1.00 20.79 132 LEU D N 1
ATOM 5213 C CA . LEU D 1 132 ? -20.940 -30.288 78.611 1.00 21.73 132 LEU D CA 1
ATOM 5214 C C . LEU D 1 132 ? -19.431 -30.115 78.746 1.00 21.32 132 LEU D C 1
ATOM 5215 O O . LEU D 1 132 ? -18.967 -29.069 79.248 1.00 20.86 132 LEU D O 1
ATOM 5220 N N . LEU D 1 133 ? -18.711 -31.159 78.365 1.00 22.41 133 LEU D N 1
ATOM 5221 C CA . LEU D 1 133 ? -17.254 -31.285 78.545 1.00 25.31 133 LEU D CA 1
ATOM 5222 C C . LEU D 1 133 ? -16.612 -31.411 77.174 1.00 24.70 133 LEU D C 1
ATOM 5223 O O . LEU D 1 133 ? -17.259 -31.796 76.204 1.00 23.74 133 LEU D O 1
ATOM 5228 N N . PRO D 1 134 ? -15.289 -31.203 77.086 1.00 21.19 134 PRO D N 1
ATOM 5229 C CA . PRO D 1 134 ? -14.553 -31.614 75.904 1.00 20.99 134 PRO D CA 1
ATOM 5230 C C . PRO D 1 134 ? -14.839 -33.084 75.587 1.00 23.57 134 PRO D C 1
ATOM 5231 O O . PRO D 1 134 ? -14.976 -33.865 76.512 1.00 22.53 134 PRO D O 1
ATOM 5235 N N . GLY D 1 135 ? -14.971 -33.406 74.296 1.00 20.10 135 GLY D N 1
ATOM 5236 C CA . GLY D 1 135 ? -15.338 -34.748 73.801 1.00 21.92 135 GLY D CA 1
ATOM 5237 C C . GLY D 1 135 ? -16.825 -34.892 73.523 1.00 20.94 135 GLY D C 1
ATOM 5238 O O . GLY D 1 135 ? -17.212 -35.904 72.947 1.00 24.11 135 GLY D O 1
ATOM 5239 N N . ASP D 1 136 ? -17.659 -33.953 73.918 1.00 20.03 136 ASP D N 1
ATOM 5240 C CA . ASP D 1 136 ? -19.124 -34.122 73.830 1.00 20.79 136 ASP D CA 1
ATOM 5241 C C . ASP D 1 136 ? -19.683 -33.561 72.512 1.00 20.20 136 ASP D C 1
ATOM 5242 O O . ASP D 1 136 ? -20.742 -34.123 72.036 1.00 18.72 136 ASP D O 1
ATOM 5247 N N . VAL D 1 137 ? -19.108 -32.476 71.974 1.00 19.85 137 VAL D N 1
ATOM 5248 C CA . VAL D 1 137 ? -19.786 -31.740 70.857 1.00 18.46 137 VAL D CA 1
ATOM 5249 C C . VAL D 1 137 ? -18.821 -31.464 69.718 1.00 17.79 137 VAL D C 1
ATOM 5250 O O . VAL D 1 137 ? -17.918 -30.643 69.867 1.00 16.94 137 VAL D O 1
ATOM 5254 N N . PHE D 1 138 ? -19.021 -32.148 68.587 1.00 17.92 138 PHE D N 1
ATOM 5255 C CA . PHE D 1 138 ? -18.282 -31.870 67.330 1.00 16.70 138 PHE D CA 1
ATOM 5256 C C . PHE D 1 138 ? -18.866 -30.586 66.770 1.00 16.17 138 PHE D C 1
ATOM 5257 O O . PHE D 1 138 ? -20.087 -30.484 66.702 1.00 15.62 138 PHE D O 1
ATOM 5265 N N . THR D 1 139 ? -18.042 -29.593 66.458 1.00 16.04 139 THR D N 1
ATOM 5266 C CA . THR D 1 139 ? -18.525 -28.202 66.314 1.00 15.17 139 THR D CA 1
ATOM 5267 C C . THR D 1 139 ? -18.116 -27.557 64.984 1.00 17.08 139 THR D C 1
ATOM 5268 O O . THR D 1 139 ? -16.944 -27.550 64.649 1.00 15.41 139 THR D O 1
ATOM 5272 N N . HIS D 1 140 ? -19.093 -26.913 64.337 1.00 15.17 140 HIS D N 1
ATOM 5273 C CA . HIS D 1 140 ? -18.887 -25.968 63.219 1.00 15.13 140 HIS D CA 1
ATOM 5274 C C . HIS D 1 140 ? -19.543 -24.648 63.598 1.00 14.71 140 HIS D C 1
ATOM 5275 O O . HIS D 1 140 ? -20.753 -24.639 63.890 1.00 14.96 140 HIS D O 1
ATOM 5282 N N . ARG D 1 141 ? -18.787 -23.568 63.541 1.00 12.76 141 ARG D N 1
ATOM 5283 C CA . ARG D 1 141 ? -19.317 -22.204 63.791 1.00 13.39 141 ARG D CA 1
ATOM 5284 C C . ARG D 1 141 ? -18.880 -21.298 62.643 1.00 14.18 141 ARG D C 1
ATOM 5285 O O . ARG D 1 141 ? -17.685 -21.338 62.274 1.00 16.09 141 ARG D O 1
ATOM 5293 N N . ASN D 1 142 ? -19.839 -20.566 62.079 1.00 12.95 142 ASN D N 1
ATOM 5294 C CA . ASN D 1 142 ? -19.604 -19.666 60.929 1.00 14.14 142 ASN D CA 1
ATOM 5295 C C . ASN D 1 142 ? -20.463 -18.431 61.135 1.00 13.84 142 ASN D C 1
ATOM 5296 O O . ASN D 1 142 ? -21.231 -18.347 62.137 1.00 14.27 142 ASN D O 1
ATOM 5301 N N . ILE D 1 143 ? -20.406 -17.477 60.204 1.00 14.65 143 ILE D N 1
ATOM 5302 C CA . ILE D 1 143 ? -21.240 -16.258 60.336 1.00 14.20 143 ILE D CA 1
ATOM 5303 C C . ILE D 1 143 ? -22.721 -16.624 60.138 1.00 14.99 143 ILE D C 1
ATOM 5304 O O . ILE D 1 143 ? -23.127 -17.051 59.035 1.00 14.61 143 ILE D O 1
ATOM 5309 N N . ALA D 1 144 ? -23.511 -16.420 61.187 1.00 13.42 144 ALA D N 1
ATOM 5310 C CA . ALA D 1 144 ? -24.979 -16.596 61.192 1.00 13.58 144 ALA D CA 1
ATOM 5311 C C . ALA D 1 144 ? -25.385 -18.044 60.914 1.00 12.67 144 ALA D C 1
ATOM 5312 O O . ALA D 1 144 ? -26.542 -18.248 60.492 1.00 13.24 144 ALA D O 1
ATOM 5314 N N . ASN D 1 145 ? -24.553 -19.013 61.235 1.00 12.46 145 ASN D N 1
ATOM 5315 C CA . ASN D 1 145 ? -24.942 -20.458 61.204 1.00 13.27 145 ASN D CA 1
ATOM 5316 C C . ASN D 1 145 ? -25.615 -20.747 59.854 1.00 15.10 145 ASN D C 1
ATOM 5317 O O . ASN D 1 145 ? -26.602 -21.431 59.811 1.00 15.33 145 ASN D O 1
ATOM 5322 N N . VAL D 1 146 ? -25.038 -20.246 58.743 1.00 13.73 146 VAL D N 1
ATOM 5323 C CA . VAL D 1 146 ? -25.620 -20.369 57.387 1.00 15.98 146 VAL D CA 1
ATOM 5324 C C . VAL D 1 146 ? -25.133 -21.690 56.782 1.00 15.82 146 VAL D C 1
ATOM 5325 O O . VAL D 1 146 ? -23.928 -22.003 56.829 1.00 13.79 146 VAL D O 1
ATOM 5329 N N . ILE D 1 147 ? -26.059 -22.454 56.236 1.00 15.28 147 ILE D N 1
ATOM 5330 C CA . ILE D 1 147 ? -25.730 -23.677 55.451 1.00 16.78 147 ILE D CA 1
ATOM 5331 C C . ILE D 1 147 ? -25.896 -23.361 53.970 1.00 17.09 147 ILE D C 1
ATOM 5332 O O . ILE D 1 147 ? -27.032 -23.335 53.466 1.00 18.04 147 ILE D O 1
ATOM 5337 N N . HIS D 1 148 ? -24.800 -23.060 53.292 1.00 16.05 148 HIS D N 1
ATOM 5338 C CA . HIS D 1 148 ? -24.762 -23.011 51.810 1.00 15.91 148 HIS D CA 1
ATOM 5339 C C . HIS D 1 148 ? -24.684 -24.450 51.380 1.00 15.87 148 HIS D C 1
ATOM 5340 O O . HIS D 1 148 ? -23.782 -25.167 51.819 1.00 16.17 148 HIS D O 1
ATOM 5347 N N . PRO D 1 149 ? -25.604 -24.927 50.527 1.00 16.38 149 PRO D N 1
ATOM 5348 C CA . PRO D 1 149 ? -25.620 -26.332 50.135 1.00 17.57 149 PRO D CA 1
ATOM 5349 C C . PRO D 1 149 ? -24.294 -26.892 49.647 1.00 17.32 149 PRO D C 1
ATOM 5350 O O . PRO D 1 149 ? -23.955 -27.976 50.069 1.00 17.60 149 PRO D O 1
ATOM 5354 N N . ALA D 1 150 ? -23.562 -26.135 48.837 1.00 14.79 150 ALA D N 1
ATOM 5355 C CA . ALA D 1 150 ? -22.322 -26.642 48.236 1.00 15.91 150 ALA D CA 1
ATOM 5356 C C . ALA D 1 150 ? -21.064 -26.087 48.925 1.00 18.00 150 ALA D C 1
ATOM 5357 O O . ALA D 1 150 ? -19.942 -26.203 48.331 1.00 17.77 150 ALA D O 1
ATOM 5359 N N . ASP D 1 151 ? -21.206 -25.560 50.146 1.00 15.82 151 ASP D N 1
ATOM 5360 C CA . ASP D 1 151 ? -20.038 -25.063 50.935 1.00 15.53 151 ASP D CA 1
ATOM 5361 C C . ASP D 1 151 ? -19.212 -26.271 51.373 1.00 15.33 151 ASP D C 1
ATOM 5362 O O . ASP D 1 151 ? -19.726 -27.133 52.084 1.00 17.46 151 ASP D O 1
ATOM 5367 N N . LEU D 1 152 ? -17.945 -26.364 50.973 1.00 16.27 152 LEU D N 1
ATOM 5368 C CA . LEU D 1 152 ? -17.082 -27.483 51.421 1.00 16.42 152 LEU D CA 1
ATOM 5369 C C . LEU D 1 152 ? -16.773 -27.398 52.910 1.00 13.55 152 LEU D C 1
ATOM 5370 O O . LEU D 1 152 ? -16.531 -28.422 53.495 1.00 14.64 152 LEU D O 1
ATOM 5375 N N . SER D 1 153 ? -16.749 -26.219 53.515 1.00 12.55 153 SER D N 1
ATOM 5376 C CA . SER D 1 153 ? -16.438 -26.082 54.956 1.00 13.08 153 SER D CA 1
ATOM 5377 C C . SER D 1 153 ? -17.489 -26.828 55.798 1.00 13.47 153 SER D C 1
ATOM 5378 O O . SER D 1 153 ? -17.132 -27.785 56.522 1.00 13.76 153 SER D O 1
ATOM 5381 N N . SER D 1 154 ? -18.762 -26.450 55.673 1.00 13.84 154 SER D N 1
ATOM 5382 C CA . SER D 1 154 ? -19.842 -27.176 56.384 1.00 13.87 154 SER D CA 1
ATOM 5383 C C . SER D 1 154 ? -19.990 -28.598 55.806 1.00 13.22 154 SER D C 1
ATOM 5384 O O . SER D 1 154 ? -20.276 -29.535 56.574 1.00 13.82 154 SER D O 1
ATOM 5387 N N . GLY D 1 155 ? -19.822 -28.770 54.496 1.00 13.24 155 GLY D N 1
ATOM 5388 C CA . GLY D 1 155 ? -19.962 -30.067 53.823 1.00 13.83 155 GLY D CA 1
ATOM 5389 C C . GLY D 1 155 ? -19.006 -31.098 54.408 1.00 13.56 155 GLY D C 1
ATOM 5390 O O . GLY D 1 155 ? -19.433 -32.235 54.696 1.00 14.88 155 GLY D O 1
ATOM 5391 N N . ALA D 1 156 ? -17.742 -30.719 54.565 1.00 15.02 156 ALA D N 1
ATOM 5392 C CA . ALA D 1 156 ? -16.695 -31.606 55.103 1.00 15.40 156 ALA D CA 1
ATOM 5393 C C . ALA D 1 156 ? -16.998 -31.931 56.586 1.00 15.32 156 ALA D C 1
ATOM 5394 O O . ALA D 1 156 ? -16.856 -33.110 56.987 1.00 14.93 156 ALA D O 1
ATOM 5396 N N . VAL D 1 157 ? -17.424 -30.937 57.366 1.00 14.79 157 VAL D N 1
ATOM 5397 C CA . VAL D 1 157 ? -17.798 -31.181 58.781 1.00 15.76 157 VAL D CA 1
ATOM 5398 C C . VAL D 1 157 ? -18.923 -32.221 58.845 1.00 15.91 157 VAL D C 1
ATOM 5399 O O . VAL D 1 157 ? -18.836 -33.176 59.669 1.00 14.53 157 VAL D O 1
ATOM 5403 N N . ILE D 1 158 ? -19.969 -32.026 58.051 1.00 14.41 158 ILE D N 1
ATOM 5404 C CA . ILE D 1 158 ? -21.172 -32.897 58.104 1.00 15.56 158 ILE D CA 1
ATOM 5405 C C . ILE D 1 158 ? -20.773 -34.310 57.690 1.00 15.76 158 ILE D C 1
ATOM 5406 O O . ILE D 1 158 ? -21.161 -35.252 58.381 1.00 15.88 158 ILE D O 1
ATOM 5411 N N . GLU D 1 159 ? -19.974 -34.446 56.638 1.00 17.27 159 GLU D N 1
ATOM 5412 C CA . GLU D 1 159 ? -19.528 -35.774 56.152 1.00 17.90 159 GLU D CA 1
ATOM 5413 C C . GLU D 1 159 ? -18.739 -36.475 57.270 1.00 18.18 159 GLU D C 1
ATOM 5414 O O . GLU D 1 159 ? -19.006 -37.660 57.559 1.00 18.26 159 GLU D O 1
ATOM 5420 N N . PHE D 1 160 ? -17.797 -35.771 57.878 1.00 18.47 160 PHE D N 1
ATOM 5421 C CA . PHE D 1 160 ? -16.935 -36.363 58.935 1.00 20.70 160 PHE D CA 1
ATOM 5422 C C . PHE D 1 160 ? -17.784 -36.751 60.158 1.00 18.34 160 PHE D C 1
ATOM 5423 O O . PHE D 1 160 ? -17.683 -37.909 60.639 1.00 19.86 160 PHE D O 1
ATOM 5431 N N . ALA D 1 161 ? -18.647 -35.852 60.621 1.00 17.89 161 ALA D N 1
ATOM 5432 C CA . ALA D 1 161 ? -19.452 -36.083 61.834 1.00 17.01 161 ALA D CA 1
ATOM 5433 C C . ALA D 1 161 ? -20.414 -37.248 61.605 1.00 18.20 161 ALA D C 1
ATOM 5434 O O . ALA D 1 161 ? -20.543 -38.117 62.481 1.00 17.45 161 ALA D O 1
ATOM 5436 N N . VAL D 1 162 ? -21.099 -37.241 60.473 1.00 18.13 162 VAL D N 1
ATOM 5437 C CA . VAL D 1 162 ? -22.213 -38.193 60.242 1.00 18.19 162 VAL D CA 1
ATOM 5438 C C . VAL D 1 162 ? -21.642 -39.558 59.824 1.00 18.89 162 VAL D C 1
ATOM 5439 O O . VAL D 1 162 ? -22.070 -40.578 60.408 1.00 20.31 162 VAL D O 1
ATOM 5443 N N . ARG D 1 163 ? -20.697 -39.608 58.887 1.00 21.26 163 ARG D N 1
ATOM 5444 C CA . ARG D 1 163 ? -20.239 -40.904 58.350 1.00 22.56 163 ARG D CA 1
ATOM 5445 C C . ARG D 1 163 ? -19.167 -41.510 59.262 1.00 23.74 163 ARG D C 1
ATOM 5446 O O . ARG D 1 163 ? -19.228 -42.722 59.486 1.00 24.67 163 ARG D O 1
ATOM 5454 N N . HIS D 1 164 ? -18.203 -40.723 59.712 1.00 21.00 164 HIS D N 1
ATOM 5455 C CA . HIS D 1 164 ? -16.984 -41.232 60.402 1.00 22.94 164 HIS D CA 1
ATOM 5456 C C . HIS D 1 164 ? -17.196 -41.256 61.922 1.00 24.43 164 HIS D C 1
ATOM 5457 O O . HIS D 1 164 ? -17.018 -42.336 62.502 1.00 25.55 164 HIS D O 1
ATOM 5464 N N . LEU D 1 165 ? -17.685 -40.198 62.552 1.00 22.32 165 LEU D N 1
ATOM 5465 C CA . LEU D 1 165 ? -17.937 -40.229 64.018 1.00 25.03 165 LEU D CA 1
ATOM 5466 C C . LEU D 1 165 ? -19.324 -40.821 64.330 1.00 23.82 165 LEU D C 1
ATOM 5467 O O . LEU D 1 165 ? -19.558 -41.166 65.488 1.00 23.48 165 LEU D O 1
ATOM 5472 N N . ARG D 1 166 ? -20.232 -40.910 63.360 1.00 21.26 166 ARG D N 1
ATOM 5473 C CA . ARG D 1 166 ? -21.597 -41.461 63.538 1.00 22.70 166 ARG D CA 1
ATOM 5474 C C . ARG D 1 166 ? -22.319 -40.728 64.677 1.00 23.21 166 ARG D C 1
ATOM 5475 O O . ARG D 1 166 ? -22.928 -41.371 65.565 1.00 21.72 166 ARG D O 1
ATOM 5483 N N . VAL D 1 167 ? -22.333 -39.404 64.638 1.00 19.98 167 VAL D N 1
ATOM 5484 C CA . VAL D 1 167 ? -23.122 -38.625 65.625 1.00 19.16 167 VAL D CA 1
ATOM 5485 C C . VAL D 1 167 ? -24.581 -39.055 65.505 1.00 20.30 167 VAL D C 1
ATOM 5486 O O . VAL D 1 167 ? -25.043 -39.407 64.389 1.00 19.16 167 VAL D O 1
ATOM 5490 N N . LYS D 1 168 ? -25.304 -38.996 66.613 1.00 21.40 168 LYS D N 1
ATOM 5491 C CA . LYS D 1 168 ? -26.730 -39.359 66.644 1.00 21.72 168 LYS D CA 1
ATOM 5492 C C . LYS D 1 168 ? -27.600 -38.135 66.407 1.00 20.23 168 LYS D C 1
ATOM 5493 O O . LYS D 1 168 ? -28.786 -38.300 66.060 1.00 18.18 168 LYS D O 1
ATOM 5499 N N . HIS D 1 169 ? -27.046 -36.937 66.620 1.00 18.35 169 HIS D N 1
ATOM 5500 C CA . HIS D 1 169 ? -27.824 -35.685 66.558 1.00 17.80 169 HIS D CA 1
ATOM 5501 C C . HIS D 1 169 ? -27.035 -34.655 65.762 1.00 16.20 169 HIS D C 1
ATOM 5502 O O . HIS D 1 169 ? -25.837 -34.509 66.046 1.00 18.80 169 HIS D O 1
ATOM 5509 N N . VAL D 1 170 ? -27.718 -33.955 64.881 1.00 15.29 170 VAL D N 1
ATOM 5510 C CA . VAL D 1 170 ? -27.202 -32.703 64.264 1.00 16.46 170 VAL D CA 1
ATOM 5511 C C . VAL D 1 170 ? -28.082 -31.561 64.736 1.00 16.95 170 VAL D C 1
ATOM 5512 O O . VAL D 1 170 ? -29.318 -31.616 64.559 1.00 19.74 170 VAL D O 1
ATOM 5516 N N . VAL D 1 171 ? -27.469 -30.560 65.358 1.00 15.46 171 VAL D N 1
ATOM 5517 C CA . VAL D 1 171 ? -28.187 -29.394 65.893 1.00 16.47 171 VAL D CA 1
ATOM 5518 C C . VAL D 1 171 ? -27.758 -28.178 65.063 1.00 14.80 171 VAL D C 1
ATOM 5519 O O . VAL D 1 171 ? -26.538 -27.937 64.956 1.00 17.60 171 VAL D O 1
ATOM 5523 N N . ILE D 1 172 ? -28.699 -27.451 64.514 1.00 13.40 172 ILE D N 1
ATOM 5524 C CA . ILE D 1 172 ? -28.429 -26.105 63.968 1.00 14.93 172 ILE D CA 1
ATOM 5525 C C . ILE D 1 172 ? -28.974 -25.128 64.999 1.00 16.72 172 ILE D C 1
ATOM 5526 O O . ILE D 1 172 ? -30.191 -25.186 65.298 1.00 14.23 172 ILE D O 1
ATOM 5531 N N . CYS D 1 173 ? -28.094 -24.265 65.511 1.00 14.67 173 CYS D N 1
ATOM 5532 C CA . CYS D 1 173 ? -28.476 -23.288 66.551 1.00 14.03 173 CYS D CA 1
ATOM 5533 C C . CYS D 1 173 ? -28.262 -21.886 66.003 1.00 13.63 173 CYS D C 1
ATOM 5534 O O . CYS D 1 173 ? -27.091 -21.508 65.785 1.00 13.87 173 CYS D O 1
ATOM 5537 N N . GLY D 1 174 ? -29.349 -21.156 65.813 1.00 13.67 174 GLY D N 1
ATOM 5538 C CA . GLY D 1 174 ? -29.320 -19.697 65.605 1.00 14.46 174 GLY D CA 1
ATOM 5539 C C . GLY D 1 174 ? -29.405 -18.957 66.926 1.00 15.76 174 GLY D C 1
ATOM 5540 O O . GLY D 1 174 ? -29.473 -19.621 67.978 1.00 16.65 174 GLY D O 1
ATOM 5541 N N . HIS D 1 175 ? -29.338 -17.634 66.922 1.00 15.69 175 HIS D N 1
ATOM 5542 C CA . HIS D 1 175 ? -29.368 -16.913 68.225 1.00 15.37 175 HIS D CA 1
ATOM 5543 C C . HIS D 1 175 ? -29.956 -15.535 68.028 1.00 16.92 175 HIS D C 1
ATOM 5544 O O . HIS D 1 175 ? -30.044 -15.027 66.902 1.00 18.08 175 HIS D O 1
ATOM 5551 N N . THR D 1 176 ? -30.427 -14.961 69.132 1.00 18.18 176 THR D N 1
ATOM 5552 C CA . THR D 1 176 ? -30.959 -13.591 69.161 1.00 19.50 176 THR D CA 1
ATOM 5553 C C . THR D 1 176 ? -29.764 -12.637 69.054 1.00 19.13 176 THR D C 1
ATOM 5554 O O . THR D 1 176 ? -28.636 -12.993 69.492 1.00 18.31 176 THR D O 1
ATOM 5558 N N . LYS D 1 177 ? -30.005 -11.443 68.536 1.00 18.45 177 LYS D N 1
ATOM 5559 C CA . LYS D 1 177 ? -28.994 -10.366 68.409 1.00 23.14 177 LYS D CA 1
ATOM 5560 C C . LYS D 1 177 ? -27.875 -10.831 67.465 1.00 22.02 177 LYS D C 1
ATOM 5561 O O . LYS D 1 177 ? -26.692 -10.525 67.752 1.00 21.51 177 LYS D O 1
ATOM 5567 N N . CYS D 1 178 ? -28.213 -11.602 66.428 1.00 20.72 178 CYS D N 1
ATOM 5568 C CA . CYS D 1 178 ? -27.217 -12.107 65.441 1.00 20.39 178 CYS D CA 1
ATOM 5569 C C . CYS D 1 178 ? -26.830 -10.969 64.495 1.00 18.38 178 CYS D C 1
ATOM 5570 O O . CYS D 1 178 ? -27.691 -10.533 63.746 1.00 18.21 178 CYS D O 1
ATOM 5573 N N . GLY D 1 179 ? -25.544 -10.603 64.496 1.00 20.41 179 GLY D N 1
ATOM 5574 C CA . GLY D 1 179 ? -24.952 -9.583 63.611 1.00 20.87 179 GLY D CA 1
ATOM 5575 C C . GLY D 1 179 ? -25.077 -9.934 62.130 1.00 21.11 179 GLY D C 1
ATOM 5576 O O . GLY D 1 179 ? -25.248 -9.028 61.310 1.00 19.19 179 GLY D O 1
ATOM 5577 N N . GLY D 1 180 ? -24.955 -11.210 61.771 1.00 19.20 180 GLY D N 1
ATOM 5578 C CA . GLY D 1 180 ? -25.090 -11.649 60.374 1.00 20.86 180 GLY D CA 1
ATOM 5579 C C . GLY D 1 180 ? -26.515 -11.514 59.926 1.00 18.47 180 GLY D C 1
ATOM 5580 O O . GLY D 1 180 ? -26.767 -10.998 58.802 1.00 17.49 180 GLY D O 1
ATOM 5581 N N . VAL D 1 181 ? -27.460 -11.930 60.762 1.00 18.56 181 VAL D N 1
ATOM 5582 C CA . VAL D 1 181 ? -28.906 -11.782 60.419 1.00 18.98 181 VAL D CA 1
ATOM 5583 C C . VAL D 1 181 ? -29.216 -10.286 60.271 1.00 19.88 181 VAL D C 1
ATOM 5584 O O . VAL D 1 181 ? -29.847 -9.892 59.291 1.00 20.05 181 VAL D O 1
ATOM 5588 N N . ALA D 1 182 ? -28.766 -9.448 61.214 1.00 19.99 182 ALA D N 1
ATOM 5589 C CA . ALA D 1 182 ? -29.023 -7.980 61.142 1.00 19.63 182 ALA D CA 1
ATOM 5590 C C . ALA D 1 182 ? -28.391 -7.383 59.873 1.00 19.53 182 ALA D C 1
ATOM 5591 O O . ALA D 1 182 ? -29.056 -6.565 59.209 1.00 21.11 182 ALA D O 1
ATOM 5593 N N . ALA D 1 183 ? -27.164 -7.783 59.512 1.00 20.91 183 ALA D N 1
ATOM 5594 C CA . ALA D 1 183 ? -26.501 -7.311 58.272 1.00 19.61 183 ALA D CA 1
ATOM 5595 C C . ALA D 1 183 ? -27.400 -7.576 57.059 1.00 20.53 183 ALA D C 1
ATOM 5596 O O . ALA D 1 183 ? -27.549 -6.697 56.182 1.00 19.93 183 ALA D O 1
ATOM 5598 N N . ALA D 1 184 ? -28.024 -8.759 57.000 1.00 19.10 184 ALA D N 1
ATOM 5599 C CA . ALA D 1 184 ? -28.852 -9.180 55.853 1.00 19.53 184 ALA D CA 1
ATOM 5600 C C . ALA D 1 184 ? -30.114 -8.323 55.765 1.00 20.16 184 ALA D C 1
ATOM 5601 O O . ALA D 1 184 ? -30.655 -8.194 54.660 1.00 18.48 184 ALA D O 1
ATOM 5603 N N . LEU D 1 185 ? -30.603 -7.786 56.891 1.00 18.29 185 LEU D N 1
ATOM 5604 C CA . LEU D 1 185 ? -31.811 -6.939 56.912 1.00 20.39 185 LEU D CA 1
ATOM 5605 C C . LEU D 1 185 ? -31.464 -5.467 56.636 1.00 22.22 185 LEU D C 1
ATOM 5606 O O . LEU D 1 185 ? -32.418 -4.679 56.488 1.00 21.45 185 LEU D O 1
ATOM 5611 N N . GLY D 1 186 ? -30.183 -5.128 56.595 1.00 22.31 186 GLY D N 1
ATOM 5612 C CA . GLY D 1 186 ? -29.690 -3.792 56.205 1.00 28.46 186 GLY D CA 1
ATOM 5613 C C . GLY D 1 186 ? -29.351 -3.737 54.727 1.00 27.35 186 GLY D C 1
ATOM 5614 O O . GLY D 1 186 ? -29.493 -4.781 54.030 1.00 23.50 186 GLY D O 1
ATOM 5615 N N . ASN D 1 187 ? -28.930 -2.574 54.227 1.00 27.73 187 ASN D N 1
ATOM 5616 C CA . ASN D 1 187 ? -28.551 -2.468 52.801 1.00 29.75 187 ASN D CA 1
ATOM 5617 C C . ASN D 1 187 ? -27.176 -1.792 52.698 1.00 28.75 187 ASN D C 1
ATOM 5618 O O . ASN D 1 187 ? -26.959 -1.087 51.711 1.00 30.59 187 ASN D O 1
ATOM 5623 N N . LYS D 1 188 ? -26.277 -2.079 53.637 1.00 25.07 188 LYS D N 1
ATOM 5624 C CA . LYS D 1 188 ? -24.848 -1.695 53.560 1.00 27.03 188 LYS D CA 1
ATOM 5625 C C . LYS D 1 188 ? -24.044 -2.838 52.926 1.00 26.83 188 LYS D C 1
ATOM 5626 O O . LYS D 1 188 ? -24.243 -3.999 53.329 1.00 24.15 188 LYS D O 1
ATOM 5632 N N . GLY D 1 189 ? -23.172 -2.528 51.968 1.00 26.65 189 GLY D N 1
ATOM 5633 C CA . GLY D 1 189 ? -22.182 -3.468 51.402 1.00 25.00 189 GLY D CA 1
ATOM 5634 C C . GLY D 1 189 ? -21.099 -3.790 52.406 1.00 25.75 189 GLY D C 1
ATOM 5635 O O . GLY D 1 189 ? -20.595 -2.864 53.012 1.00 26.35 189 GLY D O 1
ATOM 5636 N N . LEU D 1 190 ? -20.756 -5.066 52.604 1.00 22.06 190 LEU D N 1
ATOM 5637 C CA . LEU D 1 190 ? -19.848 -5.529 53.683 1.00 21.68 190 LEU D CA 1
ATOM 5638 C C . LEU D 1 190 ? -18.738 -6.410 53.086 1.00 21.09 190 LEU D C 1
ATOM 5639 O O . LEU D 1 190 ? -18.189 -7.241 53.795 1.00 22.13 190 LEU D O 1
ATOM 5644 N N . GLY D 1 191 ? -18.403 -6.158 51.830 1.00 21.35 191 GLY D N 1
ATOM 5645 C CA . GLY D 1 191 ? -17.278 -6.823 51.159 1.00 21.03 191 GLY D CA 1
ATOM 5646 C C . GLY D 1 191 ? -17.537 -8.317 51.039 1.00 22.26 191 GLY D C 1
ATOM 5647 O O . GLY D 1 191 ? -18.605 -8.708 50.509 1.00 17.87 191 GLY D O 1
ATOM 5648 N N . ILE D 1 192 ? -16.594 -9.125 51.510 1.00 20.24 192 ILE D N 1
ATOM 5649 C CA . ILE D 1 192 ? -16.649 -10.607 51.321 1.00 19.75 192 ILE D CA 1
ATOM 5650 C C . ILE D 1 192 ? -17.848 -11.177 52.080 1.00 19.48 192 ILE D C 1
ATOM 5651 O O . ILE D 1 192 ? -18.293 -12.285 51.718 1.00 18.36 192 ILE D O 1
ATOM 5656 N N . LEU D 1 193 ? -18.407 -10.445 53.058 1.00 18.87 193 LEU D N 1
ATOM 5657 C CA . LEU D 1 193 ? -19.626 -10.903 53.763 1.00 19.29 193 LEU D CA 1
ATOM 5658 C C . LEU D 1 193 ? -20.816 -10.947 52.808 1.00 18.59 193 LEU D C 1
ATOM 5659 O O . LEU D 1 193 ? -21.730 -11.721 53.084 1.00 16.53 193 LEU D O 1
ATOM 5664 N N . ASP D 1 194 ? -20.834 -10.159 51.741 1.00 19.09 194 ASP D N 1
ATOM 5665 C CA . ASP D 1 194 ? -22.047 -10.029 50.895 1.00 18.85 194 ASP D CA 1
ATOM 5666 C C . ASP D 1 194 ? -22.405 -11.373 50.259 1.00 17.82 194 ASP D C 1
ATOM 5667 O O . ASP D 1 194 ? -23.540 -11.810 50.364 1.00 15.75 194 ASP D O 1
ATOM 5672 N N . PRO D 1 195 ? -21.506 -12.077 49.537 1.00 18.51 195 PRO D N 1
ATOM 5673 C CA . PRO D 1 195 ? -21.877 -13.398 49.013 1.00 17.02 195 PRO D CA 1
ATOM 5674 C C . PRO D 1 195 ? -22.238 -14.373 50.149 1.00 16.58 195 PRO D C 1
ATOM 5675 O O . PRO D 1 195 ? -23.114 -15.217 49.976 1.00 16.41 195 PRO D O 1
ATOM 5679 N N . TRP D 1 196 ? -21.529 -14.287 51.276 1.00 15.60 196 TRP D N 1
ATOM 5680 C CA . TRP D 1 196 ? -21.772 -15.222 52.400 1.00 15.87 196 TRP D CA 1
ATOM 5681 C C . TRP D 1 196 ? -23.225 -15.077 52.865 1.00 16.18 196 TRP D C 1
ATOM 5682 O O . TRP D 1 196 ? -23.869 -16.114 53.200 1.00 16.80 196 TRP D O 1
ATOM 5693 N N . LEU D 1 197 ? -23.745 -13.854 52.883 1.00 15.77 197 LEU D N 1
ATOM 5694 C CA . LEU D 1 197 ? -25.073 -13.553 53.476 1.00 18.17 197 LEU D CA 1
ATOM 5695 C C . LEU D 1 197 ? -26.197 -13.742 52.471 1.00 17.05 197 LEU D C 1
ATOM 5696 O O . LEU D 1 197 ? -27.369 -13.598 52.872 1.00 16.46 197 LEU D O 1
ATOM 5701 N N . ILE D 1 198 ? -25.902 -14.115 51.218 1.00 15.64 198 ILE D N 1
ATOM 5702 C CA . ILE D 1 198 ? -26.973 -14.274 50.205 1.00 15.70 198 ILE D CA 1
ATOM 5703 C C . ILE D 1 198 ? -28.150 -15.123 50.716 1.00 14.38 198 ILE D C 1
ATOM 5704 O O . ILE D 1 198 ? -29.305 -14.754 50.478 1.00 15.47 198 ILE D O 1
ATOM 5709 N N . PRO D 1 199 ? -27.949 -16.295 51.353 1.00 14.84 199 PRO D N 1
ATOM 5710 C CA . PRO D 1 199 ? -29.089 -17.129 51.771 1.00 16.19 199 PRO D CA 1
ATOM 5711 C C . PRO D 1 199 ? -30.069 -16.422 52.712 1.00 16.18 199 PRO D C 1
ATOM 5712 O O . PRO D 1 199 ? -31.267 -16.682 52.614 1.00 14.57 199 PRO D O 1
ATOM 5716 N N . LEU D 1 200 ? -29.537 -15.561 53.562 1.00 16.02 200 LEU D N 1
ATOM 5717 C CA . LEU D 1 200 ? -30.354 -14.722 54.485 1.00 15.51 200 LEU D CA 1
ATOM 5718 C C . LEU D 1 200 ? -31.149 -13.700 53.687 1.00 15.73 200 LEU D C 1
ATOM 5719 O O . LEU D 1 200 ? -32.338 -13.536 53.982 1.00 15.88 200 LEU D O 1
ATOM 5724 N N . ARG D 1 201 ? -30.546 -13.058 52.681 1.00 14.94 201 ARG D N 1
ATOM 5725 C CA . ARG D 1 201 ? -31.255 -12.108 51.806 1.00 15.25 201 ARG D CA 1
ATOM 5726 C C . ARG D 1 201 ? -32.282 -12.851 50.965 1.00 15.85 201 ARG D C 1
ATOM 5727 O O . ARG D 1 201 ? -33.325 -12.260 50.699 1.00 17.44 201 ARG D O 1
ATOM 5735 N N . GLN D 1 202 ? -32.047 -14.119 50.579 1.00 15.17 202 GLN D N 1
ATOM 5736 C CA . GLN D 1 202 ? -33.052 -14.888 49.814 1.00 17.05 202 GLN D CA 1
ATOM 5737 C C . GLN D 1 202 ? -34.298 -15.100 50.701 1.00 17.40 202 GLN D C 1
ATOM 5738 O O . GLN D 1 202 ? -35.434 -14.958 50.207 1.00 17.95 202 GLN D O 1
ATOM 5744 N N . LEU D 1 203 ? -34.093 -15.431 51.975 1.00 17.35 203 LEU D N 1
ATOM 5745 C CA . LEU D 1 203 ? -35.205 -15.595 52.953 1.00 17.29 203 LEU D CA 1
ATOM 5746 C C . LEU D 1 203 ? -35.878 -14.249 53.174 1.00 17.00 203 LEU D C 1
ATOM 5747 O O . LEU D 1 203 ? -37.104 -14.231 53.262 1.00 20.08 203 LEU D O 1
ATOM 5752 N N . ARG D 1 204 ? -35.105 -13.171 53.242 1.00 18.70 204 ARG D N 1
ATOM 5753 C CA . ARG D 1 204 ? -35.664 -11.799 53.430 1.00 19.64 204 ARG D CA 1
ATOM 5754 C C . ARG D 1 204 ? -36.597 -11.502 52.244 1.00 20.56 204 ARG D C 1
ATOM 5755 O O . ARG D 1 204 ? -37.741 -11.026 52.458 1.00 20.28 204 ARG D O 1
ATOM 5763 N N . GLU D 1 205 ? -36.133 -11.746 51.018 1.00 18.86 205 GLU D N 1
ATOM 5764 C CA . GLU D 1 205 ? -36.960 -11.539 49.794 1.00 20.87 205 GLU D CA 1
ATOM 5765 C C . GLU D 1 205 ? -38.223 -12.393 49.889 1.00 20.92 205 GLU D C 1
ATOM 5766 O O . GLU D 1 205 ? -39.304 -11.863 49.610 1.00 23.46 205 GLU D O 1
ATOM 5772 N N . GLN D 1 206 ? -38.097 -13.676 50.207 1.00 23.57 206 GLN D N 1
ATOM 5773 C CA . GLN D 1 206 ? -39.244 -14.626 50.220 1.00 23.92 206 GLN D CA 1
ATOM 5774 C C . GLN D 1 206 ? -40.263 -14.199 51.282 1.00 25.00 206 GLN D C 1
ATOM 5775 O O . GLN D 1 206 ? -41.458 -14.512 51.113 1.00 24.94 206 GLN D O 1
ATOM 5781 N N . HIS D 1 207 ? -39.813 -13.605 52.381 1.00 23.23 207 HIS D N 1
ATOM 5782 C CA . HIS D 1 207 ? -40.679 -13.289 53.555 1.00 23.79 207 HIS D CA 1
ATOM 5783 C C . HIS D 1 207 ? -40.775 -11.769 53.749 1.00 23.07 207 HIS D C 1
ATOM 5784 O O . HIS D 1 207 ? -40.983 -11.336 54.894 1.00 25.78 207 HIS D O 1
ATOM 5791 N N . LEU D 1 208 ? -40.588 -10.982 52.689 1.00 23.96 208 LEU D N 1
ATOM 5792 C CA . LEU D 1 208 ? -40.349 -9.522 52.827 1.00 26.48 208 LEU D CA 1
ATOM 5793 C C . LEU D 1 208 ? -41.540 -8.836 53.515 1.00 26.44 208 LEU D C 1
ATOM 5794 O O . LEU D 1 208 ? -41.287 -8.043 54.447 1.00 28.64 208 LEU D O 1
ATOM 5799 N N . ALA D 1 209 ? -42.766 -9.101 53.069 1.00 32.01 209 ALA D N 1
ATOM 5800 C CA . ALA D 1 209 ? -43.998 -8.485 53.620 1.00 32.40 209 ALA D CA 1
ATOM 5801 C C . ALA D 1 209 ? -44.078 -8.790 55.120 1.00 33.94 209 ALA D C 1
ATOM 5802 O O . ALA D 1 209 ? -44.263 -7.867 55.926 1.00 38.25 209 ALA D O 1
ATOM 5804 N N . GLU D 1 210 ? -43.927 -10.063 55.484 1.00 34.10 210 GLU D N 1
ATOM 5805 C CA . GLU D 1 210 ? -43.960 -10.546 56.887 1.00 34.86 210 GLU D CA 1
ATOM 5806 C C . GLU D 1 210 ? -42.887 -9.820 57.714 1.00 35.31 210 GLU D C 1
ATOM 5807 O O . GLU D 1 210 ? -43.199 -9.357 58.814 1.00 35.09 210 GLU D O 1
ATOM 5813 N N . LEU D 1 211 ? -41.647 -9.713 57.228 1.00 27.36 211 LEU D N 1
ATOM 5814 C CA . LEU D 1 211 ? -40.559 -9.060 57.996 1.00 29.24 211 LEU D CA 1
ATOM 5815 C C . LEU D 1 211 ? -40.805 -7.548 58.108 1.00 30.66 211 LEU D C 1
ATOM 5816 O O . LEU D 1 211 ? -40.486 -6.989 59.161 1.00 32.74 211 LEU D O 1
ATOM 5821 N N . GLN D 1 212 ? -41.334 -6.909 57.063 1.00 33.08 212 GLN D N 1
ATOM 5822 C CA . GLN D 1 212 ? -41.614 -5.447 57.083 1.00 38.74 212 GLN D CA 1
ATOM 5823 C C . GLN D 1 212 ? -42.742 -5.136 58.089 1.00 39.24 212 GLN D C 1
ATOM 5824 O O . GLN D 1 212 ? -42.772 -4.001 58.581 1.00 47.11 212 GLN D O 1
ATOM 5830 N N . SER D 1 213 ? -43.608 -6.104 58.405 1.00 43.14 213 SER D N 1
ATOM 5831 C CA . SER D 1 213 ? -44.745 -5.974 59.363 1.00 45.17 213 SER D CA 1
ATOM 5832 C C . SER D 1 213 ? -44.263 -6.034 60.823 1.00 49.83 213 SER D C 1
ATOM 5833 O O . SER D 1 213 ? -45.097 -5.831 61.722 1.00 51.83 213 SER D O 1
ATOM 5836 N N . LEU D 1 214 ? -42.983 -6.345 61.062 1.00 46.07 214 LEU D N 1
ATOM 5837 C CA . LEU D 1 214 ? -42.391 -6.529 62.414 1.00 43.23 214 LEU D CA 1
ATOM 5838 C C . LEU D 1 214 ? -41.495 -5.339 62.738 1.00 42.98 214 LEU D C 1
ATOM 5839 O O . LEU D 1 214 ? -41.022 -4.666 61.794 1.00 40.78 214 LEU D O 1
ATOM 5844 N N . SER D 1 215 ? -41.221 -5.124 64.023 1.00 40.72 215 SER D N 1
ATOM 5845 C CA . SER D 1 215 ? -40.191 -4.170 64.499 1.00 44.99 215 SER D CA 1
ATOM 5846 C C . SER D 1 215 ? -38.827 -4.681 64.037 1.00 53.38 215 SER D C 1
ATOM 5847 O O . SER D 1 215 ? -38.746 -5.880 63.690 1.00 59.72 215 SER D O 1
ATOM 5850 N N . ARG D 1 216 ? -37.802 -3.826 64.057 1.00 51.04 216 ARG D N 1
ATOM 5851 C CA . ARG D 1 216 ? -36.414 -4.220 63.705 1.00 53.38 216 ARG D CA 1
ATOM 5852 C C . ARG D 1 216 ? -36.035 -5.430 64.566 1.00 48.29 216 ARG D C 1
ATOM 5853 O O . ARG D 1 216 ? -35.500 -6.422 64.017 1.00 40.46 216 ARG D O 1
ATOM 5861 N N . ASP D 1 217 ? -36.301 -5.379 65.867 1.00 42.95 217 ASP D N 1
ATOM 5862 C CA . ASP D 1 217 ? -35.814 -6.421 66.799 1.00 43.32 217 ASP D CA 1
ATOM 5863 C C . ASP D 1 217 ? -36.577 -7.717 66.529 1.00 34.68 217 ASP D C 1
ATOM 5864 O O . ASP D 1 217 ? -35.934 -8.782 66.576 1.00 30.85 217 ASP D O 1
ATOM 5869 N N . GLU D 1 218 ? -37.885 -7.639 66.257 1.00 33.05 218 GLU D N 1
ATOM 5870 C CA . GLU D 1 218 ? -38.715 -8.829 65.961 1.00 33.62 218 GLU D CA 1
ATOM 5871 C C . GLU D 1 218 ? -38.257 -9.436 64.622 1.00 30.87 218 GLU D C 1
ATOM 5872 O O . GLU D 1 218 ? -38.252 -10.658 64.513 1.00 27.76 218 GLU D O 1
ATOM 5878 N N . ALA D 1 219 ? -37.934 -8.608 63.627 1.00 30.80 219 ALA D N 1
ATOM 5879 C CA . ALA D 1 219 ? -37.488 -9.074 62.284 1.00 29.65 219 ALA D CA 1
ATOM 5880 C C . ALA D 1 219 ? -36.183 -9.858 62.424 1.00 26.40 219 ALA D C 1
ATOM 5881 O O . ALA D 1 219 ? -36.054 -10.904 61.735 1.00 26.38 219 ALA D O 1
ATOM 5883 N N . VAL D 1 220 ? -35.264 -9.399 63.275 1.00 26.11 220 VAL D N 1
ATOM 5884 C CA . VAL D 1 220 ? -33.952 -10.072 63.482 1.00 26.30 220 VAL D CA 1
ATOM 5885 C C . VAL D 1 220 ? -34.214 -11.459 64.092 1.00 28.95 220 VAL D C 1
ATOM 5886 O O . VAL D 1 220 ? -33.602 -12.425 63.634 1.00 24.25 220 VAL D O 1
ATOM 5890 N N . VAL D 1 221 ? -35.142 -11.574 65.043 1.00 30.55 221 VAL D N 1
ATOM 5891 C CA . VAL D 1 221 ? -35.523 -12.902 65.618 1.00 26.29 221 VAL D CA 1
ATOM 5892 C C . VAL D 1 221 ? -36.175 -13.756 64.526 1.00 23.15 221 VAL D C 1
ATOM 5893 O O . VAL D 1 221 ? -35.820 -14.948 64.429 1.00 23.69 221 VAL D O 1
ATOM 5897 N N . ARG D 1 222 ? -37.122 -13.198 63.763 1.00 24.38 222 ARG D N 1
ATOM 5898 C CA . ARG D 1 222 ? -37.917 -13.983 62.787 1.00 23.96 222 ARG D CA 1
ATOM 5899 C C . ARG D 1 222 ? -36.966 -14.512 61.704 1.00 22.72 222 ARG D C 1
ATOM 5900 O O . ARG D 1 222 ? -37.036 -15.698 61.387 1.00 20.21 222 ARG D O 1
ATOM 5908 N N . LEU D 1 223 ? -36.092 -13.641 61.204 1.00 21.73 223 LEU D N 1
ATOM 5909 C CA . LEU D 1 223 ? -35.157 -14.082 60.131 1.00 19.22 223 LEU D CA 1
ATOM 5910 C C . LEU D 1 223 ? -34.174 -15.110 60.705 1.00 18.21 223 LEU D C 1
ATOM 5911 O O . LEU D 1 223 ? -33.803 -16.061 59.960 1.00 17.35 223 LEU D O 1
ATOM 5916 N N . ALA D 1 224 ? -33.748 -14.970 61.957 1.00 16.49 224 ALA D N 1
ATOM 5917 C CA . ALA D 1 224 ? -32.888 -15.970 62.614 1.00 17.59 224 ALA D CA 1
ATOM 5918 C C . ALA D 1 224 ? -33.581 -17.341 62.612 1.00 17.70 224 ALA D C 1
ATOM 5919 O O . ALA D 1 224 ? -32.916 -18.372 62.320 1.00 16.40 224 ALA D O 1
ATOM 5921 N N . GLU D 1 225 ? -34.876 -17.377 62.935 1.00 17.66 225 GLU D N 1
ATOM 5922 C CA . GLU D 1 225 ? -35.652 -18.640 62.961 1.00 19.19 225 GLU D CA 1
ATOM 5923 C C . GLU D 1 225 ? -35.811 -19.201 61.547 1.00 17.17 225 GLU D C 1
ATOM 5924 O O . GLU D 1 225 ? -35.680 -20.430 61.393 1.00 17.89 225 GLU D O 1
ATOM 5930 N N . LEU D 1 226 ? -36.142 -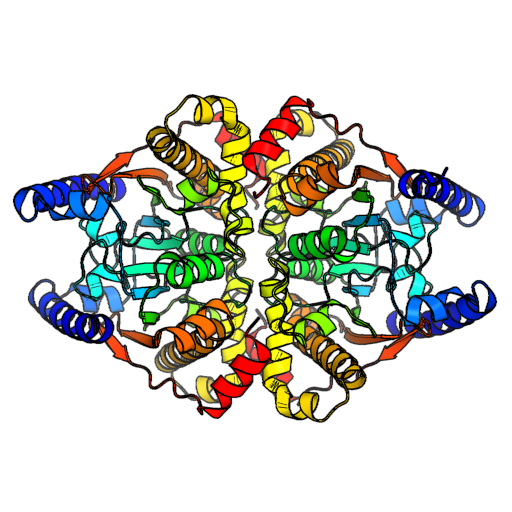18.347 60.581 1.00 17.86 226 LEU D N 1
ATOM 5931 C CA . LEU D 1 226 ? -36.297 -18.779 59.172 1.00 17.50 226 LEU D CA 1
ATOM 5932 C C . LEU D 1 226 ? -34.958 -19.366 58.678 1.00 15.06 226 LEU D C 1
ATOM 5933 O O . LEU D 1 226 ? -34.985 -20.395 57.977 1.00 15.96 226 LEU D O 1
ATOM 5938 N N . ASN D 1 227 ? -33.850 -18.783 59.112 1.00 15.11 227 ASN D N 1
ATOM 5939 C CA . ASN D 1 227 ? -32.491 -19.242 58.702 1.00 14.09 227 ASN D CA 1
ATOM 5940 C C . ASN D 1 227 ? -32.226 -20.643 59.279 1.00 14.69 227 ASN D C 1
ATOM 5941 O O . ASN D 1 227 ? -31.670 -21.523 58.571 1.00 14.06 227 ASN D O 1
ATOM 5946 N N . VAL D 1 228 ? -32.592 -20.881 60.544 1.00 13.55 228 VAL D N 1
ATOM 5947 C CA . VAL D 1 228 ? -32.417 -22.229 61.153 1.00 13.08 228 VAL D CA 1
ATOM 5948 C C . VAL D 1 228 ? -33.264 -23.237 60.400 1.00 13.78 228 VAL D C 1
ATOM 5949 O O . VAL D 1 228 ? -32.782 -24.312 60.067 1.00 14.55 228 VAL D O 1
ATOM 5953 N N . LYS D 1 229 ? -34.497 -22.894 60.110 1.00 14.87 229 LYS D N 1
ATOM 5954 C CA . LYS D 1 229 ? -35.380 -23.865 59.408 1.00 17.70 229 LYS D CA 1
ATOM 5955 C C . LYS D 1 229 ? -34.844 -24.180 58.003 1.00 15.70 229 LYS D C 1
ATOM 5956 O O . LYS D 1 229 ? -34.875 -25.358 57.583 1.00 15.59 229 LYS D O 1
ATOM 5962 N N . GLU D 1 230 ? -34.401 -23.167 57.270 1.00 16.53 230 GLU D N 1
ATOM 5963 C CA . GLU D 1 230 ? -33.822 -23.336 55.913 1.00 16.49 230 GLU D CA 1
ATOM 5964 C C . GLU D 1 230 ? -32.541 -24.175 56.003 1.00 15.31 230 GLU D C 1
ATOM 5965 O O . GLU D 1 230 ? -32.294 -25.042 55.109 1.00 14.18 230 GLU D O 1
ATOM 5971 N N . GLY D 1 231 ? -31.747 -23.961 57.051 1.00 14.87 231 GLY D N 1
ATOM 5972 C CA . GLY D 1 231 ? -30.524 -24.732 57.293 1.00 14.44 231 GLY D CA 1
ATOM 5973 C C . GLY D 1 231 ? -30.834 -26.198 57.500 1.00 14.80 231 GLY D C 1
ATOM 5974 O O . GLY D 1 231 ? -30.104 -27.036 56.979 1.00 13.59 231 GLY D O 1
ATOM 5975 N N . LEU D 1 232 ? -31.922 -26.520 58.204 1.00 14.72 232 LEU D N 1
ATOM 5976 C CA . LEU D 1 232 ? -32.283 -27.944 58.445 1.00 16.10 232 LEU D CA 1
ATOM 5977 C C . LEU D 1 232 ? -32.681 -28.606 57.121 1.00 15.62 232 LEU D C 1
ATOM 5978 O O . LEU D 1 232 ? -32.355 -29.771 56.928 1.00 14.68 232 LEU D O 1
ATOM 5983 N N . LYS D 1 233 ? -33.341 -27.847 56.237 1.00 16.47 233 LYS D N 1
ATOM 5984 C CA . LYS D 1 233 ? -33.684 -28.356 54.886 1.00 18.71 233 LYS D CA 1
ATOM 5985 C C . LYS D 1 233 ? -32.384 -28.621 54.107 1.00 16.94 233 LYS D C 1
ATOM 5986 O O . LYS D 1 233 ? -32.205 -29.742 53.610 1.00 15.25 233 LYS D O 1
ATOM 5992 N N . ALA D 1 234 ? -31.465 -27.656 54.081 1.00 16.68 234 ALA D N 1
ATOM 5993 C CA . ALA D 1 234 ? -30.190 -27.806 53.349 1.00 17.77 234 ALA D CA 1
ATOM 5994 C C . ALA D 1 234 ? -29.405 -28.989 53.916 1.00 16.59 234 ALA D C 1
ATOM 5995 O O . ALA D 1 234 ? -28.783 -29.732 53.156 1.00 18.25 234 ALA D O 1
ATOM 5997 N N . LEU D 1 235 ? -29.430 -29.155 55.239 1.00 17.78 235 LEU D N 1
ATOM 5998 C CA . LEU D 1 235 ? -28.690 -30.215 55.943 1.00 17.69 235 LEU D CA 1
ATOM 5999 C C . LEU D 1 235 ? -29.227 -31.561 55.453 1.00 17.33 235 LEU D C 1
ATOM 6000 O O . LEU D 1 235 ? -28.417 -32.486 55.236 1.00 18.34 235 LEU D O 1
ATOM 6005 N N . THR D 1 236 ? -30.548 -31.701 55.299 1.00 16.93 236 THR D N 1
ATOM 6006 C CA . THR D 1 236 ? -31.156 -32.991 54.903 1.00 17.20 236 THR D CA 1
ATOM 6007 C C . THR D 1 236 ? -31.071 -33.228 53.381 1.00 17.61 236 THR D C 1
ATOM 6008 O O . THR D 1 236 ? -31.339 -34.382 52.980 1.00 20.92 236 THR D O 1
ATOM 6012 N N . GLN D 1 237 ? -30.711 -32.225 52.577 1.00 18.49 237 GLN D N 1
ATOM 6013 C CA . GLN D 1 237 ? -30.484 -32.374 51.104 1.00 17.08 237 GLN D CA 1
ATOM 6014 C C . GLN D 1 237 ? -29.061 -32.849 50.853 1.00 18.66 237 GLN D C 1
ATOM 6015 O O . GLN D 1 237 ? -28.306 -32.210 50.046 1.00 20.07 237 GLN D O 1
ATOM 6021 N N . LYS D 1 238 ? -28.675 -33.864 51.593 1.00 16.56 238 LYS D N 1
ATOM 6022 C CA . LYS D 1 238 ? -27.323 -34.440 51.590 1.00 16.27 238 LYS D CA 1
ATOM 6023 C C . LYS D 1 238 ? -27.551 -35.935 51.767 1.00 16.84 238 LYS D C 1
ATOM 6024 O O . LYS D 1 238 ? -28.114 -36.317 52.784 1.00 17.47 238 LYS D O 1
ATOM 6030 N N . SER D 1 239 ? -27.039 -36.728 50.847 1.00 17.00 239 SER D N 1
ATOM 6031 C CA . SER D 1 239 ? -27.168 -38.202 50.900 1.00 18.32 239 SER D CA 1
ATOM 6032 C C . SER D 1 239 ? -26.614 -38.738 52.221 1.00 17.64 239 SER D C 1
ATOM 6033 O O . SER D 1 239 ? -27.262 -39.640 52.819 1.00 17.38 239 SER D O 1
ATOM 6036 N N . VAL D 1 240 ? -25.497 -38.193 52.709 1.00 16.67 240 VAL D N 1
ATOM 6037 C CA . VAL D 1 240 ? -24.886 -38.741 53.959 1.00 17.95 240 VAL D CA 1
ATOM 6038 C C . VAL D 1 240 ? -25.862 -38.625 55.133 1.00 17.04 240 VAL D C 1
ATOM 6039 O O . VAL D 1 240 ? -25.939 -39.556 55.982 1.00 16.60 240 VAL D O 1
ATOM 6043 N N . VAL D 1 241 ? -26.605 -37.534 55.209 1.00 17.28 241 VAL D N 1
ATOM 6044 C CA . VAL D 1 241 ? -27.575 -37.298 56.299 1.00 17.13 241 VAL D CA 1
ATOM 6045 C C . VAL D 1 241 ? -28.782 -38.223 56.070 1.00 16.94 241 VAL D C 1
ATOM 6046 O O . VAL D 1 241 ? -29.197 -38.872 57.046 1.00 16.86 241 VAL D O 1
ATOM 6050 N N . LEU D 1 242 ? -29.350 -38.228 54.867 1.00 17.33 242 LEU D N 1
ATOM 6051 C CA . LEU D 1 242 ? -30.544 -39.061 54.582 1.00 17.79 242 LEU D CA 1
ATOM 6052 C C . LEU D 1 242 ? -30.229 -40.535 54.844 1.00 18.14 242 LEU D C 1
ATOM 6053 O O . LEU D 1 242 ? -31.086 -41.212 55.438 1.00 19.49 242 LEU D O 1
ATOM 6058 N N . GLU D 1 243 ? -29.049 -41.006 54.457 1.00 18.67 243 GLU D N 1
ATOM 6059 C CA . GLU D 1 243 ? -28.601 -42.404 54.711 1.00 22.09 243 GLU D CA 1
ATOM 6060 C C . GLU D 1 243 ? -28.626 -42.683 56.213 1.00 24.31 243 GLU D C 1
ATOM 6061 O O . GLU D 1 243 ? -29.192 -43.747 56.631 1.00 21.13 243 GLU D O 1
ATOM 6067 N N . ALA D 1 244 ? -28.049 -41.785 57.028 1.00 21.68 244 ALA D N 1
ATOM 6068 C CA . ALA D 1 244 ? -27.972 -41.972 58.499 1.00 21.55 244 ALA D CA 1
ATOM 6069 C C . ALA D 1 244 ? -29.380 -41.909 59.108 1.00 18.64 244 ALA D C 1
ATOM 6070 O O . ALA D 1 244 ? -29.610 -42.632 60.085 1.00 20.16 244 ALA D O 1
ATOM 6072 N N . MET D 1 245 ? -30.267 -41.069 58.606 1.00 19.37 245 MET D N 1
ATOM 6073 C CA . MET D 1 245 ? -31.640 -40.954 59.124 1.00 20.75 245 MET D CA 1
ATOM 6074 C C . MET D 1 245 ? -32.356 -42.297 58.898 1.00 25.85 245 MET D C 1
ATOM 6075 O O . MET D 1 245 ? -32.957 -42.791 59.870 1.00 23.28 245 MET D O 1
ATOM 6080 N N . GLN D 1 246 ? -32.226 -42.893 57.700 1.00 23.74 246 GLN D N 1
ATOM 6081 C CA . GLN D 1 246 ? -32.884 -44.181 57.320 1.00 26.28 246 GLN D CA 1
ATOM 6082 C C . GLN D 1 246 ? -32.205 -45.367 58.026 1.00 25.62 246 GLN D C 1
ATOM 6083 O O . GLN D 1 246 ? -32.936 -46.260 58.490 1.00 26.34 246 GLN D O 1
ATOM 6089 N N . GLU D 1 247 ? -30.874 -45.408 58.072 1.00 23.65 247 GLU D N 1
ATOM 6090 C CA . GLU D 1 247 ? -30.103 -46.582 58.543 1.00 25.97 247 GLU D CA 1
ATOM 6091 C C . GLU D 1 247 ? -30.060 -46.636 60.075 1.00 28.10 247 GLU D C 1
ATOM 6092 O O . GLU D 1 247 ? -30.135 -47.750 60.612 1.00 28.27 247 GLU D O 1
ATOM 6098 N N . ARG D 1 248 ? -29.895 -45.510 60.779 1.00 23.19 248 ARG D N 1
ATOM 6099 C CA . ARG D 1 248 ? -29.566 -45.533 62.233 1.00 21.95 248 ARG D CA 1
ATOM 6100 C C . ARG D 1 248 ? -30.322 -44.456 63.019 1.00 21.17 248 ARG D C 1
ATOM 6101 O O . ARG D 1 248 ? -30.017 -44.296 64.179 1.00 23.58 248 ARG D O 1
ATOM 6109 N N . GLY D 1 249 ? -31.346 -43.848 62.442 1.00 20.93 249 GLY D N 1
ATOM 6110 C CA . GLY D 1 249 ? -32.255 -42.932 63.147 1.00 22.05 249 GLY D CA 1
ATOM 6111 C C . GLY D 1 249 ? -31.537 -41.656 63.566 1.00 19.11 249 GLY D C 1
ATOM 6112 O O . GLY D 1 249 ? -31.894 -41.096 64.617 1.00 17.85 249 GLY D O 1
ATOM 6113 N N . LEU D 1 250 ? -30.521 -41.206 62.818 1.00 21.29 250 LEU D N 1
ATOM 6114 C CA . LEU D 1 250 ? -29.957 -39.837 63.042 1.00 20.41 250 LEU D CA 1
ATOM 6115 C C . LEU D 1 250 ? -31.113 -38.857 63.185 1.00 18.80 250 LEU D C 1
ATOM 6116 O O . LEU D 1 250 ? -32.044 -38.883 62.355 1.00 18.05 250 LEU D O 1
ATOM 6121 N N . GLN D 1 251 ? -31.028 -37.942 64.148 1.00 21.89 251 GLN D N 1
ATOM 6122 C CA . GLN D 1 251 ? -32.038 -36.873 64.292 1.00 21.74 251 GLN D CA 1
ATOM 6123 C C . GLN D 1 251 ? -31.391 -35.520 63.994 1.00 18.40 251 GLN D C 1
ATOM 6124 O O . GLN D 1 251 ? -30.212 -35.353 64.314 1.00 19.30 251 GLN D O 1
ATOM 6130 N N . VAL D 1 252 ? -32.194 -34.600 63.505 1.00 17.39 252 VAL D N 1
ATOM 6131 C CA . VAL D 1 252 ? -31.790 -33.185 63.277 1.00 17.03 252 VAL D CA 1
ATOM 6132 C C . VAL D 1 252 ? -32.702 -32.286 64.093 1.00 18.03 252 VAL D C 1
ATOM 6133 O O . VAL D 1 252 ? -33.887 -32.625 64.284 1.00 19.66 252 VAL D O 1
ATOM 6137 N N . HIS D 1 253 ? -32.163 -31.182 64.604 1.00 16.80 253 HIS D N 1
ATOM 6138 C CA . HIS D 1 253 ? -32.876 -30.294 65.553 1.00 16.58 253 HIS D CA 1
ATOM 6139 C C . HIS D 1 253 ? -32.507 -28.846 65.243 1.00 16.97 253 HIS D C 1
ATOM 6140 O O . HIS D 1 253 ? -31.304 -28.595 65.003 1.00 16.47 253 HIS D O 1
ATOM 6147 N N . GLY D 1 254 ? -33.482 -27.954 65.299 1.00 15.38 254 GLY D N 1
ATOM 6148 C CA . GLY D 1 254 ? -33.262 -26.509 65.187 1.00 17.48 254 GLY D CA 1
ATOM 6149 C C . GLY D 1 254 ? -33.501 -25.854 66.525 1.00 18.22 254 GLY D C 1
ATOM 6150 O O . GLY D 1 254 ? -34.545 -26.171 67.178 1.00 17.83 254 GLY D O 1
ATOM 6151 N N . LEU D 1 255 ? -32.562 -25.001 66.943 1.00 14.53 255 LEU D N 1
ATOM 6152 C CA . LEU D 1 255 ? -32.652 -24.257 68.220 1.00 14.95 255 LEU D CA 1
ATOM 6153 C C . LEU D 1 255 ? -32.452 -22.776 67.939 1.00 16.63 255 LEU D C 1
ATOM 6154 O O . LEU D 1 255 ? -31.756 -22.421 66.940 1.00 16.85 255 LEU D O 1
ATOM 6159 N N . ILE D 1 256 ? -32.974 -21.951 68.826 1.00 15.97 256 ILE D N 1
ATOM 6160 C CA . ILE D 1 256 ? -32.568 -20.526 68.980 1.00 16.50 256 ILE D CA 1
ATOM 6161 C C . ILE D 1 256 ? -32.047 -20.321 70.402 1.00 16.84 256 ILE D C 1
ATOM 6162 O O . ILE D 1 256 ? -32.744 -20.703 71.372 1.00 17.01 256 ILE D O 1
ATOM 6167 N N . TYR D 1 257 ? -30.864 -19.732 70.493 1.00 16.73 257 TYR D N 1
ATOM 6168 C CA . TYR D 1 257 ? -30.195 -19.366 71.755 1.00 17.34 257 TYR D CA 1
ATOM 6169 C C . TYR D 1 257 ? -30.526 -17.913 72.058 1.00 18.24 257 TYR D C 1
ATOM 6170 O O . TYR D 1 257 ? -30.192 -17.071 71.243 1.00 17.39 257 TYR D O 1
ATOM 6179 N N . ASP D 1 258 ? -31.085 -17.646 73.253 1.00 17.94 258 ASP D N 1
ATOM 6180 C CA . ASP D 1 258 ? -31.349 -16.272 73.733 1.00 18.10 258 ASP D CA 1
ATOM 6181 C C . ASP D 1 258 ? -30.098 -15.821 74.478 1.00 19.06 258 ASP D C 1
ATOM 6182 O O . ASP D 1 258 ? -29.858 -16.318 75.608 1.00 20.60 258 ASP D O 1
ATOM 6187 N N . VAL D 1 259 ? -29.315 -14.913 73.899 1.00 18.07 259 VAL D N 1
ATOM 6188 C CA . VAL D 1 259 ? -28.018 -14.488 74.489 1.00 19.76 259 VAL D CA 1
ATOM 6189 C C . VAL D 1 259 ? -28.267 -13.746 75.815 1.00 21.28 259 VAL D C 1
ATOM 6190 O O . VAL D 1 259 ? -27.318 -13.647 76.588 1.00 21.61 259 VAL D O 1
ATOM 6194 N N . GLY D 1 260 ? -29.477 -13.228 76.030 1.00 22.09 260 GLY D N 1
ATOM 6195 C CA . GLY D 1 260 ? -29.840 -12.448 77.234 1.00 22.74 260 GLY D CA 1
ATOM 6196 C C . GLY D 1 260 ? -30.257 -13.308 78.422 1.00 22.69 260 GLY D C 1
ATOM 6197 O O . GLY D 1 260 ? -30.164 -12.811 79.544 1.00 21.30 260 GLY D O 1
ATOM 6198 N N . SER D 1 261 ? -30.707 -14.544 78.208 1.00 20.73 261 SER D N 1
ATOM 6199 C CA . SER D 1 261 ? -31.282 -15.425 79.260 1.00 19.69 261 SER D CA 1
ATOM 6200 C C . SER D 1 261 ? -30.446 -16.692 79.432 1.00 19.31 261 SER D C 1
ATOM 6201 O O . SER D 1 261 ? -30.495 -17.305 80.503 1.00 19.58 261 SER D O 1
ATOM 6204 N N . GLY D 1 262 ? -29.708 -17.123 78.398 1.00 17.44 262 GLY D N 1
ATOM 6205 C CA . GLY D 1 262 ? -28.937 -18.369 78.433 1.00 15.81 262 GLY D CA 1
ATOM 6206 C C . GLY D 1 262 ? -29.767 -19.579 78.045 1.00 14.56 262 GLY D C 1
ATOM 6207 O O . GLY D 1 262 ? -29.218 -20.675 78.058 1.00 16.69 262 GLY D O 1
ATOM 6208 N N . PHE D 1 263 ? -31.040 -19.401 77.721 1.00 16.03 263 PHE D N 1
ATOM 6209 C CA . PHE D 1 263 ? -31.921 -20.525 77.334 1.00 17.29 263 PHE D CA 1
ATOM 6210 C C . PHE D 1 263 ? -31.886 -20.795 75.824 1.00 15.72 263 PHE D C 1
ATOM 6211 O O . PHE D 1 263 ? -32.126 -19.872 75.025 1.00 16.54 263 PHE D O 1
ATOM 6219 N N . LEU D 1 264 ? -31.748 -22.078 75.509 1.00 15.88 264 LEU D N 1
ATOM 6220 C CA . LEU D 1 264 ? -32.050 -22.641 74.172 1.00 16.85 264 LEU D CA 1
ATOM 6221 C C . LEU D 1 264 ? -33.532 -22.949 74.083 1.00 17.85 264 LEU D C 1
ATOM 6222 O O . LEU D 1 264 ? -34.079 -23.613 75.008 1.00 18.61 264 LEU D O 1
ATOM 6227 N N . ARG D 1 265 ? -34.162 -22.547 72.990 1.00 18.08 265 ARG D N 1
ATOM 6228 C CA . ARG D 1 265 ? -35.579 -22.848 72.645 1.00 18.84 265 ARG D CA 1
ATOM 6229 C C . ARG D 1 265 ? -35.565 -23.739 71.395 1.00 20.62 265 ARG D C 1
ATOM 6230 O O . ARG D 1 265 ? -34.832 -23.429 70.420 1.00 18.86 265 ARG D O 1
ATOM 6238 N N . GLN D 1 266 ? -36.340 -24.813 71.419 1.00 22.08 266 GLN D N 1
ATOM 6239 C CA . GLN D 1 266 ? -36.508 -25.711 70.250 1.00 22.01 266 GLN D CA 1
ATOM 6240 C C . GLN D 1 266 ? -37.466 -25.063 69.260 1.00 23.45 266 GLN D C 1
ATOM 6241 O O . GLN D 1 266 ? -38.501 -24.507 69.698 1.00 22.40 266 GLN D O 1
ATOM 6247 N N . LEU D 1 267 ? -37.142 -25.112 67.966 1.00 20.76 267 LEU D N 1
ATOM 6248 C CA . LEU D 1 267 ? -38.070 -24.652 66.900 1.00 25.14 267 LEU D CA 1
ATOM 6249 C C . LEU D 1 267 ? -38.913 -25.841 66.437 1.00 29.17 267 LEU D C 1
ATOM 6250 O O . LEU D 1 267 ? -38.354 -26.961 66.354 1.00 28.09 267 LEU D O 1
ATOM 6255 N N . ASP D 1 268 ? -40.196 -25.564 66.164 1.00 37.10 268 ASP D N 1
ATOM 6256 C CA . ASP D 1 268 ? -41.209 -26.521 65.640 1.00 46.26 268 ASP D CA 1
ATOM 6257 C C . ASP D 1 268 ? -40.680 -27.171 64.360 1.00 50.00 268 ASP D C 1
ATOM 6258 O O . ASP D 1 268 ? -40.714 -28.411 64.265 1.00 54.26 268 ASP D O 1
ATOM 6263 N N . ALA D 1 269 ? -40.217 -26.363 63.402 1.00 50.13 269 ALA D N 1
ATOM 6264 C CA . ALA D 1 269 ? -39.458 -26.866 62.232 1.00 68.56 269 ALA D CA 1
ATOM 6265 C C . ALA D 1 269 ? -40.195 -28.071 61.609 1.00 72.66 269 ALA D C 1
ATOM 6266 O O . ALA D 1 269 ? -39.524 -29.057 61.228 1.00 76.56 269 ALA D O 1
ATOM 6268 N N . ALA D 1 270 ? -41.530 -27.990 61.510 1.00 68.15 270 ALA D N 1
ATOM 6269 C CA . ALA D 1 270 ? -42.394 -29.000 60.859 1.00 64.68 270 ALA D CA 1
ATOM 6270 C C . ALA D 1 270 ? -42.191 -28.950 59.334 1.00 62.54 270 ALA D C 1
ATOM 6271 O O . ALA D 1 270 ? -42.040 -27.848 58.767 1.00 58.84 270 ALA D O 1
ATOM 6273 N N . GLU D 1 271 ? -42.150 -30.125 58.707 1.00 54.87 271 GLU D N 1
ATOM 6274 C CA . GLU D 1 271 ? -42.298 -30.326 57.245 1.00 51.80 271 GLU D CA 1
ATOM 6275 C C . GLU D 1 271 ? -43.298 -31.466 57.055 1.00 51.34 271 GLU D C 1
ATOM 6276 O O . GLU D 1 271 ? -43.230 -32.472 57.762 1.00 50.76 271 GLU D O 1
ATOM 6282 N N . PRO D 1 272 ? -44.217 -31.394 56.065 1.00 57.20 272 PRO D N 1
ATOM 6283 C CA . PRO D 1 272 ? -44.998 -32.576 55.684 1.00 64.91 272 PRO D CA 1
ATOM 6284 C C . PRO D 1 272 ? -44.057 -33.784 55.496 1.00 73.73 272 PRO D C 1
ATOM 6285 O O . PRO D 1 272 ? -42.960 -33.590 54.974 1.00 68.33 272 PRO D O 1
ATOM 6289 N N . GLU D 1 273 ? -44.460 -34.996 55.899 1.00 78.42 273 GLU D N 1
ATOM 6290 C CA . GLU D 1 273 ? -43.620 -36.216 55.717 1.00 72.18 273 GLU D CA 1
ATOM 6291 C C . GLU D 1 273 ? -43.411 -36.452 54.213 1.00 70.19 273 GLU D C 1
ATOM 6292 O O . GLU D 1 273 ? -42.345 -37.010 53.842 1.00 61.13 273 GLU D O 1
ATOM 6298 N N . GLU D 1 274 ? -44.379 -35.999 53.394 1.00 65.38 274 GLU D N 1
ATOM 6299 C CA . GLU D 1 274 ? -44.302 -35.895 51.907 1.00 64.11 274 GLU D CA 1
ATOM 6300 C C . GLU D 1 274 ? -42.971 -35.248 51.488 1.00 59.04 274 GLU D C 1
ATOM 6301 O O . GLU D 1 274 ? -42.378 -35.680 50.457 1.00 44.44 274 GLU D O 1
ATOM 6307 N N . ALA D 1 275 ? -42.571 -34.197 52.215 1.00 49.97 275 ALA D N 1
ATOM 6308 C CA . ALA D 1 275 ? -41.372 -33.376 51.941 1.00 42.43 275 ALA D CA 1
ATOM 6309 C C . ALA D 1 275 ? -40.136 -34.272 52.002 1.00 31.73 275 ALA D C 1
ATOM 6310 O O . ALA D 1 275 ? -39.349 -34.223 51.034 1.00 29.18 275 ALA D O 1
ATOM 6312 N N . LEU D 1 276 ? -39.962 -35.042 53.082 1.00 30.11 276 LEU D N 1
ATOM 6313 C CA . LEU D 1 276 ? -38.739 -35.871 53.282 1.00 30.46 276 LEU D CA 1
ATOM 6314 C C . LEU D 1 276 ? -38.719 -37.016 52.247 1.00 27.12 276 LEU D C 1
ATOM 6315 O O . LEU D 1 276 ? -37.629 -37.425 51.827 1.00 26.13 276 LEU D O 1
ATOM 6320 N N . LYS D 1 277 ? -39.883 -37.512 51.833 1.00 30.76 277 LYS D N 1
ATOM 6321 C CA . LYS D 1 277 ? -39.974 -38.600 50.818 1.00 31.11 277 LYS D CA 1
ATOM 6322 C C . LYS D 1 277 ? -39.424 -38.092 49.477 1.00 24.10 277 LYS D C 1
ATOM 6323 O O . LYS D 1 277 ? -38.641 -38.806 48.887 1.00 23.39 277 LYS D O 1
ATOM 6329 N N . ALA D 1 278 ? -39.834 -36.912 49.031 1.00 21.44 278 ALA D N 1
ATOM 6330 C CA . ALA D 1 278 ? -39.365 -36.293 47.770 1.00 20.36 278 ALA D CA 1
ATOM 6331 C C . ALA D 1 278 ? -37.862 -36.031 47.888 1.00 17.54 278 ALA D C 1
ATOM 6332 O O . ALA D 1 278 ? -37.130 -36.197 46.889 1.00 18.33 278 ALA D O 1
ATOM 6334 N N . ARG D 1 279 ? -37.408 -35.619 49.070 1.00 19.42 279 ARG D N 1
ATOM 6335 C CA . ARG D 1 279 ? -35.965 -35.336 49.301 1.00 18.70 279 ARG D CA 1
ATOM 6336 C C . ARG D 1 279 ? -35.156 -36.626 49.186 1.00 18.04 279 ARG D C 1
ATOM 6337 O O . ARG D 1 279 ? -34.123 -36.641 48.510 1.00 16.72 279 ARG D O 1
ATOM 6345 N N . LEU D 1 280 ? -35.617 -37.706 49.820 1.00 19.46 280 LEU D N 1
ATOM 6346 C CA . LEU D 1 280 ? -34.980 -39.037 49.725 1.00 20.98 280 LEU D CA 1
ATOM 6347 C C . LEU D 1 280 ? -34.853 -39.421 48.243 1.00 17.26 280 LEU D C 1
ATOM 6348 O O . LEU D 1 280 ? -33.736 -39.793 47.795 1.00 18.77 280 LEU D O 1
ATOM 6353 N N . THR D 1 281 ? -35.950 -39.362 47.504 1.00 17.25 281 THR D N 1
ATOM 6354 C CA . THR D 1 281 ? -35.983 -39.709 46.068 1.00 17.20 281 THR D CA 1
ATOM 6355 C C . THR D 1 281 ? -34.952 -38.883 45.305 1.00 15.73 281 THR D C 1
ATOM 6356 O O . THR D 1 281 ? -34.278 -39.437 44.424 1.00 15.14 281 THR D O 1
ATOM 6360 N N . SER D 1 282 ? -34.871 -37.582 45.617 1.00 14.74 282 SER D N 1
ATOM 6361 C CA . SER D 1 282 ? -34.105 -36.581 44.831 1.00 14.66 282 SER D CA 1
ATOM 6362 C C . SER D 1 282 ? -32.631 -36.597 45.212 1.00 17.01 282 SER D C 1
ATOM 6363 O O . SER D 1 282 ? -31.812 -36.224 44.344 1.00 17.15 282 SER D O 1
ATOM 6366 N N . PHE D 1 283 ? -32.280 -37.019 46.435 1.00 15.58 283 PHE D N 1
ATOM 6367 C CA . PHE D 1 283 ? -30.902 -36.842 46.960 1.00 16.82 283 PHE D CA 1
ATOM 6368 C C . PHE D 1 283 ? -30.194 -38.138 47.363 1.00 19.39 283 PHE D C 1
ATOM 6369 O O . PHE D 1 283 ? -28.978 -38.126 47.289 1.00 21.00 283 PHE D O 1
ATOM 6377 N N . LYS D 1 284 ? -30.902 -39.178 47.796 1.00 22.03 284 LYS D N 1
ATOM 6378 C CA . LYS D 1 284 ? -30.214 -40.384 48.336 1.00 25.94 284 LYS D CA 1
ATOM 6379 C C . LYS D 1 284 ? -29.505 -41.089 47.176 1.00 23.05 284 LYS D C 1
ATOM 6380 O O . LYS D 1 284 ? -30.159 -41.382 46.191 1.00 22.16 284 LYS D O 1
ATOM 6386 N N . THR D 1 285 ? -28.187 -41.302 47.274 1.00 27.20 285 THR D N 1
ATOM 6387 C CA . THR D 1 285 ? -27.413 -42.033 46.229 1.00 32.10 285 THR D CA 1
ATOM 6388 C C . THR D 1 285 ? -27.602 -43.548 46.458 1.00 36.93 285 THR D C 1
ATOM 6389 O O . THR D 1 285 ? -27.797 -43.952 47.623 1.00 35.45 285 THR D O 1
ATOM 6393 N N . ASP D 1 286 ? -27.601 -44.347 45.384 1.00 36.40 286 ASP D N 1
ATOM 6394 C CA . ASP D 1 286 ? -27.897 -45.817 45.413 1.00 43.81 286 ASP D CA 1
ATOM 6395 C C . ASP D 1 286 ? -26.754 -46.563 46.112 1.00 36.68 286 ASP D C 1
ATOM 6396 O O . ASP D 1 286 ? -25.714 -45.929 46.175 1.00 32.97 286 ASP D O 1
#

InterPro domains:
  IPR001765 Carbonic anhydrase [PF00484] (114-262)
  IPR001765 Carbonic anhydrase [PTHR11002] (63-271)
  IPR001765 Carbonic anhydrase [SM00947] (107-268)
  IPR015892 Carbonic anhydrase, prokaryotic-like, conserved site [PS00705] (159-179)
  IPR036874 Carbonic anhydrase superfamily [G3DSA:3.40.1050.10] (52-279)
  IPR036874 Carbonic anhydrase superfamily [SSF53056] (77-269)

Foldseek 3Di:
DDDVVVVVVVVVVVVVVCCCVPPVVPVVVCVVDAQAQEEEQEAPPPLCPPCVLVVHDPRHYQYDHYQLSACDLPDVRVVVSLCCVCVPSVHQEYEREGEFPRPLLLVLVDDDDDPPSVVVSVVLVVVCVVCVVVLVVDDSRVSSVVSSQVRQLVNQVSSLLAQSNLVSCVPPVRYYWYWYQYSVPSDIDTDPSDDPPVSSVVSCVVRHD/DVVVVVVVVVVVVVVVCCVVVVVPPVVVVVDAQAQEEEQEAPPPLCPPCVLVVHDPRHYQYHHYQLSADDLPPVRVVVSLCCVCVPSNHQEYEYEGEAPRPLLLVLVDDDDDPPSVVVSVVLVVLCVVCVVVLVVDDSRVSSVVSSLVRQLVNQVSSLLAQSNLVSCVPPNRYYWYWYAYSVPSDIDTDPSDDPPVSSVVSCVVRHDD/DPDVVVVVVVVVVVVVVCCCVPPVVVVVVVVVDAQAQEEEQEAPPPLCPPCVLVVHDPRHYQYHHYQLSACDLPPVSVVVSLCCCCVPSVHQEYEREGEAPRPLLLVLVDDDDDPPSVVVSVVLVVVCVVCVVVLVVDDSRVSSVVSSQVRQLVNVVSSLLAQSQVCSCVPPNRYYWYWYQYSVPSDIDTDPSDDDVVSSVVSCVVRHD/DVVVVVVVVVVVVVVVCCVVVVVPVVVPVVHAQAQEEEQEAPPPLCDPCVLVVHDPRHYQYHHYQLSACDLPDVRVVVSLLCCCVPSVHQEYEREGEAPRPLLLVLVDDDDDPPSVVVSVVLVVVCVVCVVVLVVDDSRVSSVVSSQVRQLVNQVSSLLAQSQLVSCVPPNRYYWYWYAYSVPSDIDTDPSDDPPVSSVVSCVVRHDD

B-factor: mean 26.44, std 13.82, range [8.6, 110.99]

Organism: Aspergillus fumigatus (strain ATCC MYA-4609 / CBS 101355 / FGSC A1100 / Af293) (NCBI:txid330879)

Sequence (834 aa):
LSDKFSAALAKNKEWAAKCSQEHPELLPTLAVGQHPEILWIGCSDSRCCPETTILGLLPGDVFTHRNIANVIHPADLSSGAVIEFAVRHLRVKHVVICGHTKCGGVAAALGNKGLGILDPWLIPLRQLREQHLAELQSLSRDEAVVRLAELNVKEGLKALTQKSVVLEAMQERGLQVHGLIYDVGSGFLRQLDAAEPEEALKARLTSFKTDKFSAALAKNKEWAAKCSQEHPELLPTLAVGQHPEILWIGCSDSRCCPETTILGLLPGDVFTHRNIANVIHPADLSSGAVIEFAVRHLRVKHVVICGHTKCGGVAAALGNKGLGILDPWLIPLRQLREQHLAELQSLSRDEAVVRLAELNVKEGLKALTQKSVVLEAMQERGLQVHGLIYDVGSGFLRQLDAAEPEEALKARLTSFKTDLSDKFSAALAKNKEWAAKCSQEHPELLPTLAVGQHPEILWIGCSDSRCCPETTILGLLPGDVFTHRNIANVIHPADLSSGAVIEFAVRHLRVKHVVICGHTKCGGVAAALGNKGLGILDPWLIPLRQLREQHLAELQSLSRDEAVVRLAELNVKEGLKALTQKSVVLEAMQERGLQVHGLIYDVGSGFLRQLDAAEPEEALKARLTSFKTDKFSAALAKNKEWAAKCSQEHPELLPTLAVGQHPEILWIGCSDSRCCPETTILGLLPGDVFTHRNIANVIHPADLSSGAVIEFAVRHLRVKHVVICGHTKCGGVAAALGNKGLGILDPWLIPLRQLREQHLAELQSLSRDEAVVRLAELNVKEGLKALTQKSVVLEAMQERGLQVHGLIYDVGSGFLRQLDAAEPEEALKARLTSFKTD

Radius of gyration: 26.64 Å; Cα contacts (8 Å, |Δi|>4): 1678; chains: 4; bounding box: 58×49×86 Å

Secondary structure (DSSP, 8-state):
---HHHHHHHHHHHHHHHHHHH-TTHHHHHTT----SEEEEEE--TT--HHHHTT--TTSEEEEEEGGG---TT-HHHHHHHHIIIIIS--SEEEEEEETT-HHHHHHHS----TTHHHHHHHHHHHHHHTHHHHHTS-HHHHHHHHHHHHHHHHHHHHHSSHHHHHHHHHH--EEEEEEE-TTT--EEE------HHHHHHHHHHH--/-HHHHHHHHHHHHHHHHHHHSTTHHHHHHH----SEEEEEE--TT--HHHHTT--TTSEEEEEEGGG---TT-HHHHHHHHIIIIIS--SEEEEEEETT-HHHHHHHS----TTHHHHHHHHHHHHHHTHHHHHTS-HHHHHHHHHHHHHHHHHHHHHSSHHHHHHHHHH--EEEEEEE-TTT--EEE------HHHHHHHHHHH---/---HHHHHHHHHHHHHHHHHHH-TTHHHHHTT----SEEEEEE--TT--HHHHTT--TTSEEEEEEGGG---TT-HHHHHHHHIIIIIS--SEEEEEEETT-HHHHHHHS----TTHHHHHHHHHHHHHHTHHHHHTS-HHHHHHHHHHHHHHHHHHHHHSSHHHHHHHHHH--EEEEEEE-TTT--EEEE-----HHHHHHHHHHH--/-HHHHHHHHHHHHHHHHHHHSTTHHHHHTT----SEEEEEE--TT--HHHHTT--TTSEEEEEEGGG---TT-HHHHHHHHIIIIIS--SEEEEEEETT-HHHHHHHS----TTHHHHHHHHHHHHHHTHHHHHTS-HHHHHHHHHHHHHHHHHHHHHSSHHHHHHHHHH--EEEEEEE-TTT--EEE------HHHHHHHHHHH---

Nearest PDB structures (foldseek):
  7coi-assembly1_D  TM=1.005E+00  e=4.278E-40  Aspergillus fumigatus Af293
  5bq1-assembly1_A  TM=9.723E-01  e=3.648E-21  Pseudomonas aeruginosa
  5jj8-assembly1_A  TM=9.566E-01  e=5.538E-21  Pseudomonas aeruginosa
  3qy1-assembly1_B  TM=8.707E-01  e=6.155E-19  Salmonella enterica subsp. enterica serovar Typhimurium str. LT2
  4waj-assembly1_B-2  TM=8.680E-01  e=5.933E-18  Haemophilus influenzae Rd KW20

Solvent-accessible surface area: 31089 Å² total; per-residue (Å²): 218,63,64,72,12,61,30,2,14,52,85,0,102,116,22,4,44,98,11,75,140,108,114,84,135,41,8,70,76,25,20,133,25,20,154,4,50,3,0,2,0,1,7,0,3,1,10,4,2,1,2,27,0,5,36,25,98,6,7,48,1,3,0,0,0,0,4,0,3,1,10,14,37,18,20,16,0,0,4,0,0,0,20,28,0,2,114,79,38,122,0,106,7,0,3,0,3,0,3,20,97,2,30,4,2,28,20,0,20,24,58,142,33,24,45,33,2,50,9,4,2,12,20,0,18,43,5,17,18,114,50,22,81,64,6,122,91,41,61,133,88,96,7,8,42,80,0,2,24,23,6,0,82,73,4,16,68,9,0,7,8,21,20,18,0,1,57,5,42,101,105,59,44,6,83,38,24,3,1,1,0,54,1,26,43,0,84,8,99,112,21,142,35,94,87,95,126,133,22,56,119,23,3,37,59,0,6,81,58,115,104,13,58,44,2,15,61,88,0,95,121,41,1,44,113,10,64,136,102,87,86,127,32,7,72,72,20,26,131,25,21,153,4,47,4,0,2,0,1,7,0,3,0,10,3,2,1,1,28,0,4,38,28,74,5,6,47,0,2,0,0,0,0,3,0,3,0,10,14,39,20,20,16,0,0,4,0,0,0,13,27,0,3,110,67,38,142,0,108,6,0,3,0,3,1,2,20,98,1,30,4,2,33,21,0,15,20,29,144,25,35,45,38,3,44,9,3,2,13,19,0,19,41,6,19,20,109,53,24,83,63,7,121,91,40,61,131,97,95,6,11,50,77,0,3,25,24,6,0,82,75,3,16,72,8,0,6,7,22,23,15,0,2,32,5,46,102,134,61,46,6,80,38,28,4,1,2,0,57,1,24,42,0,96,7,106,111,20,141,36,95,79,95,120,122,21,61,127,23,1,42,57,0,7,80,20,142,230,103,54,96,14,56,41,2,15,52,88,0,102,113,34,4,44,116,13,74,137,97,116,85,135,40,8,68,80,25,20,133,26,23,154,4,47,5,0,1,0,1,7,0,4,1,6,4,2,1,1,26,0,4,35,30,98,5,6,45,1,3,0,0,0,0,5,0,3,1,11,15,38,20,20,15,1,0,4,0,0,1,20,28,0,2,113,76,39,143,0,110,12,0,3,0,3,1,2,21,102,3,32,5,3,30,21,0,20,23,64,138,40,24,46,37,1,42,10,4,2,14,20,0,9,40,5,19,22,112,50,22,81,60,7,122,91,44,60,132,101,95,8,14,53,83,0,3,31,24,6,0,83,70,4,13,68,9,0,7,7,22,24,17,0,7,31,4,55,105,137,64,46,6,90,36,25,3,1,1,1,53,2,20,37,0,90,4,96,112,24,124,36,82,64,103,124,143,25,62,134,16,2,55,58,0,11,74,77,150,98,16,70,46,2,19,66,94,0,75,108,36,1,47,94,7,60,136,115,76,88,136,29,8,83,72,15,31,119,23,24,166,3,46,4,0,2,0,1,8,0,3,1,10,3,2,1,2,29,0,4,36,29,66,2,9,45,1,2,0,0,0,0,4,0,3,0,10,14,38,19,21,18,1,1,4,0,0,0,20,31,0,3,110,66,37,143,0,110,7,0,3,0,3,1,2,20,102,2,29,4,2,29,18,0,20,22,42,134,40,38,46,36,2,47,10,3,2,13,18,0,10,40,6,18,21,114,50,23,81,65,7,120,91,57,61,132,93,96,8,11,49,60,0,2,24,13,6,0,70,72,3,18,68,7,0,6,7,22,18,18,0,2,27,4,46,104,130,67,47,6,82,38,25,4,2,2,0,58,2,23,42,0,97,7,107,108,20,142,37,95,83,96,132,139,23,61,138,19,2,58,56,0,9,54,35,141